Protein AF-0000000076171382 (afdb_homodimer)

pLDDT: mean 95.82, std 7.95, range [36.84, 98.94]

Nearest PDB structures (foldseek):
  3wkr-assembly1_A  TM=7.332E-01  e=6.954E-19  Methanocaldococcus jannaschii DSM 2661
  5x6b-assembly1_I  TM=7.255E-01  e=1.137E-18  Methanocaldococcus jannaschii DSM 2661
  3wkr-assembly1_B  TM=7.103E-01  e=3.999E-19  Methanocaldococcus jannaschii DSM 2661
  3wkr-assembly2_E  TM=7.285E-01  e=4.973E-18  Methanocaldococcus jannaschii DSM 2661
  3wks-assembly1_B  TM=6.933E-01  e=1.645E-18  Methanocaldococcus jannaschii DSM 2661

Structure (mmCIF, N/CA/C/O backbone):
data_AF-0000000076171382-model_v1
#
loop_
_entity.id
_entity.type
_entity.pdbx_description
1 polymer 'Hercynylcysteine sulfoxide lyase'
#
loop_
_atom_site.group_PDB
_atom_site.id
_atom_site.type_symbol
_atom_site.label_atom_id
_atom_site.label_alt_id
_atom_site.label_comp_id
_atom_site.label_asym_id
_atom_site.label_entity_id
_atom_site.label_seq_id
_atom_site.pdbx_PDB_ins_code
_atom_site.Cartn_x
_atom_site.Cartn_y
_atom_site.Cartn_z
_atom_site.occupancy
_atom_site.B_iso_or_equiv
_atom_site.auth_seq_id
_atom_s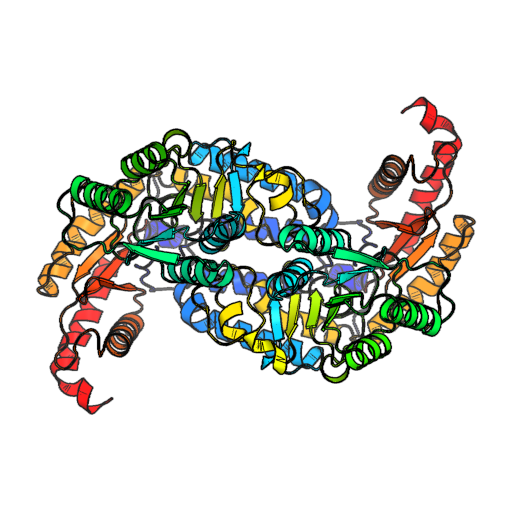ite.auth_comp_id
_atom_site.auth_asym_id
_atom_site.auth_atom_id
_atom_site.pdbx_PDB_model_num
ATOM 1 N N . MET A 1 1 ? -29.438 23.375 3.365 1 41.16 1 MET A N 1
ATOM 2 C CA . MET A 1 1 ? -28.016 23.5 3.633 1 41.16 1 MET A CA 1
ATOM 3 C C . MET A 1 1 ? -27.641 22.844 4.953 1 41.16 1 MET A C 1
ATOM 5 O O . MET A 1 1 ? -28.25 23.125 5.988 1 41.16 1 MET A O 1
ATOM 9 N N . SER A 1 2 ? -27.109 21.703 4.848 1 56.25 2 SER A N 1
ATOM 10 C CA . SER A 1 2 ? -26.906 20.922 6.059 1 56.25 2 SER A CA 1
ATOM 11 C C . SER A 1 2 ? -26.25 21.734 7.156 1 56.25 2 SER A C 1
ATOM 13 O O . SER A 1 2 ? -25.328 22.516 6.891 1 56.25 2 SER A O 1
ATOM 15 N N . SER A 1 3 ? -26.938 21.953 8.219 1 86.38 3 SER A N 1
ATOM 16 C CA . SER A 1 3 ? -26.422 22.656 9.383 1 86.38 3 SER A CA 1
ATOM 17 C C . SER A 1 3 ? -25.172 21.984 9.93 1 86.38 3 SER A C 1
ATOM 19 O O . SER A 1 3 ? -25.141 20.75 10.039 1 86.38 3 SER A O 1
ATOM 21 N N . PHE A 1 4 ? -24.047 22.641 9.82 1 96.19 4 PHE A N 1
ATOM 22 C CA . PHE A 1 4 ? -22.797 22.172 10.391 1 96.19 4 PHE A CA 1
ATOM 23 C C . PHE A 1 4 ? -22.922 21.969 11.898 1 96.19 4 PHE A C 1
ATOM 25 O O . PHE A 1 4 ? -24.031 22.031 12.445 1 96.19 4 PHE A O 1
ATOM 32 N N . GLY A 1 5 ? -21.953 21.453 12.5 1 96.5 5 GLY A N 1
ATOM 33 C CA . GLY A 1 5 ? -21.984 21.172 13.922 1 96.5 5 GLY A CA 1
ATOM 34 C C . GLY A 1 5 ? -22.578 19.812 14.258 1 96.5 5 GLY A C 1
ATOM 35 O O . GLY A 1 5 ? -22.219 18.812 13.648 1 96.5 5 GLY A O 1
ATOM 36 N N . LYS A 1 6 ? -23.516 19.812 15.18 1 95.38 6 LYS A N 1
ATOM 37 C CA . LYS A 1 6 ? -24.094 18.562 15.688 1 95.38 6 LYS A CA 1
ATOM 38 C C . LYS A 1 6 ? -24.953 17.891 14.625 1 95.38 6 LYS A C 1
ATOM 40 O O . LYS A 1 6 ? -25 16.656 14.555 1 95.38 6 LYS A O 1
ATOM 45 N N . ASP A 1 7 ? -25.578 18.656 13.836 1 95.75 7 ASP A N 1
ATOM 46 C CA . ASP A 1 7 ? -26.5 18.109 12.836 1 95.75 7 ASP A CA 1
ATOM 47 C C . ASP A 1 7 ? -25.75 17.234 11.828 1 95.75 7 ASP A C 1
ATOM 49 O O . ASP A 1 7 ? -26.125 16.078 11.609 1 95.75 7 ASP A O 1
ATOM 53 N N . ILE A 1 8 ? -24.734 17.766 11.234 1 97.38 8 ILE A N 1
ATOM 54 C CA . ILE A 1 8 ? -24 17 10.219 1 97.38 8 ILE A CA 1
ATOM 55 C C . ILE A 1 8 ? -23.234 15.859 10.875 1 97.38 8 ILE A C 1
ATOM 57 O O . ILE A 1 8 ? -23.062 14.797 10.273 1 97.38 8 ILE A O 1
ATOM 61 N N . ARG A 1 9 ? -22.781 16.094 12.062 1 97.19 9 ARG A N 1
ATOM 62 C CA . ARG A 1 9 ? -22.109 15.023 12.789 1 97.19 9 ARG A CA 1
ATOM 63 C C . ARG A 1 9 ? -22.984 13.781 12.883 1 97.19 9 ARG A C 1
ATOM 65 O O . ARG A 1 9 ? -22.547 12.672 12.586 1 97.19 9 ARG A O 1
ATOM 72 N N . GLN A 1 10 ? -24.25 13.938 13.25 1 95.94 10 GLN A N 1
ATOM 73 C CA . GLN A 1 10 ? -25.188 12.844 13.438 1 95.94 10 GLN A CA 1
ATOM 74 C C . GLN A 1 10 ? -25.609 12.234 12.109 1 95.94 10 GLN A C 1
ATOM 76 O O . GLN A 1 10 ? -25.781 11.023 12 1 95.94 10 GLN A O 1
ATOM 81 N N . LYS A 1 11 ? -25.688 13.039 11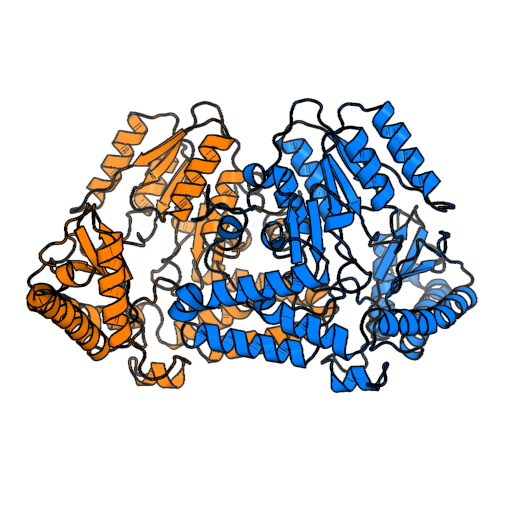.148 1 96.75 11 LYS A N 1
ATOM 82 C CA . LYS A 1 11 ? -26.266 12.602 9.875 1 96.75 11 LYS A CA 1
ATOM 83 C C . LYS A 1 11 ? -25.203 11.93 9 1 96.75 11 LYS A C 1
ATOM 85 O O . LYS A 1 11 ? -25.5 10.969 8.289 1 96.75 11 LYS A O 1
ATOM 90 N N . GLU A 1 12 ? -23.922 12.422 9.109 1 97.81 12 GLU A N 1
ATOM 91 C CA . GLU A 1 12 ? -22.984 12.07 8.062 1 97.81 12 GLU A CA 1
ATOM 92 C C . GLU A 1 12 ? -21.766 11.344 8.633 1 97.81 12 GLU A C 1
ATOM 94 O O . GLU A 1 12 ? -20.969 10.773 7.887 1 97.81 12 GLU A O 1
ATOM 99 N N . PHE A 1 13 ? -21.609 11.344 9.922 1 98 13 PHE A N 1
ATOM 100 C CA . PHE A 1 13 ? -20.438 10.688 10.484 1 98 13 PHE A CA 1
ATOM 101 C C . PHE A 1 13 ? -20.859 9.586 11.461 1 98 13 PHE A C 1
ATOM 103 O O . PHE A 1 13 ? -21.984 9.602 11.977 1 98 13 PHE A O 1
ATOM 110 N N . THR A 1 14 ? -19.953 8.641 11.594 1 98.19 14 THR A N 1
ATOM 111 C CA . THR A 1 14 ? -20.266 7.473 12.414 1 98.19 14 THR A CA 1
ATOM 112 C C . THR A 1 14 ? -19.375 7.434 13.656 1 98.19 14 THR A C 1
ATOM 114 O O . THR A 1 14 ? -18.953 6.359 14.094 1 98.19 14 THR A O 1
ATOM 117 N N . PHE A 1 15 ? -19.016 8.547 14.18 1 97.88 15 PHE A N 1
ATOM 118 C CA . PHE A 1 15 ? -18.172 8.648 15.359 1 97.88 15 PHE A CA 1
ATOM 119 C C . PHE A 1 15 ? -18.828 7.98 16.562 1 97.88 15 PHE A C 1
ATOM 121 O O . PHE A 1 15 ? -20.047 8 16.688 1 97.88 15 PHE A O 1
ATOM 128 N N . GLU A 1 16 ? -17.984 7.379 17.422 1 96.56 16 GLU A N 1
ATOM 129 C CA . GLU A 1 16 ? -18.469 6.965 18.734 1 96.56 16 GLU A CA 1
ATOM 130 C C . GLU A 1 16 ? -19.156 8.117 19.453 1 96.56 16 GLU A C 1
ATOM 132 O O . GLU A 1 16 ? -18.781 9.273 19.281 1 96.56 16 GLU A O 1
ATOM 137 N N . GLU A 1 17 ? -20.031 7.711 20.25 1 92.69 17 GLU A N 1
ATOM 138 C CA . GLU A 1 17 ? -20.828 8.711 20.938 1 92.69 17 GLU A CA 1
ATOM 139 C C . GLU A 1 17 ? -19.969 9.555 21.875 1 92.69 17 GLU A C 1
ATOM 141 O O . GLU A 1 17 ? -19.078 9.031 22.547 1 92.69 17 GLU A O 1
ATOM 146 N N . ASP A 1 18 ? -20.125 10.859 21.891 1 91.38 18 ASP A N 1
ATOM 147 C CA . ASP A 1 18 ? -19.594 11.836 22.844 1 91.38 18 ASP A CA 1
ATOM 148 C C . ASP A 1 18 ? -18.109 12.086 22.625 1 91.38 18 ASP A C 1
ATOM 150 O O . ASP A 1 18 ? -17.438 12.711 23.453 1 91.38 18 ASP A O 1
ATOM 154 N N . VAL A 1 19 ? -17.562 11.492 21.609 1 95.88 19 VAL A N 1
ATOM 155 C CA . VAL A 1 19 ? -16.156 11.766 21.359 1 95.88 19 VAL A CA 1
ATOM 156 C C . VAL A 1 19 ? -16 13.133 20.719 1 95.88 19 VAL A C 1
ATOM 158 O O . VAL A 1 19 ? -16.781 13.5 19.828 1 95.88 19 VAL A O 1
ATOM 161 N N . CYS A 1 20 ? -15.055 13.93 21.188 1 96.38 20 CYS A N 1
ATOM 162 C CA . CYS A 1 20 ? -14.711 15.219 20.609 1 96.38 20 CYS A CA 1
ATOM 163 C C . CYS A 1 20 ? -13.438 15.117 19.781 1 96.38 20 CYS A C 1
ATOM 165 O O . CYS A 1 20 ? -12.336 15.109 20.312 1 96.38 20 CYS A O 1
ATOM 167 N N . PHE A 1 21 ? -13.641 15.172 18.453 1 96.69 21 PHE A N 1
ATOM 168 C CA . PHE A 1 21 ? -12.492 15.062 17.562 1 96.69 21 PHE A CA 1
ATOM 169 C C . PHE A 1 21 ? -12.008 16.438 17.109 1 96.69 21 PHE A C 1
ATOM 171 O O . PHE A 1 21 ? -12.586 17.047 16.203 1 96.69 21 PHE A O 1
ATOM 178 N N . ILE A 1 22 ? -10.945 16.859 17.672 1 97.12 22 ILE A N 1
ATOM 179 C CA . ILE A 1 22 ? -10.406 18.156 17.266 1 97.12 22 ILE A CA 1
ATOM 180 C C . ILE A 1 22 ? -9.039 17.953 16.609 1 97.12 22 ILE A C 1
ATOM 182 O O . ILE A 1 22 ? -8.172 18.828 16.672 1 97.12 22 ILE A O 1
ATOM 186 N N . ASN A 1 23 ? -8.773 16.781 16.109 1 97.31 23 ASN A N 1
ATOM 187 C CA . ASN A 1 23 ? -7.523 16.406 15.445 1 97.31 23 ASN A CA 1
ATOM 188 C C . ASN A 1 23 ? -7.773 15.859 14.047 1 97.31 23 ASN A C 1
ATOM 190 O O . ASN A 1 23 ? -7.105 14.914 13.617 1 97.31 23 ASN A O 1
ATOM 194 N N . HIS A 1 24 ? -8.695 16.453 13.32 1 97.06 24 HIS A N 1
ATOM 195 C CA . HIS A 1 24 ? -9.094 16 11.992 1 97.06 24 HIS A CA 1
ATOM 196 C C . HIS A 1 24 ? -7.879 15.859 11.078 1 97.06 24 HIS A C 1
ATOM 198 O O . HIS A 1 24 ? -7.852 14.984 10.211 1 97.06 24 HIS A O 1
ATOM 204 N N . GLY A 1 25 ? -6.902 16.688 11.234 1 96.62 25 GLY A N 1
ATOM 205 C CA . GLY A 1 25 ? -5.758 16.75 10.344 1 96.62 25 GLY A CA 1
ATOM 206 C C . GLY A 1 25 ? -4.879 15.516 10.406 1 96.62 25 GLY A C 1
ATOM 207 O O . GLY A 1 25 ? -4.043 15.297 9.523 1 96.62 25 GLY A O 1
ATOM 208 N N . ALA A 1 26 ? -4.984 14.703 11.453 1 95.56 26 ALA A N 1
ATOM 209 C CA . ALA A 1 26 ? -4.125 13.531 11.602 1 95.56 26 ALA A CA 1
ATOM 210 C C . ALA A 1 26 ? -4.559 12.406 10.664 1 95.56 26 ALA A C 1
ATOM 212 O O . ALA A 1 26 ? -3.809 12.016 9.766 1 95.56 26 ALA A O 1
ATOM 213 N N . HIS A 1 27 ? -5.859 11.938 10.773 1 95.88 27 HIS A N 1
ATOM 214 C CA . HIS A 1 27 ? -6.285 10.766 10.023 1 95.88 27 HIS A CA 1
ATOM 215 C C . HIS A 1 27 ? -7.586 11.023 9.273 1 95.88 27 HIS A C 1
ATOM 217 O O . HIS A 1 27 ? -8.117 10.133 8.609 1 95.88 27 HIS A O 1
ATOM 223 N N . GLY A 1 28 ? -8.07 12.18 9.383 1 96.38 28 GLY A N 1
ATOM 224 C CA . GLY A 1 28 ? -9.305 12.523 8.695 1 96.38 28 GLY A CA 1
ATOM 225 C C . GLY A 1 28 ? -10.508 11.766 9.227 1 96.38 28 GLY A C 1
ATOM 226 O O . GLY A 1 28 ? -10.438 11.133 10.281 1 96.38 28 GLY A O 1
ATOM 227 N N . ALA A 1 29 ? -11.625 11.984 8.625 1 97.56 29 ALA A N 1
ATOM 228 C CA . ALA A 1 29 ? -12.875 11.273 8.852 1 97.56 29 ALA A CA 1
ATOM 229 C C . ALA A 1 29 ? -13.609 11.008 7.539 1 97.56 29 ALA A C 1
ATOM 231 O O . ALA A 1 29 ? -13.57 11.836 6.621 1 97.56 29 ALA A O 1
ATOM 232 N N . VAL A 1 30 ? -14.219 9.898 7.461 1 98.69 30 VAL A N 1
ATOM 233 C CA . VAL A 1 30 ? -14.922 9.484 6.254 1 98.69 30 VAL A CA 1
ATOM 234 C C . VAL A 1 30 ? -16.422 9.539 6.488 1 98.69 30 VAL A C 1
ATOM 236 O O . VAL A 1 30 ? -16.953 8.859 7.367 1 98.69 30 VAL A O 1
ATOM 239 N N . PRO A 1 31 ? -17.141 10.328 5.727 1 98.56 31 PRO A N 1
ATOM 240 C CA . PRO A 1 31 ? -18.594 10.398 5.887 1 98.56 31 PRO A CA 1
ATOM 241 C C . PRO A 1 31 ? -19.281 9.062 5.617 1 98.56 31 PRO A C 1
ATOM 243 O O . PRO A 1 31 ? -18.797 8.273 4.801 1 98.56 31 PRO A O 1
ATOM 246 N N . LYS A 1 32 ? -20.406 8.922 6.238 1 98.5 32 LYS A N 1
ATOM 247 C CA . LYS A 1 32 ? -21.188 7.691 6.148 1 98.5 32 LYS A CA 1
ATOM 248 C C . LYS A 1 32 ? -21.469 7.32 4.695 1 98.5 32 LYS A C 1
ATOM 250 O O . LYS A 1 32 ? -21.359 6.152 4.316 1 98.5 32 LYS A O 1
ATOM 255 N N . ARG A 1 33 ? -21.859 8.242 3.895 1 98.5 33 ARG A N 1
ATOM 256 C CA . ARG A 1 33 ? -22.188 7.965 2.502 1 98.5 33 ARG A CA 1
ATOM 257 C C . ARG A 1 33 ? -20.984 7.449 1.738 1 98.5 33 ARG A C 1
ATOM 259 O O . ARG A 1 33 ? -21.109 6.598 0.855 1 98.5 33 ARG A O 1
ATOM 266 N N . VAL A 1 34 ? -19.781 7.992 2.027 1 98.88 34 VAL A N 1
ATOM 267 C CA . VAL A 1 34 ? -18.562 7.539 1.378 1 98.88 34 VAL A CA 1
ATOM 268 C C . VAL A 1 34 ? -18.172 6.156 1.904 1 98.88 34 VAL A C 1
ATOM 270 O O . VAL A 1 34 ? -17.688 5.312 1.15 1 98.88 34 VAL A O 1
ATOM 273 N N . GLN A 1 35 ? -18.375 5.902 3.246 1 98.81 35 GLN A N 1
ATOM 274 C CA . GLN A 1 35 ? -18.172 4.57 3.805 1 98.81 35 GLN A CA 1
ATOM 275 C C . GLN A 1 35 ? -19.031 3.537 3.068 1 98.81 35 GLN A C 1
ATOM 277 O O . GLN A 1 35 ? -18.531 2.469 2.703 1 98.81 35 GLN A O 1
ATOM 282 N N . GLU A 1 36 ? -20.25 3.879 2.873 1 98.69 36 GLU A N 1
ATOM 283 C CA . GLU A 1 36 ? -21.188 2.979 2.205 1 98.69 36 GLU A CA 1
ATOM 284 C C . GLU A 1 36 ? -20.781 2.742 0.753 1 98.69 36 GLU A C 1
ATOM 286 O O . GLU A 1 36 ? -20.859 1.616 0.257 1 98.69 36 GLU A O 1
ATOM 291 N N . ALA A 1 37 ? -20.391 3.785 0.094 1 98.81 37 ALA A N 1
ATOM 292 C CA . ALA A 1 37 ? -19.922 3.65 -1.282 1 98.81 37 ALA A CA 1
ATOM 293 C C . ALA A 1 37 ? -18.734 2.689 -1.363 1 98.81 37 ALA A C 1
ATOM 295 O O . ALA A 1 37 ? -18.641 1.891 -2.297 1 98.81 37 ALA A O 1
ATOM 296 N N . ARG A 1 38 ? -17.844 2.787 -0.421 1 98.81 38 ARG A N 1
ATOM 297 C CA . ARG A 1 38 ? -16.688 1.896 -0.413 1 98.81 38 ARG A CA 1
ATOM 298 C C . ARG A 1 38 ? -17.109 0.447 -0.205 1 98.81 38 ARG A C 1
ATOM 300 O O . ARG A 1 38 ? -16.578 -0.461 -0.845 1 98.81 38 ARG A O 1
ATOM 307 N N . LYS A 1 39 ? -18.031 0.231 0.736 1 98.62 39 LYS A N 1
ATOM 308 C CA . LYS A 1 39 ? -18.516 -1.123 1.001 1 98.62 39 LYS A CA 1
ATOM 309 C C . LYS A 1 39 ? -19.172 -1.725 -0.236 1 98.62 39 LYS A C 1
ATOM 311 O O . LYS A 1 39 ? -19.047 -2.922 -0.497 1 98.62 39 LYS A O 1
ATOM 316 N N . ILE A 1 40 ? -19.828 -0.923 -1.014 1 98.62 40 ILE A N 1
ATOM 317 C CA . ILE A 1 40 ? -20.422 -1.373 -2.268 1 98.62 40 ILE A CA 1
ATOM 318 C C . ILE A 1 40 ? -19.328 -1.814 -3.232 1 98.62 40 ILE A C 1
ATOM 320 O O . ILE A 1 40 ? -19.453 -2.842 -3.902 1 98.62 40 ILE A O 1
ATOM 324 N N . ILE A 1 41 ? -18.281 -1.056 -3.328 1 98.69 41 ILE A N 1
ATOM 325 C CA . ILE A 1 41 ? -17.141 -1.398 -4.184 1 98.69 41 ILE A CA 1
ATOM 326 C C . ILE A 1 41 ? -16.531 -2.715 -3.719 1 98.69 41 ILE A C 1
ATOM 328 O O . ILE A 1 41 ? -16.188 -3.57 -4.539 1 98.69 41 ILE A O 1
ATOM 332 N N . LEU A 1 42 ? -16.375 -2.887 -2.422 1 98.56 42 LEU A N 1
ATOM 333 C CA . LEU A 1 42 ? -15.805 -4.117 -1.878 1 98.56 42 LEU A CA 1
ATOM 334 C C . LEU A 1 42 ? -16.672 -5.32 -2.24 1 98.56 42 LEU A C 1
ATOM 336 O O . LEU A 1 42 ? -16.141 -6.383 -2.58 1 98.56 42 LEU A O 1
ATOM 340 N N . ASP A 1 43 ? -17.969 -5.148 -2.162 1 98.44 43 ASP A N 1
ATOM 341 C CA . ASP A 1 43 ? -18.891 -6.211 -2.572 1 98.44 43 ASP A CA 1
ATOM 342 C C . ASP A 1 43 ? -18.719 -6.535 -4.055 1 98.44 43 ASP A C 1
ATOM 344 O O . ASP A 1 43 ? -18.766 -7.699 -4.453 1 98.44 43 ASP A O 1
ATOM 348 N N . GLU A 1 44 ? -18.578 -5.496 -4.844 1 98.25 44 GLU A N 1
ATOM 349 C CA . GLU A 1 44 ? -18.359 -5.684 -6.273 1 98.25 44 GLU A CA 1
ATOM 350 C C . GLU A 1 44 ? -17.094 -6.48 -6.543 1 98.25 44 GLU A C 1
ATOM 352 O O . GLU A 1 44 ? -17.078 -7.398 -7.367 1 98.25 44 GLU A O 1
ATOM 357 N N . ILE A 1 45 ? -16.016 -6.164 -5.895 1 98.19 45 ILE A N 1
ATOM 358 C CA . ILE A 1 45 ? -14.734 -6.84 -6.047 1 98.19 45 ILE A CA 1
ATOM 359 C C . ILE A 1 45 ? -14.898 -8.328 -5.746 1 98.19 45 ILE A C 1
ATOM 361 O O . ILE A 1 45 ? -14.422 -9.18 -6.5 1 98.19 45 ILE A O 1
ATOM 365 N N . ASP A 1 46 ? -15.625 -8.656 -4.688 1 97.81 46 ASP A N 1
ATOM 366 C CA . ASP A 1 46 ? -15.68 -10.039 -4.207 1 97.81 46 ASP A CA 1
ATOM 367 C C . ASP A 1 46 ? -16.719 -10.844 -4.984 1 97.81 46 ASP A C 1
ATOM 369 O O . ASP A 1 46 ? -16.641 -12.078 -5.023 1 97.81 46 ASP A O 1
ATOM 373 N N . SER A 1 47 ? -17.656 -10.156 -5.672 1 97.75 47 SER A N 1
ATOM 374 C CA . SER A 1 47 ? -18.688 -10.859 -6.43 1 97.75 47 SER A CA 1
ATOM 375 C C . SER A 1 47 ? -18.125 -11.414 -7.734 1 97.75 47 SER A C 1
ATOM 377 O O . SER A 1 47 ? -18.641 -12.398 -8.273 1 97.75 47 SER A O 1
ATOM 379 N N . HIS A 1 48 ? -17.141 -10.789 -8.32 1 97.38 48 HIS A N 1
ATOM 380 C CA . HIS A 1 48 ? -16.484 -11.227 -9.539 1 97.38 48 HIS A CA 1
ATOM 381 C C . HIS A 1 48 ? -15.055 -10.695 -9.617 1 97.38 48 HIS A C 1
ATOM 383 O O . HIS A 1 48 ? -14.773 -9.773 -10.391 1 97.38 48 HIS A O 1
ATOM 389 N N . PRO A 1 49 ? -14.125 -11.312 -8.859 1 96.12 49 PRO A N 1
ATOM 390 C CA . PRO A 1 49 ? -12.758 -10.789 -8.734 1 96.12 49 PRO A CA 1
ATOM 391 C C . PRO A 1 49 ? -12.078 -10.609 -10.094 1 96.12 49 PRO A C 1
ATOM 393 O O . PRO A 1 49 ? -11.414 -9.594 -10.32 1 96.12 49 PRO A O 1
ATOM 396 N N . GLU A 1 50 ? -12.273 -11.508 -10.984 1 94.44 50 GLU A N 1
ATOM 397 C CA . GLU A 1 50 ? -11.609 -11.43 -12.281 1 94.44 50 GLU A CA 1
ATOM 398 C C . GLU A 1 50 ? -12.148 -10.266 -13.109 1 94.44 50 GLU A C 1
ATOM 400 O O . GLU A 1 50 ? -11.375 -9.539 -13.734 1 94.44 50 GLU A O 1
ATOM 405 N N . LYS A 1 51 ? -13.461 -10.125 -13.125 1 95.06 51 LYS A N 1
ATOM 406 C CA . LYS A 1 51 ? -14.047 -8.977 -13.812 1 95.06 51 LYS A CA 1
ATOM 407 C C . LYS A 1 51 ? -13.508 -7.664 -13.258 1 95.06 51 LYS A C 1
ATOM 409 O O . LYS A 1 51 ? -13.219 -6.734 -14.016 1 95.06 51 LYS A O 1
ATOM 414 N N . TRP A 1 52 ? -13.406 -7.594 -11.961 1 96.88 52 TRP A N 1
ATOM 415 C CA . TRP A 1 52 ? -12.891 -6.395 -11.32 1 96.88 52 TRP A CA 1
ATOM 416 C C . TRP A 1 52 ? -11.469 -6.09 -11.789 1 96.88 52 TRP A C 1
ATOM 418 O O . TRP A 1 52 ? -11.195 -4.996 -12.289 1 96.88 52 TRP A O 1
ATOM 428 N N . TYR A 1 53 ? -10.57 -7.023 -11.703 1 95.38 53 TYR A N 1
ATOM 429 C CA . TYR A 1 53 ? -9.148 -6.766 -11.922 1 95.38 53 TYR A CA 1
ATOM 430 C C . TYR A 1 53 ? -8.836 -6.668 -13.406 1 95.38 53 TYR A C 1
ATOM 432 O O . TYR A 1 53 ? -7.918 -5.953 -13.812 1 95.38 53 TYR A O 1
ATOM 440 N N . ARG A 1 54 ? -9.594 -7.262 -14.234 1 91.88 54 ARG A N 1
ATOM 441 C CA . ARG A 1 54 ? -9.281 -7.254 -15.656 1 91.88 54 ARG A CA 1
ATOM 442 C C . ARG A 1 54 ? -9.992 -6.102 -16.359 1 91.88 54 ARG A C 1
ATOM 444 O O . ARG A 1 54 ? -9.477 -5.566 -17.344 1 91.88 54 ARG A O 1
ATOM 451 N N . HIS A 1 55 ? -11.156 -5.68 -15.789 1 92.81 55 HIS A N 1
ATOM 452 C CA . HIS A 1 55 ? -11.961 -4.766 -16.594 1 92.81 55 HIS A CA 1
ATOM 453 C C . HIS A 1 55 ? -12.391 -3.553 -15.773 1 92.81 55 HIS A C 1
ATOM 455 O O . HIS A 1 55 ? -12.305 -2.416 -16.25 1 92.81 55 HIS A O 1
ATOM 461 N N . THR A 1 56 ? -12.797 -3.715 -14.586 1 97 56 THR A N 1
ATOM 462 C CA . THR A 1 56 ? -13.508 -2.689 -13.836 1 97 56 THR A CA 1
ATOM 463 C C . THR A 1 56 ? -12.531 -1.755 -13.133 1 97 56 THR A C 1
ATOM 465 O O . THR A 1 56 ? -12.695 -0.534 -13.156 1 97 56 THR A O 1
ATOM 468 N N . ARG A 1 57 ? -11.539 -2.303 -12.57 1 97.19 57 ARG A N 1
ATOM 469 C CA . ARG A 1 57 ? -10.609 -1.589 -11.703 1 97.19 57 ARG A CA 1
ATOM 470 C C . ARG A 1 57 ? -9.961 -0.423 -12.438 1 97.19 57 ARG A C 1
ATOM 472 O O . ARG A 1 57 ? -9.953 0.705 -11.938 1 97.19 57 ARG A O 1
ATOM 479 N N . LYS A 1 58 ? -9.398 -0.676 -13.586 1 96.81 58 LYS A N 1
ATOM 480 C CA . LYS A 1 58 ? -8.703 0.365 -14.336 1 96.81 58 LYS A CA 1
ATOM 481 C C . LYS A 1 58 ? -9.656 1.481 -14.75 1 96.81 58 LYS A C 1
ATOM 483 O O . LYS A 1 58 ? -9.305 2.66 -14.688 1 96.81 58 LYS A O 1
ATOM 488 N N . LYS A 1 59 ? -10.875 1.113 -15.156 1 97.75 59 LYS A N 1
ATOM 489 C CA . LYS A 1 59 ? -11.875 2.105 -15.547 1 97.75 59 LYS A CA 1
ATOM 490 C C . LYS A 1 59 ? -12.219 3.02 -14.375 1 97.75 59 LYS A C 1
ATOM 492 O O . LYS A 1 59 ? -12.273 4.242 -14.531 1 97.75 59 LYS A O 1
ATOM 497 N N . LYS A 1 60 ? -12.461 2.424 -13.242 1 98.25 60 LYS A N 1
ATOM 498 C CA . LYS A 1 60 ? -12.812 3.207 -12.062 1 98.25 60 LYS A CA 1
ATOM 499 C C . LYS A 1 60 ? -11.625 4.039 -11.586 1 98.25 60 LYS A C 1
ATOM 501 O O . LYS A 1 60 ? -11.805 5.141 -11.062 1 98.25 60 LYS A O 1
ATOM 506 N N . TRP A 1 61 ? -10.445 3.441 -11.695 1 98.12 61 TRP A N 1
ATOM 507 C CA . TRP A 1 61 ? -9.211 4.137 -11.352 1 98.12 61 TRP A CA 1
ATOM 508 C C . TRP A 1 61 ? -9.031 5.387 -12.211 1 98.12 61 TRP A C 1
ATOM 510 O O . TRP A 1 61 ? -8.766 6.473 -11.688 1 98.12 61 TRP A O 1
ATOM 520 N N . ILE A 1 62 ? -9.25 5.273 -13.477 1 98.19 62 ILE A N 1
ATOM 521 C CA . ILE A 1 62 ? -9.07 6.375 -14.422 1 98.19 62 ILE A CA 1
ATOM 522 C C . ILE A 1 62 ? -10.148 7.43 -14.188 1 98.19 62 ILE A C 1
ATOM 524 O O . ILE A 1 62 ? -9.867 8.633 -14.188 1 98.19 62 ILE A O 1
ATOM 528 N N . ALA A 1 63 ? -11.352 7.012 -13.953 1 98.56 63 ALA A N 1
ATOM 529 C CA . ALA A 1 63 ? -12.438 7.949 -13.68 1 98.56 63 ALA A CA 1
ATOM 530 C C . ALA A 1 63 ? -12.164 8.75 -12.414 1 98.56 63 ALA A C 1
ATOM 532 O O . ALA A 1 63 ? -12.391 9.961 -12.375 1 98.56 63 ALA A O 1
ATOM 533 N N . ALA A 1 64 ? -11.711 8.039 -11.422 1 98.81 64 ALA A N 1
ATOM 534 C CA . ALA A 1 64 ? -11.383 8.695 -10.164 1 98.81 64 ALA A CA 1
ATOM 535 C C . ALA A 1 64 ? -10.227 9.68 -10.352 1 98.81 64 ALA A C 1
ATOM 537 O O . ALA A 1 64 ? -10.266 10.797 -9.828 1 98.81 64 ALA A O 1
ATOM 538 N N . ARG A 1 65 ? -9.219 9.242 -11.039 1 98.69 65 ARG A N 1
ATOM 539 C CA . ARG A 1 65 ? -8.062 10.094 -11.312 1 98.69 65 ARG A CA 1
ATOM 540 C C . ARG A 1 65 ? -8.484 11.344 -12.078 1 98.69 65 ARG A C 1
ATOM 542 O O . ARG A 1 65 ? -8.023 12.445 -11.766 1 98.69 65 ARG A O 1
ATOM 549 N N . ASN A 1 66 ? -9.352 11.18 -13.062 1 98.81 66 ASN A N 1
ATOM 550 C CA . ASN A 1 66 ? -9.852 12.336 -13.805 1 98.81 66 ASN A CA 1
ATOM 551 C C . ASN A 1 66 ? -10.609 13.297 -12.898 1 98.81 66 ASN A C 1
ATOM 553 O O . ASN A 1 66 ? -10.469 14.516 -13.023 1 98.81 66 ASN A O 1
ATOM 557 N N . ALA A 1 67 ? -11.375 12.742 -12.008 1 98.88 67 ALA A N 1
ATOM 558 C CA . ALA A 1 67 ? -12.156 13.562 -11.094 1 98.88 67 ALA A CA 1
ATOM 559 C C . ALA A 1 67 ? -11.25 14.391 -10.188 1 98.88 67 ALA A C 1
ATOM 561 O O . ALA A 1 67 ? -11.453 15.594 -10.031 1 98.88 67 ALA A O 1
ATOM 562 N N . ILE A 1 68 ? -10.273 13.781 -9.625 1 98.94 68 ILE A N 1
ATOM 563 C CA . ILE A 1 68 ? -9.406 14.5 -8.695 1 98.94 68 ILE A CA 1
ATOM 564 C C . ILE A 1 68 ? -8.5 15.445 -9.469 1 98.94 68 ILE A C 1
ATOM 566 O O . ILE A 1 68 ? -8.172 16.531 -8.992 1 98.94 68 ILE A O 1
ATOM 570 N N . ALA A 1 69 ? -8.039 15.016 -10.641 1 98.88 69 ALA A N 1
ATOM 571 C CA . ALA A 1 69 ? -7.242 15.906 -11.469 1 98.88 69 ALA A CA 1
ATOM 572 C C . ALA A 1 69 ? -7.992 17.203 -11.758 1 98.88 69 ALA A C 1
ATOM 574 O O . ALA A 1 69 ? -7.418 18.297 -11.672 1 98.88 69 ALA A O 1
ATOM 575 N N . ASN A 1 70 ? -9.203 17.062 -12.102 1 98.75 70 ASN A N 1
ATOM 576 C CA . ASN A 1 70 ? -10.039 18.25 -12.32 1 98.75 70 ASN A CA 1
ATOM 577 C C . ASN A 1 70 ? -10.188 19.062 -11.047 1 98.75 70 ASN A C 1
ATOM 579 O O . ASN A 1 70 ? -10.109 20.297 -11.086 1 98.75 70 ASN A O 1
ATOM 583 N N . PHE A 1 71 ? -10.422 18.453 -9.977 1 98.81 71 PHE A N 1
ATOM 584 C CA . PHE A 1 71 ? -10.641 19.094 -8.688 1 98.81 71 PHE A CA 1
ATOM 585 C C . PHE A 1 71 ? -9.422 19.922 -8.289 1 98.81 71 PHE A C 1
ATOM 587 O O . PHE A 1 71 ? -9.562 21 -7.688 1 98.81 71 PHE A O 1
ATOM 594 N N . VAL A 1 72 ? -8.203 19.438 -8.641 1 98.81 72 VAL A N 1
ATOM 595 C CA . VAL A 1 72 ? -6.992 20.125 -8.203 1 98.81 72 VAL A CA 1
ATOM 596 C C . VAL A 1 72 ? -6.352 20.844 -9.391 1 98.81 72 VAL A C 1
ATOM 598 O O . VAL A 1 72 ? -5.227 21.344 -9.289 1 98.81 72 VAL A O 1
ATOM 601 N N . ASN A 1 73 ? -6.992 20.875 -10.516 1 98.5 73 ASN A N 1
ATOM 602 C CA . ASN A 1 73 ? -6.543 21.516 -11.75 1 98.5 73 ASN A CA 1
ATOM 603 C C . ASN A 1 73 ? -5.172 21 -12.18 1 98.5 73 ASN A C 1
ATOM 605 O O . ASN A 1 73 ? -4.227 21.781 -12.328 1 98.5 73 ASN A O 1
ATOM 609 N N . ALA A 1 74 ? -5.117 19.766 -12.477 1 98.56 74 ALA A N 1
ATOM 610 C CA . ALA A 1 74 ? -3.936 19.078 -13 1 98.56 74 ALA A CA 1
ATOM 611 C C . ALA A 1 74 ? -4.27 18.297 -14.266 1 98.56 74 ALA A C 1
ATOM 613 O O . ALA A 1 74 ? -5.426 17.938 -14.5 1 98.56 74 ALA A O 1
ATOM 614 N N . ASN A 1 75 ? -3.301 18.125 -15.156 1 98.38 75 ASN A N 1
ATOM 615 C CA . ASN A 1 75 ? -3.461 17.172 -16.25 1 98.38 75 ASN A CA 1
ATOM 616 C C . ASN A 1 75 ? -3.574 15.742 -15.742 1 98.38 75 ASN A C 1
ATOM 618 O O . ASN A 1 75 ? -2.68 15.25 -15.047 1 98.38 75 ASN A O 1
ATOM 622 N N . PRO A 1 76 ? -4.641 15.086 -16.047 1 98.38 76 PRO A N 1
ATOM 623 C CA . PRO A 1 76 ? -4.836 13.727 -15.531 1 98.38 76 PRO A CA 1
ATOM 624 C C . PRO A 1 76 ? -3.691 12.789 -15.891 1 98.38 76 PRO A C 1
ATOM 626 O O . PRO A 1 76 ? -3.373 11.875 -15.125 1 98.38 76 PRO A O 1
ATOM 629 N N . GLU A 1 77 ? -3.031 12.961 -16.969 1 97.94 77 GLU A N 1
ATOM 630 C CA . GLU A 1 77 ? -1.96 12.07 -17.422 1 97.94 77 GLU A CA 1
ATOM 631 C C . GLU A 1 77 ? -0.72 12.219 -16.547 1 97.94 77 GLU A C 1
ATOM 633 O O . GLU A 1 77 ? 0.175 11.375 -16.578 1 97.94 77 GLU A O 1
ATOM 638 N N . ASP A 1 78 ? -0.677 13.344 -15.797 1 98.69 78 ASP A N 1
ATOM 639 C CA . ASP A 1 78 ? 0.487 13.625 -14.961 1 98.69 78 ASP A CA 1
ATOM 640 C C . ASP A 1 78 ? 0.217 13.258 -13.5 1 98.69 78 ASP A C 1
ATOM 642 O O . ASP A 1 78 ? 1.024 13.555 -12.617 1 98.69 78 ASP A O 1
ATOM 646 N N . LEU A 1 79 ? -0.937 12.672 -13.297 1 98.75 79 LEU A N 1
ATOM 647 C CA . LEU A 1 79 ? -1.378 12.391 -11.93 1 98.75 79 LEU A CA 1
ATOM 648 C C . LEU A 1 79 ? -1.617 10.898 -11.734 1 98.75 79 LEU A C 1
ATOM 650 O O . LEU A 1 79 ? -2.193 10.242 -12.594 1 98.75 79 LEU A O 1
ATOM 654 N N . VAL A 1 80 ? -1.11 10.352 -10.609 1 98.81 80 VAL A N 1
ATOM 655 C CA . VAL A 1 80 ? -1.362 8.953 -10.258 1 98.81 80 VAL A CA 1
ATOM 656 C C . VAL A 1 80 ? -1.802 8.859 -8.805 1 98.81 80 VAL A C 1
ATOM 658 O O . VAL A 1 80 ? -1.623 9.805 -8.031 1 98.81 80 VAL A O 1
ATOM 661 N N . PHE A 1 81 ? -2.438 7.738 -8.438 1 98.75 81 PHE A N 1
ATOM 662 C CA . PHE A 1 81 ? -2.799 7.465 -7.051 1 98.75 81 PHE A CA 1
ATOM 663 C C . PHE A 1 81 ? -1.671 6.73 -6.332 1 98.75 81 PHE A C 1
ATOM 665 O O . PHE A 1 81 ? -0.996 5.887 -6.926 1 98.75 81 PHE A O 1
ATOM 672 N N . ILE A 1 82 ? -1.502 7.082 -5.105 1 98.44 82 ILE A N 1
ATOM 673 C CA . ILE A 1 82 ? -0.632 6.395 -4.16 1 98.44 82 ILE A CA 1
ATOM 674 C C . ILE A 1 82 ? -1.319 6.301 -2.799 1 98.44 82 ILE A C 1
ATOM 676 O O . ILE A 1 82 ? -2.395 6.871 -2.6 1 98.44 82 ILE A O 1
ATOM 680 N N . GLU A 1 83 ? -0.751 5.668 -1.916 1 97.44 83 GLU A N 1
ATOM 681 C CA . GLU A 1 83 ? -1.438 5.352 -0.667 1 97.44 83 GLU A CA 1
ATOM 682 C C . GLU A 1 83 ? -1.438 6.551 0.28 1 97.44 83 GLU A C 1
ATOM 684 O O . GLU A 1 83 ? -2.379 6.73 1.057 1 97.44 83 GLU A O 1
ATOM 689 N N . ASN A 1 84 ? -0.384 7.289 0.282 1 98.25 84 ASN A N 1
ATOM 690 C CA . ASN A 1 84 ? -0.195 8.422 1.18 1 98.25 84 ASN A CA 1
ATOM 691 C C . ASN A 1 84 ? 0.993 9.281 0.756 1 98.25 84 ASN A C 1
ATOM 693 O O . ASN A 1 84 ? 1.772 8.883 -0.111 1 98.25 84 ASN A O 1
ATOM 697 N N . VAL A 1 85 ? 1.146 10.352 1.314 1 98.56 85 VAL A N 1
ATOM 698 C CA . VAL A 1 85 ? 2.186 11.32 0.967 1 98.56 85 VAL A CA 1
ATOM 699 C C . VAL A 1 85 ? 3.561 10.719 1.256 1 98.56 85 VAL A C 1
ATOM 701 O O . VAL A 1 85 ? 4.52 10.969 0.521 1 98.56 85 VAL A O 1
ATOM 704 N N . THR A 1 86 ? 3.701 9.945 2.348 1 98.5 86 THR A N 1
ATOM 705 C CA . THR A 1 86 ? 4.961 9.273 2.654 1 98.5 86 THR A CA 1
ATOM 706 C C . THR A 1 86 ? 5.422 8.422 1.475 1 98.5 86 THR A C 1
ATOM 708 O O . THR A 1 86 ? 6.602 8.445 1.11 1 98.5 86 THR A O 1
ATOM 711 N N . THR A 1 87 ? 4.504 7.715 0.861 1 98.56 87 THR A N 1
ATOM 712 C CA . THR A 1 87 ? 4.812 6.926 -0.325 1 98.56 87 THR A CA 1
ATOM 713 C C . THR A 1 87 ? 5.223 7.828 -1.485 1 98.56 87 THR A C 1
ATOM 715 O O . THR A 1 87 ? 6.137 7.496 -2.244 1 98.56 87 THR A O 1
ATOM 718 N N . GLY A 1 88 ? 4.52 8.938 -1.625 1 98.81 88 GLY A N 1
ATOM 719 C CA . GLY A 1 88 ? 4.867 9.875 -2.676 1 98.81 88 GLY A CA 1
ATOM 720 C C . GLY A 1 88 ? 6.289 10.406 -2.561 1 98.81 88 GLY A C 1
ATOM 721 O O . GLY A 1 88 ? 7.039 10.398 -3.539 1 98.81 88 GLY A O 1
ATOM 722 N N . VAL A 1 89 ? 6.668 10.789 -1.352 1 98.88 89 VAL A N 1
ATOM 723 C CA . VAL A 1 89 ? 8.008 11.305 -1.094 1 98.88 89 VAL A CA 1
ATOM 724 C C . VAL A 1 89 ? 9.047 10.219 -1.381 1 98.88 89 VAL A C 1
ATOM 726 O O . VAL A 1 89 ? 10.047 10.469 -2.051 1 98.88 89 VAL A O 1
ATOM 729 N N . ASN A 1 90 ? 8.789 9.023 -0.937 1 98.69 90 ASN A N 1
ATOM 730 C CA . ASN A 1 90 ? 9.703 7.914 -1.185 1 98.69 90 ASN A CA 1
ATOM 731 C C . ASN A 1 90 ? 9.836 7.621 -2.676 1 98.69 90 ASN A C 1
ATOM 733 O O . ASN A 1 90 ? 10.93 7.297 -3.152 1 98.69 90 ASN A O 1
ATOM 737 N N . THR A 1 91 ? 8.742 7.691 -3.395 1 98.75 91 THR A N 1
ATOM 738 C CA . THR A 1 91 ? 8.75 7.457 -4.836 1 98.75 91 THR A CA 1
ATOM 739 C C . THR A 1 91 ? 9.734 8.398 -5.527 1 98.75 91 THR A C 1
ATOM 741 O O . THR A 1 91 ? 10.562 7.961 -6.328 1 98.75 91 THR A O 1
ATOM 744 N N . ILE A 1 92 ? 9.68 9.656 -5.195 1 98.81 92 ILE A N 1
ATOM 745 C CA . ILE A 1 92 ? 10.531 10.656 -5.832 1 98.81 92 ILE A CA 1
ATOM 746 C C . ILE A 1 92 ? 11.984 10.438 -5.398 1 98.81 92 ILE A C 1
ATOM 748 O O . ILE A 1 92 ? 12.891 10.414 -6.234 1 98.81 92 ILE A O 1
ATOM 752 N N . LEU A 1 93 ? 12.195 10.266 -4.113 1 98.56 93 LEU A N 1
ATOM 753 C CA . LEU A 1 93 ? 13.547 10.102 -3.572 1 98.56 93 LEU A CA 1
ATOM 754 C C . LEU A 1 93 ? 14.242 8.898 -4.199 1 98.56 93 LEU A C 1
ATOM 756 O O . LEU A 1 93 ? 15.445 8.945 -4.473 1 98.56 93 LEU A O 1
ATOM 760 N N . ARG A 1 94 ? 13.508 7.895 -4.48 1 96.5 94 ARG A N 1
ATOM 761 C CA . ARG A 1 94 ? 14.094 6.656 -4.98 1 96.5 94 ARG A CA 1
ATOM 762 C C . ARG A 1 94 ? 14.297 6.711 -6.492 1 96.5 94 ARG A C 1
ATOM 764 O O . ARG A 1 94 ? 15.094 5.957 -7.047 1 96.5 94 ARG A O 1
ATOM 771 N N . SER A 1 95 ? 13.562 7.539 -7.125 1 97.19 95 SER A N 1
ATOM 772 C CA . SER A 1 95 ? 13.602 7.609 -8.578 1 97.19 95 SER A CA 1
ATOM 773 C C . SER A 1 95 ? 14.758 8.477 -9.062 1 97.19 95 SER A C 1
ATOM 775 O O . SER A 1 95 ? 15.281 8.266 -10.156 1 97.19 95 SER A O 1
ATOM 777 N N . ILE A 1 96 ? 15.164 9.43 -8.266 1 96.75 96 ILE A N 1
ATOM 778 C CA . ILE A 1 96 ? 16.188 10.391 -8.672 1 96.75 96 ILE A CA 1
ATOM 779 C C . ILE A 1 96 ? 17.562 9.766 -8.547 1 96.75 96 ILE A C 1
ATOM 781 O O . ILE A 1 96 ? 17.891 9.164 -7.523 1 96.75 96 ILE A O 1
ATOM 785 N N . ARG A 1 97 ? 18.359 9.867 -9.539 1 92.81 97 ARG A N 1
ATOM 786 C CA . ARG A 1 97 ? 19.766 9.469 -9.492 1 92.81 97 ARG A CA 1
ATOM 787 C C . ARG A 1 97 ? 20.641 10.602 -8.969 1 92.81 97 ARG A C 1
ATOM 789 O O . ARG A 1 97 ? 21.016 11.5 -9.719 1 92.81 97 ARG A O 1
ATOM 796 N N . PHE A 1 98 ? 21 10.477 -7.805 1 96 98 PHE A N 1
ATOM 797 C CA . PHE A 1 98 ? 21.797 11.508 -7.152 1 96 98 PHE A CA 1
ATOM 798 C C . PHE A 1 98 ? 23.266 11.344 -7.492 1 96 98 PHE A C 1
ATOM 800 O O . PHE A 1 98 ? 23.734 10.227 -7.727 1 96 98 PHE A O 1
ATOM 807 N N . ARG A 1 99 ? 23.969 12.375 -7.605 1 94.94 99 ARG A N 1
ATOM 808 C CA . ARG A 1 99 ? 25.422 12.422 -7.789 1 94.94 99 ARG A CA 1
ATOM 809 C C . ARG A 1 99 ? 26.125 12.75 -6.477 1 94.94 99 ARG A C 1
ATOM 811 O O . ARG A 1 99 ? 25.516 13.305 -5.559 1 94.94 99 ARG A O 1
ATOM 818 N N . PRO A 1 100 ? 27.375 12.445 -6.555 1 93.88 100 PRO A N 1
ATOM 819 C CA . PRO A 1 100 ? 28.125 12.797 -5.352 1 93.88 100 PRO A CA 1
ATOM 820 C C . PRO A 1 100 ? 28 14.281 -4.992 1 93.88 100 PRO A C 1
ATOM 822 O O . PRO A 1 100 ? 27.969 15.133 -5.883 1 93.88 100 PRO A O 1
ATOM 825 N N . ASP A 1 101 ? 27.75 14.695 -3.793 1 94.81 101 ASP A N 1
ATOM 826 C CA . ASP A 1 101 ? 27.719 16.031 -3.217 1 94.81 101 ASP A CA 1
ATOM 827 C C . ASP A 1 101 ? 26.328 16.656 -3.338 1 94.81 101 ASP A C 1
ATOM 829 O O . ASP A 1 101 ? 26.109 17.766 -2.861 1 94.81 101 ASP A O 1
ATOM 833 N N . ASP A 1 102 ? 25.422 15.938 -4.078 1 98.38 102 ASP A N 1
ATOM 834 C CA . ASP A 1 102 ? 24.047 16.438 -4.109 1 98.38 102 ASP A CA 1
ATOM 835 C C . ASP A 1 102 ? 23.5 16.641 -2.697 1 98.38 102 ASP A C 1
ATOM 837 O O . ASP A 1 102 ? 23.969 15.992 -1.752 1 98.38 102 ASP A O 1
ATOM 841 N N . ILE A 1 103 ? 22.578 17.594 -2.586 1 98.81 103 ILE A N 1
ATOM 842 C CA . ILE A 1 103 ? 21.938 17.859 -1.301 1 98.81 103 ILE A CA 1
ATOM 843 C C . ILE A 1 103 ? 20.422 17.766 -1.445 1 98.81 103 ILE A C 1
ATOM 845 O O . ILE A 1 103 ? 19.844 18.344 -2.369 1 98.81 103 ILE A O 1
ATOM 849 N N . ILE A 1 104 ? 19.812 16.938 -0.643 1 98.88 104 ILE A N 1
ATOM 850 C CA . ILE A 1 104 ? 18.375 16.984 -0.436 1 98.88 104 ILE A CA 1
ATOM 851 C C . ILE A 1 104 ? 18.047 17.938 0.71 1 98.88 104 ILE A C 1
ATOM 853 O O . ILE A 1 104 ? 18.594 17.812 1.81 1 98.88 104 ILE A O 1
ATOM 857 N N . LEU A 1 105 ? 17.188 18.906 0.456 1 98.94 105 LEU A N 1
ATOM 858 C CA . LEU A 1 105 ? 16.875 19.906 1.465 1 98.94 105 LEU A CA 1
ATOM 859 C C . LEU A 1 105 ? 15.438 19.766 1.949 1 98.94 105 LEU A C 1
ATOM 861 O O . LEU A 1 105 ? 14.516 19.641 1.14 1 98.94 105 LEU A O 1
ATOM 865 N N . TYR A 1 106 ? 15.219 19.625 3.23 1 98.81 106 TYR A N 1
ATOM 866 C CA . TYR A 1 106 ? 13.93 19.688 3.912 1 98.81 106 TYR A CA 1
ATOM 867 C C . TYR A 1 106 ? 13.977 20.641 5.098 1 98.81 106 TYR A C 1
ATOM 869 O O . TYR A 1 106 ? 14.977 21.344 5.297 1 98.81 106 TYR A O 1
ATOM 877 N N . THR A 1 107 ? 12.914 20.859 5.875 1 98.56 107 THR A N 1
ATOM 878 C CA . THR A 1 107 ? 12.938 21.812 6.98 1 98.56 107 THR A CA 1
ATOM 879 C C . THR A 1 107 ? 12.719 21.094 8.312 1 98.56 107 THR A C 1
ATOM 881 O O . THR A 1 107 ? 12.336 19.922 8.336 1 98.56 107 THR A O 1
ATOM 884 N N . ASN A 1 108 ? 12.961 21.766 9.43 1 97.38 108 ASN A N 1
ATOM 885 C CA . ASN A 1 108 ? 12.711 21.234 10.766 1 97.38 108 ASN A CA 1
ATOM 886 C C . ASN A 1 108 ? 11.219 21.078 11.039 1 97.38 108 ASN A C 1
ATOM 888 O O . ASN A 1 108 ? 10.82 20.469 12.031 1 97.38 108 ASN A O 1
ATOM 892 N N . GLN A 1 109 ? 10.445 21.547 10.07 1 96.56 109 GLN A N 1
ATOM 893 C CA . GLN A 1 109 ? 9 21.484 10.234 1 96.56 109 GLN A CA 1
ATOM 894 C C . GLN A 1 109 ? 8.391 20.438 9.297 1 96.56 109 GLN A C 1
ATOM 896 O O . GLN A 1 109 ? 7.18 20.219 9.297 1 96.56 109 GLN A O 1
ATOM 901 N N . SER A 1 110 ? 9.281 19.828 8.484 1 98.06 110 SER A N 1
ATOM 902 C CA . SER A 1 110 ? 8.805 18.703 7.68 1 98.06 110 SER A CA 1
ATOM 903 C C . SER A 1 110 ? 8.391 17.531 8.555 1 98.06 110 SER A C 1
ATOM 905 O O . SER A 1 110 ? 8.977 17.297 9.617 1 98.06 110 SER A O 1
ATOM 907 N N . TYR A 1 111 ? 7.312 16.828 8.18 1 97.19 111 TYR A N 1
ATOM 908 C CA . TYR A 1 111 ? 6.855 15.641 8.898 1 97.19 111 TYR A CA 1
ATOM 909 C C . TYR A 1 111 ? 8.016 14.688 9.172 1 97.19 111 TYR A C 1
ATOM 911 O O . TYR A 1 111 ? 8.859 14.469 8.305 1 97.19 111 TYR A O 1
ATOM 919 N N . PRO A 1 112 ? 8.102 14.094 10.359 1 96.81 112 PRO A N 1
ATOM 920 C CA . PRO A 1 112 ? 9.25 13.266 10.734 1 96.81 112 PRO A CA 1
ATOM 921 C C . PRO A 1 112 ? 9.492 12.117 9.758 1 96.81 112 PRO A C 1
ATOM 923 O O . PRO A 1 112 ? 10.641 11.781 9.469 1 96.81 112 PRO A O 1
ATOM 926 N N . GLY A 1 113 ? 8.422 11.5 9.273 1 97.5 113 GLY A N 1
ATOM 927 C CA . GLY A 1 113 ? 8.578 10.445 8.281 1 97.5 113 GLY A CA 1
ATOM 928 C C . GLY A 1 113 ? 9.273 10.914 7.02 1 97.5 113 GLY A C 1
ATOM 929 O O . GLY A 1 113 ? 10.055 10.172 6.422 1 97.5 113 GLY A O 1
ATOM 930 N N . VAL A 1 114 ? 9.016 12.109 6.617 1 98.38 114 VAL A N 1
ATOM 931 C CA . VAL A 1 114 ? 9.641 12.703 5.438 1 98.38 114 VAL A CA 1
ATOM 932 C C . VAL A 1 114 ? 11.117 12.992 5.723 1 98.38 114 VAL A C 1
ATOM 934 O O . VAL A 1 114 ? 11.977 12.719 4.887 1 98.38 114 VAL A O 1
ATOM 937 N N . GLN A 1 115 ? 11.375 13.547 6.887 1 98.44 115 GLN A N 1
ATOM 938 C CA . GLN A 1 115 ? 12.758 13.797 7.27 1 98.44 115 GLN A CA 1
ATOM 939 C C . GLN A 1 115 ? 13.578 12.516 7.246 1 98.44 115 GLN A C 1
ATOM 941 O O . GLN A 1 115 ? 14.688 12.484 6.703 1 98.44 115 GLN A O 1
ATOM 946 N N . LYS A 1 116 ? 13.023 11.516 7.805 1 98.31 116 LYS A N 1
ATOM 947 C CA . LYS A 1 116 ? 13.719 10.227 7.879 1 98.31 116 LYS A CA 1
ATOM 948 C C . LYS A 1 116 ? 13.922 9.641 6.484 1 98.31 116 LYS A C 1
ATOM 950 O O . LYS A 1 116 ? 14.953 9.016 6.219 1 98.31 116 LYS A O 1
ATOM 955 N N . ALA A 1 117 ? 12.938 9.758 5.633 1 98.5 117 ALA A N 1
ATOM 956 C CA . ALA A 1 117 ? 13.086 9.297 4.258 1 98.5 117 ALA A CA 1
ATOM 957 C C . ALA A 1 117 ? 14.25 10.008 3.566 1 98.5 117 ALA A C 1
ATOM 959 O O . ALA A 1 117 ? 15.023 9.383 2.84 1 98.5 117 ALA A O 1
ATOM 960 N N . CYS A 1 118 ? 14.352 11.32 3.762 1 98.69 118 CYS A N 1
ATOM 961 C CA . CYS A 1 118 ? 15.445 12.094 3.191 1 98.69 118 CYS A CA 1
ATOM 962 C C . CYS A 1 118 ? 16.781 11.625 3.744 1 98.69 118 CYS A C 1
ATOM 964 O O . CYS A 1 118 ? 17.75 11.438 2.99 1 98.69 118 CYS A O 1
ATOM 966 N N . GLN A 1 119 ? 16.844 11.422 5.051 1 98.38 119 GLN A N 1
ATOM 967 C CA . GLN A 1 119 ? 18.078 10.984 5.707 1 98.38 119 GLN A CA 1
ATOM 968 C C . GLN A 1 119 ? 18.5 9.602 5.223 1 98.38 119 GLN A C 1
ATOM 970 O O . GLN A 1 119 ? 19.672 9.367 4.949 1 98.38 119 GLN A O 1
ATOM 975 N N . ALA A 1 120 ? 17.547 8.727 5.141 1 97.31 120 ALA A N 1
ATOM 976 C CA . ALA A 1 120 ? 17.828 7.379 4.656 1 97.31 120 ALA A CA 1
ATOM 977 C C . ALA A 1 120 ? 18.359 7.41 3.221 1 97.31 120 ALA A C 1
ATOM 979 O O . ALA A 1 120 ? 19.328 6.723 2.889 1 97.31 120 ALA A O 1
ATOM 980 N N . THR A 1 121 ? 17.672 8.172 2.389 1 97.38 121 THR A N 1
ATOM 981 C CA . THR A 1 121 ? 18.094 8.289 0.996 1 97.38 121 THR A CA 1
ATOM 982 C C . THR A 1 121 ? 19.516 8.836 0.899 1 97.38 121 THR A C 1
ATOM 984 O O . THR A 1 121 ? 20.312 8.352 0.098 1 97.38 121 THR A O 1
ATOM 987 N N . ALA A 1 122 ? 19.797 9.852 1.7 1 97.5 122 ALA A N 1
ATOM 988 C CA . ALA A 1 122 ? 21.125 10.438 1.701 1 97.5 122 ALA A CA 1
ATOM 989 C C . ALA A 1 122 ? 22.172 9.398 2.094 1 97.5 122 ALA A C 1
ATOM 991 O O . ALA A 1 122 ? 23.25 9.328 1.485 1 97.5 122 ALA A O 1
ATOM 992 N N . ARG A 1 123 ? 21.875 8.617 3.084 1 93.81 123 ARG A N 1
ATOM 993 C CA . ARG A 1 123 ? 22.781 7.586 3.549 1 93.81 123 ARG A CA 1
ATOM 994 C C . ARG A 1 123 ? 23 6.523 2.473 1 93.81 123 ARG A C 1
ATOM 996 O O . ARG A 1 123 ? 24.141 6.16 2.178 1 93.81 123 ARG A O 1
ATOM 1003 N N . PHE A 1 124 ? 21.953 6.098 1.833 1 91.19 124 PHE A N 1
ATOM 1004 C CA . PHE A 1 124 ? 22.016 4.996 0.881 1 91.19 124 PHE A CA 1
ATOM 1005 C C . PHE A 1 124 ? 22.656 5.441 -0.421 1 91.19 124 PHE A C 1
ATOM 1007 O O . PHE A 1 124 ? 23.312 4.641 -1.102 1 91.19 124 PHE A O 1
ATOM 1014 N N . SER A 1 125 ? 22.5 6.672 -0.754 1 92.88 125 SER A N 1
ATOM 1015 C CA . SER A 1 125 ? 23.016 7.188 -2.02 1 92.88 125 SER A CA 1
ATOM 1016 C C . SER A 1 125 ? 24.359 7.883 -1.829 1 92.88 125 SER A C 1
ATOM 1018 O O . SER A 1 125 ? 24.938 8.414 -2.783 1 92.88 125 SER A O 1
ATOM 1020 N N . ASP A 1 126 ? 24.844 7.922 -0.583 1 93.25 126 ASP A N 1
ATOM 1021 C CA . ASP A 1 126 ? 26.125 8.547 -0.244 1 93.25 126 ASP A CA 1
ATOM 1022 C C . ASP A 1 126 ? 26.125 10.023 -0.639 1 93.25 126 ASP A C 1
ATOM 1024 O O . ASP A 1 126 ? 27.031 10.469 -1.354 1 93.25 126 ASP A O 1
ATOM 1028 N N . ILE A 1 127 ? 25.047 10.68 -0.253 1 97.62 127 ILE A N 1
ATOM 1029 C CA . ILE A 1 127 ? 24.922 12.125 -0.424 1 97.62 127 ILE A CA 1
ATOM 1030 C C . ILE A 1 127 ? 24.531 12.766 0.902 1 97.62 127 ILE A C 1
ATOM 1032 O O . ILE A 1 127 ? 24.656 12.156 1.963 1 97.62 127 ILE A O 1
ATOM 1036 N N . ARG A 1 128 ? 24.125 14.078 0.832 1 97.5 128 ARG A N 1
ATOM 1037 C CA . ARG A 1 128 ? 23.781 14.773 2.062 1 97.5 128 ARG A CA 1
ATOM 1038 C C . ARG A 1 128 ? 22.297 15.148 2.074 1 97.5 128 ARG A C 1
ATOM 1040 O O . ARG A 1 128 ? 21.719 15.422 1.025 1 97.5 128 ARG A O 1
ATOM 1047 N N . SER A 1 129 ? 21.734 15.062 3.109 1 98.44 129 SER A N 1
ATOM 1048 C CA . SER A 1 129 ? 20.453 15.727 3.387 1 98.44 129 SER A CA 1
ATOM 1049 C C . SER A 1 129 ? 20.625 16.797 4.457 1 98.44 129 SER A C 1
ATOM 1051 O O . SER A 1 129 ? 21.391 16.625 5.41 1 98.44 129 SER A O 1
ATOM 1053 N N . GLU A 1 130 ? 20.016 17.891 4.234 1 98.62 130 GLU A N 1
ATOM 1054 C CA . GLU A 1 130 ? 20.156 19.016 5.164 1 98.62 130 GLU A CA 1
ATOM 1055 C C . GLU A 1 130 ? 18.797 19.594 5.551 1 98.62 130 GLU A C 1
ATOM 1057 O O . GLU A 1 130 ? 17.812 19.422 4.82 1 98.62 130 GLU A O 1
ATOM 1062 N N . CYS A 1 131 ? 18.766 20.188 6.711 1 98.5 131 CYS A N 1
ATOM 1063 C CA . CYS A 1 131 ? 17.562 20.75 7.293 1 98.5 131 CYS A CA 1
ATOM 1064 C C . CYS A 1 131 ? 17.656 22.281 7.375 1 98.5 131 CYS A C 1
ATOM 1066 O O . CYS A 1 131 ? 18.547 22.812 8.031 1 98.5 131 CYS A O 1
ATOM 1068 N N . LEU A 1 132 ? 16.844 22.922 6.629 1 98.31 132 LEU A N 1
ATOM 1069 C CA . LEU A 1 132 ? 16.688 24.359 6.777 1 98.31 132 LEU A CA 1
ATOM 1070 C C . LEU A 1 132 ? 15.836 24.688 7.992 1 98.31 132 LEU A C 1
ATOM 1072 O O . LEU A 1 132 ? 14.688 24.25 8.094 1 98.31 132 LEU A O 1
ATOM 1076 N N . HIS A 1 133 ? 16.281 25.469 8.914 1 96.81 133 HIS A N 1
ATOM 1077 C CA . HIS A 1 133 ? 15.57 25.781 10.156 1 96.81 133 HIS A CA 1
ATOM 1078 C C . HIS A 1 133 ? 14.641 26.969 9.977 1 96.81 133 HIS A C 1
ATOM 1080 O O . HIS A 1 133 ? 15.102 28.094 9.773 1 96.81 133 HIS A O 1
ATOM 1086 N N . LEU A 1 134 ? 13.422 26.641 9.992 1 95.69 134 LEU A N 1
ATOM 1087 C CA . LEU A 1 134 ? 12.406 27.688 10.031 1 95.69 134 LEU A CA 1
ATOM 1088 C C . LEU A 1 134 ? 12.141 28.125 11.469 1 95.69 134 LEU A C 1
ATOM 1090 O O . LEU A 1 134 ? 11.984 27.297 12.359 1 95.69 134 LEU A O 1
ATOM 1094 N N . GLU A 1 135 ? 12.156 29.391 11.641 1 91.12 135 GLU A N 1
ATOM 1095 C CA . GLU A 1 135 ? 11.938 29.922 12.977 1 91.12 135 GLU A CA 1
ATOM 1096 C C . GLU A 1 135 ? 10.672 30.766 13.039 1 91.12 135 GLU A C 1
ATOM 1098 O O . GLU A 1 135 ? 10.281 31.375 12.039 1 91.12 135 GLU A O 1
ATOM 1103 N N . TYR A 1 136 ? 10.07 30.688 14.133 1 94.25 136 TYR A N 1
ATOM 1104 C CA . TYR A 1 136 ? 8.938 31.562 14.43 1 94.25 136 TYR A CA 1
ATOM 1105 C C . TYR A 1 136 ? 9.352 32.688 15.367 1 94.25 136 TYR A C 1
ATOM 1107 O O . TYR A 1 136 ? 10.281 32.531 16.156 1 94.25 136 TYR A O 1
ATOM 1115 N N . PRO A 1 137 ? 8.727 33.906 15.414 1 96.12 137 PRO A N 1
ATOM 1116 C CA . PRO A 1 137 ? 7.59 34.188 14.531 1 96.12 137 PRO A CA 1
ATOM 1117 C C . PRO A 1 137 ? 8 34.406 13.086 1 96.12 137 PRO A C 1
ATOM 1119 O O . PRO A 1 137 ? 9.164 34.719 12.812 1 96.12 137 PRO A O 1
ATOM 1122 N N . VAL A 1 138 ? 7.133 34.094 12.188 1 96.5 138 VAL A N 1
ATOM 1123 C CA . VAL A 1 138 ? 7.234 34.5 10.781 1 96.5 138 VAL A CA 1
ATOM 1124 C C . VAL A 1 138 ? 6.438 35.781 10.539 1 96.5 138 VAL A C 1
ATOM 1126 O O . VAL A 1 138 ? 5.254 35.844 10.883 1 96.5 138 VAL A O 1
ATOM 1129 N N . HIS A 1 139 ? 7.047 36.75 9.969 1 96.25 139 HIS A N 1
ATOM 1130 C CA . HIS A 1 139 ? 6.387 38.062 9.828 1 96.25 139 HIS A CA 1
ATOM 1131 C C . HIS A 1 139 ? 5.895 38.25 8.398 1 96.25 139 HIS A C 1
ATOM 1133 O O . HIS A 1 139 ? 4.949 39.031 8.172 1 96.25 139 HIS A O 1
ATOM 1139 N N . ALA A 1 140 ? 6.582 37.656 7.496 1 96.69 140 ALA A N 1
ATOM 1140 C CA . ALA A 1 140 ? 6.223 37.781 6.086 1 96.69 140 ALA A CA 1
ATOM 1141 C C . ALA A 1 140 ? 6.73 36.594 5.289 1 96.69 140 ALA A C 1
ATOM 1143 O O . ALA A 1 140 ? 7.672 35.906 5.707 1 96.69 140 ALA A O 1
ATOM 1144 N N . ASP A 1 141 ? 6.074 36.344 4.195 1 97.19 141 ASP A N 1
ATOM 1145 C CA . ASP A 1 141 ? 6.504 35.25 3.342 1 97.19 141 ASP A CA 1
ATOM 1146 C C . ASP A 1 141 ? 7.91 35.469 2.801 1 97.19 141 ASP A C 1
ATOM 1148 O O . ASP A 1 141 ? 8.672 34.531 2.602 1 97.19 141 ASP A O 1
ATOM 1152 N N . GLU A 1 142 ? 8.32 36.719 2.613 1 97.25 142 GLU A N 1
ATOM 1153 C CA . GLU A 1 142 ? 9.641 37.094 2.111 1 97.25 142 GLU A CA 1
ATOM 1154 C C . GLU A 1 142 ? 10.742 36.562 3.025 1 97.25 142 GLU A C 1
ATOM 1156 O O . GLU A 1 142 ? 11.844 36.25 2.562 1 97.25 142 GLU A O 1
ATOM 1161 N N . GLU A 1 143 ? 10.414 36.531 4.281 1 97.38 143 GLU A N 1
ATOM 1162 C CA . GLU A 1 143 ? 11.398 36.031 5.23 1 97.38 143 GLU A CA 1
ATOM 1163 C C . GLU A 1 143 ? 11.766 34.594 4.926 1 97.38 143 GLU A C 1
ATOM 1165 O O . GLU A 1 143 ? 12.938 34.219 4.98 1 97.38 143 GLU A O 1
ATOM 1170 N N . ILE A 1 144 ? 10.844 33.812 4.645 1 98 144 ILE A N 1
ATOM 1171 C CA . ILE A 1 144 ? 11.055 32.406 4.32 1 98 144 ILE A CA 1
ATOM 1172 C C . ILE A 1 144 ? 11.789 32.281 2.98 1 98 144 ILE A C 1
ATOM 1174 O O . ILE A 1 144 ? 12.75 31.516 2.855 1 98 144 ILE A O 1
ATOM 1178 N N . VAL A 1 145 ? 11.344 33 1.982 1 98.5 145 VAL A N 1
ATOM 1179 C CA . VAL A 1 145 ? 11.953 32.969 0.657 1 98.5 145 VAL A CA 1
ATOM 1180 C C . VAL A 1 145 ? 13.43 33.375 0.752 1 98.5 145 VAL A C 1
ATOM 1182 O O . VAL A 1 145 ? 14.281 32.719 0.131 1 98.5 145 VAL A O 1
ATOM 1185 N N . LYS A 1 146 ? 13.68 34.375 1.55 1 98.06 146 LYS A N 1
ATOM 1186 C CA . LYS A 1 146 ? 15.047 34.844 1.724 1 98.06 146 LYS A CA 1
ATOM 1187 C C . LYS A 1 146 ? 15.93 33.75 2.316 1 98.06 146 LYS A C 1
ATOM 1189 O O . LYS A 1 146 ? 17.094 33.625 1.937 1 98.06 146 LYS A O 1
ATOM 1194 N N . GLN A 1 147 ? 15.422 33.031 3.213 1 98 147 GLN A N 1
ATOM 1195 C CA . GLN A 1 147 ? 16.188 31.938 3.801 1 98 147 GLN A CA 1
ATOM 1196 C C . GLN A 1 147 ? 16.578 30.906 2.744 1 98 147 GLN A C 1
ATOM 1198 O O . GLN A 1 147 ? 17.703 30.422 2.736 1 98 147 GLN A O 1
ATOM 1203 N N . TYR A 1 148 ? 15.695 30.578 1.883 1 98.56 148 TYR A N 1
ATOM 1204 C CA . TYR A 1 148 ? 15.992 29.625 0.811 1 98.56 148 TYR A CA 1
ATOM 1205 C C . TYR A 1 148 ? 17.016 30.203 -0.163 1 98.56 148 TYR A C 1
ATOM 1207 O O . TYR A 1 148 ? 17.938 29.516 -0.595 1 98.56 148 TYR A O 1
ATOM 1215 N N . VAL A 1 149 ? 16.828 31.5 -0.502 1 98.44 149 VAL A N 1
ATOM 1216 C CA . VAL A 1 149 ? 17.766 32.156 -1.409 1 98.44 149 VAL A CA 1
ATOM 1217 C C . VAL A 1 149 ? 19.172 32.094 -0.846 1 98.44 149 VAL A C 1
ATOM 1219 O O . VAL A 1 149 ? 20.109 31.688 -1.545 1 98.44 149 VAL A O 1
ATOM 1222 N N . GLU A 1 150 ? 19.281 32.469 0.363 1 98.31 150 GLU A N 1
ATOM 1223 C CA . GLU A 1 150 ? 20.594 32.469 1.011 1 98.31 150 GLU A CA 1
ATOM 1224 C C . GLU A 1 150 ? 21.188 31.078 1.05 1 98.31 150 GLU A C 1
ATOM 1226 O O . GLU A 1 150 ? 22.391 30.891 0.82 1 98.31 150 GLU A O 1
ATOM 1231 N N . TYR A 1 151 ? 20.375 30.109 1.351 1 98.38 151 TYR A N 1
ATOM 1232 C CA . TYR A 1 151 ? 20.859 28.734 1.401 1 98.38 151 TYR A CA 1
ATOM 1233 C C . TYR A 1 151 ? 21.328 28.281 0.027 1 98.38 151 TYR A C 1
ATOM 1235 O O . TYR A 1 151 ? 22.391 27.656 -0.098 1 98.38 151 TYR A O 1
ATOM 1243 N N . PHE A 1 152 ? 20.531 28.547 -1.023 1 98.38 152 PHE A N 1
ATOM 1244 C CA . PHE A 1 152 ? 20.875 28.141 -2.379 1 98.38 152 PHE A CA 1
ATOM 1245 C C . PHE A 1 152 ? 22.188 28.781 -2.832 1 98.38 152 PHE A C 1
ATOM 1247 O O . PHE A 1 152 ? 22.984 28.141 -3.523 1 98.38 152 PHE A O 1
ATOM 1254 N N . GLU A 1 153 ? 22.391 29.984 -2.457 1 97.69 153 GLU A N 1
ATOM 1255 C CA . GLU A 1 153 ? 23.609 30.703 -2.826 1 97.69 153 GLU A CA 1
ATOM 1256 C C . GLU A 1 153 ? 24.844 30.062 -2.193 1 97.69 153 GLU A C 1
ATOM 1258 O O . GLU A 1 153 ? 25.906 29.969 -2.826 1 97.69 153 GLU A O 1
ATOM 1263 N N . LYS A 1 154 ? 24.641 29.625 -1.033 1 98 154 LYS A N 1
ATOM 1264 C CA . LYS A 1 154 ? 25.75 29.031 -0.288 1 98 154 LYS A CA 1
ATOM 1265 C C . LYS A 1 154 ? 25.938 27.562 -0.648 1 98 154 LYS A C 1
ATOM 1267 O O . LYS A 1 154 ? 27 26.984 -0.395 1 98 154 LYS A O 1
ATOM 1272 N N . ASN A 1 155 ? 24.938 26.953 -1.178 1 98.06 155 ASN A N 1
ATOM 1273 C CA . ASN A 1 155 ? 24.953 25.531 -1.467 1 98.06 155 ASN A CA 1
ATOM 1274 C C . ASN A 1 155 ? 24.469 25.234 -2.887 1 98.06 155 ASN A C 1
ATOM 1276 O O . ASN A 1 155 ? 23.359 24.766 -3.084 1 98.06 155 ASN A O 1
ATOM 1280 N N . PRO A 1 156 ? 25.328 25.406 -3.838 1 96.81 156 PRO A N 1
ATOM 1281 C CA . PRO A 1 156 ? 24.938 25.25 -5.242 1 96.81 156 PRO A CA 1
ATOM 1282 C C . PRO A 1 156 ? 24.641 23.812 -5.621 1 96.81 156 PRO A C 1
ATOM 1284 O O . PRO A 1 156 ? 24.125 23.547 -6.711 1 96.81 156 PRO A O 1
ATOM 1287 N N . ASN A 1 157 ? 24.891 22.875 -4.715 1 97.75 157 ASN A N 1
ATOM 1288 C CA . ASN A 1 157 ? 24.734 21.453 -5.047 1 97.75 157 ASN A CA 1
ATOM 1289 C C . ASN A 1 15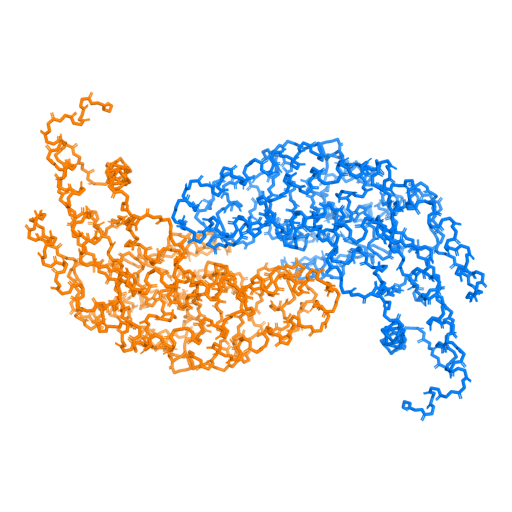7 ? 23.375 20.922 -4.598 1 97.75 157 ASN A C 1
ATOM 1291 O O . ASN A 1 157 ? 23.125 19.719 -4.621 1 97.75 157 ASN A O 1
ATOM 1295 N N . VAL A 1 158 ? 22.453 21.781 -4.16 1 98.75 158 VAL A N 1
ATOM 1296 C CA . VAL A 1 158 ? 21.094 21.344 -3.842 1 98.75 158 VAL A CA 1
ATOM 1297 C C . VAL A 1 158 ? 20.438 20.75 -5.082 1 98.75 158 VAL A C 1
ATOM 1299 O O . VAL A 1 158 ? 20.391 21.391 -6.133 1 98.75 158 VAL A O 1
ATOM 1302 N N . ARG A 1 159 ? 20.031 19.516 -4.953 1 98.75 159 ARG A N 1
ATOM 1303 C CA . ARG A 1 159 ? 19.469 18.781 -6.086 1 98.75 159 ARG A CA 1
ATOM 1304 C C . ARG A 1 159 ? 17.953 18.719 -5.98 1 98.75 159 ARG A C 1
ATOM 1306 O O . ARG A 1 159 ? 17.25 18.766 -6.996 1 98.75 159 ARG A O 1
ATOM 1313 N N . LEU A 1 160 ? 17.422 18.531 -4.805 1 98.88 160 LEU A N 1
ATOM 1314 C CA . LEU A 1 160 ? 16 18.359 -4.535 1 98.88 160 LEU A CA 1
ATOM 1315 C C . LEU A 1 160 ? 15.602 19.078 -3.256 1 98.88 160 LEU A C 1
ATOM 1317 O O . LEU A 1 160 ? 16.297 18.984 -2.242 1 98.88 160 LEU A O 1
ATOM 1321 N N . VAL A 1 161 ? 14.492 19.812 -3.328 1 98.88 161 VAL A N 1
ATOM 1322 C CA . VAL A 1 161 ? 13.906 20.469 -2.162 1 98.88 161 VAL A CA 1
ATOM 1323 C C . VAL A 1 161 ? 12.5 19.922 -1.918 1 98.88 161 VAL A C 1
ATOM 1325 O O . VAL A 1 161 ? 11.695 19.812 -2.85 1 98.88 161 VAL A O 1
ATOM 1328 N N . ILE A 1 162 ? 12.242 19.547 -0.701 1 98.88 162 ILE A N 1
ATOM 1329 C CA . ILE A 1 162 ? 10.898 19.172 -0.278 1 98.88 162 ILE A CA 1
ATOM 1330 C C . ILE A 1 162 ? 10.289 20.281 0.556 1 98.88 162 ILE A C 1
ATOM 1332 O O . ILE A 1 162 ? 10.852 20.703 1.571 1 98.88 162 ILE A O 1
ATOM 1336 N N . ILE A 1 163 ? 9.141 20.797 0.13 1 98.75 163 ILE A N 1
ATOM 1337 C CA . ILE A 1 163 ? 8.492 21.938 0.765 1 98.75 163 ILE A CA 1
ATOM 1338 C C . ILE A 1 163 ? 7.066 21.562 1.166 1 98.75 163 ILE A C 1
ATOM 1340 O O . ILE A 1 163 ? 6.297 21.062 0.344 1 98.75 163 ILE A O 1
ATOM 1344 N N . ASP A 1 164 ? 6.719 21.781 2.422 1 98.75 164 ASP A N 1
ATOM 1345 C CA . ASP A 1 164 ? 5.34 21.578 2.854 1 98.75 164 ASP A CA 1
ATOM 1346 C C . ASP A 1 164 ? 4.43 22.672 2.291 1 98.75 164 ASP A C 1
ATOM 1348 O O . ASP A 1 164 ? 4.766 23.859 2.334 1 98.75 164 ASP A O 1
ATOM 1352 N N . HIS A 1 165 ? 3.312 22.25 1.771 1 98.88 165 HIS A N 1
ATOM 1353 C CA . HIS A 1 165 ? 2.312 23.25 1.414 1 98.88 165 HIS A CA 1
ATOM 1354 C C . HIS A 1 165 ? 1.712 23.906 2.658 1 98.88 165 HIS A C 1
ATOM 1356 O O . HIS A 1 165 ? 1.623 25.125 2.742 1 98.88 165 HIS A O 1
ATOM 1362 N N . ILE A 1 166 ? 1.25 23.109 3.559 1 98.81 166 ILE A N 1
ATOM 1363 C CA . ILE A 1 166 ? 0.829 23.484 4.902 1 98.81 166 ILE A CA 1
ATOM 1364 C C . ILE A 1 166 ? 1.625 22.672 5.934 1 98.81 166 ILE A C 1
ATOM 1366 O O . ILE A 1 166 ? 1.616 21.438 5.914 1 98.81 166 ILE A O 1
ATOM 1370 N N . ILE A 1 167 ? 2.383 23.344 6.773 1 98.38 167 ILE A N 1
ATOM 1371 C CA . ILE A 1 167 ? 3.154 22.672 7.812 1 98.38 167 ILE A CA 1
ATOM 1372 C C . ILE A 1 167 ? 2.205 22 8.805 1 98.38 167 ILE A C 1
ATOM 1374 O O . ILE A 1 167 ? 1.329 22.656 9.375 1 98.38 167 ILE A O 1
ATOM 1378 N N . CYS A 1 168 ? 2.383 20.719 8.992 1 97.12 168 CYS A N 1
ATOM 1379 C CA . CYS A 1 168 ? 1.45 19.906 9.766 1 97.12 168 CYS A CA 1
ATOM 1380 C C . CYS A 1 168 ? 1.484 20.297 11.242 1 97.12 168 CYS A C 1
ATOM 1382 O O . CYS A 1 168 ? 0.505 20.109 11.961 1 97.12 168 CYS A O 1
ATOM 1384 N N . PHE A 1 169 ? 2.545 20.922 11.758 1 96.94 169 PHE A N 1
ATOM 1385 C CA . PHE A 1 169 ? 2.688 21.266 13.172 1 96.94 169 PHE A CA 1
ATOM 1386 C C . PHE A 1 169 ? 2.051 22.609 13.469 1 96.94 169 PHE A C 1
ATOM 1388 O O . PHE A 1 169 ? 1.207 22.719 14.359 1 96.94 169 PHE A O 1
ATOM 1395 N N . SER A 1 170 ? 2.314 23.594 12.617 1 97.38 170 SER A N 1
ATOM 1396 C CA . SER A 1 170 ? 1.952 24.969 12.945 1 97.38 170 SER A CA 1
ATOM 1397 C C . SER A 1 170 ? 0.704 25.391 12.188 1 97.38 170 SER A C 1
ATOM 1399 O O . SER A 1 170 ? 0.054 26.375 12.562 1 97.38 170 SER A O 1
ATOM 1401 N N . GLY A 1 171 ? 0.424 24.703 11.117 1 98 171 GLY A N 1
ATOM 1402 C CA . GLY A 1 171 ? -0.635 25.188 10.242 1 98 171 GLY A CA 1
ATOM 1403 C C . GLY A 1 171 ? -0.196 26.328 9.352 1 98 171 GLY A C 1
ATOM 1404 O O . GLY A 1 171 ? -1.025 26.969 8.703 1 98 171 GLY A O 1
ATOM 1405 N N . LEU A 1 172 ? 1.093 26.578 9.273 1 98.38 172 LEU A N 1
ATOM 1406 C CA . LEU A 1 172 ? 1.623 27.641 8.414 1 98.38 172 LEU A CA 1
ATOM 1407 C C . LEU A 1 172 ? 1.516 27.25 6.945 1 98.38 172 LEU A C 1
ATOM 1409 O O . LEU A 1 172 ? 2.006 26.188 6.543 1 98.38 172 LEU A O 1
ATOM 1413 N N . LYS A 1 173 ? 0.834 28.016 6.145 1 98.5 173 LYS A N 1
ATOM 1414 C CA . LYS A 1 173 ? 0.855 27.875 4.691 1 98.5 173 LYS A CA 1
ATOM 1415 C C . LYS A 1 173 ? 2.125 28.484 4.098 1 98.5 173 LYS A C 1
ATOM 1417 O O . LYS A 1 173 ? 2.324 29.688 4.152 1 98.5 173 LYS A O 1
ATOM 1422 N N . MET A 1 174 ? 2.93 27.672 3.512 1 98.62 174 MET A N 1
ATOM 1423 C CA . MET A 1 174 ? 4.199 28.125 2.939 1 98.62 174 MET A CA 1
ATOM 1424 C C . MET A 1 174 ? 3.973 28.859 1.627 1 98.62 174 MET A C 1
ATOM 1426 O O . MET A 1 174 ? 2.98 28.625 0.938 1 98.62 174 MET A O 1
ATOM 1430 N N . PRO A 1 175 ? 4.852 29.828 1.349 1 98.31 175 PRO A N 1
ATOM 1431 C CA . PRO A 1 175 ? 4.746 30.516 0.058 1 98.31 175 PRO A CA 1
ATOM 1432 C C . PRO A 1 175 ? 5.234 29.656 -1.107 1 98.31 175 PRO A C 1
ATOM 1434 O O . PRO A 1 175 ? 6.191 30.016 -1.79 1 98.31 175 PRO A O 1
ATOM 1437 N N . VAL A 1 176 ? 4.527 28.594 -1.435 1 98.62 176 VAL A N 1
ATOM 1438 C CA . VAL A 1 176 ? 4.992 27.531 -2.326 1 98.62 176 VAL A CA 1
ATOM 1439 C C . VAL A 1 176 ? 5.145 28.078 -3.742 1 98.62 176 VAL A C 1
ATOM 1441 O O . VAL A 1 176 ? 6.039 27.656 -4.484 1 98.62 176 VAL A O 1
ATOM 1444 N N . GLU A 1 177 ? 4.273 29 -4.188 1 98.38 177 GLU A N 1
ATOM 1445 C CA . GLU A 1 177 ? 4.414 29.578 -5.527 1 98.38 177 GLU A CA 1
ATOM 1446 C C . GLU A 1 177 ? 5.77 30.25 -5.703 1 98.38 177 GLU A C 1
ATOM 1448 O O . GLU A 1 177 ? 6.461 30.031 -6.695 1 98.38 177 GLU A O 1
ATOM 1453 N N . LYS A 1 178 ? 6.137 31.062 -4.723 1 98.62 178 LYS A N 1
ATOM 1454 C CA . LYS A 1 178 ? 7.41 31.781 -4.77 1 98.62 178 LYS A CA 1
ATOM 1455 C C . LYS A 1 178 ? 8.586 30.812 -4.656 1 98.62 178 LYS A C 1
ATOM 1457 O O . LYS A 1 178 ? 9.602 30.984 -5.328 1 98.62 178 LYS A O 1
ATOM 1462 N N . LEU A 1 179 ? 8.43 29.844 -3.83 1 98.81 179 LEU A N 1
ATOM 1463 C CA . LEU A 1 179 ? 9.516 28.891 -3.602 1 98.81 179 LEU A CA 1
ATOM 1464 C C . LEU A 1 179 ? 9.727 28 -4.82 1 98.81 179 LEU A C 1
ATOM 1466 O O . LEU A 1 179 ? 10.859 27.656 -5.156 1 98.81 179 LEU A O 1
ATOM 1470 N N . VAL A 1 180 ? 8.641 27.562 -5.465 1 98.81 180 VAL A N 1
ATOM 1471 C CA . VAL A 1 180 ? 8.75 26.766 -6.684 1 98.81 180 VAL A CA 1
ATOM 1472 C C . VAL A 1 180 ? 9.461 27.562 -7.766 1 98.81 180 VAL A C 1
ATOM 1474 O O . VAL A 1 180 ? 10.336 27.047 -8.461 1 98.81 180 VAL A O 1
ATOM 1477 N N . MET A 1 181 ? 9.07 28.812 -7.914 1 98.56 181 MET A N 1
ATOM 1478 C CA . MET A 1 181 ? 9.727 29.688 -8.883 1 98.56 181 MET A CA 1
ATOM 1479 C C . MET A 1 181 ? 11.219 29.797 -8.594 1 98.56 181 MET A C 1
ATOM 1481 O O . MET A 1 181 ? 12.039 29.734 -9.508 1 98.56 181 MET A O 1
ATOM 1485 N N . LEU A 1 182 ? 11.547 30.016 -7.34 1 98.69 182 LEU A N 1
ATOM 1486 C CA . LEU A 1 182 ? 12.945 30.109 -6.922 1 98.69 182 LEU A CA 1
ATOM 1487 C C . LEU A 1 182 ? 13.711 28.859 -7.289 1 98.69 182 LEU A C 1
ATOM 1489 O O . LEU A 1 182 ? 14.836 28.922 -7.793 1 98.69 182 LEU A O 1
ATOM 1493 N N . CYS A 1 183 ? 13.133 27.672 -7.004 1 98.81 183 CYS A N 1
ATOM 1494 C CA . CYS A 1 183 ? 13.766 26.406 -7.344 1 98.81 183 CYS A CA 1
ATOM 1495 C C . CYS A 1 183 ? 13.992 26.297 -8.852 1 98.81 183 CYS A C 1
ATOM 1497 O O . CYS A 1 183 ? 15.062 25.875 -9.297 1 98.81 183 CYS A O 1
ATOM 1499 N N . ASN A 1 184 ? 12.969 26.625 -9.578 1 97.88 184 ASN A N 1
ATOM 1500 C CA . ASN A 1 184 ? 13.07 26.594 -11.031 1 97.88 184 ASN A CA 1
ATOM 1501 C C . ASN A 1 184 ? 14.203 27.484 -11.539 1 97.88 184 ASN A C 1
ATOM 1503 O O . ASN A 1 184 ? 14.945 27.094 -12.438 1 97.88 184 ASN A O 1
ATOM 1507 N N . GLU A 1 185 ? 14.328 28.625 -10.984 1 97.62 185 GLU A N 1
ATOM 1508 C CA . GLU A 1 185 ? 15.359 29.578 -11.383 1 97.62 185 GLU A CA 1
ATOM 1509 C C . GLU A 1 185 ? 16.75 29.016 -11.125 1 97.62 185 GLU A C 1
ATOM 1511 O O . GLU A 1 185 ? 17.703 29.359 -11.836 1 97.62 185 GLU A O 1
ATOM 1516 N N . HIS A 1 186 ? 16.875 28.203 -10.203 1 97.88 186 HIS A N 1
ATOM 1517 C CA . HIS A 1 186 ? 18.172 27.672 -9.812 1 97.88 186 HIS A CA 1
ATOM 1518 C C . HIS A 1 186 ? 18.391 26.266 -10.391 1 97.88 186 HIS A C 1
ATOM 1520 O O . HIS A 1 186 ? 19.422 25.641 -10.125 1 97.88 186 HIS A O 1
ATOM 1526 N N . GLY A 1 187 ? 17.375 25.734 -11.148 1 97.56 187 GLY A N 1
ATOM 1527 C CA . GLY A 1 187 ? 17.469 24.391 -11.711 1 97.56 187 GLY A CA 1
ATOM 1528 C C . GLY A 1 187 ? 17.391 23.297 -10.656 1 97.56 187 GLY A C 1
ATOM 1529 O O . GLY A 1 187 ? 18 22.234 -10.812 1 97.56 187 GLY A O 1
ATOM 1530 N N . ILE A 1 188 ? 16.781 23.594 -9.523 1 98.62 188 ILE A N 1
ATOM 1531 C CA . ILE A 1 188 ? 16.625 22.656 -8.414 1 98.62 188 ILE A CA 1
ATOM 1532 C C . ILE A 1 188 ? 15.273 21.953 -8.516 1 98.62 188 ILE A C 1
ATOM 1534 O O . ILE A 1 188 ? 14.234 22.594 -8.695 1 98.62 188 ILE A O 1
ATOM 1538 N N . LEU A 1 189 ? 15.234 20.578 -8.453 1 98.81 189 LEU A N 1
ATOM 1539 C CA . LEU A 1 189 ? 13.977 19.844 -8.414 1 98.81 189 LEU A CA 1
ATOM 1540 C C . LEU A 1 189 ? 13.18 20.203 -7.16 1 98.81 189 LEU A C 1
ATOM 1542 O O . LEU A 1 189 ? 13.734 20.266 -6.062 1 98.81 189 LEU A O 1
ATOM 1546 N N . CYS A 1 190 ? 11.898 20.453 -7.332 1 98.81 190 CYS A N 1
ATOM 1547 C CA . CYS A 1 190 ? 11.047 20.859 -6.223 1 98.81 190 CYS A CA 1
ATOM 1548 C C . CYS A 1 190 ? 9.875 19.891 -6.051 1 98.81 190 CYS A C 1
ATOM 1550 O O . CYS A 1 190 ? 9.117 19.656 -6.992 1 98.81 190 CYS A O 1
ATOM 1552 N N . MET A 1 191 ? 9.742 19.375 -4.883 1 98.88 191 MET A N 1
ATOM 1553 C CA . MET A 1 191 ? 8.602 18.547 -4.516 1 98.88 191 MET A CA 1
ATOM 1554 C C . MET A 1 191 ? 7.781 19.203 -3.412 1 98.88 191 MET A C 1
ATOM 1556 O O . MET A 1 191 ? 8.32 19.578 -2.369 1 98.88 191 MET A O 1
ATOM 1560 N N . ILE A 1 192 ? 6.516 19.266 -3.623 1 98.94 192 ILE A N 1
ATOM 1561 C CA . ILE A 1 192 ? 5.629 19.844 -2.619 1 98.94 192 ILE A CA 1
ATOM 1562 C C . ILE A 1 192 ? 4.926 18.719 -1.853 1 98.94 192 ILE A C 1
ATOM 1564 O O . ILE A 1 192 ? 4.293 17.844 -2.455 1 98.94 192 ILE A O 1
ATOM 1568 N N . ASP A 1 193 ? 5.094 18.719 -0.564 1 98.88 193 ASP A N 1
ATOM 1569 C CA . ASP A 1 193 ? 4.289 17.906 0.343 1 98.88 193 ASP A CA 1
ATOM 1570 C C . ASP A 1 193 ? 2.973 18.609 0.682 1 98.88 193 ASP A C 1
ATOM 1572 O O . ASP A 1 193 ? 2.93 19.469 1.559 1 98.88 193 ASP A O 1
ATOM 1576 N N . GLY A 1 194 ? 1.959 18.188 0.008 1 98.88 194 GLY A N 1
ATOM 1577 C CA . GLY A 1 194 ? 0.641 18.766 0.194 1 98.88 194 GLY A CA 1
ATOM 1578 C C . GLY A 1 194 ? -0.279 17.906 1.04 1 98.88 194 GLY A C 1
ATOM 1579 O O . GLY A 1 194 ? -1.479 17.828 0.773 1 98.88 194 GLY A O 1
ATOM 1580 N N . ALA A 1 195 ? 0.176 17.281 2.088 1 98.75 195 ALA A N 1
ATOM 1581 C CA . ALA A 1 195 ? -0.578 16.312 2.883 1 98.75 195 ALA A CA 1
ATOM 1582 C C . ALA A 1 195 ? -1.87 16.922 3.412 1 98.75 195 ALA A C 1
ATOM 1584 O O . ALA A 1 195 ? -2.879 16.234 3.564 1 98.75 195 ALA A O 1
ATOM 1585 N N . HIS A 1 196 ? -1.901 18.25 3.68 1 98.69 196 HIS A N 1
ATOM 1586 C CA . HIS A 1 196 ? -3.039 18.906 4.312 1 98.69 196 HIS A CA 1
ATOM 1587 C C . HIS A 1 196 ? -3.771 19.812 3.324 1 98.69 196 HIS A C 1
ATOM 1589 O O . HIS A 1 196 ? -4.633 20.594 3.721 1 98.69 196 HIS A O 1
ATOM 1595 N N . ALA A 1 197 ? -3.445 19.703 2.014 1 98.69 197 ALA A N 1
ATOM 1596 C CA . ALA A 1 197 ? -3.883 20.766 1.109 1 98.69 197 ALA A CA 1
ATOM 1597 C C . ALA A 1 197 ? -5.199 20.391 0.43 1 98.69 197 ALA A C 1
ATOM 1599 O O . ALA A 1 197 ? -6.152 21.188 0.441 1 98.69 197 ALA A O 1
ATOM 1600 N N . ALA A 1 198 ? -5.289 19.172 -0.129 1 98.62 198 ALA A N 1
ATOM 1601 C CA . ALA A 1 198 ? -6.469 18.797 -0.896 1 98.62 198 ALA A CA 1
ATOM 1602 C C . ALA A 1 198 ? -7.719 18.781 -0.015 1 98.62 198 ALA A C 1
ATOM 1604 O O . ALA A 1 198 ? -7.75 18.125 1.021 1 98.62 198 ALA A O 1
ATOM 1605 N N . GLY A 1 199 ? -8.664 19.547 -0.343 1 98.31 199 GLY A N 1
ATOM 1606 C CA . GLY A 1 199 ? -9.906 19.656 0.401 1 98.31 199 GLY A CA 1
ATOM 1607 C C . GLY A 1 199 ? -9.914 20.797 1.396 1 98.31 199 GLY A C 1
ATOM 1608 O O . GLY A 1 199 ? -10.984 21.219 1.856 1 98.31 199 GLY A O 1
ATOM 1609 N N . GLN A 1 200 ? -8.695 21.297 1.797 1 98.44 200 GLN A N 1
ATOM 1610 C CA . GLN A 1 200 ? -8.609 22.406 2.742 1 98.44 200 GLN A CA 1
ATOM 1611 C C . GLN A 1 200 ? -8.344 23.734 2.021 1 98.44 200 GLN A C 1
ATOM 1613 O O . GLN A 1 200 ? -8.875 24.766 2.41 1 98.44 200 GLN A O 1
ATOM 1618 N N . VAL A 1 201 ? -7.492 23.688 0.93 1 97.81 201 VAL A N 1
ATOM 1619 C CA . VAL A 1 201 ? -7.207 24.891 0.157 1 97.81 201 VAL A CA 1
ATOM 1620 C C . VAL A 1 201 ? -7.445 24.625 -1.327 1 97.81 201 VAL A C 1
ATOM 1622 O O . VAL A 1 201 ? -7.387 23.469 -1.773 1 97.81 201 VAL A O 1
ATOM 1625 N N . HIS A 1 202 ? -7.699 25.719 -2.033 1 96.44 202 HIS A N 1
ATOM 1626 C CA . HIS A 1 202 ? -7.844 25.609 -3.482 1 96.44 202 HIS A CA 1
ATOM 1627 C C . HIS A 1 202 ? -6.5 25.359 -4.152 1 96.44 202 HIS A C 1
ATOM 1629 O O . HIS A 1 202 ? -5.578 26.172 -4.039 1 96.44 202 HIS A O 1
ATOM 1635 N N . LEU A 1 203 ? -6.457 24.266 -4.848 1 97.94 203 LEU A N 1
ATOM 1636 C CA . LEU A 1 203 ? -5.207 23.906 -5.508 1 97.94 203 LEU A CA 1
ATOM 1637 C C . LEU A 1 203 ? -5.289 24.156 -7.008 1 97.94 203 LEU A C 1
ATOM 1639 O O . LEU A 1 203 ? -6.336 23.938 -7.621 1 97.94 203 LEU A O 1
ATOM 1643 N N . ASP A 1 204 ? -4.285 24.672 -7.574 1 98.44 204 ASP A N 1
ATOM 1644 C CA . ASP A 1 204 ? -3.99 24.734 -9 1 98.44 204 ASP A CA 1
ATOM 1645 C C . ASP A 1 204 ? -2.6 24.172 -9.305 1 98.44 204 ASP A C 1
ATOM 1647 O O . ASP A 1 204 ? -1.648 24.938 -9.492 1 98.44 204 ASP A O 1
ATOM 1651 N N . ILE A 1 205 ? -2.553 22.875 -9.445 1 98.31 205 ILE A N 1
ATOM 1652 C CA . ILE A 1 205 ? -1.271 22.188 -9.516 1 98.31 205 ILE A CA 1
ATOM 1653 C C . ILE A 1 205 ? -0.56 22.562 -10.82 1 98.31 205 ILE A C 1
ATOM 1655 O O . ILE A 1 205 ? 0.666 22.688 -10.844 1 98.31 205 ILE A O 1
ATOM 1659 N N . GLU A 1 206 ? -1.314 22.734 -11.844 1 97.25 206 GLU A N 1
ATOM 1660 C CA . GLU A 1 206 ? -0.731 23.094 -13.133 1 97.25 206 GLU A CA 1
ATOM 1661 C C . GLU A 1 206 ? 0.007 24.422 -13.055 1 97.25 206 GLU A C 1
ATOM 1663 O O . GLU A 1 206 ? 1.142 24.547 -13.523 1 97.25 206 GLU A O 1
ATOM 1668 N N . SER A 1 207 ? -0.636 25.391 -12.414 1 97.31 207 SER A N 1
ATOM 1669 C CA . SER A 1 207 ? -0.054 26.734 -12.32 1 97.31 207 SER A CA 1
ATOM 1670 C C . SER A 1 207 ? 1.126 26.75 -11.352 1 97.31 207 SER A C 1
ATOM 1672 O O . SER A 1 207 ? 2.064 27.531 -11.523 1 97.31 207 SER A O 1
ATOM 1674 N N . LEU A 1 208 ? 1.051 25.953 -10.336 1 97.88 208 LEU A N 1
ATOM 1675 C CA . LEU A 1 208 ? 2.119 25.891 -9.344 1 97.88 208 LEU A CA 1
ATOM 1676 C C . LEU A 1 208 ? 3.445 25.516 -9.992 1 97.88 208 LEU A C 1
ATOM 1678 O O . LEU A 1 208 ? 4.504 25.984 -9.57 1 97.88 208 LEU A O 1
ATOM 1682 N N . ASN A 1 209 ? 3.434 24.609 -11.023 1 97.19 209 ASN A N 1
ATOM 1683 C CA . ASN A 1 209 ? 4.562 24.25 -11.875 1 97.19 209 ASN A CA 1
ATOM 1684 C C . ASN A 1 209 ? 5.691 23.609 -11.055 1 97.19 209 ASN A C 1
ATOM 1686 O O . ASN A 1 209 ? 6.867 23.844 -11.336 1 97.19 209 ASN A O 1
ATOM 1690 N N . ALA A 1 210 ? 5.363 23 -9.938 1 98.69 210 ALA A N 1
ATOM 1691 C CA . ALA A 1 210 ? 6.348 22.203 -9.211 1 98.69 210 ALA A CA 1
ATOM 1692 C C . ALA A 1 210 ? 6.699 20.938 -9.984 1 98.69 210 ALA A C 1
ATOM 1694 O O . ALA A 1 210 ? 5.898 20.453 -10.781 1 98.69 210 ALA A O 1
ATOM 1695 N N . ASP A 1 211 ? 7.922 20.422 -9.812 1 98.88 211 ASP A N 1
ATOM 1696 C CA . ASP A 1 211 ? 8.297 19.172 -10.469 1 98.88 211 ASP A CA 1
ATOM 1697 C C . ASP A 1 211 ? 7.41 18.016 -10.008 1 98.88 211 ASP A C 1
ATOM 1699 O O . ASP A 1 211 ? 7.004 17.172 -10.812 1 98.88 211 ASP A O 1
ATOM 1703 N N . PHE A 1 212 ? 7.129 18 -8.734 1 98.94 212 PHE A N 1
ATOM 1704 C CA . PHE A 1 212 ? 6.332 16.953 -8.109 1 98.94 212 PHE A CA 1
ATOM 1705 C C . PHE A 1 212 ? 5.406 17.531 -7.051 1 98.94 212 PHE A C 1
ATOM 1707 O O . PHE A 1 212 ? 5.77 18.484 -6.348 1 98.94 212 PHE A O 1
ATOM 1714 N N . TYR A 1 213 ? 4.211 17.031 -6.922 1 98.94 213 TYR A N 1
ATOM 1715 C CA . TYR A 1 213 ? 3.252 17.391 -5.883 1 98.94 213 TYR A CA 1
ATOM 1716 C C . TYR A 1 213 ? 2.543 16.141 -5.344 1 98.94 213 TYR A C 1
ATOM 1718 O O . TYR A 1 213 ? 1.983 15.359 -6.113 1 98.94 213 TYR A O 1
ATOM 1726 N N . THR A 1 214 ? 2.607 15.922 -4.086 1 98.94 214 THR A N 1
ATOM 1727 C CA . THR A 1 214 ? 1.857 14.836 -3.467 1 98.94 214 THR A CA 1
ATOM 1728 C C . THR A 1 214 ? 0.9 15.375 -2.406 1 98.94 214 THR A C 1
ATOM 1730 O O . THR A 1 214 ? 1.154 16.422 -1.81 1 98.94 214 THR A O 1
ATOM 1733 N N . GLY A 1 215 ? -0.256 14.734 -2.234 1 98.81 215 GLY A N 1
ATOM 1734 C CA . GLY A 1 215 ? -1.249 15.18 -1.271 1 98.81 215 GLY A CA 1
ATOM 1735 C C . GLY A 1 215 ? -2.195 14.078 -0.833 1 98.81 215 GLY A C 1
ATOM 1736 O O . GLY A 1 215 ? -2.621 13.258 -1.648 1 98.81 215 GLY A O 1
ATOM 1737 N N . ASN A 1 216 ? -2.504 14.047 0.458 1 98.81 216 ASN A N 1
ATOM 1738 C CA . ASN A 1 216 ? -3.494 13.109 0.969 1 98.81 216 ASN A CA 1
ATOM 1739 C C . ASN A 1 216 ? -4.914 13.531 0.607 1 98.81 216 ASN A C 1
ATOM 1741 O O . ASN A 1 216 ? -5.246 14.719 0.666 1 98.81 216 ASN A O 1
ATOM 1745 N N . LEU A 1 217 ? -5.672 12.578 0.244 1 98.88 217 LEU A N 1
ATOM 1746 C CA . LEU A 1 217 ? -7.082 12.859 0.007 1 98.88 217 LEU A CA 1
ATOM 1747 C C . LEU A 1 217 ? -7.926 12.461 1.212 1 98.88 217 LEU A C 1
ATOM 1749 O O . LEU A 1 217 ? -9.07 12.906 1.346 1 98.88 217 LEU A O 1
ATOM 1753 N N . TYR A 1 218 ? -7.336 11.695 2.154 1 98.19 218 TYR A N 1
ATOM 1754 C CA . TYR A 1 218 ? -8.109 11.133 3.252 1 98.19 218 TYR A CA 1
ATOM 1755 C C . TYR A 1 218 ? -8.156 12.086 4.438 1 98.19 218 TYR A C 1
ATOM 1757 O O . TYR A 1 218 ? -8.891 11.852 5.402 1 98.19 218 TYR A O 1
ATOM 1765 N N . LYS A 1 219 ? -7.379 13.18 4.41 1 97.88 219 LYS A N 1
ATOM 1766 C CA . LYS A 1 219 ? -7.445 14.125 5.52 1 97.88 219 LYS A CA 1
ATOM 1767 C C . LYS A 1 219 ? -8.625 15.086 5.355 1 97.88 219 LYS A C 1
ATOM 1769 O O . LYS A 1 219 ? -9.703 14.852 5.902 1 97.88 219 LYS A O 1
ATOM 1774 N N . TRP A 1 220 ? -8.602 16 4.371 1 98.19 220 TRP A N 1
ATOM 1775 C CA . TRP A 1 220 ? -9.594 17.078 4.305 1 98.19 220 TRP A CA 1
ATOM 1776 C C . TRP A 1 220 ? -10.547 16.859 3.137 1 98.19 220 TRP A C 1
ATOM 1778 O O . TRP A 1 220 ? -11.547 17.562 3 1 98.19 220 TRP A O 1
ATOM 1788 N N . LEU A 1 221 ? -10.289 15.781 2.33 1 98.75 221 LEU A N 1
ATOM 1789 C CA . LEU A 1 221 ? -11.18 15.531 1.201 1 98.75 221 LEU A CA 1
ATOM 1790 C C . LEU A 1 221 ? -12.016 14.281 1.437 1 98.75 221 LEU A C 1
ATOM 1792 O O . LEU A 1 221 ? -12.609 13.734 0.499 1 98.75 221 LEU A O 1
ATOM 1796 N N . TYR A 1 222 ? -12.016 13.688 2.537 1 98.62 222 TYR A N 1
ATOM 1797 C CA . TYR A 1 222 ? -13 12.773 3.107 1 98.62 222 TYR A CA 1
ATOM 1798 C C . TYR A 1 222 ? -12.945 11.414 2.428 1 98.62 222 TYR A C 1
ATOM 1800 O O . TYR A 1 222 ? -13.938 10.68 2.408 1 98.62 222 TYR A O 1
ATOM 1808 N N . THR A 1 223 ? -11.844 11.047 1.756 1 98.75 223 THR A N 1
ATOM 1809 C CA . THR A 1 223 ? -11.703 9.688 1.239 1 98.75 223 THR A CA 1
ATOM 1810 C C . THR A 1 223 ? -11.344 8.719 2.359 1 98.75 223 THR A C 1
ATOM 1812 O O . THR A 1 223 ? -10.945 9.141 3.447 1 98.75 223 THR A O 1
ATOM 1815 N N . PRO A 1 224 ? -11.516 7.418 2.098 1 98.44 224 PRO A N 1
ATOM 1816 C CA . PRO A 1 224 ? -10.914 6.453 3.021 1 98.44 224 PRO A CA 1
ATOM 1817 C C . PRO A 1 224 ? -9.391 6.59 3.104 1 98.44 224 PRO A C 1
ATOM 1819 O O . PRO A 1 224 ? -8.773 7.148 2.199 1 98.44 224 PRO A O 1
ATOM 1822 N N . ARG A 1 225 ? -8.828 6.16 4.227 1 97.38 225 ARG A N 1
ATOM 1823 C CA . ARG A 1 225 ? -7.383 6.191 4.41 1 97.38 225 ARG A CA 1
ATOM 1824 C C . ARG A 1 225 ? -6.68 5.348 3.35 1 97.38 225 ARG A C 1
ATOM 1826 O O . ARG A 1 225 ? -7.254 4.391 2.828 1 97.38 225 ARG A O 1
ATOM 1833 N N . GLY A 1 226 ? -5.461 5.691 3.119 1 97 226 GLY A N 1
ATOM 1834 C CA . GLY A 1 226 ? -4.727 5.031 2.051 1 97 226 GLY A CA 1
ATOM 1835 C C . GLY A 1 226 ? -5.055 5.582 0.676 1 97 226 GLY A C 1
ATOM 1836 O O . GLY A 1 226 ? -5.129 4.832 -0.299 1 97 226 GLY A O 1
ATOM 1837 N N . CYS A 1 227 ? -5.293 6.812 0.578 1 98.56 227 CYS A N 1
ATOM 1838 C CA . CYS A 1 227 ? -5.68 7.457 -0.67 1 98.56 227 CYS A CA 1
ATOM 1839 C C . CYS A 1 227 ? -5.008 8.82 -0.809 1 98.56 227 CYS A C 1
ATOM 1841 O O . CYS A 1 227 ? -5.301 9.742 -0.042 1 98.56 227 CYS A O 1
ATOM 1843 N N . ALA A 1 228 ? -4.113 8.938 -1.767 1 98.81 228 ALA A N 1
ATOM 1844 C CA . ALA A 1 228 ? -3.361 10.156 -2.039 1 98.81 228 ALA A CA 1
ATOM 1845 C C . ALA A 1 228 ? -3.014 10.266 -3.521 1 98.81 228 ALA A C 1
ATOM 1847 O O . ALA A 1 228 ? -3.23 9.328 -4.289 1 98.81 228 ALA A O 1
ATOM 1848 N N . ILE A 1 229 ? -2.547 11.398 -3.914 1 98.88 229 ILE A N 1
ATOM 1849 C CA . ILE A 1 229 ? -2.154 11.609 -5.301 1 98.88 229 ILE A CA 1
ATOM 1850 C C . ILE A 1 229 ? -0.671 11.969 -5.371 1 98.88 229 ILE A C 1
ATOM 1852 O O . ILE A 1 229 ? -0.099 12.453 -4.391 1 98.88 229 ILE A O 1
ATOM 1856 N N . LEU A 1 230 ? -0.08 11.703 -6.465 1 98.94 230 LEU A N 1
ATOM 1857 C CA . LEU A 1 230 ? 1.246 12.156 -6.867 1 98.94 230 LEU A CA 1
ATOM 1858 C C . LEU A 1 230 ? 1.215 12.742 -8.273 1 98.94 230 LEU A C 1
ATOM 1860 O O . LEU A 1 230 ? 0.834 12.062 -9.227 1 98.94 230 LEU A O 1
ATOM 1864 N N . HIS A 1 231 ? 1.462 13.984 -8.375 1 98.94 231 HIS A N 1
ATOM 1865 C CA . HIS A 1 231 ? 1.616 14.664 -9.656 1 98.94 231 HIS A CA 1
ATOM 1866 C C . HIS A 1 231 ? 3.08 14.719 -10.078 1 98.94 231 HIS A C 1
ATOM 1868 O O . HIS A 1 231 ? 3.949 15.062 -9.273 1 98.94 231 HIS A O 1
ATOM 1874 N N . VAL A 1 232 ? 3.354 14.359 -11.289 1 98.94 232 VAL A N 1
ATOM 1875 C CA . VAL A 1 232 ? 4.68 14.391 -11.891 1 98.94 232 VAL A CA 1
ATOM 1876 C C . VAL A 1 232 ? 4.652 15.234 -13.156 1 98.94 232 VAL A C 1
ATOM 1878 O O . VAL A 1 232 ? 3.943 14.906 -14.117 1 98.94 232 VAL A O 1
ATOM 1881 N N . LYS A 1 233 ? 5.426 16.297 -13.141 1 98.44 233 LYS A N 1
ATOM 1882 C CA . LYS A 1 233 ? 5.535 17.078 -14.359 1 98.44 233 LYS A CA 1
ATOM 1883 C C . LYS A 1 233 ? 5.922 16.203 -15.547 1 98.44 233 LYS A C 1
ATOM 1885 O O . LYS A 1 233 ? 6.77 15.32 -15.422 1 98.44 233 LYS A O 1
ATOM 1890 N N . ARG A 1 234 ? 5.348 16.516 -16.688 1 97.69 234 ARG A N 1
ATOM 1891 C CA . ARG A 1 234 ? 5.449 15.672 -17.875 1 97.69 234 ARG A CA 1
ATOM 1892 C C . ARG A 1 234 ? 6.906 15.414 -18.25 1 97.69 234 ARG A C 1
ATOM 1894 O O . ARG A 1 234 ? 7.266 14.297 -18.625 1 97.69 234 ARG A O 1
ATOM 1901 N N . ILE A 1 235 ? 7.785 16.344 -18.141 1 97.62 235 ILE A N 1
ATOM 1902 C CA . ILE A 1 235 ? 9.172 16.25 -18.578 1 97.62 235 ILE A CA 1
ATOM 1903 C C . ILE A 1 235 ? 9.914 15.219 -17.734 1 97.62 235 ILE A C 1
ATOM 1905 O O . ILE A 1 235 ? 10.977 14.734 -18.125 1 97.62 235 ILE A O 1
ATOM 1909 N N . HIS A 1 236 ? 9.289 14.82 -16.547 1 98.25 236 HIS A N 1
ATOM 1910 C CA . HIS A 1 236 ? 9.969 13.906 -15.633 1 98.25 236 HIS A CA 1
ATOM 1911 C C . HIS A 1 236 ? 9.352 12.508 -15.688 1 98.25 236 HIS A C 1
ATOM 1913 O O . HIS A 1 236 ? 9.695 11.641 -14.883 1 98.25 236 HIS A O 1
ATOM 1919 N N . HIS A 1 237 ? 8.43 12.195 -16.562 1 98.19 237 HIS A N 1
ATOM 1920 C CA . HIS A 1 237 ? 7.707 10.93 -16.609 1 98.19 237 HIS A CA 1
ATOM 1921 C C . HIS A 1 237 ? 8.672 9.75 -16.703 1 98.19 237 HIS A C 1
ATOM 1923 O O . HIS A 1 237 ? 8.461 8.719 -16.062 1 98.19 237 HIS A O 1
ATOM 1929 N N . ASP A 1 238 ? 9.727 9.883 -17.438 1 96 238 ASP A N 1
ATOM 1930 C CA . ASP A 1 238 ? 10.641 8.766 -17.672 1 96 238 ASP A CA 1
ATOM 1931 C C . ASP A 1 238 ? 11.57 8.547 -16.484 1 96 238 ASP A C 1
ATOM 1933 O O . ASP A 1 238 ? 12.211 7.5 -16.375 1 96 238 ASP A O 1
ATOM 1937 N N . LEU A 1 239 ? 11.609 9.531 -15.648 1 95.62 239 LEU A N 1
ATOM 1938 C CA . LEU A 1 239 ? 12.5 9.477 -14.492 1 95.62 239 LEU A CA 1
ATOM 1939 C C . LEU A 1 239 ? 11.828 8.734 -13.336 1 95.62 239 LEU A C 1
ATOM 1941 O O . LEU A 1 239 ? 12.508 8.07 -12.547 1 95.62 239 LEU A O 1
ATOM 1945 N N . ILE A 1 240 ? 10.516 8.875 -13.266 1 98 240 ILE A N 1
ATOM 1946 C CA . ILE A 1 240 ? 9.82 8.484 -12.047 1 98 240 ILE A CA 1
ATOM 1947 C C . ILE A 1 240 ? 9.242 7.082 -12.203 1 98 240 ILE A C 1
ATOM 1949 O O . ILE A 1 240 ? 8.617 6.773 -13.219 1 98 240 ILE A O 1
ATOM 1953 N N . PHE A 1 241 ? 9.469 6.25 -11.219 1 96.94 241 PHE A N 1
ATOM 1954 C CA . PHE A 1 241 ? 8.898 4.91 -11.141 1 96.94 241 PHE A CA 1
ATOM 1955 C C . PHE A 1 241 ? 8.352 4.637 -9.742 1 96.94 241 PHE A C 1
ATOM 1957 O O . PHE A 1 241 ? 8.812 5.227 -8.766 1 96.94 241 PHE A O 1
ATOM 1964 N N . PRO A 1 242 ? 7.344 3.807 -9.609 1 98.06 242 PRO A N 1
ATOM 1965 C CA . PRO A 1 242 ? 6.781 3.506 -8.289 1 98.06 242 PRO A CA 1
ATOM 1966 C C . PRO A 1 242 ? 7.77 2.779 -7.379 1 98.06 242 PRO A C 1
ATOM 1968 O O . PRO A 1 242 ? 8.75 2.209 -7.859 1 98.06 242 PRO A O 1
ATOM 1971 N N . VAL A 1 243 ? 7.473 2.777 -6.066 1 97.5 243 VAL A N 1
ATOM 1972 C CA . VAL A 1 243 ? 8.352 2.145 -5.086 1 97.5 243 VAL A CA 1
ATOM 1973 C C . VAL A 1 243 ? 8.344 0.631 -5.285 1 97.5 243 VAL A C 1
ATOM 1975 O O . VAL A 1 243 ? 9.289 -0.057 -4.891 1 97.5 243 VAL A O 1
ATOM 1978 N N . VAL A 1 244 ? 7.328 0.101 -5.934 1 98 244 VAL A N 1
ATOM 1979 C CA . VAL A 1 244 ? 7.219 -1.316 -6.266 1 98 244 VAL A CA 1
ATOM 1980 C C . VAL A 1 244 ? 7.242 -1.495 -7.781 1 98 244 VAL A C 1
ATOM 1982 O O . VAL A 1 244 ? 6.367 -0.984 -8.484 1 98 244 VAL A O 1
ATOM 1985 N N . THR A 1 245 ? 8.258 -2.141 -8.258 1 97.75 245 THR A N 1
ATOM 1986 C CA . THR A 1 245 ? 8.328 -2.504 -9.664 1 97.75 245 THR A CA 1
ATOM 1987 C C . THR A 1 245 ? 7.551 -3.791 -9.938 1 97.75 245 THR A C 1
ATOM 1989 O O . THR A 1 245 ? 7.766 -4.801 -9.258 1 97.75 245 THR A O 1
ATOM 1992 N N . SER A 1 246 ? 6.645 -3.723 -10.852 1 97.44 246 SER A N 1
ATOM 1993 C CA . SER A 1 246 ? 5.816 -4.863 -11.227 1 97.44 246 SER A CA 1
ATOM 1994 C C . SER A 1 246 ? 5.664 -4.957 -12.742 1 97.44 246 SER A C 1
ATOM 1996 O O . SER A 1 246 ? 6.578 -4.598 -13.484 1 97.44 246 SER A O 1
ATOM 1998 N N . ILE A 1 247 ? 4.57 -5.453 -13.242 1 96.38 247 ILE A N 1
ATOM 1999 C CA . ILE A 1 247 ? 4.375 -5.777 -14.648 1 96.38 247 ILE A CA 1
ATOM 2000 C C . ILE A 1 247 ? 4.344 -4.492 -15.477 1 96.38 247 ILE A C 1
ATOM 2002 O O . ILE A 1 247 ? 4.57 -4.52 -16.688 1 96.38 247 ILE A O 1
ATOM 2006 N N . GLY A 1 248 ? 4.148 -3.34 -14.828 1 95.94 248 GLY A N 1
ATOM 2007 C CA . GLY A 1 248 ? 4.082 -2.068 -15.531 1 95.94 248 GLY A CA 1
ATOM 2008 C C . GLY A 1 248 ? 5.449 -1.455 -15.781 1 95.94 248 GLY A C 1
ATOM 2009 O O . GLY A 1 248 ? 5.547 -0.328 -16.281 1 95.94 248 GLY A O 1
ATOM 2010 N N . TYR A 1 249 ? 6.516 -2.238 -15.484 1 95.19 249 TYR A N 1
ATOM 2011 C CA . TYR A 1 249 ? 7.879 -1.745 -15.664 1 95.19 249 TYR A CA 1
ATOM 2012 C C . TYR A 1 249 ? 8.109 -1.307 -17.109 1 95.19 249 TYR A C 1
ATOM 2014 O O . TYR A 1 249 ? 7.789 -2.039 -18.047 1 95.19 249 TYR A O 1
ATOM 2022 N N . GLN A 1 250 ? 8.586 -0.059 -17.312 1 93.06 250 GLN A N 1
ATOM 2023 C CA . GLN A 1 250 ? 8.953 0.565 -18.578 1 93.06 250 GLN A CA 1
ATOM 2024 C C . GLN A 1 250 ? 7.715 0.89 -19.406 1 93.06 250 GLN A C 1
ATOM 2026 O O . GLN A 1 250 ? 7.793 1.019 -20.641 1 93.06 250 GLN A O 1
ATOM 2031 N N . MET A 1 251 ? 6.602 0.869 -18.766 1 95.75 251 MET A N 1
ATOM 2032 C CA . MET A 1 251 ? 5.379 1.371 -19.391 1 95.75 251 MET A CA 1
ATOM 2033 C C . MET A 1 251 ? 5.117 2.82 -18.984 1 95.75 251 MET A C 1
ATOM 2035 O O . MET A 1 251 ? 6.016 3.498 -18.484 1 95.75 251 MET A O 1
ATOM 2039 N N . SER A 1 252 ? 3.953 3.355 -19.359 1 97 252 SER A N 1
ATOM 2040 C CA . SER A 1 252 ? 3.609 4.738 -19.047 1 97 252 SER A CA 1
ATOM 2041 C C . SER A 1 252 ? 3.547 4.965 -17.531 1 97 252 SER A C 1
ATOM 2043 O O . SER A 1 252 ? 3.471 4.008 -16.766 1 97 252 SER A O 1
ATOM 2045 N N . LEU A 1 253 ? 3.654 6.25 -17.125 1 98 253 LEU A N 1
ATOM 2046 C CA . LEU A 1 253 ? 3.5 6.605 -15.719 1 98 253 LEU A CA 1
ATOM 2047 C C . LEU A 1 253 ? 2.246 5.973 -15.125 1 98 253 LEU A C 1
ATOM 2049 O O . LEU A 1 253 ? 2.311 5.305 -14.094 1 98 253 LEU A O 1
ATOM 2053 N N . THR A 1 254 ? 1.141 6.133 -15.812 1 97.44 254 THR A N 1
ATOM 2054 C CA . THR A 1 254 ? -0.144 5.617 -15.352 1 97.44 254 THR A CA 1
ATOM 2055 C C . THR A 1 254 ? -0.092 4.098 -15.195 1 97.44 254 THR A C 1
ATOM 2057 O O . THR A 1 254 ? -0.461 3.566 -14.141 1 97.44 254 THR A O 1
ATOM 2060 N N . ASP A 1 255 ? 0.434 3.379 -16.156 1 96.75 255 ASP A N 1
ATOM 2061 C CA . ASP A 1 255 ? 0.414 1.919 -16.141 1 96.75 255 ASP A CA 1
ATOM 2062 C C . ASP A 1 255 ? 1.348 1.361 -15.078 1 96.75 255 ASP A C 1
ATOM 2064 O O . ASP A 1 255 ? 1.055 0.332 -14.461 1 96.75 255 ASP A O 1
ATOM 2068 N N . SER A 1 256 ? 2.451 2.029 -14.93 1 97.56 256 SER A N 1
ATOM 2069 C CA . SER A 1 256 ? 3.379 1.56 -13.906 1 97.56 256 SER A CA 1
ATOM 2070 C C . SER A 1 256 ? 2.783 1.704 -12.508 1 97.56 256 SER A C 1
ATOM 2072 O O . SER A 1 256 ? 3.043 0.881 -11.625 1 97.56 256 SER A O 1
ATOM 2074 N N . PHE A 1 257 ? 1.908 2.691 -12.336 1 98.06 257 PHE A N 1
ATOM 2075 C CA . PHE A 1 257 ? 1.378 2.953 -11.008 1 98.06 257 PHE A CA 1
ATOM 2076 C C . PHE A 1 257 ? 0.074 2.195 -10.781 1 98.06 257 PHE A C 1
ATOM 2078 O O . PHE A 1 257 ? -0.335 1.976 -9.641 1 98.06 257 PHE A O 1
ATOM 2085 N N . ILE A 1 258 ? -0.63 1.824 -11.812 1 96.56 258 ILE A N 1
ATOM 2086 C CA . ILE A 1 258 ? -1.818 0.993 -11.656 1 96.56 258 ILE A CA 1
ATOM 2087 C C . ILE A 1 258 ? -1.405 -0.444 -11.344 1 96.56 258 ILE A C 1
ATOM 2089 O O . ILE A 1 258 ? -2.055 -1.124 -10.547 1 96.56 258 ILE A O 1
ATOM 2093 N N . ASN A 1 259 ? -0.262 -0.835 -11.938 1 94.5 259 ASN A N 1
ATOM 2094 C CA . ASN A 1 259 ? 0.167 -2.225 -11.812 1 94.5 259 ASN A CA 1
ATOM 2095 C C . ASN A 1 259 ? 1.15 -2.406 -10.664 1 94.5 259 ASN A C 1
ATOM 2097 O O . ASN A 1 259 ? 2.359 -2.504 -10.883 1 94.5 259 ASN A O 1
ATOM 2101 N N . GLN A 1 260 ? 0.573 -2.582 -9.516 1 94.81 260 GLN A N 1
ATOM 2102 C CA . GLN A 1 260 ? 1.393 -2.719 -8.32 1 94.81 260 GLN A CA 1
ATOM 2103 C C . GLN A 1 260 ? 1.086 -4.023 -7.586 1 94.81 260 GLN A C 1
ATOM 2105 O O . GLN A 1 260 ? 1.022 -4.047 -6.355 1 94.81 260 GLN A O 1
ATOM 2110 N N . GLY A 1 261 ? 0.851 -5.094 -8.359 1 93.5 261 GLY A N 1
ATOM 2111 C CA . GLY A 1 261 ? 0.391 -6.316 -7.719 1 93.5 261 GLY A CA 1
ATOM 2112 C C . GLY A 1 261 ? -1.068 -6.262 -7.305 1 93.5 261 GLY A C 1
ATOM 2113 O O . GLY A 1 261 ? -1.723 -5.227 -7.453 1 93.5 261 GLY A O 1
ATOM 2114 N N . THR A 1 262 ? -1.592 -7.414 -6.863 1 95.06 262 THR A N 1
ATOM 2115 C CA . THR A 1 262 ? -2.979 -7.48 -6.422 1 95.06 262 THR A CA 1
ATOM 2116 C C . THR A 1 262 ? -3.152 -6.77 -5.082 1 95.06 262 THR A C 1
ATOM 2118 O O . THR A 1 262 ? -2.535 -7.152 -4.086 1 95.06 262 THR A O 1
ATOM 2121 N N . ARG A 1 263 ? -3.895 -5.73 -5.129 1 94.88 263 ARG A N 1
ATOM 2122 C CA . ARG A 1 263 ? -4.148 -4.938 -3.93 1 94.88 263 ARG A CA 1
ATOM 2123 C C . ARG A 1 263 ? -5.578 -4.414 -3.912 1 94.88 263 ARG A C 1
ATOM 2125 O O . ARG A 1 263 ? -6.379 -4.75 -4.785 1 94.88 263 ARG A O 1
ATOM 2132 N N . ASP A 1 264 ? -5.938 -3.703 -2.869 1 95.19 264 ASP A N 1
ATOM 2133 C CA . ASP A 1 264 ? -7.254 -3.094 -2.709 1 95.19 264 ASP A CA 1
ATOM 2134 C C . ASP A 1 264 ? -7.242 -1.632 -3.148 1 95.19 264 ASP A C 1
ATOM 2136 O O . ASP A 1 264 ? -6.656 -0.782 -2.475 1 95.19 264 ASP A O 1
ATOM 2140 N N . ASP A 1 265 ? -7.934 -1.313 -4.223 1 94.19 265 ASP A N 1
ATOM 2141 C CA . ASP A 1 265 ? -7.992 0.049 -4.742 1 94.19 265 ASP A CA 1
ATOM 2142 C C . ASP A 1 265 ? -9.352 0.684 -4.469 1 94.19 265 ASP A C 1
ATOM 2144 O O . ASP A 1 265 ? -9.742 1.651 -5.129 1 94.19 265 ASP A O 1
ATOM 2148 N N . SER A 1 266 ? -10.07 0.065 -3.52 1 97.81 266 SER A N 1
ATOM 2149 C CA . SER A 1 266 ? -11.43 0.55 -3.289 1 97.81 266 SER A CA 1
ATOM 2150 C C . SER A 1 266 ? -11.422 2.006 -2.836 1 97.81 266 SER A C 1
ATOM 2152 O O . SER A 1 266 ? -12.344 2.764 -3.152 1 97.81 266 SER A O 1
ATOM 2154 N N . ALA A 1 267 ? -10.352 2.434 -2.121 1 98.38 267 ALA A N 1
ATOM 2155 C CA . ALA A 1 267 ? -10.281 3.811 -1.64 1 98.38 267 ALA A CA 1
ATOM 2156 C C . ALA A 1 267 ? -10.18 4.793 -2.803 1 98.38 267 ALA A C 1
ATOM 2158 O O . ALA A 1 267 ? -10.742 5.891 -2.746 1 98.38 267 ALA A O 1
ATOM 2159 N N . TYR A 1 268 ? -9.477 4.387 -3.861 1 98.56 268 TYR A N 1
ATOM 2160 C CA . TYR A 1 268 ? -9.352 5.238 -5.039 1 98.56 268 TYR A CA 1
ATOM 2161 C C . TYR A 1 268 ? -10.68 5.348 -5.773 1 98.56 268 TYR A C 1
ATOM 2163 O O . TYR A 1 268 ? -11.047 6.426 -6.254 1 98.56 268 TYR A O 1
ATOM 2171 N N . SER A 1 269 ? -11.391 4.277 -5.766 1 98.44 269 SER A N 1
ATOM 2172 C CA . SER A 1 269 ? -12.602 4.168 -6.566 1 98.44 269 SER A CA 1
ATOM 2173 C C . SER A 1 269 ? -13.695 5.094 -6.047 1 98.44 269 SER A C 1
ATOM 2175 O O . SER A 1 269 ? -14.617 5.453 -6.781 1 98.44 269 SER A O 1
ATOM 2177 N N . VAL A 1 270 ? -13.578 5.527 -4.793 1 98.69 270 VAL A N 1
ATOM 2178 C CA . VAL A 1 270 ? -14.688 6.293 -4.23 1 98.69 270 VAL A CA 1
ATOM 2179 C C . VAL A 1 270 ? -14.297 7.766 -4.121 1 98.69 270 VAL A C 1
ATOM 2181 O O . VAL A 1 270 ? -15.023 8.562 -3.518 1 98.69 270 VAL A O 1
ATOM 2184 N N . VAL A 1 271 ? -13.211 8.172 -4.73 1 98.94 271 VAL A N 1
ATOM 2185 C CA . VAL A 1 271 ? -12.75 9.555 -4.738 1 98.94 271 VAL A CA 1
ATOM 2186 C C . VAL A 1 271 ? -13.844 10.453 -5.309 1 98.94 271 VAL A C 1
ATOM 2188 O O . VAL A 1 271 ? -14.133 11.523 -4.758 1 98.94 271 VAL A O 1
ATOM 2191 N N . PRO A 1 272 ? -14.562 10.047 -6.41 1 98.88 272 PRO A N 1
ATOM 2192 C CA . PRO A 1 272 ? -15.641 10.898 -6.914 1 98.88 272 PRO A CA 1
ATOM 2193 C C . PRO A 1 272 ? -16.734 11.148 -5.875 1 98.88 272 PRO A C 1
ATOM 2195 O O . PRO A 1 272 ? -17.25 12.266 -5.77 1 98.88 272 PRO A O 1
ATOM 2198 N N . GLU A 1 273 ? -17.062 10.141 -5.082 1 98.81 273 GLU A N 1
ATOM 2199 C CA . GLU A 1 273 ? -18.078 10.289 -4.031 1 98.81 273 GLU A CA 1
ATOM 2200 C C . GLU A 1 273 ? -17.609 11.273 -2.961 1 98.81 273 GLU A C 1
ATOM 2202 O O . GLU A 1 273 ? -18.406 12.047 -2.434 1 98.81 273 GLU A O 1
ATOM 2207 N N . SER A 1 274 ? -16.344 11.227 -2.639 1 98.88 274 SER A N 1
ATOM 2208 C CA . SER A 1 274 ? -15.773 12.133 -1.647 1 98.88 274 SER A CA 1
ATOM 2209 C C . SER A 1 274 ? -15.797 13.578 -2.141 1 98.88 274 SER A C 1
ATOM 2211 O O . SER A 1 274 ? -16.094 14.5 -1.376 1 98.88 274 SER A O 1
ATOM 2213 N N . ILE A 1 275 ? -15.414 13.734 -3.416 1 98.88 275 ILE A N 1
ATOM 2214 C CA . ILE A 1 275 ? -15.461 15.062 -4.02 1 98.88 275 ILE A CA 1
ATOM 2215 C C . ILE A 1 275 ? -16.891 15.586 -4.012 1 98.88 275 ILE A C 1
ATOM 2217 O O . ILE A 1 275 ? -17.141 16.75 -3.689 1 98.88 275 ILE A O 1
ATOM 2221 N N . HIS A 1 276 ? -17.812 14.727 -4.336 1 98.75 276 HIS A N 1
ATOM 2222 C CA . HIS A 1 276 ? -19.219 15.094 -4.328 1 98.75 276 HIS A CA 1
ATOM 2223 C C . HIS A 1 276 ? -19.672 15.523 -2.934 1 98.75 276 HIS A C 1
ATOM 2225 O O . HIS A 1 276 ? -20.391 16.516 -2.785 1 98.75 276 HIS A O 1
ATOM 2231 N N . PHE A 1 277 ? -19.297 14.82 -1.893 1 98.69 277 PHE A N 1
ATOM 2232 C CA . PHE A 1 277 ? -19.641 15.18 -0.521 1 98.69 277 PHE A CA 1
ATOM 2233 C C . PHE A 1 277 ? -19.094 16.547 -0.167 1 98.69 277 PHE A C 1
ATOM 2235 O O . PHE A 1 277 ? -19.812 17.391 0.39 1 98.69 277 PHE A O 1
ATOM 2242 N N . HIS A 1 278 ? -17.781 16.766 -0.497 1 98.62 278 HIS A N 1
ATOM 2243 C CA . HIS A 1 278 ? -17.141 18.047 -0.223 1 98.62 278 HIS A CA 1
ATOM 2244 C C . HIS A 1 278 ? -17.922 19.188 -0.853 1 98.62 278 HIS A C 1
ATOM 2246 O O . HIS A 1 278 ? -18.172 20.203 -0.199 1 98.62 278 HIS A O 1
ATOM 2252 N N . ARG A 1 279 ? -18.344 19.031 -2.088 1 97.94 279 ARG A N 1
ATOM 2253 C CA . ARG A 1 279 ? -19.094 20.047 -2.801 1 97.94 279 ARG A CA 1
ATOM 2254 C C . ARG A 1 279 ? -20.484 20.219 -2.201 1 97.94 279 ARG A C 1
ATOM 2256 O O . ARG A 1 279 ? -20.984 21.344 -2.074 1 97.94 279 ARG A O 1
ATOM 2263 N N . LYS A 1 280 ? -21.062 19.109 -1.834 1 97.25 280 LYS A N 1
ATOM 2264 C CA . LYS A 1 280 ? -22.438 19.109 -1.319 1 97.25 280 LYS A CA 1
ATOM 2265 C C . LYS A 1 280 ? -22.531 19.891 -0.012 1 97.25 280 LYS A C 1
ATOM 2267 O O . LYS A 1 280 ? -23.547 20.547 0.253 1 97.25 280 LYS A O 1
ATOM 2272 N N . ILE A 1 281 ? -21.5 19.875 0.79 1 96.31 281 ILE A N 1
ATOM 2273 C CA . ILE A 1 281 ? -21.562 20.562 2.078 1 96.31 281 ILE A CA 1
ATOM 2274 C C . ILE A 1 281 ? -21.156 22.016 1.906 1 96.31 281 ILE A C 1
ATOM 2276 O O . ILE A 1 281 ? -21.047 22.766 2.887 1 96.31 281 ILE A O 1
ATOM 2280 N N . GLY A 1 282 ? -20.922 22.5 0.681 1 96.25 282 GLY A N 1
ATOM 2281 C CA . GLY A 1 282 ? -20.672 23.922 0.419 1 96.25 282 GLY A CA 1
ATOM 2282 C C . GLY A 1 282 ? -19.25 24.203 -0.03 1 96.25 282 GLY A C 1
ATOM 2283 O O . GLY A 1 282 ? -18.891 25.344 -0.297 1 96.25 282 GLY A O 1
ATOM 2284 N N . GLY A 1 283 ? -18.453 23.156 -0.131 1 96.31 283 GLY A N 1
ATOM 2285 C CA . GLY A 1 283 ? -17.109 23.297 -0.677 1 96.31 283 GLY A CA 1
ATOM 2286 C C . GLY A 1 283 ? -16.188 24.094 0.224 1 96.31 283 GLY A C 1
ATOM 2287 O O . GLY A 1 283 ? -16.359 24.109 1.444 1 96.31 283 GLY A O 1
ATOM 2288 N N . PHE A 1 284 ? -15.188 24.703 -0.369 1 97.19 284 PHE A N 1
ATOM 2289 C CA . PHE A 1 284 ? -14.141 25.438 0.342 1 97.19 284 PHE A CA 1
ATOM 2290 C C . PHE A 1 284 ? -14.727 26.625 1.084 1 97.19 284 PHE A C 1
ATOM 2292 O O . PHE A 1 284 ? -14.391 26.875 2.246 1 97.19 284 PHE A O 1
ATOM 2299 N N . GLU A 1 285 ? -15.547 27.312 0.455 1 96.75 285 GLU A N 1
ATOM 2300 C CA . GLU A 1 285 ? -16.078 28.562 0.991 1 96.75 285 GLU A CA 1
ATOM 2301 C C . GLU A 1 285 ? -16.797 28.344 2.312 1 96.75 285 GLU A C 1
ATOM 2303 O O . GLU A 1 285 ? -16.5 28.984 3.314 1 96.75 285 GLU A O 1
ATOM 2308 N N . LYS A 1 286 ? -17.719 27.406 2.318 1 97 286 LYS A N 1
ATOM 2309 C CA . LYS A 1 286 ? -18.5 27.156 3.529 1 97 286 LYS A CA 1
ATOM 2310 C C . LYS A 1 286 ? -17.625 26.531 4.617 1 97 286 LYS A C 1
ATOM 2312 O O . LYS A 1 286 ? -17.828 26.797 5.805 1 97 286 LYS A O 1
ATOM 2317 N N . LEU A 1 287 ? -16.734 25.688 4.246 1 97 287 LEU A N 1
ATOM 2318 C CA . LEU A 1 287 ? -15.805 25.094 5.207 1 97 287 LEU A CA 1
ATOM 2319 C C . LEU A 1 287 ? -14.953 26.172 5.867 1 97 287 LEU A C 1
ATOM 2321 O O . LEU A 1 287 ? -14.789 26.172 7.09 1 97 287 LEU A O 1
ATOM 2325 N N . HIS A 1 288 ? -14.414 27.094 5.078 1 97.81 288 HIS A N 1
ATOM 2326 C CA . HIS A 1 288 ? -13.57 28.172 5.586 1 97.81 288 HIS A CA 1
ATOM 2327 C C . HIS A 1 288 ? -14.359 29.094 6.512 1 97.81 288 HIS A C 1
ATOM 2329 O O . HIS A 1 288 ? -13.859 29.484 7.566 1 97.81 288 HIS A O 1
ATOM 2335 N N . GLU A 1 289 ? -15.523 29.391 6.055 1 97.69 289 GLU A N 1
ATOM 2336 C CA . GLU A 1 289 ? -16.375 30.266 6.859 1 97.69 289 GLU A CA 1
ATOM 2337 C C . GLU A 1 289 ? -16.656 29.656 8.227 1 97.69 289 GLU A C 1
ATOM 2339 O O . GLU A 1 289 ? -16.594 30.344 9.25 1 97.69 289 GLU A O 1
ATOM 2344 N N . TYR A 1 290 ? -16.984 28.438 8.219 1 97.88 290 TYR A N 1
ATOM 2345 C CA . TYR A 1 290 ? -17.297 27.75 9.461 1 97.88 290 TYR A CA 1
ATOM 2346 C C . TYR A 1 290 ? -16.062 27.672 10.359 1 97.88 290 TYR A C 1
ATOM 2348 O O . TYR A 1 290 ? -16.156 27.953 11.562 1 97.88 290 TYR A O 1
ATOM 2356 N N . ALA A 1 291 ? -14.969 27.297 9.789 1 97.75 291 ALA A N 1
ATOM 2357 C CA . ALA A 1 291 ? -13.727 27.203 10.547 1 97.75 291 ALA A CA 1
ATOM 2358 C C . ALA A 1 291 ? -13.344 28.562 11.148 1 97.75 291 ALA A C 1
ATOM 2360 O O . ALA A 1 291 ? -12.914 28.641 12.305 1 97.75 291 ALA A O 1
ATOM 2361 N N . GLU A 1 292 ? -13.469 29.547 10.32 1 97.38 292 GLU A N 1
ATOM 2362 C CA . GLU A 1 292 ? -13.18 30.906 10.797 1 97.38 292 GLU A CA 1
ATOM 2363 C C . GLU A 1 292 ? -14.078 31.281 11.969 1 97.38 292 GLU A C 1
ATOM 2365 O O . GLU A 1 292 ? -13.633 31.891 12.938 1 97.38 292 GLU A O 1
ATOM 2370 N N . CYS A 1 293 ? -15.281 30.984 11.852 1 97.5 293 CYS A N 1
ATOM 2371 C CA . CYS A 1 293 ? -16.25 31.281 12.898 1 97.5 293 CYS A CA 1
ATOM 2372 C C . CYS A 1 293 ? -15.867 30.594 14.203 1 97.5 293 CYS A C 1
ATOM 2374 O O . CYS A 1 293 ? -15.867 31.219 15.266 1 97.5 293 CYS A O 1
ATOM 2376 N N . ILE A 1 294 ? -15.531 29.359 14.141 1 98.06 294 ILE A N 1
ATOM 2377 C CA . ILE A 1 294 ? -15.188 28.578 15.32 1 98.06 294 ILE A CA 1
ATOM 2378 C C . ILE A 1 294 ? -13.859 29.062 15.898 1 98.06 294 ILE A C 1
ATOM 2380 O O . ILE A 1 294 ? -13.766 29.344 17.094 1 98.06 294 ILE A O 1
ATOM 2384 N N . LEU A 1 295 ? -12.859 29.234 15.055 1 98 295 LEU A N 1
ATOM 2385 C CA . LEU A 1 295 ? -11.516 29.562 15.508 1 98 295 LEU A CA 1
ATOM 2386 C C . LEU A 1 295 ? -11.469 30.969 16.078 1 98 295 LEU A C 1
ATOM 2388 O O . LEU A 1 295 ? -10.719 31.234 17.016 1 98 295 LEU A O 1
ATOM 2392 N N . SER A 1 296 ? -12.25 31.891 15.523 1 97.56 296 SER A N 1
ATOM 2393 C CA . SER A 1 296 ? -12.25 33.281 15.992 1 97.56 296 SER A CA 1
ATOM 2394 C C . SER A 1 296 ? -12.781 33.375 17.422 1 97.56 296 SER A C 1
ATOM 2396 O O . SER A 1 296 ? -12.492 34.312 18.141 1 97.56 296 SER A O 1
ATOM 2398 N N . LYS A 1 297 ? -13.523 32.406 17.812 1 98.31 297 LYS A N 1
ATOM 2399 C CA . LYS A 1 297 ? -14.055 32.344 19.172 1 98.31 297 LYS A CA 1
ATOM 2400 C C . LYS A 1 297 ? -13.18 31.5 20.078 1 98.31 297 LYS A C 1
ATOM 2402 O O . LYS A 1 297 ? -12.922 31.875 21.234 1 98.31 297 LYS A O 1
ATOM 2407 N N . VAL A 1 298 ? -12.742 30.406 19.578 1 98.44 298 VAL A N 1
ATOM 2408 C CA . VAL A 1 298 ? -12.078 29.375 20.375 1 98.44 298 VAL A CA 1
ATOM 2409 C C . VAL A 1 298 ? -10.672 29.828 20.75 1 98.44 298 VAL A C 1
ATOM 2411 O O . VAL A 1 298 ? -10.219 29.625 21.875 1 98.44 298 VAL A O 1
ATOM 2414 N N . VAL A 1 299 ? -9.938 30.422 19.828 1 98.44 299 VAL A N 1
ATOM 2415 C CA . VAL A 1 299 ? -8.539 30.781 20.047 1 98.44 299 VAL A CA 1
ATOM 2416 C C . VAL A 1 299 ? -8.438 31.812 21.172 1 98.44 299 VAL A C 1
ATOM 2418 O O . VAL A 1 299 ? -7.691 31.625 22.125 1 98.44 299 VAL A O 1
ATOM 2421 N N . PRO A 1 300 ? -9.25 32.875 21.094 1 98.25 300 PRO A N 1
ATOM 2422 C CA . PRO A 1 300 ? -9.203 33.812 22.219 1 98.25 300 PRO A CA 1
ATOM 2423 C C . PRO A 1 300 ? -9.672 33.188 23.531 1 98.25 300 PRO A C 1
ATOM 2425 O O . PRO A 1 300 ? -9.133 33.5 24.594 1 98.25 300 PRO A O 1
ATOM 2428 N N . MET A 1 301 ? -10.609 32.375 23.469 1 98.56 301 MET A N 1
ATOM 2429 C CA . MET A 1 301 ? -11.109 31.703 24.656 1 98.56 301 MET A CA 1
ATOM 2430 C C . MET A 1 301 ? -10 30.891 25.328 1 98.56 301 MET A C 1
ATOM 2432 O O . MET A 1 301 ? -9.773 31.016 26.531 1 98.56 301 MET A O 1
ATOM 2436 N N . LEU A 1 302 ? -9.305 30.109 24.562 1 98.62 302 LEU A N 1
ATOM 2437 C CA . LEU A 1 302 ? -8.273 29.234 25.109 1 98.62 302 LEU A CA 1
ATOM 2438 C C . LEU A 1 302 ? -7.062 30.047 25.578 1 98.62 302 LEU A C 1
ATOM 2440 O O . LEU A 1 302 ? -6.484 29.75 26.625 1 98.62 302 LEU A O 1
ATOM 2444 N N . THR A 1 303 ? -6.621 31.016 24.766 1 98.44 303 THR A N 1
ATOM 2445 C CA . THR A 1 303 ? -5.469 31.828 25.156 1 98.44 303 THR A CA 1
ATOM 2446 C C . THR A 1 303 ? -5.742 32.562 26.453 1 98.44 303 THR A C 1
ATOM 2448 O O . THR A 1 303 ? -4.852 32.719 27.297 1 98.44 303 THR A O 1
ATOM 2451 N N . SER A 1 304 ? -6.918 33.062 26.594 1 98.38 304 SER A N 1
ATOM 2452 C CA . SER A 1 304 ? -7.297 33.75 27.828 1 98.38 304 SER A CA 1
ATOM 2453 C C . SER A 1 304 ? -7.352 32.75 29 1 98.38 304 SER A C 1
ATOM 2455 O O . SER A 1 304 ? -6.809 33.031 30.062 1 98.38 304 SER A O 1
ATOM 2457 N N . SER A 1 305 ? -8.023 31.703 28.781 1 98 305 SER A N 1
ATOM 2458 C CA . SER A 1 305 ? -8.195 30.703 29.828 1 98 305 SER A CA 1
ATOM 2459 C C . SER A 1 305 ? -6.855 30.141 30.297 1 98 305 SER A C 1
ATOM 2461 O O . SER A 1 305 ? -6.645 29.938 31.484 1 98 305 SER A O 1
ATOM 2463 N N . TRP A 1 306 ? -5.965 29.891 29.312 1 97.81 306 TRP A N 1
ATOM 2464 C CA . TRP A 1 306 ? -4.684 29.25 29.594 1 97.81 306 TRP A CA 1
ATOM 2465 C C . TRP A 1 306 ? -3.621 30.297 29.938 1 97.81 306 TRP A C 1
ATOM 2467 O O . TRP A 1 306 ? -2.523 29.953 30.375 1 97.81 306 TRP A O 1
ATOM 2477 N N . LYS A 1 307 ? -3.914 31.562 29.766 1 97.38 307 LYS A N 1
ATOM 2478 C CA . LYS A 1 307 ? -2.998 32.688 29.969 1 97.38 307 LYS A CA 1
ATOM 2479 C C . LYS A 1 307 ? -1.732 32.5 29.125 1 97.38 307 LYS A C 1
ATOM 2481 O O . LYS A 1 307 ? -0.62 32.594 29.656 1 97.38 307 LYS A O 1
ATOM 2486 N N . THR A 1 308 ? -1.996 32.219 27.938 1 97.94 308 THR A N 1
ATOM 2487 C CA . THR A 1 308 ? -0.913 32.031 26.984 1 97.94 308 THR A CA 1
ATOM 2488 C C . THR A 1 308 ? -1.181 32.781 25.688 1 97.94 308 THR A C 1
ATOM 2490 O O . THR A 1 308 ? -1.912 33.781 25.688 1 97.94 308 THR A O 1
ATOM 2493 N N . ASP A 1 309 ? -0.546 32.375 24.625 1 96.88 309 ASP A N 1
ATOM 2494 C CA . ASP A 1 309 ? -0.649 33.062 23.344 1 96.88 309 ASP A CA 1
ATOM 2495 C C . ASP A 1 309 ? -0.643 32.094 22.172 1 96.88 309 ASP A C 1
ATOM 2497 O O . ASP A 1 309 ? -0.792 30.875 22.375 1 96.88 309 ASP A O 1
ATOM 2501 N N . VAL A 1 310 ? -0.706 32.656 21.016 1 96.81 310 VAL A N 1
ATOM 2502 C CA . VAL A 1 310 ? -0.688 31.859 19.797 1 96.81 310 VAL A CA 1
ATOM 2503 C C . VAL A 1 310 ? 0.681 31.969 19.125 1 96.81 310 VAL A C 1
ATOM 2505 O O . VAL A 1 310 ? 1.494 32.812 19.5 1 96.81 310 VAL A O 1
ATOM 2508 N N . LEU A 1 311 ? 0.967 31.016 18.281 1 95.88 311 LEU A N 1
ATOM 2509 C CA . LEU A 1 311 ? 2.133 31.141 17.406 1 95.88 311 LEU A CA 1
ATOM 2510 C C . LEU A 1 311 ? 1.95 32.281 16.406 1 95.88 311 LEU A C 1
ATOM 2512 O O . LEU A 1 311 ? 0.937 32.312 15.703 1 95.88 311 LEU A O 1
ATOM 2516 N N . VAL A 1 312 ? 2.881 33.156 16.312 1 94.94 312 VAL A N 1
ATOM 2517 C CA . VAL A 1 312 ? 2.736 34.344 15.484 1 94.94 312 VAL A CA 1
ATOM 2518 C C . VAL A 1 312 ? 3.125 34.031 14.039 1 94.94 312 VAL A C 1
ATOM 2520 O O . VAL A 1 312 ? 4.215 33.531 13.781 1 94.94 312 VAL A O 1
ATOM 2523 N N . MET A 1 313 ? 2.262 34.312 13.117 1 96.25 313 MET A N 1
ATOM 2524 C CA . MET A 1 313 ? 2.453 34.219 11.672 1 96.25 313 MET A CA 1
ATOM 2525 C C . MET A 1 313 ? 1.484 35.125 10.93 1 96.25 313 MET A C 1
ATOM 2527 O O . MET A 1 313 ? 0.482 35.562 11.5 1 96.25 313 MET A O 1
ATOM 2531 N N . PRO A 1 314 ? 1.769 35.438 9.703 1 97 314 PRO A N 1
ATOM 2532 C CA . PRO A 1 314 ? 0.862 36.281 8.945 1 97 314 PRO A CA 1
ATOM 2533 C C . PRO A 1 314 ? -0.513 35.656 8.734 1 97 314 PRO A C 1
ATOM 2535 O O . PRO A 1 314 ? -0.616 34.469 8.508 1 97 314 PRO A O 1
ATOM 2538 N N . GLU A 1 315 ? -1.522 36.531 8.711 1 95.75 315 GLU A N 1
ATOM 2539 C CA . GLU A 1 315 ? -2.898 36.062 8.57 1 95.75 315 GLU A CA 1
ATOM 2540 C C . GLU A 1 315 ? -3.092 35.312 7.266 1 95.75 315 GLU A C 1
ATOM 2542 O O . GLU A 1 315 ? -3.844 34.344 7.223 1 95.75 315 GLU A O 1
ATOM 2547 N N . ASP A 1 316 ? -2.445 35.781 6.277 1 95.88 316 ASP A N 1
ATOM 2548 C CA . ASP A 1 316 ? -2.646 35.188 4.961 1 95.88 316 ASP A CA 1
ATOM 2549 C C . ASP A 1 316 ? -1.822 33.906 4.805 1 95.88 316 ASP A C 1
ATOM 2551 O O . ASP A 1 316 ? -1.904 33.219 3.779 1 95.88 316 ASP A O 1
ATOM 2555 N N . MET A 1 317 ? -1.053 33.531 5.828 1 98 317 MET A N 1
ATOM 2556 C CA . MET A 1 317 ? -0.243 32.312 5.793 1 98 317 MET A CA 1
ATOM 2557 C C . MET A 1 317 ? -0.778 31.297 6.777 1 98 317 MET A C 1
ATOM 2559 O O . MET A 1 317 ? -0.141 30.266 7.008 1 98 317 MET A O 1
ATOM 2563 N N . LYS A 1 318 ? -1.919 31.594 7.355 1 97.94 318 LYS A N 1
ATOM 2564 C CA . LYS A 1 318 ? -2.572 30.625 8.234 1 97.94 318 LYS A CA 1
ATOM 2565 C C . LYS A 1 318 ? -3.414 29.625 7.43 1 97.94 318 LYS A C 1
ATOM 2567 O O . LYS A 1 318 ? -4.121 30.016 6.496 1 97.94 318 LYS A O 1
ATOM 2572 N N . ALA A 1 319 ? -3.268 28.312 7.727 1 98.19 319 ALA A N 1
ATOM 2573 C CA . ALA A 1 319 ? -4.203 27.344 7.164 1 98.19 319 ALA A CA 1
ATOM 2574 C C . ALA A 1 319 ? -5.637 27.656 7.598 1 98.19 319 ALA A C 1
ATOM 2576 O O . ALA A 1 319 ? -5.867 28.094 8.727 1 98.19 319 ALA A O 1
ATOM 2577 N N . PRO A 1 320 ? -6.559 27.375 6.746 1 97.88 320 PRO A N 1
ATOM 2578 C CA . PRO A 1 320 ? -7.938 27.766 7.055 1 97.88 320 PRO A CA 1
ATOM 2579 C C . PRO A 1 320 ? -8.523 27 8.234 1 97.88 320 PRO A C 1
ATOM 2581 O O . PRO A 1 320 ? -9.32 27.547 9 1 97.88 320 PRO A O 1
ATOM 2584 N N . CYS A 1 321 ? -8.102 25.734 8.406 1 98.25 321 CYS A N 1
ATOM 2585 C CA . CYS A 1 321 ? -8.836 24.891 9.336 1 98.25 321 CYS A CA 1
ATOM 2586 C C . CYS A 1 321 ? -7.938 24.438 10.477 1 98.25 321 CYS A C 1
ATOM 2588 O O . CYS A 1 321 ? -8.312 23.547 11.25 1 98.25 321 CYS A O 1
ATOM 2590 N N . ILE A 1 322 ? -6.688 24.953 10.562 1 98.25 322 ILE A N 1
ATOM 2591 C CA . ILE A 1 322 ? -5.727 24.562 11.586 1 98.25 322 ILE A CA 1
ATOM 2592 C C . ILE A 1 322 ? -5.23 25.797 12.336 1 98.25 322 ILE A C 1
ATOM 2594 O O . ILE A 1 322 ? -4.914 26.812 11.727 1 98.25 322 ILE A O 1
ATOM 2598 N N . SER A 1 323 ? -5.211 25.766 13.594 1 97.81 323 SER A N 1
ATOM 2599 C CA . SER A 1 323 ? -4.598 26.781 14.445 1 97.81 323 SER A CA 1
ATOM 2600 C C . SER A 1 323 ? -3.838 26.141 15.602 1 97.81 323 SER A C 1
ATOM 2602 O O . SER A 1 323 ? -3.971 24.938 15.852 1 97.81 323 SER A O 1
ATOM 2604 N N . VAL A 1 324 ? -2.951 26.875 16.266 1 97.88 324 VAL A N 1
ATOM 2605 C CA . VAL A 1 324 ? -2.186 26.359 17.391 1 97.88 324 VAL A CA 1
ATOM 2606 C C . VAL A 1 324 ? -2.227 27.344 18.547 1 97.88 324 VAL A C 1
ATOM 2608 O O . VAL A 1 324 ? -2.111 28.562 18.344 1 97.88 324 VAL A O 1
ATOM 2611 N N . VAL A 1 325 ? -2.465 26.859 19.703 1 98.38 325 VAL A N 1
ATOM 2612 C CA . VAL A 1 325 ? -2.479 27.656 20.922 1 98.38 325 VAL A CA 1
ATOM 2613 C C . VAL A 1 325 ? -1.439 27.109 21.906 1 98.38 325 VAL A C 1
ATOM 2615 O O . VAL A 1 325 ? -1.354 25.906 22.125 1 98.38 325 VAL A O 1
ATOM 2618 N N . ARG A 1 326 ? -0.612 28 22.438 1 98.19 326 ARG A N 1
ATOM 2619 C CA . ARG A 1 326 ? 0.41 27.594 23.391 1 98.19 326 ARG A CA 1
ATOM 2620 C C . ARG A 1 326 ? -0.221 26.984 24.641 1 98.19 326 ARG A C 1
ATOM 2622 O O . ARG A 1 326 ? -1.23 27.469 25.141 1 98.19 326 ARG A O 1
ATOM 2629 N N . LEU A 1 327 ? 0.31 25.844 25.078 1 97.44 327 LEU A N 1
ATOM 2630 C CA . LEU A 1 327 ? -0.175 25.188 26.281 1 97.44 327 LEU A CA 1
ATOM 2631 C C . LEU A 1 327 ? 0.389 25.844 27.531 1 97.44 327 LEU A C 1
ATOM 2633 O O . LEU A 1 327 ? 1.483 26.422 27.5 1 97.44 327 LEU A O 1
ATOM 2637 N N . PRO A 1 328 ? -0.417 25.781 28.578 1 95.56 328 PRO A N 1
ATOM 2638 C CA . PRO A 1 328 ? 0.144 26.297 29.828 1 95.56 328 PRO A CA 1
ATOM 2639 C C . PRO A 1 328 ? 1.312 25.453 30.344 1 95.56 328 PRO A C 1
ATOM 2641 O O . PRO A 1 328 ? 1.37 24.25 30.078 1 95.56 328 PRO A O 1
ATOM 2644 N N . GLU A 1 329 ? 2.164 26.125 31.047 1 91.19 329 GLU A N 1
ATOM 2645 C CA . GLU A 1 329 ? 3.271 25.406 31.656 1 91.19 329 GLU A CA 1
ATOM 2646 C C . GLU A 1 329 ? 2.791 24.547 32.812 1 91.19 329 GLU A C 1
ATOM 2648 O O . GLU A 1 329 ? 1.889 24.953 33.562 1 91.19 329 GLU A O 1
ATOM 2653 N N . LEU A 1 330 ? 3.289 23.422 32.875 1 90.25 330 LEU A N 1
ATOM 2654 C CA . LEU A 1 330 ? 3.057 22.578 34.031 1 90.25 330 LEU A CA 1
ATOM 2655 C C . LEU A 1 330 ? 4.23 22.641 35 1 90.25 330 LEU A C 1
ATOM 2657 O O . LEU A 1 330 ? 5.367 22.328 34.625 1 90.25 330 LEU A O 1
ATOM 2661 N N . PRO A 1 331 ? 3.939 23.062 36.219 1 86.75 331 PRO A N 1
ATOM 2662 C CA . PRO A 1 331 ? 5.031 23.172 37.188 1 86.75 331 PRO A CA 1
ATOM 2663 C C . PRO A 1 331 ? 5.805 21.859 37.344 1 86.75 331 PRO A C 1
ATOM 2665 O O . PRO A 1 331 ? 5.203 20.797 37.406 1 86.75 331 PRO A O 1
ATOM 2668 N N . GLY A 1 332 ? 7.113 21.984 37.312 1 86.44 332 GLY A N 1
ATOM 2669 C CA . GLY A 1 332 ? 7.957 20.828 37.531 1 86.44 332 GLY A CA 1
ATOM 2670 C C . GLY A 1 332 ? 8.406 20.141 36.25 1 86.44 332 GLY A C 1
ATOM 2671 O O . GLY A 1 332 ? 9.227 19.234 36.281 1 86.44 332 GLY A O 1
ATOM 2672 N N . TYR A 1 333 ? 7.824 20.547 35.188 1 90.12 333 TYR A N 1
ATOM 2673 C CA . TYR A 1 333 ? 8.203 19.953 33.906 1 90.12 333 TYR A CA 1
ATOM 2674 C C . TYR A 1 333 ? 8.883 20.984 33 1 90.12 333 TYR A C 1
ATOM 2676 O O . TYR A 1 333 ? 8.531 22.172 33.031 1 90.12 333 TYR A O 1
ATOM 2684 N N . THR A 1 334 ? 9.898 20.562 32.312 1 88.31 334 THR A N 1
ATOM 2685 C CA . THR A 1 334 ? 10.609 21.438 31.391 1 88.31 334 THR A CA 1
ATOM 2686 C C . THR A 1 334 ? 10.758 20.797 30.031 1 88.31 334 THR A C 1
ATOM 2688 O O . THR A 1 334 ? 10.758 19.578 29.906 1 88.31 334 THR A O 1
ATOM 2691 N N . LEU A 1 335 ? 10.797 21.672 29.016 1 87.56 335 LEU A N 1
ATOM 2692 C CA . LEU A 1 335 ? 11.109 21.234 27.656 1 87.56 335 LEU A CA 1
ATOM 2693 C C . LEU A 1 335 ? 12.57 21.516 27.312 1 87.56 335 LEU A C 1
ATOM 2695 O O . LEU A 1 335 ? 13.133 22.516 27.766 1 87.56 335 LEU A O 1
ATOM 2699 N N . PRO A 1 336 ? 13.156 20.641 26.562 1 88.06 336 PRO A N 1
ATOM 2700 C CA . PRO A 1 336 ? 12.641 19.453 25.875 1 88.06 336 PRO A CA 1
ATOM 2701 C C . PRO A 1 336 ? 12.719 18.188 26.734 1 88.06 336 PRO A C 1
ATOM 2703 O O . PRO A 1 336 ? 12.18 17.156 26.359 1 88.06 336 PRO A O 1
ATOM 2706 N N . GLU A 1 337 ? 13.289 18.234 27.844 1 88.88 337 GLU A N 1
ATOM 2707 C CA . GLU A 1 337 ? 13.609 17.062 28.656 1 88.88 337 GLU A CA 1
ATOM 2708 C C . GLU A 1 337 ? 12.359 16.25 28.984 1 88.88 337 GLU A C 1
ATOM 2710 O O . GLU A 1 337 ? 12.391 15.016 28.984 1 88.88 337 GLU A O 1
ATOM 2715 N N . ASP A 1 338 ? 11.273 16.969 29.188 1 91.75 338 ASP A N 1
ATOM 2716 C CA . ASP A 1 338 ? 10.07 16.297 29.672 1 91.75 338 ASP A CA 1
ATOM 2717 C C . ASP A 1 338 ? 9.016 16.203 28.562 1 91.75 338 ASP A C 1
ATOM 2719 O O . ASP A 1 338 ? 7.824 16.062 28.844 1 91.75 338 ASP A O 1
ATOM 2723 N N . GLU A 1 339 ? 9.375 16.375 27.344 1 92.56 339 GLU A N 1
ATOM 2724 C CA . GLU A 1 339 ? 8.43 16.406 26.234 1 92.56 339 GLU A CA 1
ATOM 2725 C C . GLU A 1 339 ? 7.539 15.164 26.219 1 92.56 339 GLU A C 1
ATOM 2727 O O . GLU A 1 339 ? 6.312 15.273 26.125 1 92.56 339 GLU A O 1
ATOM 2732 N N . HIS A 1 340 ? 8.172 14.039 26.344 1 91.94 340 HIS A N 1
ATOM 2733 C CA . HIS A 1 340 ? 7.449 12.773 26.234 1 91.94 340 HIS A CA 1
ATOM 2734 C C . HIS A 1 340 ? 6.438 12.617 27.375 1 91.94 340 HIS A C 1
ATOM 2736 O O . HIS A 1 340 ? 5.305 12.188 27.141 1 91.94 340 HIS A O 1
ATOM 2742 N N . ILE A 1 341 ? 6.84 12.93 28.547 1 92.31 341 ILE A N 1
ATOM 2743 C CA . ILE A 1 341 ? 5.969 12.789 29.703 1 92.31 341 ILE A CA 1
ATOM 2744 C C . ILE A 1 341 ? 4.832 13.805 29.609 1 92.31 341 ILE A C 1
ATOM 2746 O O . ILE A 1 341 ? 3.682 13.484 29.938 1 92.31 341 ILE A O 1
ATOM 2750 N N . LEU A 1 342 ? 5.164 15.062 29.234 1 92.69 342 LEU A N 1
ATOM 2751 C CA . LEU A 1 342 ? 4.152 16.109 29.094 1 92.69 342 LEU A CA 1
ATOM 2752 C C . LEU A 1 342 ? 3.1 15.703 28.062 1 92.69 342 LEU A C 1
ATOM 2754 O O . LEU A 1 342 ? 1.9 15.867 28.297 1 92.69 342 LEU A O 1
ATOM 2758 N N . ARG A 1 343 ? 3.559 15.227 26.938 1 93.94 343 ARG A N 1
ATOM 2759 C CA . ARG A 1 343 ? 2.648 14.781 25.891 1 93.94 343 ARG A CA 1
ATOM 2760 C C . ARG A 1 343 ? 1.714 13.688 26.406 1 93.94 343 ARG A C 1
ATOM 2762 O O . ARG A 1 343 ? 0.521 13.695 26.094 1 93.94 343 ARG A O 1
ATOM 2769 N N . ARG A 1 344 ? 2.256 12.773 27.125 1 92.88 344 ARG A N 1
ATOM 2770 C CA . ARG A 1 344 ? 1.465 11.688 27.688 1 92.88 344 ARG A CA 1
ATOM 2771 C C . ARG A 1 344 ? 0.423 12.211 28.672 1 92.88 344 ARG A C 1
ATOM 2773 O O . ARG A 1 344 ? -0.719 11.75 28.688 1 92.88 344 ARG A O 1
ATOM 2780 N N . LEU A 1 345 ? 0.818 13.125 29.469 1 94.38 345 LEU A N 1
ATOM 2781 C CA . LEU A 1 345 ? -0.082 13.703 30.469 1 94.38 345 LEU A CA 1
ATOM 2782 C C . LEU A 1 345 ? -1.239 14.43 29.781 1 94.38 345 LEU A C 1
ATOM 2784 O O . LEU A 1 345 ? -2.398 14.242 30.172 1 94.38 345 LEU A O 1
ATOM 2788 N N . PHE A 1 346 ? -0.917 15.195 28.812 1 94.94 346 PHE A N 1
ATOM 2789 C CA . PHE A 1 346 ? -1.958 15.922 28.094 1 94.94 346 PHE A CA 1
ATOM 2790 C C . PHE A 1 346 ? -2.912 14.961 27.391 1 94.94 346 PHE A C 1
ATOM 2792 O O . PHE A 1 346 ? -4.133 15.125 27.469 1 94.94 346 PHE A O 1
ATOM 2799 N N . HIS A 1 347 ? -2.338 13.977 26.766 1 94.19 347 HIS A N 1
ATOM 2800 C CA . HIS A 1 347 ? -3.17 13.016 26.047 1 94.19 347 HIS A CA 1
ATOM 2801 C C . HIS A 1 347 ? -4.066 12.242 27 1 94.19 347 HIS A C 1
ATOM 2803 O O . HIS A 1 347 ? -5.234 11.992 26.703 1 94.19 347 HIS A O 1
ATOM 2809 N N . GLN A 1 348 ? -3.488 11.82 28.094 1 94.25 348 GLN A N 1
ATOM 2810 C CA . GLN A 1 348 ? -4.254 11.062 29.078 1 94.25 348 GLN A CA 1
ATOM 2811 C C . GLN A 1 348 ? -5.41 11.883 29.641 1 94.25 348 GLN A C 1
ATOM 2813 O O . GLN A 1 348 ? -6.531 11.391 29.766 1 94.25 348 GLN A O 1
ATOM 2818 N N . ARG A 1 349 ? -5.109 13.094 29.969 1 95.06 349 ARG A N 1
ATOM 2819 C CA . ARG A 1 349 ? -6.145 13.961 30.516 1 95.06 349 ARG A CA 1
ATOM 2820 C C . ARG A 1 349 ? -7.246 14.219 29.5 1 95.06 349 ARG A C 1
ATOM 2822 O O . ARG A 1 349 ? -8.43 14.211 29.844 1 95.06 349 ARG A O 1
ATOM 2829 N N . CYS A 1 350 ? -6.855 14.492 28.297 1 96.31 350 CYS A N 1
ATOM 2830 C CA . CYS A 1 350 ? -7.836 14.703 27.234 1 96.31 350 CYS A CA 1
ATOM 2831 C C . CYS A 1 350 ? -8.688 13.453 27.031 1 96.31 350 CYS A C 1
ATOM 2833 O O . CYS A 1 350 ? -9.898 13.555 26.797 1 96.31 350 CYS A O 1
ATOM 2835 N N . LYS A 1 351 ? -8.008 12.344 27.078 1 94.75 351 LYS A N 1
ATOM 2836 C CA . LYS A 1 351 ? -8.719 11.078 26.922 1 94.75 351 LYS A CA 1
ATOM 2837 C C . LYS A 1 351 ? -9.805 10.93 28 1 94.75 351 LYS A C 1
ATOM 2839 O O . LYS A 1 351 ? -10.898 10.438 27.703 1 94.75 351 LYS A O 1
ATOM 2844 N N . GLU A 1 352 ? -9.516 11.297 29.188 1 96.12 352 GLU A N 1
ATOM 2845 C CA . GLU A 1 352 ? -10.477 11.234 30.297 1 96.12 352 GLU A CA 1
ATOM 2846 C C . GLU A 1 352 ? -11.695 12.102 30.016 1 96.12 352 GLU A C 1
ATOM 2848 O O . GLU A 1 352 ? -12.781 11.836 30.531 1 96.12 352 GLU A O 1
ATOM 2853 N N . TYR A 1 353 ? -11.539 13.109 29.234 1 97.31 353 TYR A N 1
ATOM 2854 C CA . TYR A 1 353 ? -12.625 14.008 28.875 1 97.31 353 TYR A CA 1
ATOM 2855 C C . TYR A 1 353 ? -13.188 13.656 27.5 1 97.31 353 TYR A C 1
ATOM 2857 O O . TYR A 1 353 ? -13.992 14.406 26.938 1 97.31 353 TYR A O 1
ATOM 2865 N N . ASN A 1 354 ? -12.695 12.578 26.844 1 96.81 354 ASN A N 1
ATOM 2866 C CA . ASN A 1 354 ? -13.094 12.086 25.531 1 96.81 354 ASN A CA 1
ATOM 2867 C C . ASN A 1 354 ? -12.797 13.102 24.438 1 96.81 354 ASN A C 1
ATOM 2869 O O . ASN A 1 354 ? -13.609 13.297 23.531 1 96.81 354 ASN A O 1
ATOM 2873 N N . VAL A 1 355 ? -11.68 13.789 24.609 1 97.88 355 VAL A N 1
ATOM 2874 C CA . VAL A 1 355 ? -11.211 14.75 23.609 1 97.88 355 VAL A CA 1
ATOM 2875 C C . VAL A 1 355 ? -9.992 14.188 22.891 1 97.88 355 VAL A C 1
ATOM 2877 O O . VAL A 1 355 ? -9.023 13.766 23.531 1 97.88 355 VAL A O 1
ATOM 2880 N N . VAL A 1 356 ? -10.156 14.117 21.594 1 97.31 356 VAL A N 1
ATOM 2881 C CA . VAL A 1 356 ? -9.031 13.734 20.75 1 97.31 356 VAL A CA 1
ATOM 2882 C C . VAL A 1 356 ? -8.336 14.984 20.219 1 97.31 356 VAL A C 1
ATOM 2884 O O . VAL A 1 356 ? -8.883 15.68 19.344 1 97.31 356 VAL A O 1
ATOM 2887 N N . SER A 1 357 ? -7.164 15.25 20.734 1 95.88 357 SER A N 1
ATOM 2888 C CA . SER A 1 357 ? -6.41 16.453 20.375 1 95.88 357 SER A CA 1
ATOM 2889 C C . SER A 1 357 ? -4.965 16.094 20.016 1 95.88 357 SER A C 1
ATOM 2891 O O . SER A 1 357 ? -4.555 14.945 20.125 1 95.88 357 SER A O 1
ATOM 2893 N N . SER A 1 358 ? -4.281 17.062 19.484 1 95.94 358 SER A N 1
ATOM 2894 C CA . SER A 1 358 ? -2.875 16.906 19.125 1 95.94 358 SER A CA 1
ATOM 2895 C C . SER A 1 358 ? -2.008 17.969 19.781 1 95.94 358 SER A C 1
ATOM 2897 O O . SER A 1 358 ? -2.408 19.141 19.875 1 95.94 358 SER A O 1
ATOM 2899 N N . PHE A 1 359 ? -0.87 17.531 20.281 1 96.75 359 PHE A N 1
ATOM 2900 C CA . PHE A 1 359 ? 0.098 18.422 20.906 1 96.75 359 PHE A CA 1
ATOM 2901 C C . PHE A 1 359 ? 1.412 18.422 20.141 1 96.75 359 PHE A C 1
ATOM 2903 O O . PHE A 1 359 ? 1.942 17.359 19.797 1 96.75 359 PHE A O 1
ATOM 2910 N N . VAL A 1 360 ? 1.87 19.594 19.844 1 95.88 360 VAL A N 1
ATOM 2911 C CA . VAL A 1 360 ? 3.064 19.719 19.016 1 95.88 360 VAL A CA 1
ATOM 2912 C C . VAL A 1 360 ? 4.086 20.609 19.719 1 95.88 360 VAL A C 1
ATOM 2914 O O . VAL A 1 360 ? 3.723 21.438 20.547 1 95.88 360 VAL A O 1
ATOM 2917 N N . VAL A 1 361 ? 5.309 20.375 19.438 1 95.12 361 VAL A N 1
ATOM 2918 C CA . VAL A 1 361 ? 6.398 21.203 19.969 1 95.12 361 VAL A CA 1
ATOM 2919 C C . VAL A 1 361 ? 7.031 22 18.828 1 95.12 361 VAL A C 1
ATOM 2921 O O . VAL A 1 361 ? 7.484 21.438 17.828 1 95.12 361 VAL A O 1
ATOM 2924 N N . ILE A 1 362 ? 6.996 23.281 18.906 1 95.19 362 ILE A N 1
ATOM 2925 C CA . ILE A 1 362 ? 7.605 24.203 17.953 1 95.19 362 ILE A CA 1
ATOM 2926 C C . ILE A 1 362 ? 8.57 25.141 18.688 1 95.19 362 ILE A C 1
ATOM 2928 O O . ILE A 1 362 ? 8.164 25.875 19.594 1 95.19 362 ILE A O 1
ATOM 2932 N N . ASP A 1 363 ? 9.867 25.031 18.375 1 92.06 363 ASP A N 1
ATOM 2933 C CA . ASP A 1 363 ? 10.906 25.844 19 1 92.06 363 ASP A CA 1
ATOM 2934 C C . ASP A 1 363 ? 10.883 25.688 20.516 1 92.06 363 ASP A C 1
ATOM 2936 O O . ASP A 1 363 ? 10.836 26.672 21.25 1 92.06 363 ASP A O 1
ATOM 2940 N N . SER A 1 364 ? 10.719 24.453 20.984 1 90.31 364 SER A N 1
ATOM 2941 C CA . SER A 1 364 ? 10.797 24.062 22.391 1 90.31 364 SER A CA 1
ATOM 2942 C C . SER A 1 364 ? 9.609 24.609 23.188 1 90.31 364 SER A C 1
ATOM 2944 O O . SER A 1 364 ? 9.719 24.828 24.391 1 90.31 364 SER A O 1
ATOM 2946 N N . VAL A 1 365 ? 8.617 24.922 22.5 1 93.69 365 VAL A N 1
ATOM 2947 C CA . VAL A 1 365 ? 7.371 25.328 23.141 1 93.69 365 VAL A CA 1
ATOM 2948 C C . VAL A 1 365 ? 6.254 24.359 22.781 1 93.69 365 VAL A C 1
ATOM 2950 O O . VAL A 1 365 ? 6.145 23.922 21.625 1 93.69 365 VAL A O 1
ATOM 2953 N N . PHE A 1 366 ? 5.461 24.031 23.797 1 95.56 366 PHE A N 1
ATOM 2954 C CA . PHE A 1 366 ? 4.395 23.047 23.609 1 95.56 366 PHE A CA 1
ATOM 2955 C C . PHE A 1 366 ? 3.092 23.75 23.219 1 95.56 366 PHE A C 1
ATOM 2957 O O . PHE A 1 366 ? 2.684 24.719 23.859 1 95.56 366 PHE A O 1
ATOM 2964 N N . TYR A 1 367 ? 2.504 23.297 22.141 1 97.19 367 TYR A N 1
ATOM 2965 C CA . TYR A 1 367 ? 1.253 23.859 21.641 1 97.19 367 TYR A CA 1
ATOM 2966 C C . TYR A 1 367 ? 0.185 22.766 21.516 1 97.19 367 TYR A C 1
ATOM 2968 O O . TYR A 1 367 ? 0.504 21.594 21.406 1 97.19 367 TYR A O 1
ATOM 2976 N N . CYS A 1 368 ? -1.047 23.188 21.625 1 98.06 368 CYS A N 1
ATOM 2977 C CA . CYS A 1 368 ? -2.172 22.359 21.188 1 98.06 368 CYS A CA 1
ATOM 2978 C C . CYS A 1 368 ? -2.605 22.734 19.781 1 98.06 368 CYS A C 1
ATOM 2980 O O . CYS A 1 368 ? -2.889 23.891 19.5 1 98.06 368 CYS A O 1
ATOM 2982 N N . ARG A 1 369 ? -2.537 21.797 18.891 1 98.19 369 ARG A N 1
ATOM 2983 C CA . ARG A 1 369 ? -3.018 22.031 17.531 1 98.19 369 ARG A CA 1
ATOM 2984 C C . ARG A 1 369 ? -4.527 21.828 17.453 1 98.19 369 ARG A C 1
ATOM 2986 O O . ARG A 1 369 ? -5.039 20.781 17.828 1 98.19 369 ARG A O 1
ATOM 2993 N N . LEU A 1 370 ? -5.227 22.812 16.984 1 98.19 370 LEU A N 1
ATOM 2994 C CA . LEU A 1 370 ? -6.676 22.797 16.828 1 98.19 370 LEU A CA 1
ATOM 2995 C C . LEU A 1 370 ? -7.062 22.609 15.367 1 98.19 370 LEU A C 1
ATOM 2997 O O . LEU A 1 370 ? -6.641 23.375 14.5 1 98.19 370 LEU A O 1
ATOM 3001 N N . CYS A 1 371 ? -7.746 21.594 15.102 1 98.31 371 CYS A N 1
ATOM 3002 C CA . CYS A 1 371 ? -8.328 21.391 13.781 1 98.31 371 CYS A CA 1
ATOM 3003 C C . CYS A 1 371 ? -9.844 21.5 13.828 1 98.31 371 CYS A C 1
ATOM 3005 O O . CYS A 1 371 ? -10.484 20.953 14.727 1 98.31 371 CYS A O 1
ATOM 3007 N N . VAL A 1 372 ? -10.406 22.25 12.93 1 98.12 372 VAL A N 1
ATOM 3008 C CA . VAL A 1 372 ? -11.852 22.422 12.852 1 98.12 372 VAL A CA 1
ATOM 3009 C C . VAL A 1 372 ? -12.375 21.797 11.562 1 98.12 372 VAL A C 1
ATOM 3011 O O . VAL A 1 372 ? -11.805 22.016 10.492 1 98.12 372 VAL A O 1
ATOM 3014 N N . ASN A 1 373 ? -13.32 21 11.68 1 98 373 ASN A N 1
ATOM 3015 C CA . ASN A 1 373 ? -14.094 20.5 10.547 1 98 373 ASN A CA 1
ATOM 3016 C C . ASN A 1 373 ? -15.594 20.688 10.766 1 98 373 ASN A C 1
ATOM 3018 O O . ASN A 1 373 ? -16.016 21.281 11.758 1 98 373 ASN A O 1
ATOM 3022 N N . VAL A 1 374 ? -16.438 20.266 9.867 1 97.69 374 VAL A N 1
ATOM 3023 C CA . VAL A 1 374 ? -17.844 20.609 9.766 1 97.69 374 VAL A CA 1
ATOM 3024 C C . VAL A 1 374 ? -18.609 20.016 10.945 1 97.69 374 VAL A C 1
ATOM 3026 O O . VAL A 1 374 ? -19.703 20.484 11.281 1 97.69 374 VAL A O 1
ATOM 3029 N N . TYR A 1 375 ? -18.047 19.062 11.664 1 97.69 375 TYR A N 1
ATOM 3030 C CA . TYR A 1 375 ? -18.781 18.391 12.742 1 97.69 375 TYR A CA 1
ATOM 3031 C C . TYR A 1 375 ? -18.391 18.953 14.102 1 97.69 375 TYR A C 1
ATOM 3033 O O . TYR A 1 375 ? -18.953 18.562 15.125 1 97.69 375 TYR A O 1
ATOM 3041 N N . ASN A 1 376 ? -17.438 19.891 14.219 1 98 376 ASN A N 1
ATOM 3042 C CA . ASN A 1 376 ? -16.984 20.438 15.484 1 98 376 ASN A CA 1
ATOM 3043 C C . ASN A 1 376 ? -17.875 21.562 15.969 1 98 376 ASN A C 1
ATOM 3045 O O . ASN A 1 376 ? -18.5 22.266 15.156 1 98 376 ASN A O 1
ATOM 3049 N N . THR A 1 377 ? -17.922 21.703 17.219 1 97.19 377 THR A N 1
ATOM 3050 C CA . THR A 1 377 ? -18.688 22.766 17.859 1 97.19 377 THR A CA 1
ATOM 3051 C C . THR A 1 377 ? -17.828 23.484 18.906 1 97.19 377 THR A C 1
ATOM 3053 O O . THR A 1 377 ? -16.766 23 19.266 1 97.19 377 THR A O 1
ATOM 3056 N N . LEU A 1 378 ? -18.344 24.656 19.344 1 97.56 378 LEU A N 1
ATOM 3057 C CA . LEU A 1 378 ? -17.656 25.375 20.406 1 97.56 378 LEU A CA 1
ATOM 3058 C C . LEU A 1 378 ? -17.547 24.531 21.656 1 97.56 378 LEU A C 1
ATOM 3060 O O . LEU A 1 378 ? -16.562 24.641 22.391 1 97.56 378 LEU A O 1
ATOM 3064 N N . GLU A 1 379 ? -18.516 23.719 21.875 1 96.88 379 GLU A N 1
ATOM 3065 C CA . GLU A 1 379 ? -18.547 22.859 23.062 1 96.88 379 GLU A CA 1
ATOM 3066 C C . GLU A 1 379 ? -17.375 21.891 23.062 1 96.88 379 GLU A C 1
ATOM 3068 O O . GLU A 1 379 ? -16.844 21.547 24.125 1 96.88 379 GLU A O 1
ATOM 3073 N N . ASP A 1 380 ? -17.047 21.438 21.891 1 97.81 380 ASP A N 1
ATOM 3074 C CA . ASP A 1 380 ? -15.891 20.547 21.797 1 97.81 380 ASP A CA 1
ATOM 3075 C C . ASP A 1 380 ? -14.641 21.188 22.375 1 97.81 380 ASP A C 1
ATOM 3077 O O . ASP A 1 380 ? -13.883 20.547 23.109 1 97.81 380 ASP A O 1
ATOM 3081 N N . TYR A 1 381 ? -14.453 22.375 22.125 1 98.25 381 TYR A N 1
ATOM 3082 C CA . TYR A 1 381 ? -13.258 23.094 22.547 1 98.25 381 TYR A CA 1
ATOM 3083 C C . TYR A 1 381 ? -13.367 23.547 24 1 98.25 381 TYR A C 1
ATOM 3085 O O . TYR A 1 381 ? -12.359 23.688 24.703 1 98.25 381 TYR A O 1
ATOM 3093 N N . CYS A 1 382 ? -14.578 23.766 24.453 1 98.25 382 CYS A N 1
ATOM 3094 C CA . CYS A 1 382 ? -14.781 24 25.875 1 98.25 382 CYS A CA 1
ATOM 3095 C C . CYS A 1 382 ? -14.352 22.781 26.703 1 98.25 382 CYS A C 1
ATOM 3097 O O . CYS A 1 382 ? -13.773 22.938 27.781 1 98.25 382 CYS A O 1
ATOM 3099 N N . ARG A 1 383 ? -14.648 21.688 26.188 1 98.31 383 ARG A N 1
ATOM 3100 C CA . ARG A 1 383 ? -14.227 20.469 26.859 1 98.31 383 ARG A CA 1
ATOM 3101 C C . ARG A 1 383 ? -12.711 20.344 26.891 1 98.31 383 ARG A C 1
ATOM 3103 O O . ARG A 1 383 ? -12.133 19.875 27.875 1 98.31 383 ARG A O 1
ATOM 3110 N N . LEU A 1 384 ? -12.102 20.656 25.766 1 98.5 384 LEU A N 1
ATOM 3111 C CA . LEU A 1 384 ? -10.648 20.703 25.734 1 98.5 384 LEU A CA 1
ATOM 3112 C C . LEU A 1 384 ? -10.109 21.656 26.812 1 98.5 384 LEU A C 1
ATOM 3114 O O . LEU A 1 384 ? -9.164 21.312 27.516 1 98.5 384 LEU A O 1
ATOM 3118 N N . ASP A 1 385 ? -10.688 22.797 26.844 1 98.56 385 ASP A N 1
ATOM 3119 C CA . ASP A 1 385 ? -10.281 23.797 27.828 1 98.56 385 ASP A CA 1
ATOM 3120 C C . ASP A 1 385 ? -10.359 23.234 29.25 1 98.56 385 ASP A C 1
ATOM 3122 O O . ASP A 1 385 ? -9.406 23.375 30.016 1 98.56 385 ASP A O 1
ATOM 3126 N N . LYS A 1 386 ? -11.43 22.594 29.547 1 98.25 386 LYS A N 1
ATOM 3127 C CA . LYS A 1 386 ? -11.625 22 30.875 1 98.25 386 LYS A CA 1
ATOM 3128 C C . LYS A 1 386 ? -10.57 20.938 31.172 1 98.25 386 LYS A C 1
ATOM 3130 O O . LYS A 1 386 ? -10.039 20.875 32.281 1 98.25 386 LYS A O 1
ATOM 3135 N N . ALA A 1 387 ? -10.336 20.094 30.234 1 97.81 387 ALA A N 1
ATOM 3136 C CA . ALA A 1 387 ? -9.352 19.031 30.391 1 97.81 387 ALA A CA 1
ATOM 3137 C C . ALA A 1 387 ? -7.973 19.594 30.719 1 97.81 387 ALA A C 1
ATOM 3139 O O . ALA A 1 387 ? -7.293 19.125 31.625 1 97.81 387 ALA A O 1
ATOM 3140 N N . ILE A 1 388 ? -7.559 20.625 29.969 1 97.5 388 ILE A N 1
ATOM 3141 C CA . ILE A 1 388 ? -6.227 21.188 30.125 1 97.5 388 ILE A CA 1
ATOM 3142 C C . ILE A 1 388 ? -6.129 21.922 31.469 1 97.5 388 ILE A C 1
ATOM 3144 O O . ILE A 1 388 ? -5.141 21.781 32.188 1 97.5 388 ILE A O 1
ATOM 3148 N N . LEU A 1 389 ? -7.121 22.656 31.844 1 96.31 389 LEU A N 1
ATOM 3149 C CA . LEU A 1 389 ? -7.117 23.391 33.094 1 96.31 389 LEU A CA 1
ATOM 3150 C C . LEU A 1 389 ? -7.078 22.438 34.281 1 96.31 389 LEU A C 1
ATOM 3152 O O . LEU A 1 389 ? -6.422 22.719 35.281 1 96.31 389 LEU A O 1
ATOM 3156 N N . ASP A 1 390 ? -7.836 21.391 34.125 1 95.56 390 ASP A N 1
ATOM 3157 C CA . ASP A 1 390 ? -7.832 20.391 35.219 1 95.56 390 ASP A CA 1
ATOM 3158 C C . ASP A 1 390 ? -6.441 19.797 35.406 1 95.56 390 ASP A C 1
ATOM 3160 O O . ASP A 1 390 ? -6.031 19.516 36.531 1 95.56 390 ASP A O 1
ATOM 3164 N N . LEU A 1 391 ? -5.77 19.547 34.344 1 94.62 391 LEU A N 1
ATOM 3165 C CA . LEU A 1 391 ? -4.41 19.031 34.438 1 94.62 391 LEU A CA 1
ATOM 3166 C C . LEU A 1 391 ? -3.479 20.031 35.094 1 94.62 391 LEU A C 1
ATOM 3168 O O . LEU A 1 391 ? -2.674 19.656 35.969 1 94.62 391 LEU A O 1
ATOM 3172 N N . VAL A 1 392 ? -3.561 21.281 34.75 1 92.38 392 VAL A N 1
ATOM 3173 C CA . VAL A 1 392 ? -2.715 22.328 35.281 1 92.38 392 VAL A CA 1
ATOM 3174 C C . VAL A 1 392 ? -2.98 22.5 36.781 1 92.38 392 VAL A C 1
ATOM 3176 O O . VAL A 1 392 ? -2.047 22.672 37.562 1 92.38 392 VAL A O 1
ATOM 3179 N N . ASN A 1 393 ? -4.16 22.375 37.125 1 90.06 393 ASN A N 1
ATOM 3180 C CA . ASN A 1 393 ? -4.547 22.562 38.531 1 90.06 393 ASN A CA 1
ATOM 3181 C C . ASN A 1 393 ? -4.156 21.359 39.375 1 90.06 393 ASN A C 1
ATOM 3183 O O . ASN A 1 393 ? -3.873 21.516 40.594 1 90.06 393 ASN A O 1
ATOM 3187 N N . THR A 1 394 ? -4.234 20.125 38.875 1 84.5 394 THR A N 1
ATOM 3188 C CA . THR A 1 394 ? -3.846 18.922 39.594 1 84.5 394 THR A CA 1
ATOM 3189 C C . THR A 1 394 ? -2.328 18.844 39.719 1 84.5 394 THR A C 1
ATOM 3191 O O . THR A 1 394 ? -1.818 18.406 40.75 1 84.5 394 THR A O 1
ATOM 3194 N N . SER A 1 395 ? -1.593 19 38.719 1 69.62 395 SER A N 1
ATOM 3195 C CA . SER A 1 395 ? -0.135 18.938 38.719 1 69.62 395 SER A CA 1
ATOM 3196 C C . SER A 1 395 ? 0.452 19.938 39.719 1 69.62 395 SER A C 1
ATOM 3198 O O . SER A 1 395 ? 1.486 19.656 40.344 1 69.62 395 SER A O 1
ATOM 3200 N N . SER A 1 396 ? -0.08 21.016 39.781 1 59.97 396 SER A N 1
ATOM 3201 C CA . SER A 1 396 ? 0.35 22 40.75 1 59.97 396 SER A CA 1
ATOM 3202 C C . SER A 1 396 ? 0.228 21.453 42.156 1 59.97 396 SER A C 1
ATOM 3204 O O . SER A 1 396 ? 0.934 21.906 43.062 1 59.97 396 SER A O 1
ATOM 3206 N N . LYS A 1 397 ? -0.614 20.359 42.312 1 59.34 397 LYS A N 1
ATOM 3207 C CA . LYS A 1 397 ? -0.763 19.797 43.656 1 59.34 397 LYS A CA 1
ATOM 3208 C C . LYS A 1 397 ? 0.095 18.547 43.844 1 59.34 397 LYS A C 1
ATOM 3210 O O . LYS A 1 397 ? 0.727 18.359 44.875 1 59.34 397 LYS A O 1
ATOM 3215 N N . ASN A 1 398 ? 0.173 17.453 42.875 1 55.78 398 ASN A N 1
ATOM 3216 C CA . ASN A 1 398 ? 0.541 16.078 43.188 1 55.78 398 ASN A CA 1
ATOM 3217 C C . ASN A 1 398 ? 1.628 15.562 42.25 1 55.78 398 ASN A C 1
ATOM 3219 O O . ASN A 1 398 ? 2.178 14.484 42.469 1 55.78 398 ASN A O 1
ATOM 3223 N N . ILE A 1 399 ? 1.732 15.867 41.031 1 52.72 399 ILE A N 1
ATOM 3224 C CA . ILE A 1 399 ? 2.291 14.945 40.031 1 52.72 399 ILE A CA 1
ATOM 3225 C C . ILE A 1 399 ? 3.711 14.555 40.438 1 52.72 399 ILE A C 1
ATOM 3227 O O . ILE A 1 399 ? 4.23 13.531 40 1 52.72 399 ILE A O 1
ATOM 3231 N N . LYS A 1 400 ? 4.438 15.281 40.969 1 49 400 LYS A N 1
ATOM 3232 C CA . LYS A 1 400 ? 5.777 14.844 41.344 1 49 400 LYS A CA 1
ATOM 3233 C C . LYS A 1 400 ? 5.723 13.672 42.312 1 49 400 LYS A C 1
ATOM 3235 O O . LYS A 1 400 ? 6.684 12.914 42.469 1 49 400 LYS A O 1
ATOM 3240 N N . SER A 1 401 ? 4.84 13.773 43.094 1 42.84 401 SER A N 1
ATOM 3241 C CA . SER A 1 401 ? 4.82 12.719 44.094 1 42.84 401 SER A CA 1
ATOM 3242 C C . SER A 1 401 ? 4.445 11.375 43.5 1 42.84 401 SER A C 1
ATOM 3244 O O . SER A 1 401 ? 4.637 10.328 44.125 1 42.84 401 SER A O 1
ATOM 3246 N N . GLN A 1 402 ? 3.654 11.32 42.469 1 39.88 402 GLN A N 1
ATOM 3247 C CA . GLN A 1 402 ? 3.164 10.055 41.938 1 39.88 402 GLN A CA 1
ATOM 3248 C C . GLN A 1 402 ? 4.086 9.523 40.844 1 39.88 402 GLN A C 1
ATOM 3250 O O . GLN A 1 402 ? 3.908 8.406 40.344 1 39.88 402 GLN A O 1
ATOM 3255 N N . LEU A 1 403 ? 4.836 10.234 40.125 1 36.84 403 LEU A N 1
ATOM 3256 C CA . LEU A 1 403 ? 5.734 9.633 39.156 1 36.84 403 LEU A CA 1
ATOM 3257 C C . LEU A 1 403 ? 6.945 9.008 39.844 1 36.84 403 LEU A C 1
ATOM 3259 O O . LEU A 1 403 ? 7.52 9.594 40.75 1 36.84 403 LEU A O 1
ATOM 3263 N N . MET B 1 1 ? -20.359 -31 8.508 1 41.41 1 MET B N 1
ATOM 3264 C CA . MET B 1 1 ? -19.234 -30.812 7.598 1 41.41 1 MET B CA 1
ATOM 3265 C C . MET B 1 1 ? -19.688 -30.156 6.297 1 41.41 1 MET B C 1
ATOM 3267 O O . MET B 1 1 ? -20.609 -30.641 5.641 1 41.41 1 MET B O 1
ATOM 3271 N N . SER B 1 2 ? -19.469 -28.938 6.211 1 56.25 2 SER B N 1
ATOM 3272 C CA . SER B 1 2 ? -20.047 -28.188 5.098 1 56.25 2 SER B CA 1
ATOM 3273 C C . SER B 1 2 ? -19.781 -28.891 3.768 1 56.25 2 SER B C 1
ATOM 3275 O O . SER B 1 2 ? -18.688 -29.375 3.52 1 56.25 2 SER B O 1
ATOM 3277 N N . SER B 1 3 ? -20.797 -29.344 3.145 1 86.38 3 SER B N 1
ATOM 3278 C CA . SER B 1 3 ? -20.719 -29.969 1.823 1 86.38 3 SER B CA 1
ATOM 3279 C C . SER B 1 3 ? -20.094 -29.016 0.809 1 86.38 3 SER B C 1
ATOM 3281 O O . SER B 1 3 ? -20.406 -27.828 0.781 1 86.38 3 SER B O 1
ATOM 3283 N N . PHE B 1 4 ? -18.906 -29.359 0.343 1 96.12 4 PHE B N 1
ATOM 3284 C CA . PHE B 1 4 ? -18.219 -28.609 -0.704 1 96.12 4 PHE B CA 1
ATOM 3285 C C . PHE B 1 4 ? -19.062 -28.547 -1.97 1 96.12 4 PHE B C 1
ATOM 3287 O O . PHE B 1 4 ? -20.234 -28.922 -1.958 1 96.12 4 PHE B O 1
ATOM 3294 N N . GLY B 1 5 ? -18.641 -27.828 -2.908 1 96.56 5 GLY B N 1
ATOM 3295 C CA . GLY B 1 5 ? -19.391 -27.672 -4.145 1 96.56 5 GLY B CA 1
ATOM 3296 C C . GLY B 1 5 ? -20.406 -26.547 -4.082 1 96.56 5 GLY B C 1
ATOM 3297 O O . GLY B 1 5 ? -20.094 -25.438 -3.643 1 96.56 5 GLY B O 1
ATOM 3298 N N . LYS B 1 6 ? -21.625 -26.844 -4.477 1 95.38 6 LYS B N 1
ATOM 3299 C CA . LYS B 1 6 ? -22.672 -25.844 -4.59 1 95.38 6 LYS B CA 1
ATOM 3300 C C . LYS B 1 6 ? -23.109 -25.344 -3.213 1 95.38 6 LYS B C 1
ATOM 3302 O O . LYS B 1 6 ? -23.453 -24.172 -3.047 1 95.38 6 LYS B O 1
ATOM 3307 N N . ASP B 1 7 ? -23.078 -26.203 -2.27 1 95.81 7 ASP B N 1
ATOM 3308 C CA . ASP B 1 7 ? -23.547 -25.859 -0.929 1 95.81 7 ASP B CA 1
ATOM 3309 C C . ASP B 1 7 ? -22.703 -24.75 -0.31 1 95.81 7 ASP B C 1
ATOM 3311 O O . ASP B 1 7 ? -23.219 -23.719 0.118 1 95.81 7 ASP B O 1
ATOM 3315 N N . ILE B 1 8 ? -21.422 -24.938 -0.285 1 97.38 8 ILE B N 1
ATOM 3316 C CA . ILE B 1 8 ? -20.547 -23.953 0.338 1 97.38 8 ILE B CA 1
ATOM 3317 C C . ILE B 1 8 ? -20.484 -22.688 -0.521 1 97.38 8 ILE B C 1
ATOM 3319 O O . ILE B 1 8 ? -20.359 -21.578 0 1 97.38 8 ILE B O 1
ATOM 3323 N N . ARG B 1 9 ? -20.578 -22.875 -1.8 1 97.19 9 ARG B N 1
ATOM 3324 C CA . ARG B 1 9 ? -20.625 -21.719 -2.688 1 97.19 9 ARG B CA 1
ATOM 3325 C C . ARG B 1 9 ? -21.734 -20.766 -2.289 1 97.19 9 ARG B C 1
ATOM 3327 O O . ARG B 1 9 ? -21.516 -19.562 -2.154 1 97.19 9 ARG B O 1
ATOM 3334 N N . GLN B 1 10 ? -22.922 -21.266 -2.057 1 95.94 10 GLN B N 1
ATOM 3335 C CA . GLN B 1 10 ? -24.109 -20.484 -1.73 1 95.94 10 GLN B CA 1
ATOM 3336 C C . GLN B 1 10 ? -24.031 -19.922 -0.315 1 95.94 10 GLN B C 1
ATOM 3338 O O . GLN B 1 10 ? -24.453 -18.781 -0.064 1 95.94 10 GLN B O 1
ATOM 3343 N N . LYS B 1 11 ? -23.453 -20.641 0.528 1 96.69 11 LYS B N 1
ATOM 3344 C CA . LYS B 1 11 ? -23.469 -20.281 1.943 1 96.69 11 LYS B CA 1
ATOM 3345 C C . LYS B 1 11 ? -22.359 -19.297 2.285 1 96.69 11 LYS B C 1
ATOM 3347 O O . LYS B 1 11 ? -22.531 -18.406 3.117 1 96.69 11 LYS B O 1
ATOM 3352 N N . GLU B 1 12 ? -21.188 -19.453 1.572 1 97.81 12 GLU B N 1
ATOM 3353 C CA . GLU B 1 12 ? -20 -18.797 2.102 1 97.81 12 GLU B CA 1
ATOM 3354 C C . GLU B 1 12 ? -19.406 -17.812 1.088 1 97.81 12 GLU B C 1
ATOM 3356 O O . GLU B 1 12 ? -18.547 -17 1.426 1 97.81 12 GLU B O 1
ATOM 3361 N N . PHE B 1 13 ? -19.875 -17.859 -0.121 1 98 13 PHE B N 1
ATOM 3362 C CA . PHE B 1 13 ? -19.312 -16.953 -1.112 1 98 13 PHE B CA 1
ATOM 3363 C C . PHE B 1 13 ? -20.391 -16.078 -1.725 1 98 13 PHE B C 1
ATOM 3365 O O . PHE B 1 13 ? -21.578 -16.422 -1.682 1 98 13 PHE B O 1
ATOM 3372 N N . THR B 1 14 ? -19.938 -14.922 -2.193 1 98.19 14 THR B N 1
ATOM 3373 C CA . THR B 1 14 ? -20.891 -13.938 -2.711 1 98.19 14 THR B CA 1
ATOM 3374 C C . THR B 1 14 ? -20.703 -13.75 -4.215 1 98.19 14 THR B C 1
ATOM 3376 O O . THR B 1 14 ? -20.828 -12.633 -4.723 1 98.19 14 THR B O 1
ATOM 3379 N N . PHE B 1 15 ? -20.344 -14.766 -4.914 1 97.88 15 PHE B N 1
ATOM 3380 C CA . PHE B 1 15 ? -20.125 -14.711 -6.355 1 97.88 15 PHE B CA 1
ATOM 3381 C C . PHE B 1 15 ? -21.391 -14.328 -7.086 1 97.88 15 PHE B C 1
ATOM 3383 O O . PHE B 1 15 ? -22.5 -14.68 -6.656 1 97.88 15 PHE B O 1
ATOM 3390 N N . GLU B 1 16 ? -21.219 -13.578 -8.188 1 96.62 16 GLU B N 1
ATOM 3391 C CA . GLU B 1 16 ? -22.328 -13.391 -9.109 1 96.62 16 GLU B CA 1
ATOM 3392 C C . GLU B 1 16 ? -22.953 -14.734 -9.516 1 96.62 16 GLU B C 1
ATOM 3394 O O . GLU B 1 16 ? -22.25 -15.742 -9.602 1 96.62 16 GLU B O 1
ATOM 3399 N N . GLU B 1 17 ? -24.156 -14.633 -9.797 1 92.75 17 GLU B N 1
ATOM 3400 C CA . GLU B 1 17 ? -24.891 -15.859 -10.117 1 92.75 17 GLU B CA 1
ATOM 3401 C C . GLU B 1 17 ? -24.344 -16.5 -11.391 1 92.75 17 GLU B C 1
ATOM 3403 O O . GLU B 1 17 ? -24.047 -15.805 -12.359 1 92.75 17 GLU B O 1
ATOM 3408 N N . ASP B 1 18 ? -24.141 -17.797 -11.422 1 91.44 18 ASP B N 1
ATOM 3409 C CA . ASP B 1 18 ? -23.859 -18.656 -12.57 1 91.44 18 ASP B CA 1
ATOM 3410 C C . ASP B 1 18 ? -22.422 -18.484 -13.047 1 91.44 18 ASP B C 1
ATOM 3412 O O . ASP B 1 18 ? -22.062 -18.984 -14.117 1 91.44 18 ASP B O 1
ATOM 3416 N N . VAL B 1 19 ? -21.672 -17.703 -12.352 1 95.94 19 VAL B N 1
ATOM 3417 C CA . VAL B 1 19 ? -20.281 -17.578 -12.797 1 95.94 19 VAL B CA 1
ATOM 3418 C C . VAL B 1 19 ? -19.484 -18.812 -12.367 1 95.94 19 VAL B C 1
ATOM 3420 O O . VAL B 1 19 ? -19.656 -19.312 -11.258 1 95.94 19 VAL B O 1
ATOM 3423 N N . CYS B 1 20 ? -18.672 -19.359 -13.273 1 96.44 20 CYS B N 1
ATOM 3424 C CA . CYS B 1 20 ? -17.781 -20.469 -12.992 1 96.44 20 CYS B CA 1
ATOM 3425 C C . CYS B 1 20 ? -16.344 -19.969 -12.82 1 96.44 20 CYS B C 1
ATOM 3427 O O . CYS B 1 20 ? -15.648 -19.703 -13.805 1 96.44 20 CYS B O 1
ATOM 3429 N N . PHE B 1 21 ? -15.906 -19.984 -11.555 1 96.69 21 PHE B N 1
ATOM 3430 C CA . PHE B 1 21 ? -14.547 -19.516 -11.281 1 96.69 21 PHE B CA 1
ATOM 3431 C C . PHE B 1 21 ? -13.578 -20.703 -11.195 1 96.69 21 PHE B C 1
ATOM 3433 O O . PHE B 1 21 ? -13.508 -21.375 -10.172 1 96.69 21 PHE B O 1
ATOM 3440 N N . ILE B 1 22 ? -12.812 -20.859 -12.195 1 97.19 22 ILE B N 1
ATOM 3441 C CA . ILE B 1 22 ? -11.82 -21.922 -12.156 1 97.19 22 ILE B CA 1
ATOM 3442 C C . ILE B 1 22 ? -10.414 -21.328 -12.18 1 97.19 22 ILE B C 1
ATOM 3444 O O . ILE B 1 22 ? -9.477 -21.953 -12.688 1 97.19 22 ILE B O 1
ATOM 3448 N N . ASN B 1 23 ? -10.273 -20.109 -11.789 1 97.31 23 ASN B N 1
ATOM 3449 C CA . ASN B 1 23 ? -9.016 -19.375 -11.75 1 97.31 23 ASN B CA 1
ATOM 3450 C C . ASN B 1 23 ? -8.742 -18.812 -10.352 1 97.31 23 ASN B C 1
ATOM 3452 O O . ASN B 1 23 ? -8.227 -17.703 -10.211 1 97.31 23 ASN B O 1
ATOM 3456 N N . HIS B 1 24 ? -9.055 -19.578 -9.328 1 97.06 24 HIS B N 1
ATOM 3457 C CA . HIS B 1 24 ? -8.906 -19.156 -7.941 1 97.06 24 HIS B CA 1
ATOM 3458 C C . HIS B 1 24 ? -7.5 -18.641 -7.668 1 97.06 24 HIS B C 1
ATOM 3460 O O . HIS B 1 24 ? -7.316 -17.734 -6.848 1 97.06 24 HIS B O 1
ATOM 3466 N N . GLY B 1 25 ? -6.52 -19.188 -8.297 1 96.56 25 GLY B N 1
ATOM 3467 C CA . GLY B 1 25 ? -5.121 -18.891 -8.023 1 96.56 25 GLY B CA 1
ATOM 3468 C C . GLY B 1 25 ? -4.73 -17.469 -8.406 1 96.56 25 GLY B C 1
ATOM 3469 O O . GLY B 1 25 ? -3.68 -16.984 -7.984 1 96.56 25 GLY B O 1
ATOM 3470 N N . ALA B 1 26 ? -5.508 -16.797 -9.234 1 95.5 26 ALA B N 1
ATOM 3471 C CA . ALA B 1 26 ? -5.152 -15.445 -9.68 1 95.5 26 ALA B CA 1
ATOM 3472 C C . ALA B 1 26 ? -5.395 -14.414 -8.578 1 95.5 26 ALA B C 1
ATOM 3474 O O . ALA B 1 26 ? -4.449 -13.789 -8.094 1 95.5 26 ALA B O 1
ATOM 3475 N N . HIS B 1 27 ? -6.672 -14.312 -8.055 1 95.81 27 HIS B N 1
ATOM 3476 C CA . HIS B 1 27 ? -7.004 -13.242 -7.125 1 95.81 27 HIS B CA 1
ATOM 3477 C C . HIS B 1 27 ? -7.707 -13.789 -5.887 1 95.81 27 HIS B C 1
ATOM 3479 O O . HIS B 1 27 ? -8.086 -13.023 -4.996 1 95.81 27 HIS B O 1
ATOM 3485 N N . GLY B 1 28 ? -7.867 -15.031 -5.84 1 96.31 28 GLY B N 1
ATOM 3486 C CA . GLY B 1 28 ? -8.516 -15.648 -4.691 1 96.31 28 GLY B CA 1
ATOM 3487 C C . GLY B 1 28 ? -9.984 -15.273 -4.566 1 96.31 28 GLY B C 1
ATOM 3488 O O . GLY B 1 28 ? -10.562 -14.711 -5.496 1 96.31 28 GLY B O 1
ATOM 3489 N N . ALA B 1 29 ? -10.594 -15.734 -3.543 1 97.44 29 ALA B N 1
ATOM 3490 C CA . ALA B 1 29 ? -11.961 -15.406 -3.131 1 97.44 29 ALA B CA 1
ATOM 3491 C C . ALA B 1 29 ? -12.047 -15.25 -1.615 1 97.44 29 ALA B C 1
ATOM 3493 O O . ALA B 1 29 ? -11.367 -15.953 -0.87 1 97.44 29 ALA B O 1
ATOM 3494 N N . VAL B 1 30 ? -12.844 -14.344 -1.197 1 98.69 30 VAL B N 1
ATOM 3495 C CA . VAL B 1 30 ? -13.008 -14.055 0.223 1 98.69 30 VAL B CA 1
ATOM 3496 C C . VAL B 1 30 ? -14.383 -14.523 0.693 1 98.69 30 VAL B C 1
ATOM 3498 O O . VAL B 1 30 ? -15.406 -14.062 0.19 1 98.69 30 VAL B O 1
ATOM 3501 N N . PRO B 1 31 ? -14.43 -15.422 1.641 1 98.56 31 PRO B N 1
ATOM 3502 C CA . PRO B 1 31 ? -15.727 -15.875 2.148 1 98.56 31 PRO B CA 1
ATOM 3503 C C . PRO B 1 31 ? -16.547 -14.758 2.783 1 98.56 31 PRO B C 1
ATOM 3505 O O . PRO B 1 31 ? -15.977 -13.812 3.344 1 98.56 31 PRO B O 1
ATOM 3508 N N . LYS B 1 32 ? -17.828 -14.961 2.756 1 98.5 32 LYS B N 1
ATOM 3509 C CA . LYS B 1 32 ? -18.781 -13.984 3.27 1 98.5 32 LYS B CA 1
ATOM 3510 C C . LYS B 1 32 ? -18.453 -13.602 4.711 1 98.5 32 LYS B C 1
ATOM 3512 O O . LYS B 1 32 ? -18.5 -12.43 5.074 1 98.5 32 LYS B O 1
ATOM 3517 N N . ARG B 1 33 ? -18.172 -14.547 5.535 1 98.5 33 ARG B N 1
ATOM 3518 C CA . ARG B 1 33 ? -17.906 -14.273 6.945 1 98.5 33 ARG B CA 1
ATOM 3519 C C . ARG B 1 33 ? -16.656 -13.406 7.109 1 98.5 33 ARG B C 1
ATOM 3521 O O . ARG B 1 33 ? -16.594 -12.562 8.008 1 98.5 33 ARG B O 1
ATOM 3528 N N . VAL B 1 34 ? -15.625 -13.633 6.277 1 98.88 34 VAL B N 1
ATOM 3529 C CA . VAL B 1 34 ? -14.414 -12.828 6.328 1 98.88 34 VAL B CA 1
ATOM 3530 C C . VAL B 1 34 ? -14.688 -11.43 5.777 1 98.88 34 VAL B C 1
ATOM 3532 O O . VAL B 1 34 ? -14.156 -10.438 6.277 1 98.88 34 VAL B O 1
ATOM 3535 N N . GLN B 1 35 ? -15.539 -11.328 4.68 1 98.81 35 GLN B N 1
ATOM 3536 C CA . GLN B 1 35 ? -15.984 -10.031 4.184 1 98.81 35 GLN B CA 1
ATOM 3537 C C . GLN B 1 35 ? -16.641 -9.219 5.289 1 98.81 35 GLN B C 1
ATOM 3539 O O . GLN B 1 35 ? -16.344 -8.031 5.465 1 98.81 35 GLN B O 1
ATOM 3544 N N . GLU B 1 36 ? -17.516 -9.852 6 1 98.69 36 GLU B N 1
ATOM 3545 C CA . GLU B 1 36 ? -18.25 -9.195 7.074 1 98.69 36 GLU B CA 1
ATOM 3546 C C . GLU B 1 36 ? -17.312 -8.766 8.203 1 98.69 36 GLU B C 1
ATOM 3548 O O . GLU B 1 36 ? -17.453 -7.672 8.75 1 98.69 36 GLU B O 1
ATOM 3553 N N . ALA B 1 37 ? -16.391 -9.625 8.539 1 98.81 37 ALA B N 1
ATOM 3554 C CA . ALA B 1 37 ? -15.406 -9.281 9.555 1 98.81 37 ALA B CA 1
ATOM 3555 C C . ALA B 1 37 ? -14.617 -8.031 9.156 1 98.81 37 ALA B C 1
ATOM 3557 O O . ALA B 1 37 ? -14.32 -7.18 10 1 98.81 37 ALA B O 1
ATOM 3558 N N . ARG B 1 38 ? -14.25 -7.953 7.91 1 98.81 38 ARG B N 1
ATOM 3559 C CA . ARG B 1 38 ? -13.508 -6.789 7.441 1 98.81 38 ARG B CA 1
ATOM 3560 C C . ARG B 1 38 ? -14.352 -5.523 7.543 1 98.81 38 ARG B C 1
ATOM 3562 O O . ARG B 1 38 ? -13.852 -4.465 7.93 1 98.81 38 ARG B O 1
ATOM 3569 N N . LYS B 1 39 ? -15.625 -5.621 7.137 1 98.62 39 LYS B N 1
ATOM 3570 C CA . LYS B 1 39 ? -16.516 -4.465 7.203 1 98.62 39 LYS B CA 1
ATOM 3571 C C . LYS B 1 39 ? -16.672 -3.984 8.641 1 98.62 39 LYS B C 1
ATOM 3573 O O . LYS B 1 39 ? -16.766 -2.781 8.891 1 98.62 39 LYS B O 1
ATOM 3578 N N . ILE B 1 40 ? -16.672 -4.883 9.578 1 98.62 40 ILE B N 1
ATOM 3579 C CA . ILE B 1 40 ? -16.734 -4.531 10.992 1 98.62 40 ILE B CA 1
ATOM 3580 C C . ILE B 1 40 ? -15.477 -3.752 11.391 1 98.62 40 ILE B C 1
ATOM 3582 O O . ILE B 1 40 ? -15.562 -2.758 12.109 1 98.62 40 ILE B O 1
ATOM 3586 N N . ILE B 1 41 ? -14.344 -4.191 10.945 1 98.69 41 ILE B N 1
ATOM 3587 C CA . ILE B 1 41 ? -13.086 -3.506 11.227 1 98.69 41 ILE B CA 1
ATOM 3588 C C . ILE B 1 41 ? -13.117 -2.104 10.617 1 98.69 41 ILE B C 1
ATOM 3590 O O . ILE B 1 41 ? -12.68 -1.139 11.25 1 98.69 41 ILE B O 1
ATOM 3594 N N . LEU B 1 42 ? -13.609 -1.979 9.398 1 98.56 42 LEU B N 1
ATOM 3595 C CA . LEU B 1 42 ? -13.703 -0.681 8.742 1 98.56 42 LEU B CA 1
ATOM 3596 C C . LEU B 1 42 ? -14.594 0.268 9.531 1 98.56 42 LEU B C 1
ATOM 3598 O O . LEU B 1 42 ? -14.281 1.453 9.664 1 98.56 42 LEU B O 1
ATOM 3602 N N . ASP B 1 43 ? -15.695 -0.246 10.039 1 98.5 43 ASP B N 1
ATOM 3603 C CA . ASP B 1 43 ? -16.562 0.558 10.883 1 98.5 43 ASP B CA 1
ATOM 3604 C C . ASP B 1 43 ? -15.844 1.003 12.156 1 98.5 43 ASP B C 1
ATOM 3606 O O . ASP B 1 43 ? -16.016 2.139 12.602 1 98.5 43 ASP B O 1
ATOM 3610 N N . GLU B 1 44 ? -15.086 0.09 12.719 1 98.25 44 GLU B N 1
ATOM 3611 C CA . GLU B 1 44 ? -14.312 0.421 13.914 1 98.25 44 GLU B CA 1
ATOM 3612 C C . GLU B 1 44 ? -13.32 1.545 13.633 1 98.25 44 GLU B C 1
ATOM 3614 O O . GLU B 1 44 ? -13.195 2.48 14.422 1 98.25 44 GLU B O 1
ATOM 3619 N N . ILE B 1 45 ? -12.625 1.484 12.555 1 98.25 45 ILE B N 1
ATOM 3620 C CA . ILE B 1 45 ? -11.641 2.488 12.156 1 98.25 45 ILE B CA 1
ATOM 3621 C C . ILE B 1 45 ? -12.32 3.857 12.055 1 98.25 45 ILE B C 1
ATOM 3623 O O . ILE B 1 45 ? -11.797 4.848 12.57 1 98.25 45 ILE B O 1
ATOM 3627 N N . ASP B 1 46 ? -13.492 3.916 11.461 1 97.81 46 ASP B N 1
ATOM 3628 C CA . ASP B 1 46 ? -14.125 5.191 11.156 1 97.81 46 ASP B CA 1
ATOM 3629 C C . ASP B 1 46 ? -14.875 5.746 12.367 1 97.81 46 ASP B C 1
ATOM 3631 O O . ASP B 1 46 ? -15.125 6.949 12.445 1 97.81 46 ASP B O 1
ATOM 3635 N N . SER B 1 47 ? -15.188 4.875 13.352 1 97.81 47 SER B N 1
ATOM 3636 C CA . SER B 1 47 ? -15.906 5.328 14.547 1 97.81 47 SER B CA 1
ATOM 3637 C C . SER B 1 47 ? -14.977 6.09 15.484 1 97.81 47 SER B C 1
ATOM 3639 O O . SER B 1 47 ? -15.438 6.934 16.266 1 97.81 47 SER B O 1
ATOM 3641 N N . HIS B 1 48 ? -13.711 5.789 15.516 1 97.38 48 HIS B N 1
ATOM 3642 C CA . HIS B 1 48 ? -12.711 6.465 16.328 1 97.38 48 HIS B CA 1
ATOM 3643 C C . HIS B 1 48 ? -11.32 6.336 15.719 1 97.38 48 HIS B C 1
ATOM 3645 O O . HIS B 1 48 ? -10.484 5.582 16.219 1 97.38 48 HIS B O 1
ATOM 3651 N N . PRO B 1 49 ? -11.047 7.125 14.664 1 96.25 49 PRO B N 1
ATOM 3652 C CA . PRO B 1 49 ? -9.797 6.977 13.906 1 96.25 49 PRO B CA 1
ATOM 3653 C C . PRO B 1 49 ? -8.555 7.07 14.781 1 96.25 49 PRO B C 1
ATOM 3655 O O . PRO B 1 49 ? -7.621 6.277 14.625 1 96.25 49 PRO B O 1
ATOM 3658 N N . GLU B 1 50 ? -8.555 7.953 15.727 1 94.44 50 GLU B N 1
ATOM 3659 C CA . GLU B 1 50 ? -7.383 8.133 16.578 1 94.44 50 GLU B CA 1
ATOM 3660 C C . GLU B 1 50 ? -7.152 6.918 17.469 1 94.44 50 GLU B C 1
ATOM 3662 O O . GLU B 1 50 ? -6.02 6.465 17.625 1 94.44 50 GLU B O 1
ATOM 3667 N N . LYS B 1 51 ? -8.219 6.434 18.078 1 95.12 51 LYS B N 1
ATOM 3668 C CA . LYS B 1 51 ? -8.102 5.219 18.875 1 95.12 51 LYS B CA 1
ATOM 3669 C C . LYS B 1 51 ? -7.551 4.062 18.047 1 95.12 51 LYS B C 1
ATOM 3671 O O . LYS B 1 51 ? -6.711 3.295 18.531 1 95.12 51 LYS B O 1
ATOM 3676 N N . TRP B 1 52 ? -8.023 3.939 16.859 1 96.94 52 TRP B N 1
ATOM 3677 C CA . TRP B 1 52 ? -7.555 2.881 15.969 1 96.94 52 TRP B CA 1
ATOM 3678 C C . TRP B 1 52 ? -6.055 3 15.727 1 96.94 52 TRP B C 1
ATOM 3680 O O . TRP B 1 52 ? -5.305 2.053 15.969 1 96.94 52 TRP B O 1
ATOM 3690 N N . TYR B 1 53 ? -5.578 4.133 15.297 1 95.44 53 TYR B N 1
ATOM 3691 C CA . TYR B 1 53 ? -4.203 4.281 14.836 1 95.44 53 TYR B CA 1
ATOM 3692 C C . TYR B 1 53 ? -3.236 4.363 16.016 1 95.44 53 TYR B C 1
ATOM 3694 O O . TYR B 1 53 ? -2.08 3.949 15.898 1 95.44 53 TYR B O 1
ATOM 3702 N N . ARG B 1 54 ? -3.67 4.781 17.125 1 91.88 54 ARG B N 1
ATOM 3703 C CA . ARG B 1 54 ? -2.76 4.941 18.25 1 91.88 54 ARG B CA 1
ATOM 3704 C C . ARG B 1 54 ? -2.732 3.688 19.109 1 91.88 54 ARG B C 1
ATOM 3706 O O . ARG B 1 54 ? -1.71 3.371 19.734 1 91.88 54 ARG B O 1
ATOM 3713 N N . HIS B 1 55 ? -3.857 2.934 19.109 1 92.88 55 HIS B N 1
ATOM 3714 C CA . HIS B 1 55 ? -3.934 1.884 20.109 1 92.88 55 HIS B CA 1
ATOM 3715 C C . HIS B 1 55 ? -4.352 0.555 19.5 1 92.88 55 HIS B C 1
ATOM 3717 O O . HIS B 1 55 ? -3.748 -0.483 19.781 1 92.88 55 HIS B O 1
ATOM 3723 N N . THR B 1 56 ? -5.301 0.539 18.656 1 97.06 56 THR B N 1
ATOM 3724 C CA . THR B 1 56 ? -5.977 -0.685 18.234 1 97.06 56 THR B CA 1
ATOM 3725 C C . THR B 1 56 ? -5.211 -1.365 17.094 1 97.06 56 THR B C 1
ATOM 3727 O O . THR B 1 56 ? -5.02 -2.584 17.109 1 97.06 56 THR B O 1
ATOM 3730 N N . ARG B 1 57 ? -4.762 -0.608 16.188 1 97.31 57 ARG B N 1
ATOM 3731 C CA . ARG B 1 57 ? -4.172 -1.102 14.945 1 97.31 57 ARG B CA 1
ATOM 3732 C C . ARG B 1 57 ? -2.977 -2.002 15.227 1 97.31 57 ARG B C 1
ATOM 3734 O O . ARG B 1 57 ? -2.895 -3.117 14.711 1 97.31 57 ARG B O 1
ATOM 3741 N N . LYS B 1 58 ? -2.047 -1.531 16.016 1 96.81 58 LYS B N 1
ATOM 3742 C CA . LYS B 1 58 ? -0.839 -2.301 16.297 1 96.81 58 LYS B CA 1
ATOM 3743 C C . LYS B 1 58 ? -1.174 -3.602 17.031 1 96.81 58 LYS B C 1
ATOM 3745 O O . LYS B 1 58 ? -0.588 -4.648 16.734 1 96.81 58 LYS B O 1
ATOM 3750 N N . LYS B 1 59 ? -2.117 -3.543 17.969 1 97.88 59 LYS B N 1
ATOM 3751 C CA . LYS B 1 59 ? -2.527 -4.738 18.703 1 97.88 59 LYS B CA 1
ATOM 3752 C C . LYS B 1 59 ? -3.111 -5.785 17.766 1 97.88 59 LYS B C 1
ATOM 3754 O O . LYS B 1 59 ? -2.764 -6.965 17.844 1 97.88 59 LYS B O 1
ATOM 3759 N N . LYS B 1 60 ? -3.988 -5.359 16.906 1 98.31 60 LYS B N 1
ATOM 3760 C CA . LYS B 1 60 ? -4.613 -6.281 15.969 1 98.31 60 LYS B CA 1
ATOM 3761 C C . LYS B 1 60 ? -3.598 -6.801 14.945 1 98.31 60 LYS B C 1
ATOM 3763 O O . LYS B 1 60 ? -3.691 -7.941 14.492 1 98.31 60 LYS B O 1
ATOM 3768 N N . TRP B 1 61 ? -2.703 -5.906 14.555 1 98.19 61 TRP B N 1
ATOM 3769 C CA . TRP B 1 61 ? -1.624 -6.27 13.641 1 98.19 61 TRP B CA 1
ATOM 3770 C C . TRP B 1 61 ? -0.75 -7.367 14.242 1 98.19 61 TRP B C 1
ATOM 3772 O O . TRP B 1 61 ? -0.47 -8.375 13.586 1 98.19 61 TRP B O 1
ATOM 3782 N N . ILE B 1 62 ? -0.381 -7.227 15.477 1 98.25 62 ILE B N 1
ATOM 3783 C CA . ILE B 1 62 ? 0.486 -8.172 16.156 1 98.25 62 ILE B CA 1
ATOM 3784 C C . ILE B 1 62 ? -0.256 -9.492 16.375 1 98.25 62 ILE B C 1
ATOM 3786 O O . ILE B 1 62 ? 0.307 -10.57 16.172 1 98.25 62 ILE B O 1
ATOM 3790 N N . ALA B 1 63 ? -1.499 -9.422 16.734 1 98.56 63 ALA B N 1
ATOM 3791 C CA . ALA B 1 63 ? -2.299 -10.625 16.922 1 98.56 63 ALA B CA 1
ATOM 3792 C C . ALA B 1 63 ? -2.422 -11.414 15.617 1 98.56 63 ALA B C 1
ATOM 3794 O O . ALA B 1 63 ? -2.312 -12.641 15.609 1 98.56 63 ALA B O 1
ATOM 3795 N N . ALA B 1 64 ? -2.674 -10.68 14.586 1 98.88 64 ALA B N 1
ATOM 3796 C CA . ALA B 1 64 ? -2.781 -11.312 13.273 1 98.88 64 ALA B CA 1
ATOM 3797 C C . ALA B 1 64 ? -1.453 -11.938 12.852 1 98.88 64 ALA B C 1
ATOM 3799 O O . ALA B 1 64 ? -1.424 -13.055 12.336 1 98.88 64 ALA B O 1
ATOM 3800 N N . ARG B 1 65 ? -0.403 -11.203 13.031 1 98.69 65 ARG B N 1
ATOM 3801 C CA . ARG B 1 65 ? 0.929 -11.703 12.703 1 98.69 65 ARG B CA 1
ATOM 3802 C C . ARG B 1 65 ? 1.25 -12.969 13.484 1 98.69 65 ARG B C 1
ATOM 3804 O O . ARG B 1 65 ? 1.794 -13.922 12.938 1 98.69 65 ARG B O 1
ATOM 3811 N N . ASN B 1 66 ? 0.912 -12.969 14.773 1 98.81 66 ASN B N 1
ATOM 3812 C CA . ASN B 1 66 ? 1.131 -14.156 15.578 1 98.81 66 ASN B CA 1
ATOM 3813 C C . ASN B 1 66 ? 0.331 -15.352 15.055 1 98.81 66 ASN B C 1
ATOM 3815 O O . ASN B 1 66 ? 0.831 -16.469 15.023 1 98.81 66 ASN B O 1
ATOM 3819 N N . ALA B 1 67 ? -0.871 -15.07 14.648 1 98.88 67 ALA B N 1
ATOM 3820 C CA . ALA B 1 67 ? -1.733 -16.141 14.133 1 98.88 67 ALA B CA 1
ATOM 3821 C C . ALA B 1 67 ? -1.15 -16.75 12.867 1 98.88 67 ALA B C 1
ATOM 3823 O O . ALA B 1 67 ? -1.073 -17.969 12.742 1 98.88 67 ALA B O 1
ATOM 3824 N N . ILE B 1 68 ? -0.735 -15.945 11.961 1 98.94 68 ILE B N 1
ATOM 3825 C CA . ILE B 1 68 ? -0.223 -16.469 10.695 1 98.94 68 ILE B CA 1
ATOM 3826 C C . ILE B 1 68 ? 1.154 -17.094 10.914 1 98.94 68 ILE B C 1
ATOM 3828 O O . ILE B 1 68 ? 1.503 -18.078 10.273 1 98.94 68 ILE B O 1
ATOM 3832 N N . ALA B 1 69 ? 1.955 -16.469 11.773 1 98.88 69 ALA B N 1
ATOM 3833 C CA . ALA B 1 69 ? 3.25 -17.062 12.094 1 98.88 69 ALA B CA 1
ATOM 3834 C C . ALA B 1 69 ? 3.084 -18.5 12.602 1 98.88 69 ALA B C 1
ATOM 3836 O O . ALA B 1 69 ? 3.826 -19.391 12.203 1 98.88 69 ALA B O 1
ATOM 3837 N N . ASN B 1 70 ? 2.164 -18.656 13.469 1 98.81 70 ASN B N 1
ATOM 3838 C CA . ASN B 1 70 ? 1.868 -20 13.961 1 98.81 70 ASN B CA 1
ATOM 3839 C C . ASN B 1 70 ? 1.382 -20.922 12.844 1 98.81 70 ASN B C 1
ATOM 3841 O O . ASN B 1 70 ? 1.795 -22.078 12.766 1 98.81 70 ASN B O 1
ATOM 3845 N N . PHE B 1 71 ? 0.533 -20.453 12.039 1 98.81 71 PHE B N 1
ATOM 3846 C CA . PHE B 1 71 ? -0.063 -21.219 10.953 1 98.81 71 PHE B CA 1
ATOM 3847 C C . PHE B 1 71 ? 1.009 -21.719 9.984 1 98.81 71 PHE B C 1
ATOM 3849 O O . PHE B 1 71 ? 0.906 -22.828 9.453 1 98.81 71 PHE B O 1
ATOM 3856 N N . VAL B 1 72 ? 2.086 -20.906 9.773 1 98.81 72 VAL B N 1
ATOM 3857 C CA . VAL B 1 72 ? 3.104 -21.266 8.797 1 98.81 72 VAL B CA 1
ATOM 3858 C C . VAL B 1 72 ? 4.375 -21.703 9.508 1 98.81 72 VAL B C 1
ATOM 3860 O O . VAL B 1 72 ? 5.418 -21.891 8.875 1 98.81 72 VAL B O 1
ATOM 3863 N N . ASN B 1 73 ? 4.352 -21.828 10.805 1 98.5 73 ASN B N 1
ATOM 3864 C CA . ASN B 1 73 ? 5.461 -22.25 11.648 1 98.5 73 ASN B CA 1
ATOM 3865 C C . ASN B 1 73 ? 6.684 -21.359 11.453 1 98.5 73 ASN B C 1
ATOM 3867 O O . ASN B 1 73 ? 7.762 -21.844 11.094 1 98.5 73 ASN B O 1
ATOM 3871 N N . ALA B 1 74 ? 6.535 -20.141 11.773 1 98.56 74 ALA B N 1
ATOM 3872 C CA . ALA B 1 74 ? 7.598 -19.141 11.75 1 98.56 74 ALA B CA 1
ATOM 3873 C C . ALA B 1 74 ? 7.68 -18.406 13.078 1 98.56 74 ALA B C 1
ATOM 3875 O O . ALA B 1 74 ? 6.707 -18.359 13.836 1 98.56 74 ALA B O 1
ATOM 3876 N N . ASN B 1 75 ? 8.852 -17.891 13.445 1 98.38 75 ASN B N 1
ATOM 3877 C CA . ASN B 1 75 ? 8.961 -16.953 14.555 1 98.38 75 ASN B CA 1
ATOM 3878 C C . ASN B 1 75 ? 8.25 -15.641 14.25 1 98.38 75 ASN B C 1
ATOM 3880 O O . ASN B 1 75 ? 8.57 -14.977 13.266 1 98.38 75 ASN B O 1
ATOM 3884 N N . PRO B 1 76 ? 7.312 -15.281 15.047 1 98.38 76 PRO B N 1
ATOM 3885 C CA . PRO B 1 76 ? 6.551 -14.062 14.766 1 98.38 76 PRO B CA 1
ATOM 3886 C C . PRO B 1 76 ? 7.438 -12.828 14.633 1 98.38 76 PRO B C 1
ATOM 3888 O O . PRO B 1 76 ? 7.117 -11.914 13.875 1 98.38 76 PRO B O 1
ATOM 3891 N N . GLU B 1 77 ? 8.531 -12.75 15.281 1 97.94 77 GLU B N 1
ATOM 3892 C CA . GLU B 1 77 ? 9.414 -11.586 15.25 1 97.94 77 GLU B CA 1
ATOM 3893 C C . GLU B 1 77 ? 10.109 -11.453 13.898 1 97.94 77 GLU B C 1
ATOM 3895 O O . GLU B 1 77 ? 10.664 -10.391 13.578 1 97.94 77 GLU B O 1
ATOM 3900 N N . ASP B 1 78 ? 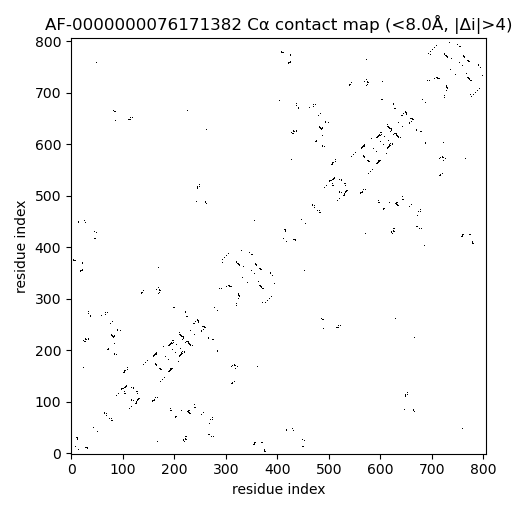10.109 -12.562 13.141 1 98.69 78 ASP B N 1
ATOM 3901 C CA . ASP B 1 78 ? 10.797 -12.578 11.852 1 98.69 78 ASP B CA 1
ATOM 3902 C C . ASP B 1 78 ? 9.812 -12.391 10.703 1 98.69 78 ASP B C 1
ATOM 3904 O O . ASP B 1 78 ? 10.18 -12.516 9.531 1 98.69 78 ASP B O 1
ATOM 3908 N N . LEU B 1 79 ? 8.586 -12.141 11.078 1 98.75 79 LEU B N 1
ATOM 3909 C CA . LEU B 1 79 ? 7.516 -12.078 10.078 1 98.75 79 LEU B CA 1
ATOM 3910 C C . LEU B 1 79 ? 6.824 -10.727 10.109 1 98.75 79 LEU B C 1
ATOM 3912 O O . LEU B 1 79 ? 6.547 -10.18 11.188 1 98.75 79 LEU B O 1
ATOM 3916 N N . VAL B 1 80 ? 6.594 -10.141 8.922 1 98.81 80 VAL B N 1
ATOM 3917 C CA . VAL B 1 80 ? 5.852 -8.883 8.812 1 98.81 80 VAL B CA 1
ATOM 3918 C C . VAL B 1 80 ? 4.793 -9 7.723 1 98.81 80 VAL B C 1
ATOM 3920 O O . VAL B 1 80 ? 4.848 -9.914 6.891 1 98.81 80 VAL B O 1
ATOM 3923 N N . PHE B 1 81 ? 3.787 -8.117 7.758 1 98.75 81 PHE B N 1
ATOM 3924 C CA . PHE B 1 81 ? 2.779 -8.039 6.707 1 98.75 81 PHE B CA 1
ATOM 3925 C C . PHE B 1 81 ? 3.221 -7.086 5.605 1 98.75 81 PHE B C 1
ATOM 3927 O O . PHE B 1 81 ? 3.838 -6.055 5.883 1 98.75 81 PHE B O 1
ATOM 3934 N N . ILE B 1 82 ? 2.904 -7.453 4.418 1 98.44 82 ILE B N 1
ATOM 3935 C CA . ILE B 1 82 ? 3.035 -6.621 3.227 1 98.44 82 ILE B CA 1
ATOM 3936 C C . ILE B 1 82 ? 1.812 -6.805 2.332 1 98.44 82 ILE B C 1
ATOM 3938 O O . ILE B 1 82 ? 0.954 -7.645 2.609 1 98.44 82 ILE B O 1
ATOM 3942 N N . GLU B 1 83 ? 1.729 -6.109 1.325 1 97.5 83 GLU B N 1
ATOM 3943 C CA . GLU B 1 83 ? 0.494 -6.074 0.547 1 97.5 83 GLU B CA 1
ATOM 3944 C C . GLU B 1 83 ? 0.389 -7.285 -0.377 1 97.5 83 GLU B C 1
ATOM 3946 O O . GLU B 1 83 ? -0.711 -7.762 -0.661 1 97.5 83 GLU B O 1
ATOM 3951 N N . ASN B 1 84 ? 1.488 -7.715 -0.9 1 98.31 84 ASN B N 1
ATOM 3952 C CA . ASN B 1 84 ? 1.548 -8.812 -1.859 1 98.31 84 ASN B CA 1
ATOM 3953 C C . ASN B 1 84 ? 2.98 -9.297 -2.072 1 98.31 84 ASN B C 1
ATOM 3955 O O . ASN B 1 84 ? 3.93 -8.648 -1.622 1 98.31 84 ASN B O 1
ATOM 3959 N N . VAL B 1 85 ? 3.15 -10.32 -2.717 1 98.56 85 VAL B N 1
ATOM 3960 C CA . VAL B 1 85 ? 4.449 -10.945 -2.938 1 98.56 85 VAL B CA 1
ATOM 3961 C C . VAL B 1 85 ? 5.332 -10.023 -3.775 1 98.56 85 VAL B C 1
ATOM 3963 O O . VAL B 1 85 ? 6.547 -9.953 -3.566 1 98.56 85 VAL B O 1
ATOM 3966 N N . THR B 1 86 ? 4.754 -9.305 -4.758 1 98.5 86 THR B N 1
ATOM 3967 C CA . THR B 1 86 ? 5.512 -8.344 -5.551 1 98.5 86 THR B CA 1
ATOM 3968 C C . THR B 1 86 ? 6.211 -7.324 -4.656 1 98.5 86 THR B C 1
ATOM 3970 O O . THR B 1 86 ? 7.383 -7.008 -4.859 1 98.5 86 THR B O 1
ATOM 3973 N N . THR B 1 87 ? 5.504 -6.852 -3.648 1 98.56 87 THR B N 1
ATOM 3974 C CA . THR B 1 87 ? 6.09 -5.934 -2.68 1 98.56 87 THR B CA 1
ATOM 3975 C C . THR B 1 87 ? 7.203 -6.613 -1.892 1 98.56 87 THR B C 1
ATOM 3977 O O . THR B 1 87 ? 8.234 -6 -1.607 1 98.56 87 THR B O 1
ATOM 3980 N N . GLY B 1 88 ? 6.969 -7.855 -1.526 1 98.81 88 GLY B N 1
ATOM 3981 C CA . GLY B 1 88 ? 7.992 -8.602 -0.809 1 98.81 88 GLY B CA 1
ATOM 3982 C C . GLY B 1 88 ? 9.289 -8.734 -1.587 1 98.81 88 GLY B C 1
ATOM 3983 O O . GLY B 1 88 ? 10.367 -8.469 -1.057 1 98.81 88 GLY B O 1
ATOM 3984 N N . VAL B 1 89 ? 9.164 -9.078 -2.859 1 98.88 89 VAL B N 1
ATOM 3985 C CA . VAL B 1 89 ? 10.328 -9.234 -3.729 1 98.88 89 VAL B CA 1
ATOM 3986 C C . VAL B 1 89 ? 11.047 -7.895 -3.869 1 98.88 89 VAL B C 1
ATOM 3988 O O . VAL B 1 89 ? 12.273 -7.828 -3.744 1 98.88 89 VAL B O 1
ATOM 3991 N N . ASN B 1 90 ? 10.32 -6.848 -4.074 1 98.69 90 ASN B N 1
ATOM 3992 C CA . ASN B 1 90 ? 10.906 -5.52 -4.191 1 98.69 90 ASN B CA 1
ATOM 3993 C C . ASN B 1 90 ? 11.625 -5.109 -2.906 1 98.69 90 ASN B C 1
ATOM 3995 O O . ASN B 1 90 ? 12.68 -4.48 -2.951 1 98.69 90 ASN B O 1
ATOM 3999 N N . THR B 1 91 ? 11.023 -5.422 -1.772 1 98.75 91 THR B N 1
ATOM 4000 C CA . THR B 1 91 ? 11.625 -5.105 -0.48 1 98.75 91 THR B CA 1
ATOM 4001 C C . THR B 1 91 ? 13.023 -5.707 -0.369 1 98.75 91 THR B C 1
ATOM 4003 O O . THR B 1 91 ? 13.969 -5.016 -0.001 1 98.75 91 THR B O 1
ATOM 4006 N N . ILE B 1 92 ? 13.164 -6.949 -0.721 1 98.88 92 ILE B N 1
ATOM 4007 C CA . ILE B 1 92 ? 14.445 -7.641 -0.608 1 98.88 92 ILE B CA 1
ATOM 4008 C C . ILE B 1 92 ? 15.422 -7.078 -1.633 1 98.88 92 ILE B C 1
ATOM 4010 O O . ILE B 1 92 ? 16.562 -6.762 -1.298 1 98.88 92 ILE B O 1
ATOM 4014 N N . LEU B 1 93 ? 14.977 -6.93 -2.865 1 98.56 93 LEU B N 1
ATOM 4015 C CA . LEU B 1 93 ? 15.836 -6.453 -3.941 1 98.56 93 LEU B CA 1
ATOM 4016 C C . LEU B 1 93 ? 16.391 -5.07 -3.619 1 98.56 93 LEU B C 1
ATOM 4018 O O . LEU B 1 93 ? 17.562 -4.777 -3.922 1 98.56 93 LEU B O 1
ATOM 4022 N N . ARG B 1 94 ? 15.633 -4.277 -2.979 1 96.44 94 ARG B N 1
ATOM 4023 C CA . ARG B 1 94 ? 16.031 -2.898 -2.717 1 96.44 94 ARG B CA 1
ATOM 4024 C C . ARG B 1 94 ? 16.891 -2.807 -1.466 1 96.44 94 ARG B C 1
ATOM 4026 O O . ARG B 1 94 ? 17.625 -1.831 -1.281 1 96.44 94 ARG B O 1
ATOM 4033 N N . SER B 1 95 ? 16.781 -3.76 -0.624 1 97.19 95 SER B N 1
ATOM 4034 C CA . SER B 1 95 ? 17.484 -3.725 0.653 1 97.19 95 SER B CA 1
ATOM 4035 C C . SER B 1 95 ? 18.922 -4.227 0.505 1 97.19 95 SER B C 1
ATOM 4037 O O . SER B 1 95 ? 19.812 -3.814 1.257 1 97.19 95 SER B O 1
ATOM 4039 N N . ILE B 1 96 ? 19.156 -5.078 -0.462 1 96.75 96 ILE B N 1
ATOM 4040 C CA . ILE B 1 96 ? 20.469 -5.707 -0.621 1 96.75 96 ILE B CA 1
ATOM 4041 C C . ILE B 1 96 ? 21.422 -4.738 -1.313 1 96.75 96 ILE B C 1
ATOM 4043 O O . ILE B 1 96 ? 21.078 -4.137 -2.332 1 96.75 96 ILE B O 1
ATOM 4047 N N . ARG B 1 97 ? 22.578 -4.574 -0.795 1 92.75 97 ARG B N 1
ATOM 4048 C CA . ARG B 1 97 ? 23.656 -3.816 -1.44 1 92.75 97 ARG B CA 1
ATOM 4049 C C . ARG B 1 97 ? 24.453 -4.703 -2.383 1 92.75 97 ARG B C 1
ATOM 4051 O O . ARG B 1 97 ? 25.359 -5.414 -1.95 1 92.75 97 ARG B O 1
ATOM 4058 N N . PHE B 1 98 ? 24.203 -4.562 -3.572 1 96 98 PHE B N 1
ATOM 4059 C CA . PHE B 1 98 ? 24.859 -5.383 -4.582 1 96 98 PHE B CA 1
ATOM 4060 C C . PHE B 1 98 ? 26.219 -4.809 -4.938 1 96 98 PHE B C 1
ATOM 4062 O O . PHE B 1 98 ? 26.438 -3.596 -4.863 1 96 98 PHE B O 1
ATOM 4069 N N . ARG B 1 99 ? 27.141 -5.598 -5.223 1 94.88 99 ARG B N 1
ATOM 4070 C CA . ARG B 1 99 ? 28.469 -5.254 -5.719 1 94.88 99 ARG B CA 1
ATOM 4071 C C . ARG B 1 99 ? 28.562 -5.465 -7.227 1 94.88 99 ARG B C 1
ATOM 4073 O O . ARG B 1 99 ? 27.781 -6.219 -7.805 1 94.88 99 ARG B O 1
ATOM 4080 N N . PRO B 1 100 ? 29.578 -4.828 -7.699 1 93.75 100 PRO B N 1
ATOM 4081 C CA . PRO B 1 100 ? 29.766 -5.051 -9.133 1 93.75 100 PRO B CA 1
ATOM 4082 C C . PRO B 1 100 ? 29.906 -6.531 -9.484 1 93.75 100 PRO B C 1
ATOM 4084 O O . PRO B 1 100 ? 30.5 -7.297 -8.734 1 93.75 100 PRO B O 1
ATOM 4087 N N . ASP B 1 101 ? 29.25 -7.07 -10.461 1 94.75 101 ASP B N 1
ATOM 4088 C CA . ASP B 1 101 ? 29.328 -8.406 -11.047 1 94.75 101 ASP B CA 1
ATOM 4089 C C . ASP B 1 101 ? 28.375 -9.367 -10.352 1 94.75 101 ASP B C 1
ATOM 4091 O O . ASP B 1 101 ? 28.266 -10.531 -10.742 1 94.75 101 ASP B O 1
ATOM 4095 N N . ASP B 1 102 ? 27.734 -8.875 -9.242 1 98.38 102 ASP B N 1
ATOM 4096 C CA . ASP B 1 102 ? 26.703 -9.719 -8.625 1 98.38 102 ASP B CA 1
ATOM 4097 C C . ASP B 1 102 ? 25.656 -10.148 -9.656 1 98.38 102 ASP B C 1
ATOM 4099 O O . ASP B 1 102 ? 25.453 -9.469 -10.664 1 98.38 102 ASP B O 1
ATOM 4103 N N . ILE B 1 103 ? 25.078 -11.32 -9.391 1 98.81 103 ILE B N 1
ATOM 4104 C CA . ILE B 1 103 ? 24.031 -11.828 -10.266 1 98.81 103 ILE B CA 1
ATOM 4105 C C . ILE B 1 103 ? 22.781 -12.125 -9.445 1 98.81 103 ILE B C 1
ATOM 4107 O O . ILE B 1 103 ? 22.859 -12.773 -8.398 1 98.81 103 ILE B O 1
ATOM 4111 N N . ILE B 1 104 ? 21.672 -11.562 -9.828 1 98.88 104 ILE B N 1
ATOM 4112 C CA . ILE B 1 104 ? 20.359 -12 -9.359 1 98.88 104 ILE B CA 1
ATOM 4113 C C . ILE B 1 104 ? 19.812 -13.078 -10.289 1 98.88 104 ILE B C 1
ATOM 4115 O O . ILE B 1 104 ? 19.75 -12.883 -11.508 1 98.88 104 ILE B O 1
ATOM 4119 N N . LEU B 1 105 ? 19.453 -14.211 -9.75 1 98.94 105 LEU B N 1
ATOM 4120 C CA . LEU B 1 105 ? 19 -15.328 -10.57 1 98.94 105 LEU B CA 1
ATOM 4121 C C . LEU B 1 105 ? 17.516 -15.602 -10.336 1 98.94 105 LEU B C 1
ATOM 4123 O O . LEU B 1 105 ? 17.062 -15.672 -9.188 1 98.94 105 LEU B O 1
ATOM 4127 N N . TYR B 1 106 ? 16.719 -15.625 -11.367 1 98.81 106 TYR B N 1
ATOM 4128 C CA . TYR B 1 106 ? 15.328 -16.062 -11.391 1 98.81 106 TYR B CA 1
ATOM 4129 C C . TYR B 1 106 ? 15.086 -17.047 -12.531 1 98.81 106 TYR B C 1
ATOM 4131 O O . TYR B 1 106 ? 16.031 -17.469 -13.211 1 98.81 106 TYR B O 1
ATOM 4139 N N . THR B 1 107 ? 13.883 -17.578 -12.75 1 98.56 107 THR B N 1
ATOM 4140 C CA . THR B 1 107 ? 13.648 -18.562 -13.812 1 98.56 107 THR B CA 1
ATOM 4141 C C . THR B 1 107 ? 12.672 -18.016 -14.844 1 98.56 107 THR B C 1
ATOM 4143 O O . THR B 1 107 ? 12.023 -17 -14.617 1 98.56 107 THR B O 1
ATOM 4146 N N . ASN B 1 108 ? 12.555 -18.672 -16 1 97.38 108 ASN B N 1
ATOM 4147 C CA . ASN B 1 108 ? 11.602 -18.328 -17.047 1 97.38 108 ASN B CA 1
ATOM 4148 C C . ASN B 1 108 ? 10.164 -18.578 -16.609 1 97.38 108 ASN B C 1
ATOM 4150 O O . ASN B 1 108 ? 9.219 -18.172 -17.281 1 97.38 108 ASN B O 1
ATOM 4154 N N . GLN B 1 109 ? 10.078 -19.172 -15.414 1 96.62 109 GLN B N 1
ATOM 4155 C CA . GLN B 1 109 ? 8.75 -19.5 -14.906 1 96.62 109 GLN B CA 1
ATOM 4156 C C . GLN B 1 109 ? 8.375 -18.594 -13.734 1 96.62 109 GLN B C 1
ATOM 4158 O O . GLN B 1 109 ? 7.285 -18.719 -13.18 1 96.62 109 GLN B O 1
ATOM 4163 N N . SER B 1 110 ? 9.328 -17.719 -13.367 1 98.06 110 SER B N 1
ATOM 4164 C CA . SER B 1 110 ? 8.992 -16.719 -12.359 1 98.06 110 SER B CA 1
ATOM 4165 C C . SER B 1 110 ? 7.926 -15.758 -12.875 1 98.06 110 SER B C 1
ATOM 4167 O O . SER B 1 110 ? 7.883 -15.453 -14.062 1 98.06 110 SER B O 1
ATOM 4169 N N . TYR B 1 111 ? 6.996 -15.344 -12.016 1 97.25 111 TYR B N 1
ATOM 4170 C CA . TYR B 1 111 ? 5.969 -14.375 -12.367 1 97.25 111 TYR B CA 1
ATOM 4171 C C . TYR B 1 111 ? 6.578 -13.164 -13.07 1 97.25 111 TYR B C 1
ATOM 4173 O O . TYR B 1 111 ? 7.633 -12.672 -12.672 1 97.25 111 TYR B O 1
ATOM 4181 N N . PRO B 1 112 ? 5.965 -12.648 -14.125 1 96.88 112 PRO B N 1
ATOM 4182 C CA . PRO B 1 112 ? 6.547 -11.57 -14.922 1 96.88 112 PRO B CA 1
ATOM 4183 C C . PRO B 1 112 ? 6.895 -10.336 -14.086 1 96.88 112 PRO B C 1
ATOM 4185 O O . PRO B 1 112 ? 7.918 -9.695 -14.328 1 96.88 112 PRO B O 1
ATOM 4188 N N . GLY B 1 113 ? 6.035 -10 -13.133 1 97.5 113 GLY B N 1
ATOM 4189 C CA . GLY B 1 113 ? 6.34 -8.883 -12.258 1 97.5 113 GLY B CA 1
ATOM 4190 C C . GLY B 1 113 ? 7.625 -9.07 -11.477 1 97.5 113 GLY B C 1
ATOM 4191 O O . GLY B 1 113 ? 8.367 -8.109 -11.25 1 97.5 113 GLY B O 1
ATOM 4192 N N . VAL B 1 114 ? 7.914 -10.25 -11.086 1 98.38 114 VAL B N 1
ATOM 4193 C CA . VAL B 1 114 ? 9.133 -10.578 -10.359 1 98.38 114 VAL B CA 1
ATOM 4194 C C . VAL B 1 114 ? 10.336 -10.484 -11.297 1 98.38 114 VAL B C 1
ATOM 4196 O O . VAL B 1 114 ? 11.375 -9.93 -10.93 1 98.38 114 VAL B O 1
ATOM 4199 N N . GLN B 1 115 ? 10.18 -11.023 -12.484 1 98.44 115 GLN B N 1
ATOM 4200 C CA . GLN B 1 115 ? 11.25 -10.93 -13.469 1 98.44 115 GLN B CA 1
ATOM 4201 C C . GLN B 1 115 ? 11.617 -9.469 -13.742 1 98.44 115 GLN B C 1
ATOM 4203 O O . GLN B 1 115 ? 12.797 -9.109 -13.75 1 98.44 115 GLN B O 1
ATOM 4208 N N . LYS B 1 116 ? 10.625 -8.695 -13.914 1 98.31 116 LYS B N 1
ATOM 4209 C CA . LYS B 1 116 ? 10.844 -7.277 -14.211 1 98.31 116 LYS B CA 1
ATOM 4210 C C . LYS B 1 116 ? 11.492 -6.562 -13.031 1 98.31 116 LYS B C 1
ATOM 4212 O O . LYS B 1 116 ? 12.328 -5.672 -13.219 1 98.31 116 LYS B O 1
ATOM 4217 N N . ALA B 1 117 ? 11.07 -6.891 -11.828 1 98.5 117 ALA B N 1
ATOM 4218 C CA . ALA B 1 117 ? 11.703 -6.316 -10.648 1 98.5 117 ALA B CA 1
ATOM 4219 C C . ALA B 1 117 ? 13.188 -6.648 -10.602 1 98.5 117 ALA B C 1
ATOM 4221 O O . ALA B 1 117 ? 14.016 -5.793 -10.266 1 98.5 117 ALA B O 1
ATOM 4222 N N . CYS B 1 118 ? 13.539 -7.887 -10.906 1 98.69 118 CYS B N 1
ATOM 4223 C CA . CYS B 1 118 ? 14.938 -8.305 -10.953 1 98.69 118 CYS B CA 1
ATOM 4224 C C . CYS B 1 118 ? 15.703 -7.535 -12.016 1 98.69 118 CYS B C 1
ATOM 4226 O O . CYS B 1 118 ? 16.812 -7.051 -11.773 1 98.69 118 CYS B O 1
ATOM 4228 N N . GLN B 1 119 ? 15.109 -7.41 -13.195 1 98.38 119 GLN B N 1
ATOM 4229 C CA . GLN B 1 119 ? 15.742 -6.703 -14.312 1 98.38 119 GLN B CA 1
ATOM 4230 C C . GLN B 1 119 ? 15.953 -5.23 -13.977 1 98.38 119 GLN B C 1
ATOM 4232 O O . GLN B 1 119 ? 17.016 -4.672 -14.25 1 98.38 119 GLN B O 1
ATOM 4237 N N . ALA B 1 120 ? 14.953 -4.637 -13.422 1 97.38 120 ALA B N 1
ATOM 4238 C CA . ALA B 1 120 ? 15.055 -3.232 -13.031 1 97.38 120 ALA B CA 1
ATOM 4239 C C . ALA B 1 120 ? 16.156 -3.033 -11.992 1 97.38 120 ALA B C 1
ATOM 4241 O O . ALA B 1 120 ? 16.953 -2.094 -12.094 1 97.38 120 ALA B O 1
ATOM 4242 N N . THR B 1 121 ? 16.156 -3.893 -10.992 1 97.31 121 THR B N 1
ATOM 4243 C CA . THR B 1 121 ? 17.172 -3.805 -9.945 1 97.31 121 THR B CA 1
ATOM 4244 C C . THR B 1 121 ? 18.578 -3.945 -10.539 1 97.31 121 THR B C 1
ATOM 4246 O O . THR B 1 121 ? 19.484 -3.215 -10.156 1 97.31 121 THR B O 1
ATOM 4249 N N . ALA B 1 122 ? 18.719 -4.898 -11.438 1 97.5 122 ALA B N 1
ATOM 4250 C CA . ALA B 1 122 ? 20.016 -5.105 -12.078 1 97.5 122 ALA B CA 1
ATOM 4251 C C . ALA B 1 122 ? 20.453 -3.857 -12.836 1 97.5 122 ALA B C 1
ATOM 4253 O O . ALA B 1 122 ? 21.625 -3.467 -12.781 1 97.5 122 ALA B O 1
ATOM 4254 N N . ARG B 1 123 ? 19.531 -3.254 -13.539 1 93.81 123 ARG B N 1
ATOM 4255 C CA . ARG B 1 123 ? 19.828 -2.045 -14.297 1 93.81 123 ARG B CA 1
ATOM 4256 C C . ARG B 1 123 ? 20.219 -0.897 -13.375 1 93.81 123 ARG B C 1
ATOM 4258 O O . ARG B 1 123 ? 21.234 -0.222 -13.602 1 93.81 123 ARG B O 1
ATOM 4265 N N . PHE B 1 124 ? 19.484 -0.721 -12.297 1 91.12 124 PHE B N 1
ATOM 4266 C CA . PHE B 1 124 ? 19.688 0.417 -11.406 1 91.12 124 PHE B CA 1
ATOM 4267 C C . PHE B 1 124 ? 20.953 0.248 -10.578 1 91.12 124 PHE B C 1
ATOM 4269 O O . PHE B 1 124 ? 21.594 1.232 -10.219 1 91.12 124 PHE B O 1
ATOM 4276 N N . SER B 1 125 ? 21.281 -0.958 -10.281 1 92.81 125 SER B N 1
ATOM 4277 C CA . SER B 1 125 ? 22.438 -1.236 -9.422 1 92.81 125 SER B CA 1
ATOM 4278 C C . SER B 1 125 ? 23.672 -1.559 -10.25 1 92.81 125 SER B C 1
ATOM 4280 O O . SER B 1 125 ? 24.734 -1.861 -9.695 1 92.81 125 SER B O 1
ATOM 4282 N N . ASP B 1 126 ? 23.531 -1.547 -11.578 1 93.25 126 ASP B N 1
ATOM 4283 C CA . ASP B 1 126 ? 24.625 -1.832 -12.492 1 93.25 126 ASP B CA 1
ATOM 4284 C C . ASP B 1 126 ? 25.203 -3.223 -12.242 1 93.25 126 ASP B C 1
ATOM 4286 O O . ASP B 1 126 ? 26.422 -3.371 -12.047 1 93.25 126 ASP B O 1
ATOM 4290 N N . ILE B 1 127 ? 24.281 -4.168 -12.141 1 97.62 127 ILE B N 1
ATOM 4291 C CA . ILE B 1 127 ? 24.641 -5.578 -12.023 1 97.62 127 ILE B CA 1
ATOM 4292 C C . ILE B 1 127 ? 23.875 -6.391 -13.07 1 97.62 127 ILE B C 1
ATOM 4294 O O . ILE B 1 127 ? 23.344 -5.832 -14.031 1 97.62 127 ILE B O 1
ATOM 4298 N N . ARG B 1 128 ? 23.922 -7.746 -12.906 1 97.5 128 ARG B N 1
ATOM 4299 C CA . ARG B 1 128 ? 23.25 -8.594 -13.883 1 97.5 128 ARG B CA 1
ATOM 4300 C C . ARG B 1 128 ? 22.078 -9.344 -13.25 1 97.5 128 ARG B C 1
ATOM 4302 O O . ARG B 1 128 ? 22.125 -9.688 -12.062 1 97.5 128 ARG B O 1
ATOM 4309 N N . SER B 1 129 ? 21.109 -9.477 -13.906 1 98.44 129 SER B N 1
ATOM 4310 C CA . SER B 1 129 ? 20.078 -10.477 -13.625 1 98.44 129 SER B CA 1
ATOM 4311 C C . SER B 1 129 ? 20.031 -11.539 -14.719 1 98.44 129 SER B C 1
ATOM 4313 O O . SER B 1 129 ? 20.203 -11.227 -15.898 1 98.44 129 SER B O 1
ATOM 4315 N N . GLU B 1 130 ? 19.891 -12.742 -14.32 1 98.62 130 GLU B N 1
ATOM 4316 C CA . GLU B 1 130 ? 19.875 -13.836 -15.281 1 98.62 130 GLU B CA 1
ATOM 4317 C C . GLU B 1 130 ? 18.703 -14.773 -15.047 1 98.62 130 GLU B C 1
ATOM 4319 O O . GLU B 1 130 ? 18.156 -14.82 -13.938 1 98.62 130 GLU B O 1
ATOM 4324 N N . CYS B 1 131 ? 18.328 -15.438 -16.109 1 98.5 131 CYS B N 1
ATOM 4325 C CA . CYS B 1 131 ? 17.172 -16.344 -16.109 1 98.5 131 CYS B CA 1
ATOM 4326 C C . CYS B 1 131 ? 17.625 -17.781 -16.328 1 98.5 131 CYS B C 1
ATOM 4328 O O . CYS B 1 131 ? 18.234 -18.109 -17.344 1 98.5 131 CYS B O 1
ATOM 4330 N N . LEU B 1 132 ? 17.422 -18.562 -15.328 1 98.31 132 LEU B N 1
ATOM 4331 C CA . LEU B 1 132 ? 17.625 -20.016 -15.492 1 98.31 132 LEU B CA 1
ATOM 4332 C C . LEU B 1 132 ? 16.422 -20.641 -16.203 1 98.31 132 LEU B C 1
ATOM 4334 O O . LEU B 1 132 ? 15.289 -20.516 -15.75 1 98.31 132 LEU B O 1
ATOM 4338 N N . HIS B 1 133 ? 16.609 -21.328 -17.281 1 96.81 133 HIS B N 1
ATOM 4339 C CA . HIS B 1 133 ? 15.523 -21.891 -18.078 1 96.81 133 HIS B CA 1
ATOM 4340 C C . HIS B 1 133 ? 15.133 -23.281 -17.578 1 96.81 133 HIS B C 1
ATOM 4342 O O . HIS B 1 133 ? 15.922 -24.219 -17.672 1 96.81 133 HIS B O 1
ATOM 4348 N N . LEU B 1 134 ? 13.984 -23.281 -17.016 1 95.69 134 LEU B N 1
ATOM 4349 C CA . LEU B 1 134 ? 13.391 -24.562 -16.656 1 95.69 134 LEU B CA 1
ATOM 4350 C C . LEU B 1 134 ? 12.625 -25.141 -17.844 1 95.69 134 LEU B C 1
ATOM 4352 O O . LEU B 1 134 ? 11.859 -24.438 -18.516 1 95.69 134 LEU B O 1
ATOM 4356 N N . GLU B 1 135 ? 12.906 -26.359 -18.094 1 91.25 135 GLU B N 1
ATOM 4357 C CA . GLU B 1 135 ? 12.25 -27.016 -19.219 1 91.25 135 GLU B CA 1
ATOM 4358 C C . GLU B 1 135 ? 11.367 -28.172 -18.75 1 91.25 135 GLU B C 1
ATOM 4360 O O . GLU B 1 135 ? 11.648 -28.797 -17.734 1 91.25 135 GLU B O 1
ATOM 4365 N N . TYR B 1 136 ? 10.352 -28.328 -19.453 1 94.38 136 TYR B N 1
ATOM 4366 C CA . TYR B 1 136 ? 9.477 -29.484 -19.266 1 94.38 136 TYR B CA 1
ATOM 4367 C C . TYR B 1 136 ? 9.695 -30.531 -20.344 1 94.38 136 TYR B C 1
ATOM 4369 O O . TYR B 1 136 ? 10.086 -30.188 -21.469 1 94.38 136 TYR B O 1
ATOM 4377 N N . PRO B 1 137 ? 9.461 -31.844 -20.172 1 96.12 137 PRO B N 1
ATOM 4378 C CA . PRO B 1 137 ? 8.969 -32.344 -18.891 1 96.12 137 PRO B CA 1
ATOM 4379 C C . PRO B 1 137 ? 10.039 -32.375 -17.812 1 96.12 137 PRO B C 1
ATOM 4381 O O . PRO B 1 137 ? 11.234 -32.375 -18.125 1 96.12 137 PRO B O 1
ATOM 4384 N N . VAL B 1 138 ? 9.625 -32.25 -16.594 1 96.5 138 VAL B N 1
ATOM 4385 C CA . VAL B 1 138 ? 10.461 -32.5 -15.43 1 96.5 138 VAL B CA 1
ATOM 4386 C C . VAL B 1 138 ? 10.234 -33.938 -14.945 1 96.5 138 VAL B C 1
ATOM 4388 O O . VAL B 1 138 ? 9.094 -34.344 -14.719 1 96.5 138 VAL B O 1
ATOM 4391 N N . HIS B 1 139 ? 11.281 -34.688 -14.773 1 96.25 139 HIS B N 1
ATOM 4392 C CA . HIS B 1 139 ? 11.125 -36.094 -14.438 1 96.25 139 HIS B CA 1
ATOM 4393 C C . HIS B 1 139 ? 11.406 -36.344 -12.961 1 96.25 139 HIS B C 1
ATOM 4395 O O . HIS B 1 139 ? 10.906 -37.312 -12.383 1 96.25 139 HIS B O 1
ATOM 4401 N N . ALA B 1 140 ? 12.234 -35.531 -12.438 1 96.75 140 ALA B N 1
ATOM 4402 C CA . ALA B 1 140 ? 12.594 -35.656 -11.023 1 96.75 140 ALA B CA 1
ATOM 4403 C C . ALA B 1 140 ? 13.07 -34.312 -10.469 1 96.75 140 ALA B C 1
ATOM 4405 O O . ALA B 1 140 ? 13.5 -33.438 -11.219 1 96.75 140 ALA B O 1
ATOM 4406 N N . ASP B 1 141 ? 12.945 -34.188 -9.18 1 97.19 141 ASP B N 1
ATOM 4407 C CA . ASP B 1 141 ? 13.398 -32.969 -8.539 1 97.19 141 ASP B CA 1
ATOM 4408 C C . ASP B 1 141 ? 14.906 -32.781 -8.711 1 97.19 141 ASP B C 1
ATOM 4410 O O . ASP B 1 141 ? 15.398 -31.656 -8.82 1 97.19 141 ASP B O 1
ATOM 4414 N N . GLU B 1 142 ? 15.664 -33.844 -8.82 1 97.31 142 GLU B N 1
ATOM 4415 C CA . GLU B 1 142 ? 17.109 -33.844 -8.992 1 97.31 142 GLU B CA 1
ATOM 4416 C C . GLU B 1 142 ? 17.5 -33.094 -10.273 1 97.31 142 GLU B C 1
ATOM 4418 O O . GLU B 1 142 ? 18.562 -32.469 -10.328 1 97.31 142 GLU B O 1
ATOM 4423 N N . GLU B 1 143 ? 16.641 -33.219 -11.234 1 97.38 143 GLU B N 1
ATOM 4424 C CA . GLU B 1 143 ? 16.922 -32.531 -12.492 1 97.38 143 GLU B CA 1
ATOM 4425 C C . GLU B 1 143 ? 16.984 -31.031 -12.289 1 97.38 143 GLU B C 1
ATOM 4427 O O . GLU B 1 143 ? 17.859 -30.359 -12.844 1 97.38 143 GLU B O 1
ATOM 4432 N N . ILE B 1 144 ? 16.125 -30.5 -11.562 1 98 144 ILE B N 1
ATOM 4433 C CA . ILE B 1 144 ? 16.078 -29.078 -11.281 1 98 144 ILE B CA 1
ATOM 4434 C C . ILE B 1 144 ? 17.266 -28.672 -10.414 1 98 144 ILE B C 1
ATOM 4436 O O . ILE B 1 144 ? 17.938 -27.688 -10.688 1 98 144 ILE B O 1
ATOM 4440 N N . VAL B 1 145 ? 17.547 -29.438 -9.367 1 98.5 145 VAL B N 1
ATOM 4441 C CA . VAL B 1 145 ? 18.656 -29.156 -8.461 1 98.5 145 VAL B CA 1
ATOM 4442 C C . VAL B 1 145 ? 19.969 -29.141 -9.234 1 98.5 145 VAL B C 1
ATOM 4444 O O . VAL B 1 145 ? 20.812 -28.266 -9.031 1 98.5 145 VAL B O 1
ATOM 4447 N N . LYS B 1 146 ? 20.078 -30.109 -10.133 1 98.12 146 LYS B N 1
ATOM 4448 C CA . LYS B 1 146 ? 21.297 -30.203 -10.938 1 98.12 146 LYS B CA 1
ATOM 4449 C C . LYS B 1 146 ? 21.484 -28.953 -11.797 1 98.12 146 LYS B C 1
ATOM 4451 O O . LYS B 1 146 ? 22.625 -28.484 -11.977 1 98.12 146 LYS B O 1
ATOM 4456 N N . GLN B 1 147 ? 20.453 -28.453 -12.312 1 98 147 GLN B N 1
ATOM 4457 C CA . GLN B 1 147 ? 20.547 -27.234 -13.109 1 98 147 GLN B CA 1
ATOM 4458 C C . GLN B 1 147 ? 21.094 -26.078 -12.281 1 98 147 GLN B C 1
ATOM 4460 O O . GLN B 1 147 ? 21.922 -25.297 -12.758 1 98 147 GLN B O 1
ATOM 4465 N N . TYR B 1 148 ? 20.656 -25.922 -11.094 1 98.56 148 TYR B N 1
ATOM 4466 C CA . TYR B 1 148 ? 21.141 -24.875 -10.211 1 98.56 148 TYR B CA 1
ATOM 4467 C C . TYR B 1 148 ? 22.594 -25.094 -9.844 1 98.56 148 TYR B C 1
ATOM 4469 O O . TYR B 1 148 ? 23.391 -24.156 -9.836 1 98.56 148 TYR B O 1
ATOM 4477 N N . VAL B 1 149 ? 22.938 -26.359 -9.555 1 98.44 149 VAL B N 1
ATOM 4478 C CA . VAL B 1 149 ? 24.312 -26.703 -9.211 1 98.44 149 VAL B CA 1
ATOM 4479 C C . VAL B 1 149 ? 25.25 -26.281 -10.344 1 98.44 149 VAL B C 1
ATOM 4481 O O . VAL B 1 149 ? 26.25 -25.594 -10.117 1 98.44 149 VAL B O 1
ATOM 4484 N N . GLU B 1 150 ? 24.891 -26.703 -11.5 1 98.38 150 GLU B N 1
ATOM 4485 C CA . GLU B 1 150 ? 25.719 -26.391 -12.672 1 98.38 150 GLU B CA 1
ATOM 4486 C C . GLU B 1 150 ? 25.828 -24.891 -12.883 1 98.38 150 GLU B C 1
ATOM 4488 O O . GLU B 1 150 ? 26.906 -24.375 -13.203 1 98.38 150 GLU B O 1
ATOM 4493 N N . TYR B 1 151 ? 24.75 -24.203 -12.711 1 98.38 151 TYR B N 1
ATOM 4494 C CA . TYR B 1 151 ? 24.781 -22.75 -12.883 1 98.38 151 TYR B CA 1
ATOM 4495 C C . TYR B 1 151 ? 25.672 -22.094 -11.844 1 98.38 151 TYR B C 1
ATOM 4497 O O . TYR B 1 151 ? 26.469 -21.219 -12.172 1 98.38 151 TYR B O 1
ATOM 4505 N N . PHE B 1 152 ? 25.547 -22.516 -10.562 1 98.38 152 PHE B N 1
ATOM 4506 C CA . PHE B 1 152 ? 26.344 -21.938 -9.484 1 98.38 152 PHE B CA 1
ATOM 4507 C C . PHE B 1 152 ? 27.828 -22.172 -9.711 1 98.38 152 PHE B C 1
ATOM 4509 O O . PHE B 1 152 ? 28.656 -21.312 -9.422 1 98.38 152 PHE B O 1
ATOM 4516 N N . GLU B 1 153 ? 28.156 -23.312 -10.234 1 97.69 153 GLU B N 1
ATOM 4517 C CA . GLU B 1 153 ? 29.547 -23.641 -10.5 1 97.69 153 GLU B CA 1
ATOM 4518 C C . GLU B 1 153 ? 30.141 -22.734 -11.578 1 97.69 153 GLU B C 1
ATOM 4520 O O . GLU B 1 153 ? 31.297 -22.328 -11.484 1 97.69 153 GLU B O 1
ATOM 4525 N N . LYS B 1 154 ? 29.312 -22.438 -12.484 1 98 154 LYS B N 1
ATOM 4526 C CA . LYS B 1 154 ? 29.766 -21.625 -13.609 1 98 154 LYS B CA 1
ATOM 4527 C C . LYS B 1 154 ? 29.703 -20.141 -13.281 1 98 154 LYS B C 1
ATOM 4529 O O . LYS B 1 154 ? 30.344 -19.328 -13.945 1 98 154 LYS B O 1
ATOM 4534 N N . ASN B 1 155 ? 28.938 -19.797 -12.32 1 98.06 155 ASN B N 1
ATOM 4535 C CA . ASN B 1 155 ? 28.703 -18.391 -11.969 1 98.06 155 ASN B CA 1
ATOM 4536 C C . ASN B 1 155 ? 28.859 -18.156 -10.469 1 98.06 155 ASN B C 1
ATOM 4538 O O . ASN B 1 155 ? 27.859 -17.984 -9.758 1 98.06 155 ASN B O 1
ATOM 4542 N N . PRO B 1 156 ? 30.062 -18.016 -10.023 1 96.81 156 PRO B N 1
ATOM 4543 C CA . PRO B 1 156 ? 30.328 -17.891 -8.586 1 96.81 156 PRO B CA 1
ATOM 4544 C C . PRO B 1 156 ? 29.859 -16.562 -8.016 1 96.81 156 PRO B C 1
ATOM 4546 O O . PRO B 1 156 ? 29.844 -16.375 -6.797 1 96.81 156 PRO B O 1
ATOM 4549 N N . ASN B 1 157 ? 29.406 -15.641 -8.875 1 97.75 157 ASN B N 1
ATOM 4550 C CA . ASN B 1 157 ? 29.047 -14.305 -8.406 1 97.75 157 ASN B CA 1
ATOM 4551 C C . ASN B 1 157 ? 27.547 -14.188 -8.164 1 97.75 157 ASN B C 1
ATOM 4553 O O . ASN B 1 157 ? 27.031 -13.086 -7.961 1 97.75 157 ASN B O 1
ATOM 4557 N N . VAL B 1 158 ? 26.797 -15.281 -8.195 1 98.69 158 VAL B N 1
ATOM 4558 C CA . VAL B 1 158 ? 25.391 -15.242 -7.844 1 98.69 158 VAL B CA 1
ATOM 4559 C C . VAL B 1 158 ? 25.234 -14.75 -6.406 1 98.69 158 VAL B C 1
ATOM 4561 O O . VAL B 1 158 ? 25.812 -15.32 -5.484 1 98.69 158 VAL B O 1
ATOM 4564 N N . ARG B 1 159 ? 24.484 -13.68 -6.258 1 98.69 159 ARG B N 1
ATOM 4565 C CA . ARG B 1 159 ? 24.328 -13.062 -4.945 1 98.69 159 ARG B CA 1
ATOM 4566 C C . ARG B 1 159 ? 22.953 -13.406 -4.348 1 98.69 159 ARG B C 1
ATOM 4568 O O . ARG B 1 159 ? 22.828 -13.578 -3.135 1 98.69 159 ARG B O 1
ATOM 4575 N N . LEU B 1 160 ? 21.938 -13.445 -5.145 1 98.88 160 LEU B N 1
ATOM 4576 C CA . LEU B 1 160 ? 20.562 -13.68 -4.727 1 98.88 160 LEU B CA 1
ATOM 4577 C C . LEU B 1 160 ? 19.828 -14.562 -5.73 1 98.88 160 LEU B C 1
ATOM 4579 O O . LEU B 1 160 ? 19.938 -14.352 -6.941 1 98.88 160 LEU B O 1
ATOM 4583 N N . VAL B 1 161 ? 19.109 -15.555 -5.219 1 98.88 161 VAL B N 1
ATOM 4584 C CA . VAL B 1 161 ? 18.266 -16.406 -6.035 1 98.88 161 VAL B CA 1
ATOM 4585 C C . VAL B 1 161 ? 16.812 -16.281 -5.578 1 98.88 161 VAL B C 1
ATOM 4587 O O . VAL B 1 161 ? 16.531 -16.328 -4.379 1 98.88 161 VAL B O 1
ATOM 4590 N N . ILE B 1 162 ? 15.938 -16.062 -6.523 1 98.88 162 ILE B N 1
ATOM 4591 C CA . ILE B 1 162 ? 14.508 -16.078 -6.266 1 98.88 162 ILE B CA 1
ATOM 4592 C C . ILE B 1 162 ? 13.906 -17.375 -6.805 1 98.88 162 ILE B C 1
ATOM 4594 O O . ILE B 1 162 ? 14.031 -17.688 -7.992 1 98.88 162 ILE B O 1
ATOM 4598 N N . ILE B 1 163 ? 13.258 -18.141 -5.938 1 98.75 163 ILE B N 1
ATOM 4599 C CA . ILE B 1 163 ? 12.719 -19.453 -6.285 1 98.75 163 ILE B CA 1
ATOM 4600 C C . ILE B 1 163 ? 11.227 -19.5 -5.973 1 98.75 163 ILE B C 1
ATOM 4602 O O . ILE B 1 163 ? 10.805 -19.172 -4.859 1 98.75 163 ILE B O 1
ATOM 4606 N N . ASP B 1 164 ? 10.422 -19.891 -6.945 1 98.75 164 ASP B N 1
ATOM 4607 C CA . ASP B 1 164 ? 9 -20.094 -6.695 1 98.75 164 ASP B CA 1
ATOM 4608 C C . ASP B 1 164 ? 8.773 -21.344 -5.852 1 98.75 164 ASP B C 1
ATOM 4610 O O . ASP B 1 164 ? 9.359 -22.406 -6.121 1 98.75 164 ASP B O 1
ATOM 4614 N N . HIS B 1 165 ? 7.941 -21.219 -4.859 1 98.88 165 HIS B N 1
ATOM 4615 C CA . HIS B 1 165 ? 7.516 -22.422 -4.152 1 98.88 165 HIS B CA 1
ATOM 4616 C C . HIS B 1 165 ? 6.613 -23.281 -5.027 1 98.88 165 HIS B C 1
ATOM 4618 O O . HIS B 1 165 ? 6.82 -24.5 -5.137 1 98.88 165 HIS B O 1
ATOM 4624 N N . ILE B 1 166 ? 5.605 -22.688 -5.574 1 98.81 166 ILE B N 1
ATOM 4625 C CA . ILE B 1 166 ? 4.734 -23.25 -6.602 1 98.81 166 ILE B CA 1
ATOM 4626 C C . ILE B 1 166 ? 4.73 -22.344 -7.828 1 98.81 166 ILE B C 1
ATOM 4628 O O . ILE B 1 166 ? 4.402 -21.156 -7.727 1 98.81 166 ILE B O 1
ATOM 4632 N N . ILE B 1 167 ? 5.18 -22.828 -8.961 1 98.44 167 ILE B N 1
ATOM 4633 C CA . ILE B 1 167 ? 5.188 -22.047 -10.188 1 98.44 167 ILE B CA 1
ATOM 4634 C C . ILE B 1 167 ? 3.754 -21.719 -10.594 1 98.44 167 ILE B C 1
ATOM 4636 O O . ILE B 1 167 ? 2.922 -22.609 -10.75 1 98.44 167 ILE B O 1
ATOM 4640 N N . CYS B 1 168 ? 3.48 -20.453 -10.75 1 97.19 168 CYS B N 1
ATOM 4641 C CA . CYS B 1 168 ? 2.119 -19.969 -10.969 1 97.19 168 CYS B CA 1
ATOM 4642 C C . CYS B 1 168 ? 1.585 -20.438 -12.32 1 97.19 168 CYS B C 1
ATOM 4644 O O . CYS B 1 168 ? 0.372 -20.547 -12.5 1 97.19 168 CYS B O 1
ATOM 4646 N N . PHE B 1 169 ? 2.408 -20.781 -13.305 1 97 169 PHE B N 1
ATOM 4647 C CA . PHE B 1 169 ? 1.976 -21.172 -14.641 1 97 169 PHE B CA 1
ATOM 4648 C C . PHE B 1 169 ? 1.664 -22.656 -14.711 1 97 169 PHE B C 1
ATOM 4650 O O . PHE B 1 169 ? 0.57 -23.047 -15.117 1 97 169 PHE B O 1
ATOM 4657 N N . SER B 1 170 ? 2.543 -23.469 -14.133 1 97.44 170 SER B N 1
ATOM 4658 C CA . SER B 1 170 ? 2.457 -24.906 -14.344 1 97.44 170 SER B CA 1
ATOM 4659 C C . SER B 1 170 ? 1.856 -25.609 -13.133 1 97.44 170 SER B C 1
ATOM 4661 O O . SER B 1 170 ? 1.4 -26.75 -13.234 1 97.44 170 SER B O 1
ATOM 4663 N N . GLY B 1 171 ? 1.912 -24.938 -12.016 1 98 171 GLY B N 1
ATOM 4664 C CA . GLY B 1 171 ? 1.531 -25.625 -10.797 1 98 171 GLY B CA 1
ATOM 4665 C C . GLY B 1 171 ? 2.611 -26.562 -10.273 1 98 171 GLY B C 1
ATOM 4666 O O . GLY B 1 171 ? 2.365 -27.359 -9.367 1 98 171 GLY B O 1
ATOM 4667 N N . LEU B 1 172 ? 3.812 -26.438 -10.805 1 98.38 172 LEU B N 1
ATOM 4668 C CA . LEU B 1 172 ? 4.93 -27.266 -10.352 1 98.38 172 LEU B CA 1
ATOM 4669 C C . LEU B 1 172 ? 5.402 -26.828 -8.969 1 98.38 172 LEU B C 1
ATOM 4671 O O . LEU B 1 172 ? 5.719 -25.656 -8.758 1 98.38 172 LEU B O 1
ATOM 4675 N N . LYS B 1 173 ? 5.395 -27.703 -7.992 1 98.5 173 LYS B N 1
ATOM 4676 C CA . LYS B 1 173 ? 6.035 -27.469 -6.699 1 98.5 173 LYS B CA 1
ATOM 4677 C C . LYS B 1 173 ? 7.543 -27.672 -6.789 1 98.5 173 LYS B C 1
ATOM 4679 O O . LYS B 1 173 ? 8.008 -28.797 -7 1 98.5 173 LYS B O 1
ATOM 4684 N N . MET B 1 174 ? 8.281 -26.641 -6.586 1 98.62 174 MET B N 1
ATOM 4685 C CA . MET B 1 174 ? 9.734 -26.703 -6.68 1 98.62 174 MET B CA 1
ATOM 4686 C C . MET B 1 174 ? 10.336 -27.391 -5.461 1 98.62 174 MET B C 1
ATOM 4688 O O . MET B 1 174 ? 9.734 -27.375 -4.379 1 98.62 174 MET B O 1
ATOM 4692 N N . PRO B 1 175 ? 11.461 -28.062 -5.66 1 98.38 175 PRO B N 1
ATOM 4693 C CA . PRO B 1 175 ? 12.133 -28.672 -4.508 1 98.38 175 PRO B CA 1
ATOM 4694 C C . PRO B 1 175 ? 12.844 -27.641 -3.637 1 98.38 175 PRO B C 1
ATOM 4696 O O . PRO B 1 175 ? 14.07 -27.688 -3.486 1 98.38 175 PRO B O 1
ATOM 4699 N N . VAL B 1 176 ? 12.117 -26.781 -2.963 1 98.62 176 VAL B N 1
ATOM 4700 C CA . VAL B 1 176 ? 12.633 -25.578 -2.314 1 98.62 176 VAL B CA 1
ATOM 4701 C C . VAL B 1 176 ? 13.555 -25.969 -1.157 1 98.62 176 VAL B C 1
ATOM 4703 O O . VAL B 1 176 ? 14.531 -25.281 -0.875 1 98.62 176 VAL B O 1
ATOM 4706 N N . GLU B 1 177 ? 13.25 -27.062 -0.427 1 98.38 177 GLU B N 1
ATOM 4707 C CA . GLU B 1 177 ? 14.125 -27.484 0.665 1 98.38 177 GLU B CA 1
ATOM 4708 C C . GLU B 1 177 ? 15.539 -27.766 0.162 1 98.38 177 GLU B C 1
ATOM 4710 O O . GLU B 1 177 ? 16.516 -27.297 0.749 1 98.38 177 GLU B O 1
ATOM 4715 N N . LYS B 1 178 ? 15.633 -28.516 -0.924 1 98.62 178 LYS B N 1
ATOM 4716 C CA . LYS B 1 178 ? 16.922 -28.844 -1.505 1 98.62 178 LYS B CA 1
ATOM 4717 C C . LYS B 1 178 ? 17.625 -27.609 -2.078 1 98.62 178 LYS B C 1
ATOM 4719 O O . LYS B 1 178 ? 18.828 -27.469 -1.949 1 98.62 178 LYS B O 1
ATOM 4724 N N . LEU B 1 179 ? 16.859 -26.781 -2.676 1 98.81 179 LEU B N 1
ATOM 4725 C CA . LEU B 1 179 ? 17.422 -25.609 -3.312 1 98.81 179 LEU B CA 1
ATOM 4726 C C . LEU B 1 179 ? 17.906 -24.609 -2.268 1 98.81 179 LEU B C 1
ATOM 4728 O O . LEU B 1 179 ? 18.938 -23.953 -2.457 1 98.81 179 LEU B O 1
ATOM 4732 N N . VAL B 1 180 ? 17.172 -24.422 -1.175 1 98.81 180 VAL B N 1
ATOM 4733 C CA . VAL B 1 180 ? 17.594 -23.547 -0.089 1 98.81 180 VAL B CA 1
ATOM 4734 C C . VAL B 1 180 ? 18.906 -24.062 0.503 1 98.81 180 VAL B C 1
ATOM 4736 O O . VAL B 1 180 ? 19.828 -23.281 0.758 1 98.81 180 VAL B O 1
ATOM 4739 N N . MET B 1 181 ? 18.969 -25.359 0.723 1 98.56 181 MET B N 1
ATOM 4740 C CA . MET B 1 181 ? 20.203 -25.953 1.232 1 98.56 181 MET B CA 1
ATOM 4741 C C . MET B 1 181 ? 21.375 -25.688 0.291 1 98.56 181 MET B C 1
ATOM 4743 O O . MET B 1 181 ? 22.469 -25.344 0.738 1 98.56 181 MET B O 1
ATOM 4747 N N . LEU B 1 182 ? 21.141 -25.891 -0.985 1 98.69 182 LEU B N 1
ATOM 4748 C CA . LEU B 1 182 ? 22.172 -25.641 -1.991 1 98.69 182 LEU B CA 1
ATOM 4749 C C . LEU B 1 182 ? 22.656 -24.203 -1.932 1 98.69 182 LEU B C 1
ATOM 4751 O O . LEU B 1 182 ? 23.859 -23.938 -1.994 1 98.69 182 LEU B O 1
ATOM 4755 N N . CYS B 1 183 ? 21.719 -23.234 -1.847 1 98.81 183 CYS B N 1
ATOM 4756 C CA . CYS B 1 183 ? 22.078 -21.828 -1.747 1 98.81 183 CYS B CA 1
ATOM 4757 C C . CYS B 1 183 ? 22.906 -21.562 -0.502 1 98.81 183 CYS B C 1
ATOM 4759 O O . CYS B 1 183 ? 23.922 -20.859 -0.564 1 98.81 183 CYS B O 1
ATOM 4761 N N . ASN B 1 184 ? 22.469 -22.109 0.595 1 97.94 184 ASN B N 1
ATOM 4762 C CA . ASN B 1 184 ? 23.203 -21.953 1.846 1 97.94 184 ASN B CA 1
ATOM 4763 C C . ASN B 1 184 ? 24.625 -22.484 1.728 1 97.94 184 ASN B C 1
ATOM 4765 O O . ASN B 1 184 ? 25.562 -21.844 2.219 1 97.94 184 ASN B O 1
ATOM 4769 N N . GLU B 1 185 ? 24.781 -23.578 1.093 1 97.69 185 GLU B N 1
ATOM 4770 C CA . GLU B 1 185 ? 26.094 -24.188 0.918 1 97.69 185 GLU B CA 1
ATOM 4771 C C . GLU B 1 185 ? 27.016 -23.297 0.094 1 97.69 185 GLU B C 1
ATOM 4773 O O . GLU B 1 185 ? 28.234 -23.328 0.271 1 97.69 185 GLU B O 1
ATOM 4778 N N . HIS B 1 186 ? 26.484 -22.531 -0.73 1 97.88 186 HIS B N 1
ATOM 4779 C CA . HIS B 1 186 ? 27.281 -21.703 -1.627 1 97.88 186 HIS B CA 1
ATOM 4780 C C . HIS B 1 186 ? 27.344 -20.266 -1.121 1 97.88 186 HIS B C 1
ATOM 4782 O O . HIS B 1 186 ? 27.922 -19.391 -1.781 1 97.88 186 HIS B O 1
ATOM 4788 N N . GLY B 1 187 ? 26.672 -19.969 0.05 1 97.56 187 GLY B N 1
ATOM 4789 C CA . GLY B 1 187 ? 26.656 -18.609 0.586 1 97.56 187 GLY B CA 1
ATOM 4790 C C . GLY B 1 187 ? 25.828 -17.656 -0.238 1 97.56 187 GLY B C 1
ATOM 4791 O O . GLY B 1 187 ? 26.125 -16.469 -0.302 1 97.56 187 GLY B O 1
ATOM 4792 N N . ILE B 1 188 ? 24.859 -18.188 -0.986 1 98.62 188 ILE B N 1
ATOM 4793 C CA . ILE B 1 188 ? 23.984 -17.406 -1.844 1 98.62 188 ILE B CA 1
ATOM 4794 C C . ILE B 1 188 ? 22.688 -17.078 -1.098 1 98.62 188 ILE B C 1
ATOM 4796 O O . ILE B 1 188 ? 22.062 -17.953 -0.511 1 98.62 188 ILE B O 1
ATOM 4800 N N . LEU B 1 189 ? 22.266 -15.773 -1.046 1 98.81 189 LEU B N 1
ATOM 4801 C CA . LEU B 1 189 ? 20.984 -15.406 -0.464 1 98.81 189 LEU B CA 1
ATOM 4802 C C . LEU B 1 189 ? 19.828 -16.031 -1.241 1 98.81 189 LEU B C 1
ATOM 4804 O O . LEU B 1 189 ? 19.828 -16.016 -2.475 1 98.81 189 LEU B O 1
ATOM 4808 N N . CYS B 1 190 ? 18.891 -16.609 -0.531 1 98.81 190 CYS B N 1
ATOM 4809 C CA . CYS B 1 190 ? 17.766 -17.297 -1.156 1 98.81 190 CYS B CA 1
ATOM 4810 C C . CYS B 1 190 ? 16.438 -16.703 -0.717 1 98.81 190 CYS B C 1
ATOM 4812 O O . CYS B 1 190 ? 16.156 -16.609 0.479 1 98.81 190 CYS B O 1
ATOM 4814 N N . MET B 1 191 ? 15.656 -16.297 -1.658 1 98.88 191 MET B N 1
ATOM 4815 C CA . MET B 1 191 ? 14.297 -15.828 -1.411 1 98.88 191 MET B CA 1
ATOM 4816 C C . MET B 1 191 ? 13.273 -16.75 -2.068 1 98.88 191 MET B C 1
ATOM 4818 O O . MET B 1 191 ? 13.367 -17.031 -3.264 1 98.88 191 MET B O 1
ATOM 4822 N N . ILE B 1 192 ? 12.312 -17.141 -1.313 1 98.94 192 ILE B N 1
ATOM 4823 C CA . ILE B 1 192 ? 11.258 -18 -1.842 1 98.94 192 ILE B CA 1
ATOM 4824 C C . ILE B 1 192 ? 10.016 -17.156 -2.135 1 98.94 192 ILE B C 1
ATOM 4826 O O . ILE B 1 192 ? 9.516 -16.438 -1.259 1 98.94 192 ILE B O 1
ATOM 4830 N N . ASP B 1 193 ? 9.578 -17.203 -3.361 1 98.88 193 ASP B N 1
ATOM 4831 C CA . ASP B 1 193 ? 8.266 -16.688 -3.75 1 98.88 193 ASP B CA 1
ATOM 4832 C C . ASP B 1 193 ? 7.176 -17.734 -3.502 1 98.88 193 ASP B C 1
ATOM 4834 O O . ASP B 1 193 ? 6.973 -18.625 -4.32 1 98.88 193 ASP B O 1
ATOM 4838 N N . GLY B 1 194 ? 6.5 -17.531 -2.418 1 98.88 194 GLY B N 1
ATOM 4839 C CA . GLY B 1 194 ? 5.445 -18.453 -2.025 1 98.88 194 GLY B CA 1
ATOM 4840 C C . GLY B 1 194 ? 4.051 -17.938 -2.311 1 98.88 194 GLY B C 1
ATOM 4841 O O . GLY B 1 194 ? 3.125 -18.156 -1.529 1 98.88 194 GLY B O 1
ATOM 4842 N N . ALA B 1 195 ? 3.801 -17.281 -3.4 1 98.75 195 ALA B N 1
ATOM 4843 C CA . ALA B 1 195 ? 2.543 -16.609 -3.709 1 98.75 195 ALA B CA 1
ATOM 4844 C C . ALA B 1 195 ? 1.368 -17.578 -3.639 1 98.75 195 ALA B C 1
ATOM 4846 O O . ALA B 1 195 ? 0.254 -17.188 -3.281 1 98.75 195 ALA B O 1
ATOM 4847 N N . HIS B 1 196 ? 1.584 -18.875 -3.943 1 98.75 196 HIS B N 1
ATOM 4848 C CA . HIS B 1 196 ? 0.507 -19.859 -4.039 1 98.75 196 HIS B CA 1
ATOM 4849 C C . HIS B 1 196 ? 0.569 -20.859 -2.887 1 98.75 196 HIS B C 1
ATOM 4851 O O . HIS B 1 196 ? -0.126 -21.875 -2.906 1 98.75 196 HIS B O 1
ATOM 4857 N N . ALA B 1 197 ? 1.407 -20.578 -1.855 1 98.75 197 ALA B N 1
ATOM 4858 C CA . ALA B 1 197 ? 1.725 -21.656 -0.92 1 98.75 197 ALA B CA 1
ATOM 4859 C C . ALA B 1 197 ? 0.812 -21.594 0.303 1 98.75 197 ALA B C 1
ATOM 4861 O O . ALA B 1 197 ? 0.206 -22.609 0.674 1 98.75 197 ALA B O 1
ATOM 4862 N N . ALA B 1 198 ? 0.666 -20.422 0.918 1 98.62 198 ALA B N 1
ATOM 4863 C CA . ALA B 1 198 ? -0.098 -20.312 2.158 1 98.62 198 ALA B CA 1
ATOM 4864 C C . ALA B 1 198 ? -1.56 -20.688 1.937 1 98.62 198 ALA B C 1
ATOM 4866 O O . ALA B 1 198 ? -2.229 -20.125 1.068 1 98.62 198 ALA B O 1
ATOM 4867 N N . GLY B 1 199 ? -2.021 -21.641 2.613 1 98.31 199 GLY B N 1
ATOM 4868 C CA . GLY B 1 199 ? -3.393 -22.125 2.506 1 98.31 199 GLY B CA 1
ATOM 4869 C C . GLY B 1 199 ? -3.549 -23.281 1.548 1 98.31 199 GLY B C 1
ATOM 4870 O O . GLY B 1 199 ? -4.559 -23.984 1.582 1 98.31 199 GLY B O 1
ATOM 4871 N N . GLN B 1 200 ? -2.545 -23.484 0.609 1 98.44 200 GLN B N 1
ATOM 4872 C CA . GLN B 1 200 ? -2.607 -24.594 -0.345 1 98.44 200 GLN B CA 1
ATOM 4873 C C . GLN B 1 200 ? -1.71 -25.75 0.091 1 98.44 200 GLN B C 1
ATOM 4875 O O . GLN B 1 200 ? -2.064 -26.906 -0.085 1 98.44 200 GLN B O 1
ATOM 4880 N N . VAL B 1 201 ? -0.498 -25.406 0.682 1 97.94 201 VAL B N 1
ATOM 4881 C CA . VAL B 1 201 ? 0.413 -26.438 1.155 1 97.94 201 VAL B CA 1
ATOM 4882 C C . VAL B 1 201 ? 0.816 -26.156 2.6 1 97.94 201 VAL B C 1
ATOM 4884 O O . VAL B 1 201 ? 0.773 -25 3.047 1 97.94 201 VAL B O 1
ATOM 4887 N N . HIS B 1 202 ? 1.224 -27.25 3.271 1 96.56 202 HIS B N 1
ATOM 4888 C CA . HIS B 1 202 ? 1.732 -27.094 4.629 1 96.56 202 HIS B CA 1
ATOM 4889 C C . HIS B 1 202 ? 3.107 -26.438 4.633 1 96.56 202 HIS B C 1
ATOM 4891 O O . HIS B 1 202 ? 4.055 -26.969 4.051 1 96.56 202 HIS B O 1
ATOM 4897 N N . LEU B 1 203 ? 3.162 -25.344 5.309 1 98 203 LEU B N 1
ATOM 4898 C CA . LEU B 1 203 ? 4.422 -24.609 5.355 1 98 203 LEU B CA 1
ATOM 4899 C C . LEU B 1 203 ? 5.098 -24.766 6.715 1 98 203 LEU B C 1
ATOM 4901 O O . LEU B 1 203 ? 4.426 -24.812 7.746 1 98 203 LEU B O 1
ATOM 4905 N N . ASP B 1 204 ? 6.344 -24.938 6.73 1 98.44 204 ASP B N 1
ATOM 4906 C CA . ASP B 1 204 ? 7.254 -24.828 7.863 1 98.44 204 ASP B CA 1
ATOM 4907 C C . ASP B 1 204 ? 8.422 -23.906 7.539 1 98.44 204 ASP B C 1
ATOM 4909 O O . ASP B 1 204 ? 9.523 -24.375 7.234 1 98.44 204 ASP B O 1
ATOM 4913 N N . ILE B 1 205 ? 8.18 -22.641 7.711 1 98.38 205 ILE B N 1
ATOM 4914 C CA . ILE B 1 205 ? 9.125 -21.625 7.242 1 98.38 205 ILE B CA 1
ATOM 4915 C C . ILE B 1 205 ? 10.414 -21.719 8.055 1 98.38 205 ILE B C 1
ATOM 4917 O O . ILE B 1 205 ? 11.508 -21.516 7.516 1 98.38 205 ILE B O 1
ATOM 4921 N N . GLU B 1 206 ? 10.273 -22.016 9.312 1 97.25 206 GLU B N 1
ATOM 4922 C CA . GLU B 1 206 ? 11.445 -22.125 10.172 1 97.25 206 GLU B CA 1
ATOM 4923 C C . GLU B 1 206 ? 12.398 -23.203 9.688 1 97.25 206 GLU B C 1
ATOM 4925 O O . GLU B 1 206 ? 13.609 -22.984 9.586 1 97.25 206 GLU B O 1
ATOM 4930 N N . SER B 1 207 ? 11.828 -24.344 9.336 1 97.31 207 SER B N 1
ATOM 4931 C CA . SER B 1 207 ? 12.641 -25.484 8.914 1 97.31 207 SER B CA 1
ATOM 4932 C C . SER B 1 207 ? 13.219 -25.25 7.516 1 97.31 207 SER B C 1
ATOM 4934 O O . SER B 1 207 ? 14.297 -25.75 7.199 1 97.31 207 SER B O 1
ATOM 4936 N N . LEU B 1 208 ? 12.484 -24.578 6.691 1 97.88 208 LEU B N 1
ATOM 4937 C CA . LEU B 1 208 ? 12.93 -24.312 5.328 1 97.88 208 LEU B CA 1
ATOM 4938 C C . LEU B 1 208 ? 14.25 -23.547 5.328 1 97.88 208 LEU B C 1
ATOM 4940 O O . LEU B 1 208 ? 15.086 -23.75 4.441 1 97.88 208 LEU B O 1
ATOM 4944 N N . ASN B 1 209 ? 14.469 -22.609 6.312 1 97.19 209 ASN B N 1
ATOM 4945 C CA . ASN B 1 209 ? 15.719 -21.906 6.574 1 97.19 209 ASN B CA 1
ATOM 4946 C C . ASN B 1 209 ? 16.141 -21.062 5.379 1 97.19 209 ASN B C 1
ATOM 4948 O O . ASN B 1 209 ? 17.328 -20.953 5.078 1 97.19 209 ASN B O 1
ATOM 4952 N N . ALA B 1 210 ? 15.188 -20.625 4.562 1 98.69 210 ALA B N 1
ATOM 4953 C CA . ALA B 1 210 ? 15.477 -19.641 3.527 1 98.69 210 ALA B CA 1
ATOM 4954 C C . ALA B 1 210 ? 15.797 -18.281 4.137 1 98.69 210 ALA B C 1
ATOM 4956 O O . ALA B 1 210 ? 15.344 -17.969 5.242 1 98.69 210 ALA B O 1
ATOM 4957 N N . ASP B 1 211 ? 16.609 -17.453 3.475 1 98.88 211 ASP B N 1
ATOM 4958 C CA . ASP B 1 211 ? 16.891 -16.109 3.973 1 98.88 211 ASP B CA 1
ATOM 4959 C C . ASP B 1 211 ? 15.625 -15.273 4.035 1 98.88 211 ASP B C 1
ATOM 4961 O O . ASP B 1 211 ? 15.414 -14.523 4.992 1 98.88 211 ASP B O 1
ATOM 4965 N N . PHE B 1 212 ? 14.812 -15.422 3.037 1 98.94 212 PHE B N 1
ATOM 4966 C CA . PHE B 1 212 ? 13.57 -14.664 2.912 1 98.94 212 PHE B CA 1
ATOM 4967 C C . PHE B 1 212 ? 12.453 -15.539 2.35 1 98.94 212 PHE B C 1
ATOM 4969 O O . PHE B 1 212 ? 12.703 -16.391 1.499 1 98.94 212 PHE B O 1
ATOM 4976 N N . TYR B 1 213 ? 11.242 -15.383 2.803 1 98.94 213 TYR B N 1
ATOM 4977 C CA . TYR B 1 213 ? 10.047 -16.047 2.289 1 98.94 213 TYR B CA 1
ATOM 4978 C C . TYR B 1 213 ? 8.875 -15.086 2.213 1 98.94 213 TYR B C 1
ATOM 4980 O O . TYR B 1 213 ? 8.539 -14.43 3.199 1 98.94 213 TYR B O 1
ATOM 4988 N N . THR B 1 214 ? 8.305 -14.938 1.077 1 98.94 214 THR B N 1
ATOM 4989 C CA . THR B 1 214 ? 7.094 -14.133 0.935 1 98.94 214 THR B CA 1
ATOM 4990 C C . THR B 1 214 ? 5.945 -14.977 0.39 1 98.94 214 THR B C 1
ATOM 4992 O O . THR B 1 214 ? 6.172 -15.953 -0.318 1 98.94 214 THR B O 1
ATOM 4995 N N . GLY B 1 215 ? 4.715 -14.664 0.792 1 98.81 215 GLY B N 1
ATOM 4996 C CA . GLY B 1 215 ? 3.555 -15.422 0.355 1 98.81 215 GLY B CA 1
ATOM 4997 C C . GLY B 1 215 ? 2.258 -14.641 0.466 1 98.81 215 GLY B C 1
ATOM 4998 O O . GLY B 1 215 ? 2.043 -13.922 1.438 1 98.81 215 GLY B O 1
ATOM 4999 N N . ASN B 1 216 ? 1.404 -14.789 -0.535 1 98.81 216 ASN B N 1
ATOM 5000 C CA . ASN B 1 216 ? 0.08 -14.18 -0.481 1 98.81 216 ASN B CA 1
ATOM 5001 C C . ASN B 1 216 ? -0.851 -14.938 0.458 1 98.81 216 ASN B C 1
ATOM 5003 O O . ASN B 1 216 ? -0.844 -16.172 0.48 1 98.81 216 ASN B O 1
ATOM 5007 N N . LEU B 1 217 ? -1.589 -14.188 1.183 1 98.88 217 LEU B N 1
ATOM 5008 C CA . LEU B 1 217 ? -2.609 -14.82 2.012 1 98.88 217 LEU B CA 1
ATOM 5009 C C . LEU B 1 217 ? -3.979 -14.742 1.345 1 98.88 217 LEU B C 1
ATOM 5011 O O . LEU B 1 217 ? -4.898 -15.469 1.714 1 98.88 217 LEU B O 1
ATOM 5015 N N . TYR B 1 218 ? -4.105 -13.914 0.295 1 98.12 218 TYR B N 1
ATOM 5016 C CA . TYR B 1 218 ? -5.41 -13.641 -0.298 1 98.12 218 TYR B CA 1
ATOM 5017 C C . TYR B 1 218 ? -5.73 -14.648 -1.396 1 98.12 218 TYR B C 1
ATOM 5019 O O . TYR B 1 218 ? -6.852 -14.68 -1.908 1 98.12 218 TYR B O 1
ATOM 5027 N N . LYS B 1 219 ? -4.77 -15.492 -1.789 1 97.88 219 LYS B N 1
ATOM 5028 C CA . LYS B 1 219 ? -5.074 -16.5 -2.807 1 97.88 219 LYS B CA 1
ATOM 5029 C C . LYS B 1 219 ? -5.746 -17.719 -2.191 1 97.88 219 LYS B C 1
ATOM 5031 O O . LYS B 1 219 ? -6.977 -17.812 -2.176 1 97.88 219 LYS B O 1
ATOM 5036 N N . TRP B 1 220 ? -5.035 -18.531 -1.385 1 98.25 220 TRP B N 1
ATOM 5037 C CA . TRP B 1 220 ? -5.566 -19.812 -0.946 1 98.25 220 TRP B CA 1
ATOM 5038 C C . TRP B 1 220 ? -5.91 -19.781 0.539 1 98.25 220 TRP B C 1
ATOM 5040 O O . TRP B 1 220 ? -6.496 -20.734 1.066 1 98.25 220 TRP B O 1
ATOM 5050 N N . LEU B 1 221 ? -5.617 -18.625 1.211 1 98.75 221 LEU B N 1
ATOM 5051 C CA . LEU B 1 221 ? -5.934 -18.547 2.633 1 98.75 221 LEU B CA 1
ATOM 5052 C C . LEU B 1 221 ? -7.086 -17.578 2.883 1 98.75 221 LEU B C 1
ATOM 5054 O O . LEU B 1 221 ? -7.301 -17.156 4.016 1 98.75 221 LEU B O 1
ATOM 5058 N N . TYR B 1 222 ? -7.742 -17.078 1.938 1 98.62 222 TYR B N 1
ATOM 5059 C CA . TYR B 1 222 ? -9.086 -16.5 1.937 1 98.62 222 TYR B CA 1
ATOM 5060 C C . TYR B 1 222 ? -9.086 -15.133 2.602 1 98.62 222 TYR B C 1
ATOM 5062 O O . TYR B 1 222 ? -10.117 -14.688 3.115 1 98.62 222 TYR B O 1
ATOM 5070 N N . THR B 1 223 ? -7.934 -14.453 2.729 1 98.75 223 THR B N 1
ATOM 5071 C CA . THR B 1 223 ? -7.945 -13.078 3.213 1 98.75 223 THR B CA 1
ATOM 5072 C C . THR B 1 223 ? -8.398 -12.125 2.113 1 98.75 223 THR B C 1
ATOM 5074 O O . THR B 1 223 ? -8.445 -12.492 0.939 1 98.75 223 THR B O 1
ATOM 5077 N N . PRO B 1 224 ? -8.766 -10.891 2.51 1 98.44 224 PRO B N 1
ATOM 5078 C CA . PRO B 1 224 ? -8.93 -9.867 1.476 1 98.44 224 PRO B CA 1
ATOM 5079 C C . PRO B 1 224 ? -7.641 -9.602 0.702 1 98.44 224 PRO B C 1
ATOM 5081 O O . PRO B 1 224 ? -6.547 -9.914 1.186 1 98.44 224 PRO B O 1
ATOM 5084 N N . ARG B 1 225 ? -7.789 -9.117 -0.522 1 97.44 225 ARG B N 1
ATOM 5085 C CA . ARG B 1 225 ? -6.633 -8.773 -1.344 1 97.44 225 ARG B CA 1
ATOM 5086 C C . ARG B 1 225 ? -5.777 -7.707 -0.667 1 97.44 225 ARG B C 1
ATOM 5088 O O . ARG B 1 225 ? -6.285 -6.891 0.106 1 97.44 225 ARG B O 1
ATOM 5095 N N . GLY B 1 226 ? -4.543 -7.707 -1.029 1 97 226 GLY B N 1
ATOM 5096 C CA . GLY B 1 226 ? -3.609 -6.809 -0.368 1 97 226 GLY B CA 1
ATOM 5097 C C . GLY B 1 226 ? -3.119 -7.336 0.967 1 97 226 GLY B C 1
ATOM 5098 O O . GLY B 1 226 ? -2.932 -6.566 1.913 1 97 226 GLY B O 1
ATOM 5099 N N . CYS B 1 227 ? -2.953 -8.578 1.078 1 98.56 227 CYS B N 1
ATOM 5100 C CA . CYS B 1 227 ? -2.545 -9.219 2.322 1 98.56 227 CYS B CA 1
ATOM 5101 C C . CYS B 1 227 ? -1.551 -10.344 2.055 1 98.56 227 CYS B C 1
ATOM 5103 O O . CYS B 1 227 ? -1.899 -11.352 1.442 1 98.56 227 CYS B O 1
ATOM 5105 N N . ALA B 1 228 ? -0.329 -10.156 2.506 1 98.81 228 ALA B N 1
ATOM 5106 C CA . ALA B 1 228 ? 0.761 -11.109 2.328 1 98.81 228 ALA B CA 1
ATOM 5107 C C . ALA B 1 228 ? 1.756 -11.031 3.482 1 98.81 228 ALA B C 1
ATOM 5109 O O . ALA B 1 228 ? 1.669 -10.133 4.324 1 98.81 228 ALA B O 1
ATOM 5110 N N . ILE B 1 229 ? 2.629 -11.961 3.551 1 98.94 229 ILE B N 1
ATOM 5111 C CA . ILE B 1 229 ? 3.648 -11.977 4.594 1 98.94 229 ILE B CA 1
ATOM 5112 C C . ILE B 1 229 ? 5.035 -11.922 3.961 1 98.94 229 ILE B C 1
ATOM 5114 O O . ILE B 1 229 ? 5.211 -12.305 2.801 1 98.94 229 ILE B O 1
ATOM 5118 N N . LEU B 1 230 ? 5.957 -11.445 4.684 1 98.94 230 LEU B N 1
ATOM 5119 C CA . LEU B 1 230 ? 7.391 -11.5 4.414 1 98.94 230 LEU B CA 1
ATOM 5120 C C . LEU B 1 230 ? 8.156 -11.977 5.645 1 98.94 230 LEU B C 1
ATOM 5122 O O . LEU B 1 230 ? 8.078 -11.359 6.707 1 98.94 230 LEU B O 1
ATOM 5126 N N . HIS B 1 231 ? 8.742 -13.094 5.539 1 98.94 231 HIS B N 1
ATOM 5127 C CA . HIS B 1 231 ? 9.633 -13.617 6.566 1 98.94 231 HIS B CA 1
ATOM 5128 C C . HIS B 1 231 ? 11.086 -13.258 6.273 1 98.94 231 HIS B C 1
ATOM 5130 O O . HIS B 1 231 ? 11.555 -13.406 5.141 1 98.94 231 HIS B O 1
ATOM 5136 N N . VAL B 1 232 ? 11.773 -12.758 7.242 1 98.94 232 VAL B N 1
ATOM 5137 C CA . VAL B 1 232 ? 13.188 -12.398 7.176 1 98.94 232 VAL B CA 1
ATOM 5138 C C . VAL B 1 232 ? 13.961 -13.141 8.266 1 98.94 232 VAL B C 1
ATOM 5140 O O . VAL B 1 232 ? 13.703 -12.945 9.461 1 98.94 232 VAL B O 1
ATOM 5143 N N . LYS B 1 233 ? 14.883 -13.945 7.832 1 98.44 233 LYS B N 1
ATOM 5144 C CA . LYS B 1 233 ? 15.742 -14.594 8.82 1 98.44 233 LYS B CA 1
ATOM 5145 C C . LYS B 1 233 ? 16.375 -13.57 9.758 1 98.44 233 LYS B C 1
ATOM 5147 O O . LYS B 1 233 ? 16.797 -12.5 9.328 1 98.44 233 LYS B O 1
ATOM 5152 N N . ARG B 1 234 ? 16.484 -13.945 11.008 1 97.69 234 ARG B N 1
ATOM 5153 C CA . ARG B 1 234 ? 16.875 -13.039 12.078 1 97.69 234 ARG B CA 1
ATOM 5154 C C . ARG B 1 234 ? 18.219 -12.375 11.766 1 97.69 234 ARG B C 1
ATOM 5156 O O . ARG B 1 234 ? 18.406 -11.188 12.016 1 97.69 234 ARG B O 1
ATOM 5163 N N . ILE B 1 235 ? 19.172 -13.047 11.219 1 97.62 235 ILE B N 1
ATOM 5164 C CA . ILE B 1 235 ? 20.531 -12.562 10.984 1 97.62 235 ILE B CA 1
ATOM 5165 C C . ILE B 1 235 ? 20.5 -11.422 9.969 1 97.62 235 ILE B C 1
ATOM 5167 O O . ILE B 1 235 ? 21.453 -10.656 9.859 1 97.62 235 ILE B O 1
ATOM 5171 N N . HIS B 1 236 ? 19.312 -11.281 9.211 1 98.25 236 HIS B N 1
ATOM 5172 C CA . HIS B 1 236 ? 19.25 -10.273 8.156 1 98.25 236 HIS B CA 1
ATOM 5173 C C . HIS B 1 236 ? 18.375 -9.102 8.57 1 98.25 236 HIS B C 1
ATOM 5175 O O . HIS B 1 236 ? 18.062 -8.227 7.758 1 98.25 236 HIS B O 1
ATOM 5181 N N . HIS B 1 237 ? 17.891 -8.984 9.789 1 98.12 237 HIS B N 1
ATOM 5182 C CA . HIS B 1 237 ? 16.969 -7.957 10.242 1 98.12 237 HIS B CA 1
ATOM 5183 C C . HIS B 1 237 ? 17.516 -6.559 9.969 1 98.12 237 HIS B C 1
ATOM 5185 O O . HIS B 1 237 ? 16.766 -5.664 9.562 1 98.12 237 HIS B O 1
ATOM 5191 N N . ASP B 1 238 ? 18.766 -6.355 10.133 1 96 238 ASP B N 1
ATOM 5192 C CA . ASP B 1 238 ? 19.359 -5.023 10.008 1 96 238 ASP B CA 1
ATOM 5193 C C . ASP B 1 238 ? 19.562 -4.645 8.539 1 96 238 ASP B C 1
ATOM 5195 O O . ASP B 1 238 ? 19.781 -3.473 8.219 1 96 238 ASP B O 1
ATOM 5199 N N . LEU B 1 239 ? 19.5 -5.637 7.707 1 95.62 239 LEU B N 1
ATOM 5200 C CA . LEU B 1 239 ? 19.703 -5.422 6.281 1 95.62 239 LEU B CA 1
ATOM 5201 C C . LEU B 1 239 ? 18.422 -4.961 5.598 1 95.62 239 LEU B C 1
ATOM 5203 O O . LEU B 1 239 ? 18.469 -4.188 4.641 1 95.62 239 LEU B O 1
ATOM 5207 N N . ILE B 1 240 ? 17.312 -5.449 6.125 1 98 240 ILE B N 1
ATOM 5208 C CA . ILE B 1 240 ? 16.062 -5.34 5.379 1 98 240 ILE B CA 1
ATOM 5209 C C . ILE B 1 240 ? 15.273 -4.133 5.871 1 98 240 ILE B C 1
ATOM 5211 O O . ILE B 1 240 ? 15.117 -3.934 7.078 1 98 240 ILE B O 1
ATOM 5215 N N . PHE B 1 241 ? 14.797 -3.332 4.945 1 97 241 PHE B N 1
ATOM 5216 C CA . PHE B 1 241 ? 13.914 -2.203 5.215 1 97 241 PHE B CA 1
ATOM 5217 C C . PHE B 1 241 ? 12.75 -2.18 4.234 1 97 241 PHE B C 1
ATOM 5219 O O . PHE B 1 241 ? 12.859 -2.686 3.117 1 97 241 PHE B O 1
ATOM 5226 N N . PRO B 1 242 ? 11.609 -1.664 4.629 1 98.06 242 PRO B N 1
ATOM 5227 C CA . PRO B 1 242 ? 10.453 -1.61 3.73 1 98.06 242 PRO B CA 1
ATOM 5228 C C . PRO B 1 242 ? 10.688 -0.705 2.523 1 98.06 242 PRO B C 1
ATOM 5230 O O . PRO B 1 242 ? 11.586 0.137 2.545 1 98.06 242 PRO B O 1
ATOM 5233 N N . VAL B 1 243 ? 9.844 -0.862 1.49 1 97.5 243 VAL B N 1
ATOM 5234 C CA . VAL B 1 243 ? 9.977 -0.081 0.265 1 97.5 243 VAL B CA 1
ATOM 5235 C C . VAL B 1 243 ? 9.656 1.385 0.549 1 97.5 243 VAL B C 1
ATOM 5237 O O . VAL B 1 243 ? 10.094 2.275 -0.183 1 97.5 243 VAL B O 1
ATOM 5240 N N . VAL B 1 244 ? 8.945 1.664 1.615 1 98 244 VAL B N 1
ATOM 5241 C CA . VAL B 1 244 ? 8.625 3.02 2.055 1 98 244 VAL B CA 1
ATOM 5242 C C . VAL B 1 244 ? 9.281 3.295 3.404 1 98 244 VAL B C 1
ATOM 5244 O O . VAL B 1 244 ? 9 2.611 4.391 1 98 244 VAL B O 1
ATOM 5247 N N . THR B 1 245 ? 10.188 4.219 3.418 1 97.75 245 THR B N 1
ATOM 5248 C CA . THR B 1 245 ? 10.781 4.68 4.668 1 97.75 245 THR B CA 1
ATOM 5249 C C . THR B 1 245 ? 9.898 5.727 5.336 1 97.75 245 THR B C 1
ATOM 5251 O O . THR B 1 245 ? 9.5 6.707 4.703 1 97.75 245 THR B O 1
ATOM 5254 N N . SER B 1 246 ? 9.57 5.484 6.555 1 97.44 246 SER B N 1
ATOM 5255 C CA . SER B 1 246 ? 8.734 6.387 7.34 1 97.44 246 SER B CA 1
ATOM 5256 C C . SER B 1 246 ? 9.266 6.531 8.766 1 97.44 246 SER B C 1
ATOM 5258 O O . SER B 1 246 ? 10.477 6.473 8.984 1 97.44 246 SER B O 1
ATOM 5260 N N . ILE B 1 247 ? 8.422 6.754 9.734 1 96.44 247 ILE B N 1
ATOM 5261 C CA . ILE B 1 247 ? 8.812 7.102 11.102 1 96.44 247 ILE B CA 1
ATOM 5262 C C . ILE B 1 247 ? 9.492 5.906 11.766 1 96.44 247 ILE B C 1
ATOM 5264 O O . ILE B 1 247 ? 10.219 6.066 12.742 1 96.44 247 ILE B O 1
ATOM 5268 N N . GLY B 1 248 ? 9.336 4.707 11.195 1 96 248 GLY B N 1
ATOM 5269 C CA . GLY B 1 248 ? 9.93 3.51 11.766 1 96 248 GLY B CA 1
ATOM 5270 C C . GLY B 1 248 ? 11.375 3.299 11.336 1 96 248 GLY B C 1
ATOM 5271 O O . GLY B 1 248 ? 11.977 2.277 11.664 1 96 248 GLY B O 1
ATOM 5272 N N . TYR B 1 249 ? 11.945 4.305 10.633 1 95.25 249 TYR B N 1
ATOM 5273 C CA . TYR B 1 249 ? 13.312 4.203 10.148 1 95.25 249 TYR B CA 1
ATOM 5274 C C . TYR B 1 249 ? 14.281 3.938 11.297 1 95.25 249 TYR B C 1
ATOM 5276 O O . TYR B 1 249 ? 14.234 4.613 12.328 1 95.25 249 TYR B O 1
ATOM 5284 N N . GLN B 1 250 ? 15.117 2.889 11.18 1 93.19 250 GLN B N 1
ATOM 5285 C CA . GLN B 1 250 ? 16.172 2.467 12.102 1 93.19 250 GLN B CA 1
ATOM 5286 C C . GLN B 1 250 ? 15.578 1.88 13.383 1 93.19 250 GLN B C 1
ATOM 5288 O O . GLN B 1 250 ? 16.234 1.857 14.422 1 93.19 250 GLN B O 1
ATOM 5293 N N . MET B 1 251 ? 14.328 1.557 13.32 1 95.75 251 MET B N 1
ATOM 5294 C CA . MET B 1 251 ? 13.703 0.788 14.391 1 95.75 251 MET B CA 1
ATOM 5295 C C . MET B 1 251 ? 13.688 -0.7 14.062 1 95.75 251 MET B C 1
ATOM 5297 O O . MET B 1 251 ? 14.406 -1.146 13.164 1 95.75 251 MET B O 1
ATOM 5301 N N . SER B 1 252 ? 13.008 -1.5 14.867 1 96.94 252 SER B N 1
ATOM 5302 C CA . SER B 1 252 ? 12.938 -2.941 14.656 1 96.94 252 SER B CA 1
ATOM 5303 C C . SER B 1 252 ? 12.266 -3.271 13.328 1 96.94 252 SER B C 1
ATOM 5305 O O . SER B 1 252 ? 11.602 -2.42 12.727 1 96.94 252 SER B O 1
ATOM 5307 N N . LEU B 1 253 ? 12.508 -4.512 12.828 1 98 253 LEU B N 1
ATOM 5308 C CA . LEU B 1 253 ? 11.836 -4.988 11.625 1 98 253 LEU B CA 1
ATOM 5309 C C . LEU B 1 253 ? 10.328 -4.742 11.703 1 98 253 LEU B C 1
ATOM 5311 O O . LEU B 1 253 ? 9.742 -4.152 10.797 1 98 253 LEU B O 1
ATOM 5315 N N . THR B 1 254 ? 9.742 -5.145 12.805 1 97.44 254 THR B N 1
ATOM 5316 C CA . THR B 1 254 ? 8.305 -5.016 13.008 1 97.44 254 THR B CA 1
ATOM 5317 C C . THR B 1 254 ? 7.875 -3.555 12.938 1 97.44 254 THR B C 1
ATOM 5319 O O . THR B 1 254 ? 6.945 -3.207 12.203 1 97.44 254 THR B O 1
ATOM 5322 N N . ASP B 1 255 ? 8.562 -2.66 13.609 1 96.75 255 ASP B N 1
ATOM 5323 C CA . ASP B 1 255 ? 8.156 -1.261 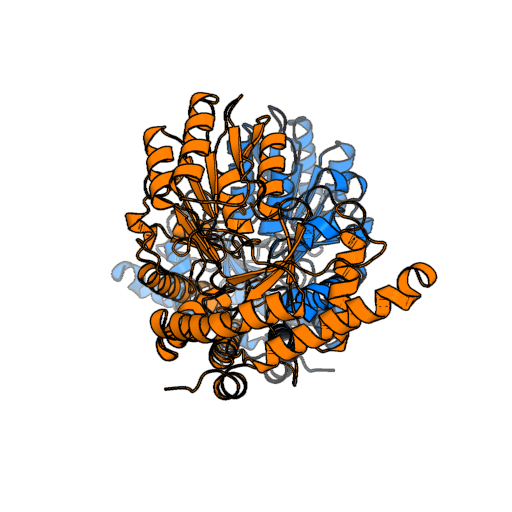13.703 1 96.75 255 ASP B CA 1
ATOM 5324 C C . ASP B 1 255 ? 8.328 -0.548 12.367 1 96.75 255 ASP B C 1
ATOM 5326 O O . ASP B 1 255 ? 7.527 0.323 12.016 1 96.75 255 ASP B O 1
ATOM 5330 N N . SER B 1 256 ? 9.375 -0.913 11.688 1 97.56 256 SER B N 1
ATOM 5331 C CA . SER B 1 256 ? 9.586 -0.284 10.391 1 97.56 256 SER B CA 1
ATOM 5332 C C . SER B 1 256 ? 8.484 -0.667 9.406 1 97.56 256 SER B C 1
ATOM 5334 O O . SER B 1 256 ? 8.102 0.135 8.547 1 97.56 256 SER B O 1
ATOM 5336 N N . PHE B 1 257 ? 7.914 -1.862 9.586 1 98.12 257 PHE B N 1
ATOM 5337 C CA . PHE B 1 257 ? 6.934 -2.34 8.617 1 98.12 257 PHE B CA 1
ATOM 5338 C C . PHE B 1 257 ? 5.52 -1.973 9.055 1 98.12 257 PHE B C 1
ATOM 5340 O O . PHE B 1 257 ? 4.598 -1.949 8.242 1 98.12 257 PHE B O 1
ATOM 5347 N N . ILE B 1 258 ? 5.277 -1.724 10.32 1 96.56 258 ILE B N 1
ATOM 5348 C CA . ILE B 1 258 ? 3.975 -1.249 10.766 1 96.56 258 ILE B CA 1
ATOM 5349 C C . ILE B 1 258 ? 3.805 0.222 10.398 1 96.56 258 ILE B C 1
ATOM 5351 O O . ILE B 1 258 ? 2.713 0.651 10.016 1 96.56 258 ILE B O 1
ATOM 5355 N N . ASN B 1 259 ? 4.941 0.941 10.445 1 94.44 259 ASN B N 1
ATOM 5356 C CA . ASN B 1 259 ? 4.883 2.385 10.234 1 94.44 259 ASN B CA 1
ATOM 5357 C C . ASN B 1 259 ? 5.148 2.752 8.781 1 94.44 259 ASN B C 1
ATOM 5359 O O . ASN B 1 259 ? 6.254 3.182 8.438 1 94.44 259 ASN B O 1
ATOM 5363 N N . GLN B 1 260 ? 4.098 2.693 8.031 1 94.94 260 GLN B N 1
ATOM 5364 C CA . GLN B 1 260 ? 4.215 2.969 6.602 1 94.94 260 GLN B CA 1
ATOM 5365 C C . GLN B 1 260 ? 3.275 4.094 6.18 1 94.94 260 GLN B C 1
ATOM 5367 O O . GLN B 1 260 ? 2.646 4.016 5.121 1 94.94 260 GLN B O 1
ATOM 5372 N N . GLY B 1 261 ? 3.145 5.109 7.039 1 93.44 261 GLY B N 1
ATOM 5373 C CA . GLY B 1 261 ? 2.139 6.121 6.762 1 93.44 261 GLY B CA 1
ATOM 5374 C C . GLY B 1 261 ? 0.726 5.656 7.059 1 93.44 261 GLY B C 1
ATOM 5375 O O . GLY B 1 261 ? 0.513 4.496 7.418 1 93.44 261 GLY B O 1
ATOM 5376 N N . THR B 1 262 ? -0.226 6.598 6.984 1 95.06 262 THR B N 1
ATOM 5377 C CA . THR B 1 262 ? -1.625 6.258 7.219 1 95.06 262 THR B CA 1
ATOM 5378 C C . THR B 1 262 ? -2.186 5.441 6.062 1 95.06 262 THR B C 1
ATOM 5380 O O . THR B 1 262 ? -2.211 5.906 4.922 1 95.06 262 THR B O 1
ATOM 5383 N N . ARG B 1 263 ? -2.514 4.246 6.379 1 94.94 263 ARG B N 1
ATOM 5384 C CA . ARG B 1 263 ? -3.059 3.34 5.375 1 94.94 263 ARG B CA 1
ATOM 5385 C C . ARG B 1 263 ? -4.152 2.459 5.969 1 94.94 263 ARG B C 1
ATOM 5387 O O . ARG B 1 263 ? -4.551 2.645 7.121 1 94.94 263 ARG B O 1
ATOM 5394 N N . ASP B 1 264 ? -4.723 1.596 5.152 1 95.25 264 ASP B N 1
ATOM 5395 C CA . ASP B 1 264 ? -5.758 0.652 5.566 1 95.25 264 ASP B CA 1
ATOM 5396 C C . ASP B 1 264 ? -5.164 -0.722 5.863 1 95.25 264 ASP B C 1
ATOM 5398 O O . ASP B 1 264 ? -4.738 -1.432 4.949 1 95.25 264 ASP B O 1
ATOM 5402 N N . ASP B 1 265 ? -5.191 -1.144 7.125 1 94.69 265 ASP B N 1
ATOM 5403 C CA . ASP B 1 265 ? -4.648 -2.438 7.527 1 94.69 265 ASP B CA 1
ATOM 5404 C C . ASP B 1 265 ? -5.766 -3.426 7.852 1 94.69 265 ASP B C 1
ATOM 5406 O O . ASP B 1 265 ? -5.543 -4.418 8.547 1 94.69 265 ASP B O 1
ATOM 5410 N N . SER B 1 266 ? -6.965 -3.078 7.363 1 97.88 266 SER B N 1
ATOM 5411 C CA . SER B 1 266 ? -8.094 -3.922 7.73 1 97.88 266 SER B CA 1
ATOM 5412 C C . SER B 1 266 ? -7.906 -5.348 7.223 1 97.88 266 SER B C 1
ATOM 5414 O O . SER B 1 266 ? -8.344 -6.305 7.867 1 97.88 266 SER B O 1
ATOM 5416 N N . ALA B 1 267 ? -7.211 -5.527 6.074 1 98.38 267 ALA B N 1
ATOM 5417 C CA . ALA B 1 267 ? -7 -6.859 5.52 1 98.38 267 ALA B CA 1
ATOM 5418 C C . ALA B 1 267 ? -6.125 -7.707 6.441 1 98.38 267 ALA B C 1
ATOM 5420 O O . ALA B 1 267 ? -6.336 -8.914 6.57 1 98.38 267 ALA B O 1
ATOM 5421 N N . TYR B 1 268 ? -5.145 -7.055 7.09 1 98.56 268 TYR B N 1
ATOM 5422 C CA . TYR B 1 268 ? -4.281 -7.766 8.023 1 98.56 268 TYR B CA 1
ATOM 5423 C C . TYR B 1 268 ? -5.051 -8.18 9.273 1 98.56 268 TYR B C 1
ATOM 5425 O O . TYR B 1 268 ? -4.863 -9.281 9.789 1 98.56 268 TYR B O 1
ATOM 5433 N N . SER B 1 269 ? -5.945 -7.332 9.656 1 98.44 269 SER B N 1
ATOM 5434 C CA . SER B 1 269 ? -6.645 -7.496 10.93 1 98.44 269 SER B CA 1
ATOM 5435 C C . SER B 1 269 ? -7.566 -8.711 10.898 1 98.44 269 SER B C 1
ATOM 5437 O O . SER B 1 269 ? -7.914 -9.258 11.945 1 98.44 269 SER B O 1
ATOM 5439 N N . VAL B 1 270 ? -7.914 -9.172 9.711 1 98.69 270 VAL B N 1
ATOM 5440 C CA . VAL B 1 270 ? -8.914 -10.234 9.656 1 98.69 270 VAL B CA 1
ATOM 5441 C C . VAL B 1 270 ? -8.242 -11.562 9.289 1 98.69 270 VAL B C 1
ATOM 5443 O O . VAL B 1 270 ? -8.922 -12.555 9.016 1 98.69 270 VAL B O 1
ATOM 5446 N N . VAL B 1 271 ? -6.938 -11.625 9.312 1 98.94 271 VAL B N 1
ATOM 5447 C CA . VAL B 1 271 ? -6.18 -12.836 9.023 1 98.94 271 VAL B CA 1
ATOM 5448 C C . VAL B 1 271 ? -6.613 -13.961 9.961 1 98.94 271 VAL B C 1
ATOM 5450 O O . VAL B 1 271 ? -6.82 -15.094 9.531 1 98.94 271 VAL B O 1
ATOM 5453 N N . PRO B 1 272 ? -6.824 -13.68 11.297 1 98.88 272 PRO B N 1
ATOM 5454 C CA . PRO B 1 272 ? -7.289 -14.758 12.172 1 98.88 272 PRO B CA 1
ATOM 5455 C C . PRO B 1 272 ? -8.625 -15.352 11.727 1 98.88 272 PRO B C 1
ATOM 5457 O O . PRO B 1 272 ? -8.812 -16.562 11.797 1 98.88 272 PRO B O 1
ATOM 5460 N N . GLU B 1 273 ? -9.539 -14.523 11.242 1 98.81 273 GLU B N 1
ATOM 5461 C CA . GLU B 1 273 ? -10.828 -15 10.75 1 98.81 273 GLU B CA 1
ATOM 5462 C C . GLU B 1 273 ? -10.664 -15.891 9.523 1 98.81 273 GLU B C 1
ATOM 5464 O O . GLU B 1 273 ? -11.375 -16.891 9.367 1 98.81 273 GLU B O 1
ATOM 5469 N N . SER B 1 274 ? -9.742 -15.547 8.664 1 98.88 274 SER B N 1
ATOM 5470 C CA . SER B 1 274 ? -9.469 -16.328 7.465 1 98.88 274 SER B CA 1
ATOM 5471 C C . SER B 1 274 ? -8.883 -17.688 7.816 1 98.88 274 SER B C 1
ATOM 5473 O O . SER B 1 274 ? -9.242 -18.703 7.219 1 98.88 274 SER B O 1
ATOM 5475 N N . ILE B 1 275 ? -7.926 -17.656 8.773 1 98.88 275 ILE B N 1
ATOM 5476 C CA . ILE B 1 275 ? -7.34 -18.906 9.242 1 98.88 275 ILE B CA 1
ATOM 5477 C C . ILE B 1 275 ? -8.43 -19.781 9.852 1 98.88 275 ILE B C 1
ATOM 5479 O O . ILE B 1 275 ? -8.477 -20.984 9.594 1 98.88 275 ILE B O 1
ATOM 5483 N N . HIS B 1 276 ? -9.297 -19.188 10.617 1 98.75 276 HIS B N 1
ATOM 5484 C CA . HIS B 1 276 ? -10.406 -19.906 11.219 1 98.75 276 HIS B CA 1
ATOM 5485 C C . HIS B 1 276 ? -11.305 -20.531 10.156 1 98.75 276 HIS B C 1
ATOM 5487 O O . HIS B 1 276 ? -11.719 -21.688 10.281 1 98.75 276 HIS B O 1
ATOM 5493 N N . PHE B 1 277 ? -11.641 -19.828 9.102 1 98.69 277 PHE B N 1
ATOM 5494 C CA . PHE B 1 277 ? -12.461 -20.344 8.008 1 98.69 277 PHE B CA 1
ATOM 5495 C C . PHE B 1 277 ? -11.789 -21.547 7.359 1 98.69 277 PHE B C 1
ATOM 5497 O O . PHE B 1 277 ? -12.43 -22.578 7.133 1 98.69 277 PHE B O 1
ATOM 5504 N N . HIS B 1 278 ? -10.461 -21.375 7.051 1 98.56 278 HIS B N 1
ATOM 5505 C CA . HIS B 1 278 ? -9.695 -22.453 6.434 1 98.56 278 HIS B CA 1
ATOM 5506 C C . HIS B 1 278 ? -9.773 -23.734 7.273 1 98.56 278 HIS B C 1
ATOM 5508 O O . HIS B 1 278 ? -10.016 -24.812 6.738 1 98.56 278 HIS B O 1
ATOM 5514 N N . ARG B 1 279 ? -9.625 -23.609 8.578 1 97.94 279 ARG B N 1
ATOM 5515 C CA . ARG B 1 279 ? -9.672 -24.75 9.484 1 97.94 279 ARG B CA 1
ATOM 5516 C C . ARG B 1 279 ? -11.086 -25.312 9.57 1 97.94 279 ARG B C 1
ATOM 5518 O O . ARG B 1 279 ? -11.266 -26.531 9.609 1 97.94 279 ARG B O 1
ATOM 5525 N N . LYS B 1 280 ? -12.047 -24.422 9.586 1 97.19 280 LYS B N 1
ATOM 5526 C CA . LYS B 1 280 ? -13.445 -24.812 9.742 1 97.19 280 LYS B CA 1
ATOM 5527 C C . LYS B 1 280 ? -13.914 -25.672 8.578 1 97.19 280 LYS B C 1
ATOM 5529 O O . LYS B 1 280 ? -14.719 -26.578 8.75 1 97.19 280 LYS B O 1
ATOM 5534 N N . ILE B 1 281 ? -13.391 -25.438 7.395 1 96.31 281 ILE B N 1
ATOM 5535 C CA . ILE B 1 281 ? -13.852 -26.188 6.234 1 96.31 281 ILE B CA 1
ATOM 5536 C C . ILE B 1 281 ? -13.047 -27.484 6.105 1 96.31 281 ILE B C 1
ATOM 5538 O O . ILE B 1 281 ? -13.211 -28.234 5.137 1 96.31 281 ILE B O 1
ATOM 5542 N N . GLY B 1 282 ? -12.156 -27.797 7.059 1 96.25 282 GLY B N 1
ATOM 5543 C CA . GLY B 1 282 ? -11.461 -29.078 7.09 1 96.25 282 GLY B CA 1
ATOM 5544 C C . GLY B 1 282 ? -9.977 -28.953 6.836 1 96.25 282 GLY B C 1
ATOM 5545 O O . GLY B 1 282 ? -9.25 -29.953 6.836 1 96.25 282 GLY B O 1
ATOM 5546 N N . GLY B 1 283 ? -9.516 -27.734 6.629 1 96.38 283 GLY B N 1
ATOM 5547 C CA . GLY B 1 283 ? -8.086 -27.5 6.504 1 96.38 283 GLY B CA 1
ATOM 5548 C C . GLY B 1 283 ? -7.496 -28.078 5.234 1 96.38 283 GLY B C 1
ATOM 5549 O O . GLY B 1 283 ? -8.195 -28.219 4.227 1 96.38 283 GLY B O 1
ATOM 5550 N N . PHE B 1 284 ? -6.215 -28.359 5.266 1 97.38 284 PHE B N 1
ATOM 5551 C CA . PHE B 1 284 ? -5.457 -28.828 4.113 1 97.38 284 PHE B CA 1
ATOM 5552 C C . PHE B 1 284 ? -5.973 -30.188 3.645 1 97.38 284 PHE B C 1
ATOM 5554 O O . PHE B 1 284 ? -6.152 -30.406 2.445 1 97.38 284 PHE B O 1
ATOM 5561 N N . GLU B 1 285 ? -6.207 -31.031 4.527 1 96.94 285 GLU B N 1
ATOM 5562 C CA . GLU B 1 285 ? -6.562 -32.406 4.203 1 96.94 285 GLU B CA 1
ATOM 5563 C C . GLU B 1 285 ? -7.844 -32.469 3.373 1 96.94 285 GLU B C 1
ATOM 5565 O O . GLU B 1 285 ? -7.867 -33.062 2.303 1 96.94 285 GLU B O 1
ATOM 5570 N N . LYS B 1 286 ? -8.875 -31.812 3.854 1 97.06 286 LYS B N 1
ATOM 5571 C CA . LYS B 1 286 ? -10.148 -31.844 3.141 1 97.06 286 LYS B CA 1
ATOM 5572 C C . LYS B 1 286 ? -10.062 -31.094 1.819 1 97.06 286 LYS B C 1
ATOM 5574 O O . LYS B 1 286 ? -10.695 -31.484 0.834 1 97.06 286 LYS B O 1
ATOM 5579 N N . LEU B 1 287 ? -9.359 -30.016 1.801 1 97 287 LEU B N 1
ATOM 5580 C CA . LEU B 1 287 ? -9.156 -29.25 0.568 1 97 287 LEU B CA 1
ATOM 5581 C C . LEU B 1 287 ? -8.445 -30.109 -0.479 1 97 287 LEU B C 1
ATOM 5583 O O . LEU B 1 287 ? -8.859 -30.141 -1.641 1 97 287 LEU B O 1
ATOM 5587 N N . HIS B 1 288 ? -7.391 -30.812 -0.075 1 97.88 288 HIS B N 1
ATOM 5588 C CA . HIS B 1 288 ? -6.613 -31.656 -0.984 1 97.88 288 HIS B CA 1
ATOM 5589 C C . HIS B 1 288 ? -7.453 -32.812 -1.509 1 97.88 288 HIS B C 1
ATOM 5591 O O . HIS B 1 288 ? -7.398 -33.125 -2.697 1 97.88 288 HIS B O 1
ATOM 5597 N N . GLU B 1 289 ? -8.164 -33.375 -0.6 1 97.69 289 GLU B N 1
ATOM 5598 C CA . GLU B 1 289 ? -9.023 -34.5 -0.987 1 97.69 289 GLU B CA 1
ATOM 5599 C C . GLU B 1 289 ? -10.039 -34.062 -2.041 1 97.69 289 GLU B C 1
ATOM 5601 O O . GLU B 1 289 ? -10.266 -34.781 -3.018 1 97.69 289 GLU B O 1
ATOM 5606 N N . TYR B 1 290 ? -10.648 -32.969 -1.797 1 97.94 290 TYR B N 1
ATOM 5607 C CA . TYR B 1 290 ? -11.656 -32.469 -2.727 1 97.94 290 TYR B CA 1
ATOM 5608 C C . TYR B 1 290 ? -11.031 -32.125 -4.074 1 97.94 290 TYR B C 1
ATOM 5610 O O . TYR B 1 290 ? -11.57 -32.5 -5.125 1 97.94 290 TYR B O 1
ATOM 5618 N N . ALA B 1 291 ? -9.922 -31.453 -4.031 1 97.81 291 ALA B N 1
ATOM 5619 C CA . ALA B 1 291 ? -9.227 -31.094 -5.262 1 97.81 291 ALA B CA 1
ATOM 5620 C C . ALA B 1 291 ? -8.82 -32.344 -6.051 1 97.81 291 ALA B C 1
ATOM 5622 O O . ALA B 1 291 ? -8.953 -32.375 -7.277 1 97.81 291 ALA B O 1
ATOM 5623 N N . GLU B 1 292 ? -8.297 -33.25 -5.332 1 97.44 292 GLU B N 1
ATOM 5624 C CA . GLU B 1 292 ? -7.914 -34.531 -5.977 1 97.44 292 GLU B CA 1
ATOM 5625 C C . GLU B 1 292 ? -9.109 -35.188 -6.633 1 97.44 292 GLU B C 1
ATOM 5627 O O . GLU B 1 292 ? -9 -35.719 -7.734 1 97.44 292 GLU B O 1
ATOM 5632 N N . CYS B 1 293 ? -10.156 -35.219 -5.961 1 97.5 293 CYS B N 1
ATOM 5633 C CA . CYS B 1 293 ? -11.383 -35.812 -6.48 1 97.5 293 CYS B CA 1
ATOM 5634 C C . CYS B 1 293 ? -11.82 -35.156 -7.77 1 97.5 293 CYS B C 1
ATOM 5636 O O . CYS B 1 293 ? -12.141 -35.812 -8.75 1 97.5 293 CYS B O 1
ATOM 5638 N N . ILE B 1 294 ? -11.836 -33.844 -7.781 1 98.12 294 ILE B N 1
ATOM 5639 C CA . ILE B 1 294 ? -12.281 -33.094 -8.938 1 98.12 294 ILE B CA 1
ATOM 5640 C C . ILE B 1 294 ? -11.281 -33.25 -10.086 1 98.12 294 ILE B C 1
ATOM 5642 O O . ILE B 1 294 ? -11.664 -33.562 -11.211 1 98.12 294 ILE B O 1
ATOM 5646 N N . LEU B 1 295 ? -10 -33.094 -9.789 1 98.06 295 LEU B N 1
ATOM 5647 C CA . LEU B 1 295 ? -8.969 -33.062 -10.828 1 98.06 295 LEU B CA 1
ATOM 5648 C C . LEU B 1 295 ? -8.812 -34.469 -11.453 1 98.06 295 LEU B C 1
ATOM 5650 O O . LEU B 1 295 ? -8.531 -34.594 -12.648 1 98.06 295 LEU B O 1
ATOM 5654 N N . SER B 1 296 ? -8.984 -35.5 -10.664 1 97.62 296 SER B N 1
ATOM 5655 C CA . SER B 1 296 ? -8.836 -36.875 -11.172 1 97.62 296 SER B CA 1
ATOM 5656 C C . SER B 1 296 ? -9.906 -37.188 -12.211 1 97.62 296 SER B C 1
ATOM 5658 O O . SER B 1 296 ? -9.727 -38.094 -13.039 1 97.62 296 SER B O 1
ATOM 5660 N N . LYS B 1 297 ? -10.969 -36.5 -12.164 1 98.38 297 LYS B N 1
ATOM 5661 C CA . LYS B 1 297 ? -12.055 -36.688 -13.125 1 98.38 297 LYS B CA 1
ATOM 5662 C C . LYS B 1 297 ? -11.938 -35.688 -14.281 1 98.38 297 LYS B C 1
ATOM 5664 O O . LYS B 1 297 ? -12.141 -36.031 -15.438 1 98.38 297 LYS B O 1
ATOM 5669 N N . VAL B 1 298 ? -11.641 -34.469 -13.953 1 98.44 298 VAL B N 1
ATOM 5670 C CA . VAL B 1 298 ? -11.695 -33.344 -14.891 1 98.44 298 VAL B CA 1
ATOM 5671 C C . VAL B 1 298 ? -10.547 -33.469 -15.891 1 98.44 298 VAL B C 1
ATOM 5673 O O . VAL B 1 298 ? -10.734 -33.219 -17.078 1 98.44 298 VAL B O 1
ATOM 5676 N N . VAL B 1 299 ? -9.352 -33.781 -15.445 1 98.5 299 VAL B N 1
ATOM 5677 C CA . VAL B 1 299 ? -8.164 -33.75 -16.297 1 98.5 299 VAL B CA 1
ATOM 5678 C C . VAL B 1 299 ? -8.312 -34.812 -17.406 1 98.5 299 VAL B C 1
ATOM 5680 O O . VAL B 1 299 ? -8.164 -34.469 -18.594 1 98.5 299 VAL B O 1
ATOM 5683 N N . PRO B 1 300 ? -8.695 -36.031 -17.047 1 98.25 300 PRO B N 1
ATOM 5684 C CA . PRO B 1 300 ? -8.914 -37 -18.125 1 98.25 300 PRO B CA 1
ATOM 5685 C C . PRO B 1 300 ? -10.07 -36.594 -19.031 1 98.25 300 PRO B C 1
ATOM 5687 O O . PRO B 1 300 ? -10.008 -36.812 -20.25 1 98.25 300 PRO B O 1
ATOM 5690 N N . MET B 1 301 ? -11.055 -36.062 -18.5 1 98.56 301 MET B N 1
ATOM 5691 C CA . MET B 1 301 ? -12.203 -35.625 -19.297 1 98.56 301 MET B CA 1
ATOM 5692 C C . MET B 1 301 ? -11.773 -34.594 -20.344 1 98.56 301 MET B C 1
ATOM 5694 O O . MET B 1 301 ? -12.094 -34.719 -21.516 1 98.56 301 MET B O 1
ATOM 5698 N N . LEU B 1 302 ? -11.039 -33.625 -19.922 1 98.62 302 LEU B N 1
ATOM 5699 C CA . LEU B 1 302 ? -10.633 -32.531 -20.812 1 98.62 302 LEU B CA 1
ATOM 5700 C C . LEU B 1 302 ? -9.609 -33.031 -21.828 1 98.62 302 LEU B C 1
ATOM 5702 O O . LEU B 1 302 ? -9.664 -32.656 -23 1 98.62 302 LEU B O 1
ATOM 5706 N N . THR B 1 303 ? -8.602 -33.812 -21.375 1 98.5 303 THR B N 1
ATOM 5707 C CA . THR B 1 303 ? -7.582 -34.281 -22.281 1 98.5 303 THR B CA 1
ATOM 5708 C C . THR B 1 303 ? -8.203 -35.188 -23.359 1 98.5 303 THR B C 1
ATOM 5710 O O . THR B 1 303 ? -7.793 -35.125 -24.531 1 98.5 303 THR B O 1
ATOM 5713 N N . SER B 1 304 ? -9.141 -35.938 -22.984 1 98.38 304 SER B N 1
ATOM 5714 C CA . SER B 1 304 ? -9.844 -36.781 -23.953 1 98.38 304 SER B CA 1
ATOM 5715 C C . SER B 1 304 ? -10.68 -35.938 -24.922 1 98.38 304 SER B C 1
ATOM 5717 O O . SER B 1 304 ? -10.625 -36.156 -26.125 1 98.38 304 SER B O 1
ATOM 5719 N N . SER B 1 305 ? -11.445 -35.094 -24.359 1 98.06 305 SER B N 1
ATOM 5720 C CA . SER B 1 305 ? -12.336 -34.25 -25.141 1 98.06 305 SER B CA 1
ATOM 5721 C C . SER B 1 305 ? -11.547 -33.375 -26.125 1 98.06 305 SER B C 1
ATOM 5723 O O . SER B 1 305 ? -11.961 -33.219 -27.281 1 98.06 305 SER B O 1
ATOM 5725 N N . TRP B 1 306 ? -10.406 -32.844 -25.656 1 97.88 306 TRP B N 1
ATOM 5726 C CA . TRP B 1 306 ? -9.609 -31.906 -26.438 1 97.88 306 TRP B CA 1
ATOM 5727 C C . TRP B 1 306 ? -8.586 -32.656 -27.281 1 97.88 306 TRP B C 1
ATOM 5729 O O . TRP B 1 306 ? -7.945 -32.062 -28.156 1 97.88 306 TRP B O 1
ATOM 5739 N N . LYS B 1 307 ? -8.414 -33.938 -27.062 1 97.38 307 LYS B N 1
ATOM 5740 C CA . LYS B 1 307 ? -7.426 -34.781 -27.734 1 97.38 307 LYS B CA 1
ATOM 5741 C C . LYS B 1 307 ? -6.016 -34.25 -27.562 1 97.38 307 LYS B C 1
ATOM 5743 O O . LYS B 1 307 ? -5.281 -34.062 -28.531 1 97.38 307 LYS B O 1
ATOM 5748 N N . THR B 1 308 ? -5.773 -33.969 -26.359 1 97.94 308 THR B N 1
ATOM 5749 C CA . THR B 1 308 ? -4.477 -33.406 -26 1 97.94 308 THR B CA 1
ATOM 5750 C C . THR B 1 308 ? -3.912 -34.125 -24.766 1 97.94 308 THR B C 1
ATOM 5752 O O . THR B 1 308 ? -4.266 -35.25 -24.484 1 97.94 308 THR B O 1
ATOM 5755 N N . ASP B 1 309 ? -2.992 -33.469 -24.094 1 96.88 309 ASP B N 1
ATOM 5756 C CA . ASP B 1 309 ? -2.316 -34.094 -22.953 1 96.88 309 ASP B CA 1
ATOM 5757 C C . ASP B 1 309 ? -2.047 -33.062 -21.844 1 96.88 309 ASP B C 1
ATOM 5759 O O . ASP B 1 309 ? -2.588 -31.953 -21.891 1 96.88 309 ASP B O 1
ATOM 5763 N N . VAL B 1 310 ? -1.429 -33.562 -20.812 1 96.81 310 VAL B N 1
ATOM 5764 C CA . VAL B 1 310 ? -1.076 -32.688 -19.688 1 96.81 310 VAL B CA 1
ATOM 5765 C C . VAL B 1 310 ? 0.419 -32.375 -19.719 1 96.81 310 VAL B C 1
ATOM 5767 O O . VAL B 1 310 ? 1.172 -33 -20.469 1 96.81 310 VAL B O 1
ATOM 5770 N N . LEU B 1 311 ? 0.796 -31.328 -19.047 1 95.88 311 LEU B N 1
ATOM 5771 C CA . LEU B 1 311 ? 2.213 -31.078 -18.797 1 95.88 311 LEU B CA 1
ATOM 5772 C C . LEU B 1 311 ? 2.811 -32.156 -17.891 1 95.88 311 LEU B C 1
ATOM 5774 O O . LEU B 1 311 ? 2.283 -32.406 -16.812 1 95.88 311 LEU B O 1
ATOM 5778 N N . VAL B 1 312 ? 3.873 -32.75 -18.297 1 94.88 312 VAL B N 1
ATOM 5779 C CA . VAL B 1 312 ? 4.438 -33.875 -17.562 1 94.88 312 VAL B CA 1
ATOM 5780 C C . VAL B 1 312 ? 5.344 -33.375 -16.438 1 94.88 312 VAL B C 1
ATOM 5782 O O . VAL B 1 312 ? 6.254 -32.594 -16.688 1 94.88 312 VAL B O 1
ATOM 5785 N N . MET B 1 313 ? 5.098 -33.812 -15.258 1 96.25 313 MET B N 1
ATOM 5786 C CA . MET B 1 313 ? 5.895 -33.562 -14.055 1 96.25 313 MET B CA 1
ATOM 5787 C C . MET B 1 313 ? 5.648 -34.656 -13.016 1 96.25 313 MET B C 1
ATOM 5789 O O . MET B 1 313 ? 4.656 -35.375 -13.094 1 96.25 313 MET B O 1
ATOM 5793 N N . PRO B 1 314 ? 6.527 -34.812 -12.07 1 97.06 314 PRO B N 1
ATOM 5794 C CA . PRO B 1 314 ? 6.328 -35.844 -11.039 1 97.06 314 PRO B CA 1
ATOM 5795 C C . PRO B 1 314 ? 5.09 -35.562 -10.18 1 97.06 314 PRO B C 1
ATOM 5797 O O . PRO B 1 314 ? 4.781 -34.438 -9.859 1 97.06 314 PRO B O 1
ATOM 5800 N N . GLU B 1 315 ? 4.473 -36.688 -9.773 1 95.75 315 GLU B N 1
ATOM 5801 C CA . GLU B 1 315 ? 3.242 -36.594 -8.992 1 95.75 315 GLU B CA 1
ATOM 5802 C C . GLU B 1 315 ? 3.467 -35.812 -7.695 1 95.75 315 GLU B C 1
ATOM 5804 O O . GLU B 1 315 ? 2.592 -35.094 -7.25 1 95.75 315 GLU B O 1
ATOM 5809 N N . ASP B 1 316 ? 4.586 -36.031 -7.133 1 95.94 316 ASP B N 1
ATOM 5810 C CA . ASP B 1 316 ? 4.855 -35.438 -5.832 1 95.94 316 ASP B C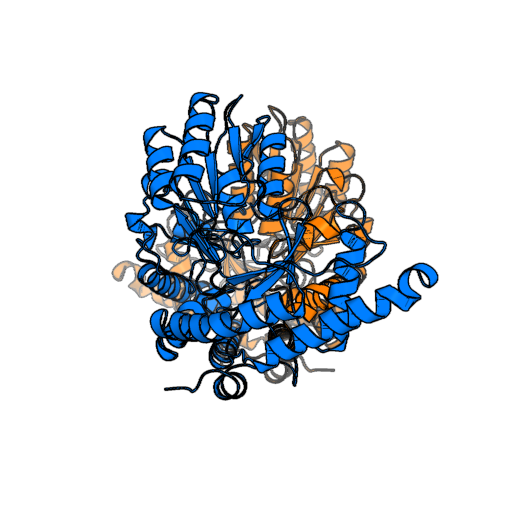A 1
ATOM 5811 C C . ASP B 1 316 ? 5.289 -33.969 -5.984 1 95.94 316 ASP B C 1
ATOM 5813 O O . ASP B 1 316 ? 5.508 -33.281 -4.992 1 95.94 316 ASP B O 1
ATOM 5817 N N . MET B 1 317 ? 5.387 -33.5 -7.23 1 98.06 317 MET B N 1
ATOM 5818 C CA . MET B 1 317 ? 5.77 -32.094 -7.488 1 98.06 317 MET B CA 1
ATOM 5819 C C . MET B 1 317 ? 4.594 -31.312 -8.055 1 98.06 317 MET B C 1
ATOM 5821 O O . MET B 1 317 ? 4.762 -30.172 -8.484 1 98.06 317 MET B O 1
ATOM 5825 N N . LYS B 1 318 ? 3.438 -31.938 -8.062 1 97.94 318 LYS B N 1
ATOM 5826 C CA . LYS B 1 318 ? 2.229 -31.234 -8.484 1 97.94 318 LYS B CA 1
ATOM 5827 C C . LYS B 1 318 ? 1.611 -30.469 -7.328 1 97.94 318 LYS B C 1
ATOM 5829 O O . LYS B 1 318 ? 1.535 -30.969 -6.207 1 97.94 318 LYS B O 1
ATOM 5834 N N . ALA B 1 319 ? 1.251 -29.188 -7.566 1 98.25 319 ALA B N 1
ATOM 5835 C CA . ALA B 1 319 ? 0.451 -28.469 -6.578 1 98.25 319 ALA B CA 1
ATOM 5836 C C . ALA B 1 319 ? -0.882 -29.172 -6.336 1 98.25 319 ALA B C 1
ATOM 5838 O O . ALA B 1 319 ? -1.474 -29.719 -7.262 1 98.25 319 ALA B O 1
ATOM 5839 N N . PRO B 1 320 ? -1.361 -29.094 -5.156 1 97.94 320 PRO B N 1
ATOM 5840 C CA . PRO B 1 320 ? -2.568 -29.844 -4.828 1 97.94 320 PRO B CA 1
ATOM 5841 C C . PRO B 1 320 ? -3.807 -29.344 -5.559 1 97.94 320 PRO B C 1
ATOM 5843 O O . PRO B 1 320 ? -4.691 -30.125 -5.906 1 97.94 320 PRO B O 1
ATOM 5846 N N . CYS B 1 321 ? -3.857 -28.031 -5.82 1 98.25 321 CYS B N 1
ATOM 5847 C CA . CYS B 1 321 ? -5.129 -27.469 -6.262 1 98.25 321 CYS B CA 1
ATOM 5848 C C . CYS B 1 321 ? -5 -26.859 -7.656 1 98.25 321 CYS B C 1
ATOM 5850 O O . CYS B 1 321 ? -5.898 -26.156 -8.117 1 98.25 321 CYS B O 1
ATOM 5852 N N . ILE B 1 322 ? -3.838 -27.047 -8.336 1 98.25 322 ILE B N 1
ATOM 5853 C CA . ILE B 1 322 ? -3.59 -26.484 -9.648 1 98.25 322 ILE B CA 1
ATOM 5854 C C . ILE B 1 322 ? -3.184 -27.578 -10.625 1 98.25 322 ILE B C 1
ATOM 5856 O O . ILE B 1 322 ? -2.373 -28.453 -10.289 1 98.25 322 ILE B O 1
ATOM 5860 N N . SER B 1 323 ? -3.748 -27.625 -11.75 1 97.81 323 SER B N 1
ATOM 5861 C CA . SER B 1 323 ? -3.344 -28.484 -12.852 1 97.81 323 SER B CA 1
ATOM 5862 C C . SER B 1 323 ? -3.385 -27.75 -14.18 1 97.81 323 SER B C 1
ATOM 5864 O O . SER B 1 323 ? -3.934 -26.641 -14.266 1 97.81 323 SER B O 1
ATOM 5866 N N . VAL B 1 324 ? -2.719 -28.281 -15.211 1 97.88 324 VAL B N 1
ATOM 5867 C CA . VAL B 1 324 ? -2.699 -27.641 -16.516 1 97.88 324 VAL B CA 1
ATOM 5868 C C . VAL B 1 324 ? -2.994 -28.672 -17.609 1 97.88 324 VAL B C 1
ATOM 5870 O O . VAL B 1 324 ? -2.475 -29.797 -17.562 1 97.88 324 VAL B O 1
ATOM 5873 N N . VAL B 1 325 ? -3.861 -28.344 -18.484 1 98.44 325 VAL B N 1
ATOM 5874 C CA . VAL B 1 325 ? -4.223 -29.188 -19.625 1 98.44 325 VAL B CA 1
ATOM 5875 C C . VAL B 1 325 ? -3.928 -28.469 -20.922 1 98.44 325 VAL B C 1
ATOM 5877 O O . VAL B 1 325 ? -4.273 -27.281 -21.078 1 98.44 325 VAL B O 1
ATOM 5880 N N . ARG B 1 326 ? -3.236 -29.141 -21.828 1 98.25 326 ARG B N 1
ATOM 5881 C CA . ARG B 1 326 ? -2.908 -28.547 -23.125 1 98.25 326 ARG B CA 1
ATOM 5882 C C . ARG B 1 326 ? -4.172 -28.203 -23.906 1 98.25 326 ARG B C 1
ATOM 5884 O O . ARG B 1 326 ? -5.125 -28.984 -23.922 1 98.25 326 ARG B O 1
ATOM 5891 N N . LEU B 1 327 ? -4.215 -26.984 -24.469 1 97.56 327 LEU B N 1
ATOM 5892 C CA . LEU B 1 327 ? -5.352 -26.562 -25.281 1 97.56 327 LEU B CA 1
ATOM 5893 C C . LEU B 1 327 ? -5.262 -27.125 -26.688 1 97.56 327 LEU B C 1
ATOM 5895 O O . LEU B 1 327 ? -4.164 -27.375 -27.188 1 97.56 327 LEU B O 1
ATOM 5899 N N . PRO B 1 328 ? -6.434 -27.344 -27.234 1 95.62 328 PRO B N 1
ATOM 5900 C CA . PRO B 1 328 ? -6.387 -27.766 -28.641 1 95.62 328 PRO B CA 1
ATOM 5901 C C . PRO B 1 328 ? -5.855 -26.672 -29.562 1 95.62 328 PRO B C 1
ATOM 5903 O O . PRO B 1 328 ? -6.016 -25.484 -29.281 1 95.62 328 PRO B O 1
ATOM 5906 N N . GLU B 1 329 ? -5.273 -27.156 -30.625 1 91.31 329 GLU B N 1
ATOM 5907 C CA . GLU B 1 329 ? -4.797 -26.203 -31.625 1 91.31 329 GLU B CA 1
ATOM 5908 C C . GLU B 1 329 ? -5.961 -25.594 -32.406 1 91.31 329 GLU B C 1
ATOM 5910 O O . GLU B 1 329 ? -6.949 -26.281 -32.688 1 91.31 329 GLU B O 1
ATOM 5915 N N . LEU B 1 330 ? -5.863 -24.375 -32.594 1 90.62 330 LEU B N 1
ATOM 5916 C CA . LEU B 1 330 ? -6.809 -23.703 -33.5 1 90.62 330 LEU B CA 1
ATOM 5917 C C . LEU B 1 330 ? -6.219 -23.516 -34.875 1 90.62 330 LEU B C 1
ATOM 5919 O O . LEU B 1 330 ? -5.164 -22.906 -35.031 1 90.62 330 LEU B O 1
ATOM 5923 N N . PRO B 1 331 ? -6.883 -24.078 -35.844 1 86.94 331 PRO B N 1
ATOM 5924 C CA . PRO B 1 331 ? -6.359 -23.953 -37.219 1 86.94 331 PRO B CA 1
ATOM 5925 C C . PRO B 1 331 ? -6.121 -22.5 -37.625 1 86.94 331 PRO B C 1
ATOM 5927 O O . PRO B 1 331 ? -6.949 -21.625 -37.312 1 86.94 331 PRO B O 1
ATOM 5930 N N . GLY B 1 332 ? -4.965 -22.281 -38.188 1 86.44 332 GLY B N 1
ATOM 5931 C CA . GLY B 1 332 ? -4.66 -20.953 -38.688 1 86.44 332 GLY B CA 1
ATOM 5932 C C . GLY B 1 332 ? -3.881 -20.094 -37.719 1 86.44 332 GLY B C 1
ATOM 5933 O O . GLY B 1 332 ? -3.439 -19 -38.062 1 86.44 332 GLY B O 1
ATOM 5934 N N . TYR B 1 333 ? -3.785 -20.562 -36.5 1 90.25 333 TYR B N 1
ATOM 5935 C CA . TYR B 1 333 ? -3.043 -19.828 -35.5 1 90.25 333 TYR B CA 1
ATOM 5936 C C . TYR B 1 333 ? -1.79 -20.578 -35.062 1 90.25 333 TYR B C 1
ATOM 5938 O O . TYR B 1 333 ? -1.789 -21.812 -35 1 90.25 333 TYR B O 1
ATOM 5946 N N . THR B 1 334 ? -0.728 -19.844 -34.875 1 88.56 334 THR B N 1
ATOM 5947 C CA . THR B 1 334 ? 0.528 -20.438 -34.438 1 88.56 334 THR B CA 1
ATOM 5948 C C . THR B 1 334 ? 1.101 -19.688 -33.25 1 88.56 334 THR B C 1
ATOM 5950 O O . THR B 1 334 ? 0.822 -18.5 -33.062 1 88.56 334 THR B O 1
ATOM 5953 N N . LEU B 1 335 ? 1.817 -20.453 -32.406 1 87.94 335 LEU B N 1
ATOM 5954 C CA . LEU B 1 335 ? 2.574 -19.859 -31.312 1 87.94 335 LEU B CA 1
ATOM 5955 C C . LEU B 1 335 ? 4.047 -19.719 -31.688 1 87.94 335 LEU B C 1
ATOM 5957 O O . LEU B 1 335 ? 4.598 -20.562 -32.406 1 87.94 335 LEU B O 1
ATOM 5961 N N . PRO B 1 336 ? 4.656 -18.672 -31.234 1 88.44 336 PRO B N 1
ATOM 5962 C CA . PRO B 1 336 ? 4.203 -17.625 -30.312 1 88.44 336 PRO B CA 1
ATOM 5963 C C . PRO B 1 336 ? 3.551 -16.453 -31.047 1 88.44 336 PRO B C 1
ATOM 5965 O O . PRO B 1 336 ? 2.98 -15.562 -30.406 1 88.44 336 PRO B O 1
ATOM 5968 N N . GLU B 1 337 ? 3.559 -16.422 -32.281 1 88.94 337 GLU B N 1
ATOM 5969 C CA . GLU B 1 337 ? 3.158 -15.266 -33.094 1 88.94 337 GLU B CA 1
ATOM 5970 C C . GLU B 1 337 ? 1.732 -14.836 -32.75 1 88.94 337 GLU B C 1
ATOM 5972 O O . GLU B 1 337 ? 1.439 -13.633 -32.719 1 88.94 337 GLU B O 1
ATOM 5977 N N . ASP B 1 338 ? 0.898 -15.828 -32.5 1 91.88 338 ASP B N 1
ATOM 5978 C CA . ASP B 1 338 ? -0.519 -15.516 -32.344 1 91.88 338 ASP B CA 1
ATOM 5979 C C . ASP B 1 338 ? -0.945 -15.641 -30.875 1 91.88 338 ASP B C 1
ATOM 5981 O O . ASP B 1 338 ? -2.127 -15.828 -30.594 1 91.88 338 ASP B O 1
ATOM 5985 N N . GLU B 1 339 ? -0.044 -15.602 -29.953 1 92.69 339 GLU B N 1
ATOM 5986 C CA . GLU B 1 339 ? -0.339 -15.82 -28.531 1 92.69 339 GLU B CA 1
ATOM 5987 C C . GLU B 1 339 ? -1.426 -14.859 -28.047 1 92.69 339 GLU B C 1
ATOM 5989 O O . GLU B 1 339 ? -2.398 -15.289 -27.422 1 92.69 339 GLU B O 1
ATOM 5994 N N . HIS B 1 340 ? -1.253 -13.609 -28.391 1 92 340 HIS B N 1
ATOM 5995 C CA . HIS B 1 340 ? -2.162 -12.586 -27.891 1 92 340 HIS B CA 1
ATOM 5996 C C . HIS B 1 340 ? -3.572 -12.789 -28.438 1 92 340 HIS B C 1
ATOM 5998 O O . HIS B 1 340 ? -4.551 -12.664 -27.688 1 92 340 HIS B O 1
ATOM 6004 N N . ILE B 1 341 ? -3.67 -13.062 -29.688 1 92.31 341 ILE B N 1
ATOM 6005 C CA . ILE B 1 341 ? -4.969 -13.25 -30.312 1 92.31 341 ILE B CA 1
ATOM 6006 C C . ILE B 1 341 ? -5.629 -14.523 -29.797 1 92.31 341 ILE B C 1
ATOM 6008 O O . ILE B 1 341 ? -6.832 -14.539 -29.531 1 92.31 341 ILE B O 1
ATOM 6012 N N . LEU B 1 342 ? -4.832 -15.602 -29.672 1 92.88 342 LEU B N 1
ATOM 6013 C CA . LEU B 1 342 ? -5.348 -16.859 -29.156 1 92.88 342 LEU B CA 1
ATOM 6014 C C . LEU B 1 342 ? -5.887 -16.688 -27.734 1 92.88 342 LEU B C 1
ATOM 6016 O O . LEU B 1 342 ? -6.973 -17.188 -27.422 1 92.88 342 LEU B O 1
ATOM 6020 N N . ARG B 1 343 ? -5.121 -16.031 -26.922 1 94.06 343 ARG B N 1
ATOM 6021 C CA . ARG B 1 343 ? -5.543 -15.781 -25.547 1 94.06 343 ARG B CA 1
ATOM 6022 C C . ARG B 1 343 ? -6.863 -15.016 -25.516 1 94.06 343 ARG B C 1
ATOM 6024 O O . ARG B 1 343 ? -7.734 -15.312 -24.688 1 94.06 343 ARG B O 1
ATOM 6031 N N . ARG B 1 344 ? -6.973 -14.031 -26.344 1 93 344 ARG B N 1
ATOM 6032 C CA . ARG B 1 344 ? -8.195 -13.234 -26.422 1 93 344 ARG B CA 1
ATOM 6033 C C . ARG B 1 344 ? -9.383 -14.094 -26.859 1 93 344 ARG B C 1
ATOM 6035 O O . ARG B 1 344 ? -10.477 -13.953 -26.312 1 93 344 ARG B O 1
ATOM 6042 N N . LEU B 1 345 ? -9.164 -14.93 -27.797 1 94.38 345 LEU B N 1
ATOM 6043 C CA . LEU B 1 345 ? -10.219 -15.797 -28.297 1 94.38 345 LEU B CA 1
ATOM 6044 C C . LEU B 1 345 ? -10.711 -16.75 -27.219 1 94.38 345 LEU B C 1
ATOM 6046 O O . LEU B 1 345 ? -11.914 -16.906 -27.016 1 94.38 345 LEU B O 1
ATOM 6050 N N . PHE B 1 346 ? -9.789 -17.328 -26.547 1 94.94 346 PHE B N 1
ATOM 6051 C CA . PHE B 1 346 ? -10.156 -18.266 -25.484 1 94.94 346 PHE B CA 1
ATOM 6052 C C . PHE B 1 346 ? -10.906 -17.547 -24.375 1 94.94 346 PHE B C 1
ATOM 6054 O O . PHE B 1 346 ? -11.93 -18.031 -23.891 1 94.94 346 PHE B O 1
ATOM 6061 N N . HIS B 1 347 ? -10.391 -16.406 -24 1 94.31 347 HIS B N 1
ATOM 6062 C CA . HIS B 1 347 ? -11.031 -15.656 -22.922 1 94.31 347 HIS B CA 1
ATOM 6063 C C . HIS B 1 347 ? -12.43 -15.211 -23.328 1 94.31 347 HIS B C 1
ATOM 6065 O O . HIS B 1 347 ? -13.359 -15.266 -22.5 1 94.31 347 HIS B O 1
ATOM 6071 N N . GLN B 1 348 ? -12.555 -14.727 -24.531 1 94.25 348 GLN B N 1
ATOM 6072 C CA . GLN B 1 348 ? -13.859 -14.258 -25 1 94.25 348 GLN B CA 1
ATOM 6073 C C . GLN B 1 348 ? -14.875 -15.398 -25.031 1 94.25 348 GLN B C 1
ATOM 6075 O O . GLN B 1 348 ? -16.016 -15.227 -24.594 1 94.25 348 GLN B O 1
ATOM 6080 N N . ARG B 1 349 ? -14.438 -16.5 -25.531 1 95.06 349 ARG B N 1
ATOM 6081 C CA . ARG B 1 349 ? -15.336 -17.656 -25.609 1 95.06 349 ARG B CA 1
ATOM 6082 C C . ARG B 1 349 ? -15.742 -18.125 -24.219 1 95.06 349 ARG B C 1
ATOM 6084 O O . ARG B 1 349 ? -16.906 -18.453 -23.984 1 95.06 349 ARG B O 1
ATOM 6091 N N . CYS B 1 350 ? -14.789 -18.188 -23.344 1 96.38 350 CYS B N 1
ATOM 6092 C CA . CYS B 1 350 ? -15.086 -18.578 -21.969 1 96.38 350 CYS B CA 1
ATOM 6093 C C . CYS B 1 350 ? -16.047 -17.594 -21.328 1 96.38 350 CYS B C 1
ATOM 6095 O O . CYS B 1 350 ? -16.938 -18 -20.578 1 96.38 350 CYS B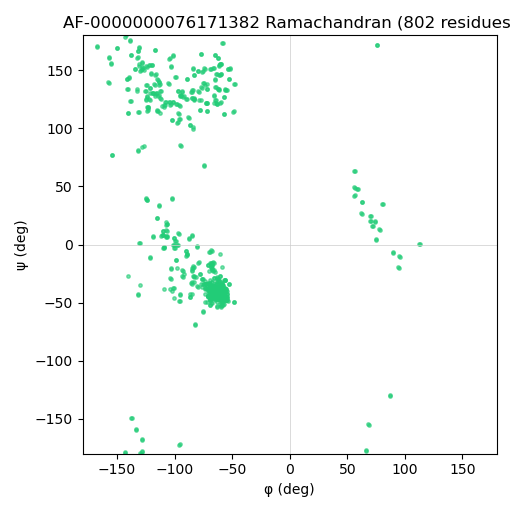 O 1
ATOM 6097 N N . LYS B 1 351 ? -15.797 -16.344 -21.609 1 94.81 351 LYS B N 1
ATOM 6098 C CA . LYS B 1 351 ? -16.672 -15.312 -21.062 1 94.81 351 LYS B CA 1
ATOM 6099 C C . LYS B 1 351 ? -18.109 -15.523 -21.516 1 94.81 351 LYS B C 1
ATOM 6101 O O . LYS B 1 351 ? -19.047 -15.328 -20.734 1 94.81 351 LYS B O 1
ATOM 6106 N N . GLU B 1 352 ? -18.312 -15.891 -22.734 1 96.19 352 GLU B N 1
ATOM 6107 C CA . GLU B 1 352 ? -19.641 -16.156 -23.281 1 96.19 352 GLU B CA 1
ATOM 6108 C C . GLU B 1 352 ? -20.328 -17.297 -22.531 1 96.19 352 GLU B C 1
ATOM 6110 O O . GLU B 1 352 ? -21.547 -17.375 -22.469 1 96.19 352 GLU B O 1
ATOM 6115 N N . TYR B 1 353 ? -19.562 -18.172 -21.969 1 97.38 353 TYR B N 1
ATOM 6116 C CA . TYR B 1 353 ? -20.078 -19.297 -21.203 1 97.38 353 TYR B CA 1
ATOM 6117 C C . TYR B 1 353 ? -20.031 -19.016 -19.703 1 97.38 353 TYR B C 1
ATOM 6119 O O . TYR B 1 353 ? -20.266 -19.906 -18.891 1 97.38 353 TYR B O 1
ATOM 6127 N N . ASN B 1 354 ? -19.609 -17.797 -19.281 1 96.88 354 ASN B N 1
ATOM 6128 C CA . ASN B 1 354 ? -19.484 -17.344 -17.891 1 96.88 354 ASN B CA 1
ATOM 6129 C C . ASN B 1 354 ? -18.469 -18.172 -17.125 1 96.88 354 ASN B C 1
ATOM 6131 O O . ASN B 1 354 ? -18.688 -18.516 -15.953 1 96.88 354 ASN B O 1
ATOM 6135 N N . VAL B 1 355 ? -17.406 -18.547 -17.828 1 97.94 355 VAL B N 1
ATOM 6136 C CA . VAL B 1 355 ? -16.297 -19.281 -17.219 1 97.94 355 VAL B CA 1
ATOM 6137 C C . VAL B 1 355 ? -15.086 -18.359 -17.094 1 97.94 355 VAL B C 1
ATOM 6139 O O . VAL B 1 355 ? -14.656 -17.75 -18.078 1 97.94 355 VAL B O 1
ATOM 6142 N N . VAL B 1 356 ? -14.656 -18.25 -15.867 1 97.31 356 VAL B N 1
ATOM 6143 C CA . VAL B 1 356 ? -13.414 -17.531 -15.609 1 97.31 356 VAL B CA 1
ATOM 6144 C C . VAL B 1 356 ? -12.25 -18.516 -15.523 1 97.31 356 VAL B C 1
ATOM 6146 O O . VAL B 1 356 ? -12.141 -19.266 -14.555 1 97.31 356 VAL B O 1
ATOM 6149 N N . SER B 1 357 ? -11.414 -18.5 -16.531 1 95.94 357 SER B N 1
ATOM 6150 C CA . SER B 1 357 ? -10.289 -19.422 -16.641 1 95.94 357 SER B CA 1
ATOM 6151 C C . SER B 1 357 ? -8.992 -18.688 -16.953 1 95.94 357 SER B C 1
ATOM 6153 O O . SER B 1 357 ? -9 -17.469 -17.172 1 95.94 357 SER B O 1
ATOM 6155 N N . SER B 1 358 ? -7.91 -19.406 -16.844 1 96 358 SER B N 1
ATOM 6156 C CA . SER B 1 358 ? -6.594 -18.859 -17.156 1 96 358 SER B CA 1
ATOM 6157 C C . SER B 1 358 ? -5.871 -19.688 -18.203 1 96 358 SER B C 1
ATOM 6159 O O . SER B 1 358 ? -5.945 -20.922 -18.188 1 96 358 SER B O 1
ATOM 6161 N N . PHE B 1 359 ? -5.242 -19 -19.141 1 96.75 359 PHE B N 1
ATOM 6162 C CA . PHE B 1 359 ? -4.469 -19.625 -20.188 1 96.75 359 PHE B CA 1
ATOM 6163 C C . PHE B 1 359 ? -2.998 -19.234 -20.109 1 96.75 359 PHE B C 1
ATOM 6165 O O . PHE B 1 359 ? -2.676 -18.047 -19.969 1 96.75 359 PHE B O 1
ATOM 6172 N N . VAL B 1 360 ? -2.158 -20.219 -20.109 1 96 360 VAL B N 1
ATOM 6173 C CA . VAL B 1 360 ? -0.732 -19.969 -19.922 1 96 360 VAL B CA 1
ATOM 6174 C C . VAL B 1 360 ? 0.059 -20.609 -21.062 1 96 360 VAL B C 1
ATOM 6176 O O . VAL B 1 360 ? -0.4 -21.562 -21.688 1 96 360 VAL B O 1
ATOM 6179 N N . VAL B 1 361 ? 1.148 -20.031 -21.375 1 95.19 361 VAL B N 1
ATOM 6180 C CA . VAL B 1 361 ? 2.053 -20.562 -22.391 1 95.19 361 VAL B CA 1
ATOM 6181 C C . VAL B 1 361 ? 3.32 -21.094 -21.719 1 95.19 361 VAL B C 1
ATOM 6183 O O . VAL B 1 361 ? 4.004 -20.359 -21 1 95.19 361 VAL B O 1
ATOM 6186 N N . ILE B 1 362 ? 3.605 -22.344 -21.844 1 95.31 362 ILE B N 1
ATOM 6187 C CA . ILE B 1 362 ? 4.801 -23 -21.344 1 95.31 362 ILE B CA 1
ATOM 6188 C C . ILE B 1 362 ? 5.535 -23.688 -22.484 1 95.31 362 ILE B C 1
ATOM 6190 O O . ILE B 1 362 ? 4.984 -24.578 -23.141 1 95.31 362 ILE B O 1
ATOM 6194 N N . ASP B 1 363 ? 6.758 -23.219 -22.781 1 92.25 363 ASP B N 1
ATOM 6195 C CA . ASP B 1 363 ? 7.574 -23.766 -23.859 1 92.25 363 ASP B CA 1
ATOM 6196 C C . ASP B 1 363 ? 6.828 -23.734 -25.188 1 92.25 363 ASP B C 1
ATOM 6198 O O . ASP B 1 363 ? 6.719 -24.75 -25.875 1 92.25 363 ASP B O 1
ATOM 6202 N N . SER B 1 364 ? 6.129 -22.641 -25.469 1 90.62 364 SER B N 1
ATOM 6203 C CA . SER B 1 364 ? 5.457 -22.344 -26.719 1 90.62 364 SER B CA 1
ATOM 6204 C C . SER B 1 364 ? 4.234 -23.234 -26.922 1 90.62 364 SER B C 1
ATOM 6206 O O . SER B 1 364 ? 3.832 -23.5 -28.047 1 90.62 364 SER B O 1
ATOM 6208 N N . VAL B 1 365 ? 3.785 -23.75 -25.875 1 94 365 VAL B N 1
ATOM 6209 C CA . VAL B 1 365 ? 2.549 -24.516 -25.891 1 94 365 VAL B CA 1
ATOM 6210 C C . VAL B 1 365 ? 1.501 -23.844 -25.016 1 94 365 VAL B C 1
ATOM 6212 O O . VAL B 1 365 ? 1.817 -23.359 -23.922 1 94 365 VAL B O 1
ATOM 6215 N N . PHE B 1 366 ? 0.298 -23.812 -25.531 1 95.69 366 PHE B N 1
ATOM 6216 C CA . PHE B 1 366 ? -0.785 -23.141 -24.828 1 95.69 366 PHE B CA 1
ATOM 6217 C C . PHE B 1 366 ? -1.555 -24.109 -23.938 1 95.69 366 PHE B C 1
ATOM 6219 O O . PHE B 1 366 ? -1.947 -25.188 -24.391 1 95.69 366 PHE B O 1
ATOM 6226 N N . TYR B 1 367 ? -1.693 -23.75 -22.688 1 97.31 367 TYR B N 1
ATOM 6227 C CA . TYR B 1 367 ? -2.387 -24.594 -21.719 1 97.31 367 TYR B CA 1
ATOM 6228 C C . TYR B 1 367 ? -3.525 -23.828 -21.047 1 97.31 367 TYR B C 1
ATOM 6230 O O . TYR B 1 367 ? -3.52 -22.594 -21.016 1 97.31 367 TYR B O 1
ATOM 6238 N N . CYS B 1 368 ? -4.512 -24.562 -20.609 1 98.12 368 CYS B N 1
ATOM 6239 C CA . CYS B 1 368 ? -5.488 -24.047 -19.656 1 98.12 368 CYS B CA 1
ATOM 6240 C C . CYS B 1 368 ? -5.117 -24.422 -18.234 1 98.12 368 CYS B C 1
ATOM 6242 O O . CYS B 1 368 ? -4.918 -25.609 -17.922 1 98.12 368 CYS B O 1
ATOM 6244 N N . ARG B 1 369 ? -4.898 -23.453 -17.406 1 98.19 369 ARG B N 1
ATOM 6245 C CA . ARG B 1 369 ? -4.633 -23.719 -15.992 1 98.19 369 ARG B CA 1
ATOM 6246 C C . ARG B 1 369 ? -5.934 -23.906 -15.219 1 98.19 369 ARG B C 1
ATOM 6248 O O . ARG B 1 369 ? -6.816 -23.062 -15.258 1 98.19 369 ARG B O 1
ATOM 6255 N N . LEU B 1 370 ? -6.059 -25.016 -14.562 1 98.25 370 LEU B N 1
ATOM 6256 C CA . LEU B 1 370 ? -7.227 -25.375 -13.766 1 98.25 370 LEU B CA 1
ATOM 6257 C C . LEU B 1 370 ? -6.945 -25.188 -12.273 1 98.25 370 LEU B C 1
ATOM 6259 O O . LEU B 1 370 ? -5.98 -25.75 -11.75 1 98.25 370 LEU B O 1
ATOM 6263 N N . CYS B 1 371 ? -7.684 -24.406 -11.664 1 98.38 371 CYS B N 1
ATOM 6264 C CA . CYS B 1 371 ? -7.641 -24.266 -10.211 1 98.38 371 CYS B CA 1
ATOM 6265 C C . CYS B 1 371 ? -8.922 -24.781 -9.57 1 98.38 371 CYS B C 1
ATOM 6267 O O . CYS B 1 371 ? -10.016 -24.5 -10.055 1 98.38 371 CYS B O 1
ATOM 6269 N N . VAL B 1 372 ? -8.789 -25.578 -8.57 1 98.19 372 VAL B N 1
ATOM 6270 C CA . VAL B 1 372 ? -9.93 -26.125 -7.855 1 98.19 372 VAL B CA 1
ATOM 6271 C C . VAL B 1 372 ? -9.961 -25.594 -6.43 1 98.19 372 VAL B C 1
ATOM 6273 O O . VAL B 1 372 ? -8.93 -25.547 -5.75 1 98.19 372 VAL B O 1
ATOM 6276 N N . ASN B 1 373 ? -11.039 -25.078 -6.051 1 98 373 ASN B N 1
ATOM 6277 C CA . ASN B 1 373 ? -11.32 -24.734 -4.664 1 98 373 ASN B CA 1
ATOM 6278 C C . ASN B 1 373 ? -12.641 -25.312 -4.191 1 98 373 ASN B C 1
ATOM 6280 O O . ASN B 1 373 ? -13.289 -26.062 -4.926 1 98 373 ASN B O 1
ATOM 6284 N N . VAL B 1 374 ? -13.07 -25.062 -3.002 1 97.69 374 VAL B N 1
ATOM 6285 C CA . VAL B 1 374 ? -14.125 -25.781 -2.291 1 97.69 374 VAL B CA 1
ATOM 6286 C C . VAL B 1 374 ? -15.469 -25.484 -2.951 1 97.69 374 VAL B C 1
ATOM 6288 O O . VAL B 1 374 ? -16.422 -26.25 -2.779 1 97.69 374 VAL B O 1
ATOM 6291 N N . TYR B 1 375 ? -15.578 -24.453 -3.777 1 97.69 375 TYR B N 1
ATOM 6292 C CA . TYR B 1 375 ? -16.859 -24.078 -4.355 1 97.69 375 TYR B CA 1
ATOM 6293 C C . TYR B 1 375 ? -17 -24.609 -5.777 1 97.69 375 TYR B C 1
ATOM 6295 O O . TYR B 1 375 ? -18.047 -24.453 -6.406 1 97.69 375 TYR B O 1
ATOM 6303 N N . ASN B 1 376 ? -15.992 -25.266 -6.371 1 98 376 ASN B N 1
ATOM 6304 C CA . ASN B 1 376 ? -16.031 -25.75 -7.746 1 98 376 ASN B CA 1
ATOM 6305 C C . ASN B 1 376 ? -16.719 -27.109 -7.84 1 98 376 ASN B C 1
ATOM 6307 O O . ASN B 1 376 ? -16.672 -27.891 -6.891 1 98 376 ASN B O 1
ATOM 6311 N N . THR B 1 377 ? -17.281 -27.328 -8.938 1 97.19 377 THR B N 1
ATOM 6312 C CA . THR B 1 377 ? -17.938 -28.594 -9.234 1 97.19 377 THR B CA 1
ATOM 6313 C C . THR B 1 377 ? -17.5 -29.125 -10.602 1 97.19 377 THR B C 1
ATOM 6315 O O . THR B 1 377 ? -16.875 -28.391 -11.383 1 97.19 377 THR B O 1
ATOM 6318 N N . LEU B 1 378 ? -17.828 -30.406 -10.828 1 97.62 378 LEU B N 1
ATOM 6319 C CA . LEU B 1 378 ? -17.516 -31 -12.133 1 97.62 378 LEU B CA 1
ATOM 6320 C C . LEU B 1 378 ? -18.219 -30.234 -13.25 1 97.62 378 LEU B C 1
ATOM 6322 O O . LEU B 1 378 ? -17.672 -30.109 -14.352 1 97.62 378 LEU B O 1
ATOM 6326 N N . GLU B 1 379 ? -19.359 -29.719 -12.961 1 96.94 379 GLU B N 1
ATOM 6327 C CA . GLU B 1 379 ? -20.141 -28.984 -13.938 1 96.94 379 GLU B CA 1
ATOM 6328 C C . GLU B 1 379 ? -19.406 -27.734 -14.414 1 96.94 379 GLU B C 1
ATOM 6330 O O . GLU B 1 379 ? -19.531 -27.328 -15.578 1 96.94 379 GLU B O 1
ATOM 6335 N N . ASP B 1 380 ? -18.719 -27.141 -13.492 1 97.88 380 ASP B N 1
ATOM 6336 C CA . ASP B 1 380 ? -17.922 -25.969 -13.867 1 97.88 380 ASP B CA 1
ATOM 6337 C C . ASP B 1 380 ? -16.938 -26.297 -14.992 1 97.88 380 ASP B C 1
ATOM 6339 O O . ASP B 1 380 ? -16.797 -25.531 -15.945 1 97.88 380 ASP B O 1
ATOM 6343 N N . TYR B 1 381 ? -16.375 -27.375 -14.93 1 98.31 381 TYR B N 1
ATOM 6344 C CA . TYR B 1 381 ? -15.344 -27.781 -15.891 1 98.31 381 TYR B CA 1
ATOM 6345 C C . TYR B 1 381 ? -15.977 -28.344 -17.156 1 98.31 381 TYR B C 1
ATOM 6347 O O . TYR B 1 381 ? -15.398 -28.25 -18.234 1 98.31 381 TYR B O 1
ATOM 6355 N N . CYS B 1 382 ? -17.156 -28.891 -17.031 1 98.31 382 CYS B N 1
ATOM 6356 C CA . CYS B 1 382 ? -17.906 -29.266 -18.219 1 98.31 382 CYS B CA 1
ATOM 6357 C C . CYS B 1 382 ? -18.234 -28.047 -19.062 1 98.31 382 CYS B C 1
ATOM 6359 O O . CYS B 1 382 ? -18.188 -28.109 -20.297 1 98.31 382 CYS B O 1
ATOM 6361 N N . ARG B 1 383 ? -18.547 -27.031 -18.406 1 98.31 383 ARG B N 1
ATOM 6362 C CA . ARG B 1 383 ? -18.828 -25.797 -19.109 1 98.31 383 ARG B CA 1
ATOM 6363 C C . ARG B 1 383 ? -17.578 -25.266 -19.812 1 98.31 383 ARG B C 1
ATOM 6365 O O . ARG B 1 383 ? -17.656 -24.734 -20.922 1 98.31 383 ARG B O 1
ATOM 6372 N N . LEU B 1 384 ? -16.469 -25.344 -19.109 1 98.56 384 LEU B N 1
ATOM 6373 C CA . LEU B 1 384 ? -15.203 -25.016 -19.75 1 98.56 384 LEU B CA 1
ATOM 6374 C C . LEU B 1 384 ? -14.984 -25.844 -21 1 98.56 384 LEU B C 1
ATOM 6376 O O . LEU B 1 384 ? -14.602 -25.312 -22.047 1 98.56 384 LEU B O 1
ATOM 6380 N N . ASP B 1 385 ? -15.195 -27.094 -20.859 1 98.56 385 ASP B N 1
ATOM 6381 C CA . ASP B 1 385 ? -15.039 -28.016 -21.984 1 98.56 385 ASP B CA 1
ATOM 6382 C C . ASP B 1 385 ? -15.891 -27.594 -23.172 1 98.56 385 ASP B C 1
ATOM 6384 O O . ASP B 1 385 ? -15.398 -27.531 -24.297 1 98.56 385 ASP B O 1
ATOM 6388 N N . LYS B 1 386 ? -17.109 -27.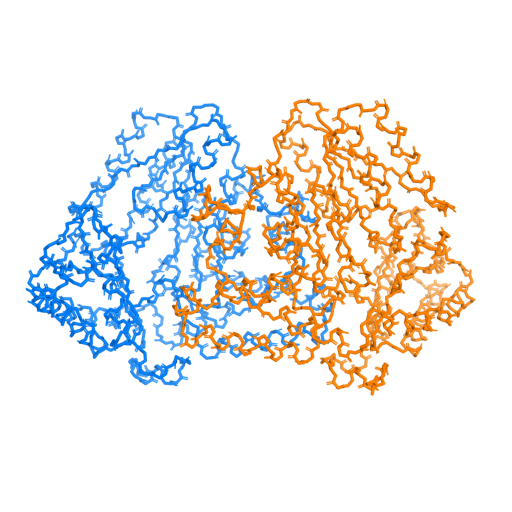281 -22.922 1 98.25 386 LYS B N 1
ATOM 6389 C CA . LYS B 1 386 ? -18.031 -26.844 -23.969 1 98.25 386 LYS B CA 1
ATOM 6390 C C . LYS B 1 386 ? -17.547 -25.562 -24.641 1 98.25 386 LYS B C 1
ATOM 6392 O O . LYS B 1 386 ? -17.609 -25.438 -25.859 1 98.25 386 LYS B O 1
ATOM 6397 N N . ALA B 1 387 ? -17.141 -24.625 -23.859 1 97.88 387 ALA B N 1
ATOM 6398 C CA . ALA B 1 387 ? -16.656 -23.359 -24.375 1 97.88 387 ALA B CA 1
ATOM 6399 C C . ALA B 1 387 ? -15.477 -23.562 -25.328 1 97.88 387 ALA B C 1
ATOM 6401 O O . ALA B 1 387 ? -15.438 -22.984 -26.406 1 97.88 387 ALA B O 1
ATOM 6402 N N . ILE B 1 388 ? -14.523 -24.375 -24.906 1 97.56 388 ILE B N 1
ATOM 6403 C CA . ILE B 1 388 ? -13.305 -24.594 -25.688 1 97.56 388 ILE B CA 1
ATOM 6404 C C . ILE B 1 388 ? -13.633 -25.359 -26.969 1 97.56 388 ILE B C 1
ATOM 6406 O O . ILE B 1 388 ? -13.156 -25.016 -28.047 1 97.56 388 ILE B O 1
ATOM 6410 N N . LEU B 1 389 ? -14.461 -26.344 -26.906 1 96.38 389 LEU B N 1
ATOM 6411 C CA . LEU B 1 389 ? -14.828 -27.141 -28.062 1 96.38 389 LEU B CA 1
ATOM 6412 C C . LEU B 1 389 ? -15.586 -26.297 -29.078 1 96.38 389 LEU B C 1
ATOM 6414 O O . LEU B 1 389 ? -15.406 -26.453 -30.297 1 96.38 389 LEU B O 1
ATOM 6418 N N . ASP B 1 390 ? -16.438 -25.469 -28.547 1 95.62 390 ASP B N 1
ATOM 6419 C CA . ASP B 1 390 ? -17.188 -24.578 -29.438 1 95.62 390 ASP B CA 1
ATOM 6420 C C . ASP B 1 390 ? -16.25 -23.656 -30.203 1 95.62 390 ASP B C 1
ATOM 6422 O O . ASP B 1 390 ? -16.484 -23.359 -31.375 1 95.62 390 ASP B O 1
ATOM 6426 N N . LEU B 1 391 ? -15.266 -23.172 -29.562 1 94.69 391 LEU B N 1
ATOM 6427 C CA . LEU B 1 391 ? -14.289 -22.312 -30.219 1 94.69 391 LEU B CA 1
ATOM 6428 C C . LEU B 1 391 ? -13.531 -23.078 -31.297 1 94.69 391 LEU B C 1
ATOM 6430 O O . LEU B 1 391 ? -13.328 -22.578 -32.406 1 94.69 391 LEU B O 1
ATOM 6434 N N . VAL B 1 392 ? -13.125 -24.281 -31 1 92.44 392 VAL B N 1
ATOM 6435 C CA . VAL B 1 392 ? -12.359 -25.109 -31.922 1 92.44 392 VAL B CA 1
ATOM 6436 C C . VAL B 1 392 ? -13.219 -25.453 -33.156 1 92.44 392 VAL B C 1
ATOM 6438 O O . VAL B 1 392 ? -12.727 -25.438 -34.281 1 92.44 392 VAL B O 1
ATOM 6441 N N . ASN B 1 393 ? -14.422 -25.656 -32.906 1 90.06 393 ASN B N 1
ATOM 6442 C CA . ASN B 1 393 ? -15.328 -26.031 -34 1 90.06 393 ASN B CA 1
ATOM 6443 C C . ASN B 1 393 ? -15.703 -24.844 -34.844 1 90.06 393 ASN B C 1
ATOM 6445 O O . ASN B 1 393 ? -15.969 -25 -36.062 1 90.06 393 ASN B O 1
ATOM 6449 N N . THR B 1 394 ? -15.836 -23.656 -34.281 1 84.38 394 THR B N 1
ATOM 6450 C CA . THR B 1 394 ? -16.156 -22.453 -35.031 1 84.38 394 THR B CA 1
ATOM 6451 C C . THR B 1 394 ? -14.938 -21.984 -35.844 1 84.38 394 THR B C 1
ATOM 6453 O O . THR B 1 394 ? -15.086 -21.5 -36.969 1 84.38 394 THR B O 1
ATOM 6456 N N . SER B 1 395 ? -13.812 -21.875 -35.281 1 69.88 395 SER B N 1
ATOM 6457 C CA . SER B 1 395 ? -12.586 -21.438 -35.938 1 69.88 395 SER B CA 1
ATOM 6458 C C . SER B 1 395 ? -12.266 -22.297 -37.156 1 69.88 395 SER B C 1
ATOM 6460 O O . SER B 1 395 ? -11.75 -21.812 -38.156 1 69.88 395 SER B O 1
ATOM 6462 N N . SER B 1 396 ? -12.523 -23.484 -37 1 61.34 396 SER B N 1
ATOM 6463 C CA . SER B 1 396 ? -12.328 -24.359 -38.156 1 61.34 396 SER B CA 1
ATOM 6464 C C . SER B 1 396 ? -13.203 -23.953 -39.344 1 61.34 396 SER B C 1
ATOM 6466 O O . SER B 1 396 ? -12.93 -24.312 -40.469 1 61.34 396 SER B O 1
ATOM 6468 N N . LYS B 1 397 ? -14.172 -22.922 -39.062 1 57.38 397 LYS B N 1
ATOM 6469 C CA . LYS B 1 397 ? -15.039 -22.5 -40.156 1 57.38 397 LYS B CA 1
ATOM 6470 C C . LYS B 1 397 ? -14.688 -21.094 -40.625 1 57.38 397 LYS B C 1
ATOM 6472 O O . LYS B 1 397 ? -14.758 -20.797 -41.812 1 57.38 397 LYS B O 1
ATOM 6477 N N . ASN B 1 398 ? -14.344 -20.172 -39.719 1 55.38 398 ASN B N 1
ATOM 6478 C CA . ASN B 1 398 ? -14.555 -18.797 -40.125 1 55.38 398 ASN B CA 1
ATOM 6479 C C . ASN B 1 398 ? -13.422 -17.891 -39.656 1 55.38 398 ASN B C 1
ATOM 6481 O O . ASN B 1 398 ? -13.414 -16.688 -39.938 1 55.38 398 ASN B O 1
ATOM 6485 N N . ILE B 1 399 ? -12.633 -18.047 -38.625 1 53.12 399 ILE B N 1
ATOM 6486 C CA . ILE B 1 399 ? -12.086 -16.938 -37.844 1 53.12 399 ILE B CA 1
ATOM 6487 C C . ILE B 1 399 ? -11.18 -16.078 -38.688 1 53.12 399 ILE B C 1
ATOM 6489 O O . ILE B 1 399 ? -10.938 -14.914 -38.375 1 53.12 399 ILE B O 1
ATOM 6493 N N . LYS B 1 400 ? -10.539 -16.578 -39.531 1 50.06 400 LYS B N 1
ATOM 6494 C CA . LYS B 1 400 ? -9.664 -15.703 -40.281 1 50.06 400 LYS B CA 1
ATOM 6495 C C . LYS B 1 400 ? -10.469 -14.664 -41.062 1 50.06 400 LYS B C 1
ATOM 6497 O O . LYS B 1 400 ? -9.93 -13.633 -41.469 1 50.06 400 LYS B O 1
ATOM 6502 N N . SER B 1 401 ? -11.461 -15.047 -41.438 1 43.41 401 SER B N 1
ATOM 6503 C CA . SER B 1 401 ? -12.211 -14.125 -42.281 1 43.41 401 SER B CA 1
ATOM 6504 C C . SER B 1 401 ? -12.75 -12.953 -41.469 1 43.41 401 SER B C 1
ATOM 6506 O O . SER B 1 401 ? -13.164 -11.938 -42.031 1 43.41 401 SER B O 1
ATOM 6508 N N . GLN B 1 402 ? -12.906 -13.086 -40.219 1 40.16 402 GLN B N 1
ATOM 6509 C CA . GLN B 1 402 ? -13.523 -12.023 -39.438 1 40.16 402 GLN B CA 1
ATOM 6510 C C . GLN B 1 402 ? -12.461 -11.148 -38.75 1 40.16 402 GLN B C 1
ATOM 6512 O O . GLN B 1 402 ? -12.781 -10.125 -38.156 1 40.16 402 GLN B O 1
ATOM 6517 N N . LEU B 1 403 ? -11.328 -11.523 -38.562 1 37.84 403 LEU B N 1
ATOM 6518 C CA . LEU B 1 403 ? -10.344 -10.625 -37.969 1 37.84 403 LEU B CA 1
ATOM 6519 C C . LEU B 1 403 ? -9.805 -9.648 -39 1 37.84 403 LEU B C 1
ATOM 6521 O O . LEU B 1 403 ? -9.492 -10.047 -40.125 1 37.84 403 LEU B O 1
#

InterPro domains:
  IPR000192 Aminotransferase class V domain [PF00266] (59-324)
  IPR015421 Pyridoxal phosphate-dependent transferase, major domain [G3DSA:3.40.640.10] (31-284)
  IPR015422 Pyridoxal phosphate-dependent transferase, small domain [G3DSA:3.90.1150.10] (20-380)
  IPR015424 Pyridoxal phosphate-dependent transferase [SSF53383] (12-392)

Foldseek 3Di:
DQAFAARCCVVWFDDDPPFQEFPLLPQHGATPVLVVLLVVVVVVCVVCVCCCLVPNVLVLLLVLLVLVCVQQAHDSLQKHKFQALLQQLLQVLVLDQADEAEEEEEAPLPDVSNVVSRVVSCVVNVYYYDYQYDADDAEDLVVVLVSVVVVCVVRLRHAEYEEECARSFAQFGHPLLSNQVVCVVSVHQYEYEDAPDRQQHRHNPVNSPHQKYKYACVRNLNFHHRIIMMGGDPVCQQRTAGPAADPCPPHGSHSRRSPRPDDDCSSSSSSNVSNVVCVVVPGNVVFLVVQCVLCVPLQVVLCVLQVFHFTHYDPVRGGSFKGKTFAHDAPPDAPPVCVVVVQVLLCVLCVVLSYDWDWHAHPRTIITMGGDGRHHDNVSSVSSSVSRVVSNVVSVPPDVPPD/DQQFAARCCVVWFDDDPLFQEFPLLPQHGATPVLVVLLVVVVVVCVVCVVCCLVPNVLVLLLVLLVLVCVQQAHDSLQKHKFQALLQQLLQVLVLDQADEAEEEEEAPLPDVSNVVSRVVSCVVNVYYYDYQYDADDAEDLVVVLVSVVVVCVVRLRHAEYEEECARSFAQFGHPLLSNQVVCVVSVHQYEYEDAPDRQQHRHNPVNSPHQKYKYACVRNLNFHHRIIMMGGDPVCFQRTAGPAADPCPPHGSHSRRSPRPDDDCSSSSSSNVSNVVCVVVPGNVVFLVVQCVLCVPLQVVLCVLQVFHFTHYDPVRGGSFKGKTFAHDAPPDAPPVCVVVVQVLLCVLCVVLSYDWDWHAHPRTIITMGGDGRHHDNVSSVSSSVSRVVSNVVSVPPVVPPD

Sequence (806 aa):
MSSFGKDIRQKEFTFEEDVCFINHGAHGAVPKRVQEARKIILDEIDSHPEKWYRHTRKKKWIAARNAIANFVNANPEDLVFIENVTTGVNTILRSIRFRPDDIILYTNQSYPGVQKACQATARFSDIRSECLHLEYPVHADEEIVKQYVEYFEKNPNVRLVIIDHIICFSGLKMPVEKLVMLCNEHGILCMIDGAHAAGQVHLDIESLNADFYTGNLYKWLYTPRGCAILHVKRIHHDLIFPVVTSIGYQMSLTDSFINQGTRDDSAYSVVPESIHFHRKIGGFEKLHEYAECILSKVVPMLTSSWKTDVLVMPEDMKAPCISVVRLPELPGYTLPEDEHILRRLFHQRCKEYNVVSSFVVIDSVFYCRLCVNVYNTLEDYCRLDKAILDLVNTSSKNIKSQLMSSFGKDIRQKEFTFEEDVCFINHGAHGAVPKRVQEARKIILDEIDSHPEKWYRHTRKKKWIAARNAIANFVNANPEDLVFIENVTTGVNTILRSIRFRPDDIILYTNQSYPGVQKACQATARFSDIRSECLHLEYPVHADEEIVKQYVEYFEKNPNVRLVIIDHIICFSGLKMPVEKLVMLCNEHGILCMIDGAHAAGQVHLDIESLNADFYTGNLYKWLYTPRGCAILHVKRIHHDLIFPVVTSIGYQMSLTDSFINQGTRDDSAYSVVPESIHFHRKIGGFEKLHEYAECILSKVVPMLTSSWKTDVLVMPEDMKAPCISVVRLPELPGYTLPEDEHILRRLFHQRCKEYNVVSSFVVIDSVFYCRLCVNVYNTLEDYCRLDKAILDLVNTSSKNIKSQL

Radius of gyration: 28.32 Å; Cα contacts (8 Å, |Δi|>4): 1577; chains: 2; bounding box: 58×75×86 Å

Solvent-accessible surface area (backbone atoms only — not comparable to full-atom values): 41214 Å² total; per-residue (Å²): 125,83,51,60,16,69,57,38,31,67,73,34,38,59,56,49,85,81,58,30,71,28,39,42,76,76,67,23,58,47,37,44,69,44,52,52,51,34,52,51,46,51,50,51,38,57,23,39,45,63,56,27,71,75,56,44,46,62,54,38,43,51,52,20,44,43,46,51,19,60,69,31,42,38,62,46,85,34,44,41,70,40,43,25,37,52,49,38,54,39,20,53,64,69,34,56,82,76,50,81,68,28,25,39,38,37,40,76,62,48,56,63,29,55,50,41,32,46,47,50,49,14,62,75,63,60,37,42,52,47,69,49,80,79,68,81,68,39,78,47,65,64,61,58,51,46,52,52,50,55,49,46,72,76,37,80,43,50,47,36,37,51,41,49,39,36,28,84,67,63,18,41,36,45,61,52,61,63,48,32,50,53,28,56,73,69,72,24,45,33,35,34,42,18,49,63,30,43,57,57,50,93,51,48,53,56,78,46,61,43,49,28,41,20,23,16,32,11,30,56,30,27,22,46,57,31,20,15,38,35,34,42,37,74,94,46,47,88,55,52,51,57,68,41,50,15,72,18,62,94,51,54,60,57,48,25,52,69,30,61,59,69,55,72,60,47,37,46,50,37,36,52,53,14,53,48,49,46,50,71,71,47,33,58,64,46,49,40,52,50,22,44,57,48,47,70,51,48,50,58,50,46,26,61,75,47,69,48,46,61,77,56,56,40,78,92,28,49,35,61,41,37,44,42,37,41,54,60,81,47,73,94,60,53,71,68,86,32,45,69,60,51,52,48,51,52,50,52,41,23,47,77,63,34,34,44,69,42,75,39,73,60,94,75,36,54,24,39,34,43,27,50,58,63,50,48,49,72,64,48,52,50,49,49,50,50,29,53,50,50,49,47,61,47,41,69,71,45,50,76,76,74,104,125,83,52,58,17,68,55,38,32,69,75,35,38,59,56,48,86,82,57,31,71,28,39,43,74,76,67,24,56,45,35,43,69,44,52,49,51,33,52,52,46,52,50,52,36,58,23,39,44,64,55,27,71,75,55,45,47,61,54,39,42,51,53,18,44,45,45,51,19,59,70,31,41,38,62,46,85,33,44,43,71,41,43,25,38,53,48,40,53,39,21,53,63,69,35,55,85,76,51,81,67,28,24,39,37,37,38,75,62,49,57,63,30,55,51,42,33,44,47,50,47,14,63,76,63,60,37,41,53,47,70,50,78,79,67,81,68,40,80,48,66,63,59,57,52,48,52,51,51,56,48,46,72,75,37,80,45,50,46,37,36,51,42,50,38,36,28,83,67,63,18,41,36,46,61,50,60,61,49,31,50,52,27,56,75,69,72,26,46,32,32,37,42,19,49,63,32,42,58,59,48,93,52,47,52,56,78,46,62,43,50,26,40,20,22,17,31,11,30,54,30,28,21,46,54,32,22,17,37,34,35,42,37,73,93,47,48,89,53,53,50,57,67,41,47,16,71,19,64,93,52,54,58,56,47,23,52,69,31,60,58,68,54,72,60,46,39,47,50,36,36,52,54,16,52,48,50,46,50,71,71,48,32,58,64,46,50,39,52,50,21,44,58,50,47,69,50,48,52,59,50,47,25,60,75,47,70,48,47,62,77,55,56,42,78,89,29,50,35,62,41,37,43,42,38,41,52,62,81,47,75,96,60,51,71,68,86,33,46,68,61,50,51,49,50,53,51,51,40,23,49,76,62,35,35,43,70,41,75,39,72,60,96,73,36,54,26,37,34,43,29,50,59,62,50,48,49,74,64,48,54,50,48,47,48,50,28,54,51,50,49,48,61,46,40,70,73,47,52,74,79,72,107

Organism: Mytilus galloprovincialis (NCBI:txid29158)

Secondary structure (DSSP, 8-state):
---TTHHHHHHH--PPTT-EE--HHHH----HHHHHHHHHHHHHHHH-HHHIIIIIHHHHHHHHHHHHHHHTT--GGGEEEES-HHHHHHHHHHHS-PPTT-EEEEETTS-HHHHHHHHHHHHHHT-EEEEE---SPP--HHHHHHHHHHHHHH-TTEEEEEEESB-TTT-BB--HHHHHHHHHHTT-EEEEE-TTTBTTB---HHHH--SEEEEESTTTS-PPSS-EEEEE-GGGTTT---SS--TTTTS-HHHHHH-SSS---HHHHTHHHHHHHHHHTTHHHHHHHHHHHHHHHHHHHHHHHHT--B----GGGB-TTEEEEEPPPPTT--TTTTHHHHHHHHHHHHHHTTEE-EEEEETTEEEEEEE--TT--HHHHHHHHHHHHHHHHHHTTSHHHH-/---TTHHHHHHH--PPTT-EE--HHHH----HHHHHHHHHHHHHHHH-HHHIIIIIHHHHHHHHHHHHHHHTT--GGGEEEES-HHHHHHHHHHHS-PPTT-EEEEETTS-HHHHHHHHHHHHHHT-EEEEE---SPP--HHHHHHHHHHHHHH-TTEEEEEEESB-TTT-BB--HHHHHHHHHHTT-EEEEE-TTTBTTB---HHHH--SEEEEESTTTS-PPSS-EEEEE-GGGTTT---SS--TTTTS-HHHHHH-SSS---HHHHTHHHHHHHHHHTTHHHHHHHHHHHHHHHHHHHHHHHHT--B----GGGB-TTEEEEEPPPPTT--TTTTHHHHHHHHHHHHHHTTEE-EEEEETTEEEEEEE--TT--HHHHHHHHHHHHHHHHHHHHHHHHH-